Protein 5UFV (pdb70)

B-factor: mean 36.74, std 9.6, range [16.56, 96.95]

Sequence (1362 aa):
GAVTSYNIAGKDYPGYSGFAPTGQDVIQWQWPDYNPVLSASDPKLRCNGGTGAALYAEAAPGDTITATWAQWTHSQGPILVWMYKCPGDFSSCDGSGAGWFKIDEAGFHGDGTTVFLDTETPSGWDIAKLVGGNKSWSSKIPDGLAPGNYLVRHELIALHQANNPQFYPECAQIKVTGSGTAEPAASYKAAIPGYCQQSDPNISFNINDHSLPQEYKIPGPPVFKGTGAVTSYNIAGKDYPGYSGFAPTGQDVIQWQWPDYNPVLSASDPKLRCNGGTGAALYAEAAPGDTITATWAQWTHSQGPILVWMYKCPGDFSSCDGSGAGWFKIDEAGFHGDGTTVFLDTETPSGWDIAKLVGGNKSWSSKIPDGLAPGNYLVRHELIALHQANNPQFYPECAQIKVTGSGTAEPAASYKAAIPGYCQQSDPNISFNINDHSLPQEYKIPGPPVFKGTGAVTSYNIAGKDYPGYSGFAPTGQDVIQWQWPDYNPVLSASDPKLRCNGGTGAALYAEAAPGDTITATWAQWTHSQGPILVWMYKCPGDFSSCDGSGAGWFKIDEAGFHGDGTTVFLDTETPSGWDIAKLVGGNKSWSSKIPDGLAPGNYLVRHELIALHQANNPQFYPECAQIKVTGSGTAEPAASYKAAIPGYCQQSDPNISFNINDHSLPQEYKIPGPPVFKGTGAVTSYNIAGKDYPGYSGFAPTGQDVIQWQWPDYNPVLSASDPKLRCNGGTGAALYAEAAPGDTITATWAQWTHSQGPILVWMYKCPGDFSSCDGSGAGWFKIDEAGFHGDGTTVFLDTETPSGWDIAKLVGGNKSWSSKIPDGLAPGNYLVRHELIALHQANNPQFYPECAQIKVTGSGTAEPAASYKAAIPGYCQQSDPNISFNINDHSLPQEYKIPGPPVFKGTGAVTSYNIAGKDYPGYSGFAPTGQDVIQWQWPDYNPVLSASDPKLRCNGGTGAALYAEAAPGDTITATWAQWTHSQGPILVWMYKCPGDFSSCDGSGAGWFKIDEAGFHGDGTTVFLDTETPSGWDIAKLVGGNKSWSSKIPDGLAPGNYLVRHELIALHQANNPQFYPECAQIKVTGSGTAEPAASYKAAIPGYCQQSDPNISFNINDHSLPQEYKIPGPPVFKGTGAVTSYNIAGKDYPGYSGFAPTGQDVIQWQWPDYNPVLSASDPKLRCNGGTGAALYAEAAPGDTITATWAQWTHSQGPILVWMYKCPGDFSSCDGSGAGWFKIDEAGFHGDGTTVFLDTETPSGWDIAKLVGGNKSWSSKIPDGLAPGNYLVRHELIALHQANNPQFYPECAQIKVTGSGTAEPAASYKAAIPGYCQQSDPNISFNINDHSLPQEYKIPGPPVFKGT

Structure (mmCIF, N/CA/C/O backbone):
data_5UFV
#
_entry.id   5UFV
#
_cell.length_a   70.937
_cell.length_b   134.302
_cell.length_c   79.402
_cell.angle_alpha   90.000
_cell.angle_beta   92.920
_cell.angle_gamma   90.000
#
_symmetry.space_group_name_H-M   'P 1 21 1'
#
loop_
_entity.id
_entity.type
_entity.pdbx_description
1 polymer 'Glycoside hydrolase family 61 protein'
2 non-polymer 'COPPER (II) ION'
3 water water
#
loop_
_atom_site.group_PDB
_atom_site.id
_atom_site.type_symbol
_atom_site.label_atom_id
_atom_site.label_alt_id
_atom_site.label_comp_id
_atom_site.label_asym_id
_atom_site.label_entity_id
_atom_site.label_seq_id
_atom_site.pdbx_PDB_ins_code
_atom_site.Cartn_x
_atom_site.Cartn_y
_atom_site.Cartn_z
_atom_site.occupancy
_atom_site.B_iso_or_equiv
_atom_site.auth_seq_id
_atom_site.auth_comp_id
_atom_site.auth_asym_id
_atom_site.auth_atom_id
_atom_site.pdbx_PDB_model_num
ATOM 12 N N . GLY A 1 2 ? 40.364 48.467 24.887 1.00 27.23 2 GLY A N 1
ATOM 13 C CA . GLY A 1 2 ? 40.745 48.741 26.251 1.00 25.89 2 GLY A CA 1
ATOM 14 C C . GLY A 1 2 ? 40.006 49.972 26.708 1.00 25.76 2 GLY A C 1
ATOM 15 O O . GLY A 1 2 ? 39.271 50.607 25.927 1.00 25.63 2 GLY A O 1
ATOM 16 N N . ALA A 1 3 ? 40.168 50.308 27.981 1.00 24.99 3 ALA A N 1
ATOM 17 C CA . ALA A 1 3 ? 39.531 51.511 28.541 1.00 24.45 3 ALA A CA 1
ATOM 18 C C . ALA A 1 3 ? 40.318 51.973 29.747 1.00 22.81 3 ALA A C 1
ATOM 19 O O . ALA A 1 3 ? 41.096 51.225 30.320 1.00 22.39 3 ALA A O 1
ATOM 21 N N . VAL A 1 4 ? 40.101 53.206 30.153 1.00 23.09 4 VAL A N 1
ATOM 22 C CA . VAL A 1 4 ? 40.667 53.663 31.408 1.00 23.19 4 VAL A CA 1
ATOM 23 C C . VAL A 1 4 ? 39.924 52.946 32.500 1.00 22.13 4 VAL A C 1
ATOM 24 O O . VAL A 1 4 ? 38.739 53.146 32.659 1.00 21.62 4 VAL A O 1
ATOM 28 N N . THR A 1 5 ? 40.636 52.151 33.274 1.00 21.95 5 THR A N 1
ATOM 29 C CA . THR A 1 5 ? 40.022 51.410 34.344 1.00 23.73 5 THR A CA 1
ATOM 30 C C . THR A 1 5 ? 40.129 51.975 35.783 1.00 23.92 5 THR A C 1
ATOM 31 O O . THR A 1 5 ? 39.390 51.528 36.671 1.00 25.84 5 THR A O 1
ATOM 35 N N . SER A 1 6 ? 41.015 52.939 36.012 1.00 23.03 6 SER A N 1
ATOM 36 C CA . SER A 1 6 ? 41.224 53.507 37.340 1.00 23.10 6 SER A CA 1
ATOM 37 C C . SER A 1 6 ? 42.065 54.783 37.226 1.00 24.12 6 SER A C 1
ATOM 38 O O . SER A 1 6 ? 42.658 55.044 36.187 1.00 24.52 6 SER A O 1
ATOM 41 N N . TYR A 1 7 ? 42.129 55.577 38.290 1.00 24.74 7 TYR A N 1
ATOM 42 C CA . TYR A 1 7 ? 42.848 56.850 38.240 1.00 24.92 7 TYR A CA 1
ATOM 43 C C . TYR A 1 7 ? 43.692 57.079 39.503 1.00 27.01 7 TYR A C 1
ATOM 44 O O . TYR A 1 7 ? 43.393 56.558 40.585 1.00 27.62 7 TYR A O 1
ATOM 53 N N . ASN A 1 8 ? 44.741 57.886 39.347 1.00 28.33 8 ASN A N 1
ATOM 54 C CA . ASN A 1 8 ? 45.421 58.508 40.476 1.00 30.99 8 ASN A CA 1
ATOM 55 C C . ASN A 1 8 ? 45.406 60.024 40.309 1.00 30.31 8 ASN A C 1
ATOM 56 O O . ASN A 1 8 ? 45.985 60.564 39.383 1.00 30.05 8 ASN A O 1
ATOM 61 N N . ILE A 1 9 ? 44.734 60.701 41.218 1.00 31.27 9 ILE A N 1
ATOM 62 C CA . ILE A 1 9 ? 44.549 62.134 41.121 1.00 32.63 9 ILE A CA 1
ATOM 63 C C . ILE A 1 9 ? 44.982 62.810 42.404 1.00 34.35 9 ILE A C 1
ATOM 64 O O . ILE A 1 9 ? 44.406 62.596 43.476 1.00 32.40 9 ILE A O 1
ATOM 69 N N . ALA A 1 10 ? 46.002 63.652 42.255 1.00 37.38 10 ALA A N 1
ATOM 70 C CA . ALA A 1 10 ? 46.612 64.399 43.354 1.00 38.40 10 ALA A CA 1
ATOM 71 C C . ALA A 1 10 ? 47.099 63.422 44.379 1.00 39.45 10 ALA A C 1
ATOM 72 O O . ALA A 1 10 ? 46.867 63.614 45.563 1.00 40.62 10 ALA A O 1
ATOM 74 N N . GLY A 1 11 ? 47.732 62.344 43.907 1.00 39.54 11 GLY A N 1
ATOM 75 C CA . GLY A 1 11 ? 48.229 61.287 44.790 1.00 40.20 11 GLY A CA 1
ATOM 76 C C . GLY A 1 11 ? 47.224 60.294 45.398 1.00 40.92 11 GLY A C 1
ATOM 77 O O . GLY A 1 11 ? 47.635 59.446 46.169 1.00 41.02 11 GLY A O 1
ATOM 78 N N . LYS A 1 12 ? 45.929 60.368 45.079 1.00 40.87 12 LYS A N 1
ATOM 79 C CA . LYS A 1 12 ? 44.947 59.415 45.627 1.00 41.43 12 LYS A CA 1
ATOM 80 C C . LYS A 1 12 ? 44.391 58.504 44.548 1.00 38.69 12 LYS A C 1
ATOM 81 O O . LYS A 1 12 ? 44.305 58.868 43.371 1.00 33.63 12 LYS A O 1
ATOM 87 N N . ASP A 1 13 ? 43.981 57.319 44.986 1.00 38.59 13 ASP A N 1
ATOM 88 C CA . ASP A 1 13 ? 43.555 56.261 44.095 1.00 36.49 13 ASP A CA 1
ATOM 89 C C . ASP A 1 13 ? 42.050 56.282 43.964 1.00 34.89 13 ASP A C 1
ATOM 90 O O . ASP A 1 13 ? 41.337 56.382 44.967 1.00 33.75 13 ASP A O 1
ATOM 95 N N . TYR A 1 14 ? 41.571 56.218 42.719 1.00 31.24 14 TYR A N 1
ATOM 96 C CA . TYR A 1 14 ? 40.150 56.222 42.468 1.00 30.01 14 TYR A CA 1
ATOM 97 C C . TYR A 1 14 ? 39.827 55.090 41.508 1.00 28.96 14 TYR A C 1
ATOM 98 O O . TYR A 1 14 ? 40.248 55.125 40.365 1.00 28.43 14 TYR A O 1
ATOM 107 N N . PRO A 1 15 ? 39.061 54.091 41.969 1.00 28.70 15 PRO A N 1
ATOM 108 C CA . PRO A 1 15 ? 38.662 53.033 41.056 1.00 28.85 15 PRO A CA 1
ATOM 109 C C . PRO A 1 15 ? 37.718 53.518 39.966 1.00 28.07 15 PRO A C 1
ATOM 110 O O . PRO A 1 15 ? 36.930 54.438 40.149 1.00 28.82 15 PRO A O 1
ATOM 114 N N . GLY A 1 16 ? 37.815 52.906 38.812 1.00 26.94 16 GLY A N 1
ATOM 115 C CA . GLY A 1 16 ? 36.883 53.234 37.779 1.00 27.07 16 GLY A CA 1
ATOM 116 C C . GLY A 1 16 ? 35.598 52.420 37.894 1.00 26.58 16 GLY A C 1
ATOM 117 O O . GLY A 1 16 ? 35.453 51.518 38.740 1.00 23.25 16 GLY A O 1
ATOM 118 N N . TYR A 1 17 ? 34.673 52.767 37.001 1.00 26.27 17 TYR A N 1
ATOM 119 C CA . TYR A 1 17 ? 33.477 51.991 36.775 1.00 26.17 17 TYR A CA 1
ATOM 120 C C . TYR A 1 17 ? 33.907 50.677 36.186 1.00 25.97 17 TYR A C 1
ATOM 121 O O . TYR A 1 17 ? 34.893 50.594 35.447 1.00 24.58 17 TYR A O 1
ATOM 130 N N . SER A 1 18 ? 33.179 49.635 36.533 1.00 27.02 18 SER A N 1
ATOM 131 C CA . SER A 1 18 ? 33.469 48.325 36.025 1.00 27.82 18 SER A CA 1
ATOM 132 C C . SER A 1 18 ? 32.524 47.985 34.870 1.00 27.21 18 SER A C 1
ATOM 133 O O . SER A 1 18 ? 31.493 47.330 35.064 1.00 27.74 18 SER A O 1
ATOM 136 N N . GLY A 1 19 ? 32.909 48.421 33.671 1.00 26.05 19 GLY A N 1
ATOM 137 C CA . GLY A 1 19 ? 32.122 48.281 32.443 1.00 26.37 19 GLY A CA 1
ATOM 138 C C . GLY A 1 19 ? 31.531 46.898 32.197 1.00 28.04 19 GLY A C 1
ATOM 139 O O . GLY A 1 19 ? 30.354 46.775 31.880 1.00 29.44 19 GLY A O 1
ATOM 140 N N . PHE A 1 20 ? 32.325 45.848 32.392 1.00 28.33 20 PHE A N 1
ATOM 141 C CA . PHE A 1 20 ? 31.869 44.489 32.072 1.00 27.85 20 PHE A CA 1
ATOM 142 C C . PHE A 1 20 ? 31.009 43.844 33.152 1.00 27.48 20 PHE A C 1
ATOM 143 O O . PHE A 1 20 ? 30.412 42.813 32.916 1.00 27.17 20 PHE A O 1
ATOM 151 N N . ALA A 1 21 ? 30.989 44.431 34.341 1.00 28.79 21 ALA A N 1
ATOM 152 C CA . ALA A 1 21 ? 30.230 43.900 35.469 1.00 28.42 21 ALA A CA 1
ATOM 153 C C . ALA A 1 21 ? 30.120 44.983 36.527 1.00 28.05 21 ALA A C 1
ATOM 154 O O . ALA A 1 21 ? 30.866 44.986 37.507 1.00 28.01 21 ALA A O 1
ATOM 156 N N . PRO A 1 22 ? 29.210 45.933 36.320 1.00 27.89 22 PRO A N 1
ATOM 157 C CA . PRO A 1 22 ? 29.108 47.018 37.285 1.00 27.39 22 PRO A CA 1
ATOM 158 C C . PRO A 1 22 ? 28.788 46.506 38.656 1.00 28.33 22 PRO A C 1
ATOM 159 O O . PRO A 1 22 ? 28.002 45.613 38.798 1.00 28.19 22 PRO A O 1
ATOM 163 N N . THR A 1 23 ? 29.457 47.084 39.641 1.00 31.81 23 THR A N 1
ATOM 164 C CA . THR A 1 23 ? 29.410 46.671 41.030 1.00 34.39 23 THR A CA 1
ATOM 165 C C . THR A 1 23 ? 28.321 47.395 41.788 1.00 36.90 23 THR A C 1
ATOM 166 O O . THR A 1 23 ? 27.999 47.014 42.907 1.00 39.75 23 THR A O 1
ATOM 170 N N . GLY A 1 24 ? 27.813 48.489 41.232 1.00 37.22 24 GLY A N 1
ATOM 171 C CA . GLY A 1 24 ? 26.884 49.352 41.976 1.00 39.59 24 GLY A CA 1
ATOM 172 C C . GLY A 1 24 ? 27.548 50.262 43.001 1.00 39.14 24 GLY A C 1
ATOM 173 O O . GLY A 1 24 ? 26.879 50.942 43.743 1.00 38.75 24 GLY A O 1
ATOM 174 N N . GLN A 1 25 ? 28.871 50.292 43.028 1.00 40.93 25 GLN A N 1
ATOM 175 C CA . GLN A 1 25 ? 29.597 51.122 43.978 1.00 42.60 25 GLN A CA 1
ATOM 176 C C . GLN A 1 25 ? 29.816 52.522 43.382 1.00 39.07 25 GLN A C 1
ATOM 177 O O . GLN A 1 25 ? 30.044 52.671 42.180 1.00 36.38 25 GLN A O 1
ATOM 183 N N . ASP A 1 26 ? 29.751 53.542 44.240 1.00 37.14 26 ASP A N 1
ATOM 184 C CA . ASP A 1 26 ? 30.025 54.931 43.855 1.00 34.31 26 ASP A CA 1
ATOM 185 C C . ASP A 1 26 ? 31.441 55.118 43.286 1.00 31.11 26 ASP A C 1
ATOM 186 O O . ASP A 1 26 ? 32.412 54.685 43.901 1.00 32.12 26 ASP A O 1
ATOM 191 N N . VAL A 1 27 ? 31.551 55.760 42.123 1.00 27.28 27 VAL A N 1
ATOM 192 C CA . VAL A 1 27 ? 32.859 56.083 41.529 1.00 26.50 27 VAL A CA 1
ATOM 193 C C . VAL A 1 27 ? 32.919 57.501 40.941 1.00 25.77 27 VAL A C 1
ATOM 194 O O . VAL A 1 27 ? 31.936 58.218 40.939 1.00 26.27 27 VAL A O 1
ATOM 198 N N . ILE A 1 28 ? 34.092 57.934 40.486 1.00 25.91 28 ILE A N 1
ATOM 199 C CA . ILE A 1 28 ? 34.234 59.269 39.860 1.00 24.77 28 ILE A CA 1
ATOM 200 C C . ILE A 1 28 ? 34.012 59.222 38.332 1.00 23.97 28 ILE A C 1
ATOM 201 O O . ILE A 1 28 ? 33.769 60.246 37.690 1.00 22.54 28 ILE A O 1
ATOM 206 N N . GLN A 1 29 ? 34.067 58.009 37.782 1.00 24.16 29 GLN A N 1
ATOM 207 C CA . GLN A 1 29 ? 34.031 57.766 36.345 1.00 24.94 29 GLN A CA 1
ATOM 208 C C . GLN A 1 29 ? 32.605 57.536 35.809 1.00 25.35 29 GLN A C 1
ATOM 209 O O . GLN A 1 29 ? 31.808 56.811 36.421 1.00 25.72 29 GLN A O 1
ATOM 215 N N . TRP A 1 30 ? 32.318 58.133 34.654 1.00 24.65 30 TRP A N 1
ATOM 216 C CA . TRP A 1 30 ? 31.067 57.930 33.937 1.00 24.41 30 TRP A CA 1
ATOM 217 C C . TRP A 1 30 ? 31.067 56.537 33.341 1.00 24.62 30 TRP A C 1
ATOM 218 O O . TRP A 1 30 ? 32.109 55.976 33.080 1.00 24.57 30 TRP A O 1
ATOM 229 N N . GLN A 1 31 ? 29.888 55.977 33.137 1.00 25.71 31 GLN A N 1
ATOM 230 C CA . GLN A 1 31 ? 29.768 54.572 32.780 1.00 25.37 31 GLN A CA 1
ATOM 231 C C . GLN A 1 31 ? 30.336 54.371 31.395 1.00 25.93 31 GLN A C 1
ATOM 232 O O . GLN A 1 31 ? 30.355 55.269 30.577 1.00 28.79 31 GLN A O 1
ATOM 238 N N . TRP A 1 32 ? 30.804 53.172 31.140 1.00 25.20 32 TRP A N 1
ATOM 239 C CA . TRP A 1 32 ? 31.233 52.770 29.814 1.00 23.88 32 TRP A CA 1
ATOM 240 C C . TRP A 1 32 ? 30.823 51.305 29.705 1.00 23.84 32 TRP A C 1
ATOM 241 O O . TRP A 1 32 ? 30.715 50.637 30.741 1.00 23.40 32 TRP A O 1
ATOM 252 N N . PRO A 1 33 ? 30.505 50.837 28.486 1.00 24.31 33 PRO A N 1
ATOM 253 C CA . PRO A 1 33 ? 29.834 49.537 28.342 1.00 25.73 33 PRO A CA 1
ATOM 254 C C . PRO A 1 33 ? 30.791 48.340 28.243 1.00 26.09 33 PRO A C 1
ATOM 255 O O . PRO A 1 33 ? 30.455 47.236 28.679 1.00 27.61 33 PRO A O 1
ATOM 259 N N . ASP A 1 34 ? 31.963 48.559 27.661 1.00 25.54 34 ASP A N 1
ATOM 260 C CA . ASP A 1 34 ? 32.886 47.470 27.349 1.00 25.57 34 ASP A CA 1
ATOM 261 C C . ASP A 1 34 ? 34.064 48.097 26.618 1.00 24.38 34 ASP A C 1
ATOM 262 O O . ASP A 1 34 ? 34.221 49.315 26.628 1.00 23.49 34 ASP A O 1
ATOM 267 N N . TYR A 1 35 ? 34.890 47.279 25.988 1.00 24.96 35 TYR A N 1
ATOM 268 C CA . TYR A 1 35 ? 36.105 47.757 25.343 1.00 25.89 35 TYR A CA 1
ATOM 269 C C . TYR A 1 35 ? 35.994 48.015 23.839 1.00 26.23 35 TYR A C 1
ATOM 270 O O . TYR A 1 35 ? 37.006 48.254 23.186 1.00 28.03 35 TYR A O 1
ATOM 279 N N . ASN A 1 36 ? 34.800 47.974 23.283 1.00 27.66 36 ASN A N 1
ATOM 280 C CA . ASN A 1 36 ? 34.632 48.177 21.836 1.00 29.59 36 ASN A CA 1
ATOM 281 C C . ASN A 1 36 ? 34.804 49.621 21.456 1.00 28.69 36 ASN A C 1
ATOM 282 O O . ASN A 1 36 ? 34.414 50.505 22.186 1.00 28.17 36 ASN A O 1
ATOM 287 N N . PRO A 1 37 ? 35.371 49.853 20.284 1.00 29.98 37 PRO A N 1
ATOM 288 C CA . PRO A 1 37 ? 35.581 51.211 19.823 1.00 29.90 37 PRO A CA 1
ATOM 289 C C . PRO A 1 37 ? 34.286 51.913 19.417 1.00 29.83 37 PRO A C 1
ATOM 290 O O . PRO A 1 37 ? 33.304 51.263 19.081 1.00 28.56 37 PRO A O 1
ATOM 294 N N . VAL A 1 38 ? 34.309 53.239 19.470 1.00 30.10 38 VAL A N 1
ATOM 295 C CA . VAL A 1 38 ? 33.343 54.067 18.767 1.00 31.13 38 VAL A CA 1
ATOM 296 C C . VAL A 1 38 ? 33.965 54.211 17.386 1.00 31.66 38 VAL A C 1
ATOM 297 O O . VAL A 1 38 ? 35.175 54.467 17.280 1.00 30.25 38 VAL A O 1
ATOM 301 N N . LEU A 1 39 ? 33.160 53.994 16.340 1.00 32.81 39 LEU A N 1
ATOM 302 C CA . LEU A 1 39 ? 33.664 53.908 14.955 1.00 33.26 39 LEU A CA 1
ATOM 303 C C . LEU A 1 39 ? 33.388 55.133 14.107 1.00 33.97 39 LEU A C 1
ATOM 304 O O . LEU A 1 39 ? 33.943 55.263 13.024 1.00 36.38 39 LEU A O 1
ATOM 309 N N . SER A 1 40 ? 32.568 56.048 14.601 1.00 34.70 40 SER A N 1
ATOM 310 C CA . SER A 1 40 ? 32.240 57.254 13.853 1.00 35.00 40 SER A CA 1
ATOM 311 C C . SER A 1 40 ? 32.432 58.546 14.669 1.00 34.23 40 SER A C 1
ATOM 312 O O . SER A 1 40 ? 31.893 58.694 15.758 1.00 34.91 40 SER A O 1
ATOM 315 N N . ALA A 1 41 ? 33.179 59.482 14.098 1.00 32.53 41 ALA A N 1
ATOM 316 C CA . ALA A 1 41 ? 33.402 60.807 14.662 1.00 31.89 41 ALA A CA 1
ATOM 317 C C . ALA A 1 41 ? 32.144 61.616 15.001 1.00 32.75 41 ALA A C 1
ATOM 318 O O . ALA A 1 41 ? 32.197 62.541 15.806 1.00 34.56 41 ALA A O 1
ATOM 320 N N . SER A 1 42 ? 31.019 61.334 14.381 1.00 32.64 42 SER A N 1
ATOM 321 C CA . SER A 1 42 ? 29.826 62.080 14.728 1.00 34.05 42 SER A CA 1
ATOM 322 C C . SER A 1 42 ? 28.898 61.321 15.713 1.00 34.41 42 SER A C 1
ATOM 323 O O . SER A 1 42 ? 27.788 61.774 15.988 1.00 35.23 42 SER A O 1
ATOM 326 N N . ASP A 1 43 ? 29.349 60.179 16.232 1.00 34.15 43 ASP A N 1
ATOM 327 C CA . ASP A 1 43 ? 28.559 59.368 17.152 1.00 35.84 43 ASP A CA 1
ATOM 328 C C . ASP A 1 43 ? 28.568 60.025 18.544 1.00 36.29 43 ASP A C 1
ATOM 329 O O . ASP A 1 43 ? 29.626 60.408 19.039 1.00 35.89 43 ASP A O 1
ATOM 334 N N . PRO A 1 44 ? 27.392 60.187 19.175 1.00 37.14 44 PRO A N 1
ATOM 335 C CA . PRO A 1 44 ? 27.349 60.783 20.528 1.00 37.27 44 PRO A CA 1
ATOM 336 C C . PRO A 1 44 ? 28.123 59.994 21.596 1.00 36.45 44 PRO A C 1
ATOM 337 O O . PRO A 1 44 ? 28.563 60.567 22.606 1.00 35.03 44 PRO A O 1
ATOM 341 N N . LYS A 1 45 ? 28.266 58.691 21.359 1.00 35.57 45 LYS A N 1
ATOM 342 C CA . LYS A 1 45 ? 29.058 57.832 22.203 1.00 35.13 45 LYS A CA 1
ATOM 343 C C . LYS A 1 45 ? 30.491 58.305 22.244 1.00 32.34 45 LYS A C 1
ATOM 344 O O . LYS A 1 45 ? 31.191 58.020 23.209 1.00 31.72 45 LYS A O 1
ATOM 350 N N . LEU A 1 46 ? 30.936 59.040 21.229 1.00 29.92 46 LEU A N 1
ATOM 351 C CA . LEU A 1 46 ? 32.282 59.631 21.266 1.00 29.44 46 LEU A CA 1
ATOM 352 C C . LEU A 1 46 ? 32.595 60.472 22.520 1.00 27.87 46 LEU A C 1
ATOM 353 O O . LEU A 1 46 ? 33.718 60.475 22.977 1.00 26.67 46 LEU A O 1
ATOM 358 N N . ARG A 1 47 ? 31.604 61.140 23.094 1.00 27.32 47 ARG A N 1
ATOM 359 C CA . ARG A 1 47 ? 31.844 62.018 24.216 1.00 27.25 47 ARG A CA 1
ATOM 360 C C . ARG A 1 47 ? 32.365 61.293 25.447 1.00 27.30 47 ARG A C 1
ATOM 361 O O . ARG A 1 47 ? 33.474 61.546 25.907 1.00 25.73 47 ARG A O 1
ATOM 369 N N . CYS A 1 48 ? 31.555 60.412 25.998 1.00 29.26 48 CYS A N 1
ATOM 370 C CA . CYS A 1 48 ? 31.909 59.709 27.221 1.00 30.14 48 CYS A CA 1
ATOM 371 C C . CYS A 1 48 ? 31.496 58.255 27.118 1.00 29.35 48 CYS A C 1
ATOM 372 O O . CYS A 1 48 ? 31.144 57.628 28.120 1.00 29.91 48 CYS A O 1
ATOM 375 N N . ASN A 1 49 ? 31.556 57.712 25.901 1.00 27.63 49 ASN A N 1
ATOM 376 C CA . ASN A 1 49 ? 31.232 56.313 25.655 1.00 26.27 49 ASN A CA 1
ATOM 377 C C . ASN A 1 49 ? 29.852 55.986 26.194 1.00 26.30 49 ASN A C 1
ATOM 378 O O . ASN A 1 49 ? 29.638 54.898 26.726 1.00 26.88 49 ASN A O 1
ATOM 383 N N . GLY A 1 50 ? 28.925 56.938 26.068 1.00 25.96 50 GLY A N 1
ATOM 384 C CA . GLY A 1 50 ? 27.519 56.727 26.446 1.00 25.45 50 GLY A CA 1
ATOM 385 C C . GLY A 1 50 ? 27.198 56.847 27.930 1.00 24.95 50 GLY A C 1
ATOM 386 O O . GLY A 1 50 ? 26.053 56.729 28.305 1.00 25.86 50 GLY A O 1
ATOM 387 N N . GLY A 1 51 ? 28.188 57.079 28.785 1.00 24.68 51 GLY A N 1
ATOM 388 C CA . GLY A 1 51 ? 27.933 57.350 30.214 1.00 25.33 51 GLY A CA 1
ATOM 389 C C . GLY A 1 51 ? 27.059 58.588 30.399 1.00 26.69 51 GLY A C 1
ATOM 390 O O . GLY A 1 51 ? 26.889 59.409 29.485 1.00 27.74 51 GLY A O 1
ATOM 391 N N . THR A 1 52 ? 26.481 58.705 31.579 1.00 27.10 52 THR A N 1
ATOM 392 C CA . THR A 1 52 ? 25.571 59.806 31.890 1.00 27.94 52 THR A CA 1
ATOM 393 C C . THR A 1 52 ? 25.980 60.564 33.111 1.00 28.00 52 THR A C 1
ATOM 394 O O . THR A 1 52 ? 25.512 61.681 33.306 1.00 30.04 52 THR A O 1
ATOM 398 N N . GLY A 1 53 ? 26.833 59.966 33.948 1.00 27.11 53 GLY A N 1
ATOM 399 C CA . GLY A 1 53 ? 27.252 60.616 35.169 1.00 26.42 53 GLY A CA 1
ATOM 400 C C . GLY A 1 53 ? 27.882 59.698 36.169 1.00 25.42 53 GLY A C 1
ATOM 401 O O . GLY A 1 53 ? 28.128 58.535 35.900 1.00 24.41 53 GLY A O 1
ATOM 402 N N . ALA A 1 54 ? 28.123 60.254 37.343 1.00 25.96 54 ALA A N 1
ATOM 403 C CA . ALA A 1 54 ? 28.795 59.556 38.415 1.00 27.05 54 ALA A CA 1
ATOM 404 C C . ALA A 1 54 ? 28.537 60.242 39.757 1.00 27.79 54 ALA A C 1
ATOM 405 O O . ALA A 1 54 ? 28.280 61.432 39.789 1.00 30.29 54 ALA A O 1
ATOM 407 N N . ALA A 1 55 ? 28.661 59.495 40.855 1.00 28.41 55 ALA A N 1
ATOM 408 C CA . ALA A 1 55 ? 28.265 59.973 42.191 1.00 28.61 55 ALA A CA 1
ATOM 409 C C . ALA A 1 55 ? 29.357 60.778 42.889 1.00 28.65 55 ALA A C 1
ATOM 410 O O . ALA A 1 55 ? 29.061 61.685 43.699 1.00 29.83 55 ALA A O 1
ATOM 412 N N . LEU A 1 56 ? 30.605 60.433 42.596 1.00 27.18 56 LEU A N 1
ATOM 413 C CA . LEU A 1 56 ? 31.743 61.038 43.271 1.00 28.19 56 LEU A CA 1
ATOM 414 C C . LEU A 1 56 ? 32.594 61.915 42.358 1.00 27.67 56 LEU A C 1
ATOM 415 O O . LEU A 1 56 ? 32.462 61.867 41.148 1.00 26.98 56 LEU A O 1
ATOM 420 N N . TYR A 1 57 ? 33.492 62.668 42.985 1.00 28.92 57 TYR A N 1
ATOM 421 C CA . TYR A 1 57 ? 34.486 63.512 42.324 1.00 29.74 57 TYR A CA 1
ATOM 422 C C . TYR A 1 57 ? 35.833 63.353 43.048 1.00 30.68 57 TYR A C 1
ATOM 423 O O . TYR A 1 57 ? 35.875 63.001 44.221 1.00 29.84 57 TYR A O 1
ATOM 432 N N . ALA A 1 58 ? 36.927 63.585 42.332 1.00 30.71 58 ALA A N 1
ATOM 433 C CA . ALA A 1 58 ? 38.233 63.689 42.955 1.00 32.09 58 ALA A CA 1
ATOM 434 C C . ALA A 1 58 ? 38.560 65.177 43.166 1.00 33.83 58 ALA A C 1
ATOM 435 O O . ALA A 1 58 ? 38.250 66.004 42.313 1.00 35.11 58 ALA A O 1
ATOM 437 N N . GLU A 1 59 ? 39.172 65.514 44.296 1.00 36.45 59 GLU A N 1
ATOM 438 C CA . GLU A 1 59 ? 39.684 66.872 44.524 1.00 39.56 59 GLU A CA 1
ATOM 439 C C . GLU A 1 59 ? 41.036 67.028 43.892 1.00 38.17 59 GLU A C 1
ATOM 440 O O . GLU A 1 59 ? 41.836 66.090 43.860 1.00 39.29 59 GLU A O 1
ATOM 446 N N . ALA A 1 60 ? 41.284 68.215 43.366 1.00 37.58 60 ALA A N 1
ATOM 447 C CA . ALA A 1 60 ? 42.578 68.539 42.789 1.00 37.50 60 ALA A CA 1
ATOM 448 C C . ALA A 1 60 ? 42.721 70.031 42.622 1.00 38.83 60 ALA A C 1
ATOM 449 O O . ALA A 1 60 ? 41.759 70.745 42.366 1.00 38.58 60 ALA A O 1
ATOM 451 N N . ALA A 1 61 ? 43.942 70.494 42.779 1.00 39.72 61 ALA A N 1
ATOM 452 C CA . ALA A 1 61 ? 44.263 71.873 42.535 1.00 41.44 61 ALA A CA 1
ATOM 453 C C . ALA A 1 61 ? 45.003 71.957 41.205 1.00 40.99 61 ALA A C 1
ATOM 454 O O . ALA A 1 61 ? 45.537 70.961 40.703 1.00 38.80 61 ALA A O 1
ATOM 456 N N . PRO A 1 62 ? 45.046 73.158 40.634 1.00 42.95 62 PRO A N 1
ATOM 457 C CA . PRO A 1 62 ? 45.843 73.378 39.446 1.00 42.61 62 PRO A CA 1
ATOM 458 C C . PRO A 1 62 ? 47.264 72.930 39.695 1.00 42.86 62 PRO A C 1
ATOM 459 O O . PRO A 1 62 ? 47.743 73.083 40.810 1.00 43.01 62 PRO A O 1
ATOM 463 N N . GLY A 1 63 ? 47.914 72.368 38.672 1.00 41.99 63 GLY A N 1
ATOM 464 C CA . GLY A 1 63 ? 49.274 71.846 38.780 1.00 41.35 63 GLY A CA 1
ATOM 465 C C . GLY A 1 63 ? 49.355 70.419 39.307 1.00 41.65 63 GLY A C 1
ATOM 466 O O . GLY A 1 63 ? 50.399 69.769 39.193 1.00 43.39 63 GLY A O 1
ATOM 467 N N . ASP A 1 64 ? 48.270 69.914 39.889 1.00 41.18 64 ASP A N 1
ATOM 468 C CA . ASP A 1 64 ? 48.240 68.527 40.329 1.00 40.90 64 ASP A CA 1
ATOM 469 C C . ASP A 1 64 ? 48.195 67.576 39.139 1.00 38.66 64 ASP A C 1
ATOM 470 O O . ASP A 1 64 ? 47.751 67.929 38.042 1.00 35.40 64 ASP A O 1
ATOM 475 N N . THR A 1 65 ? 48.670 66.362 39.377 1.00 38.91 65 THR A N 1
ATOM 476 C CA . THR A 1 65 ? 48.774 65.345 38.344 1.00 37.85 65 THR A CA 1
ATOM 477 C C . THR A 1 65 ? 47.487 64.471 38.270 1.00 36.86 65 THR A C 1
ATOM 478 O O . THR A 1 65 ? 46.957 64.012 39.304 1.00 35.02 65 THR A O 1
ATOM 482 N N . ILE A 1 66 ? 46.993 64.285 37.039 1.00 36.15 66 ILE A N 1
ATOM 483 C CA . ILE A 1 66 ? 45.960 63.297 36.708 1.00 35.56 66 ILE A CA 1
ATOM 484 C C . ILE A 1 66 ? 46.583 62.124 35.964 1.00 35.04 66 ILE A C 1
ATOM 485 O O . ILE A 1 66 ? 47.076 62.283 34.855 1.00 35.18 66 ILE A O 1
ATOM 490 N N . THR A 1 67 ? 46.553 60.954 36.581 1.00 34.88 67 THR A N 1
ATOM 491 C CA . THR A 1 67 ? 47.061 59.750 35.980 1.00 34.16 67 THR A CA 1
ATOM 492 C C . THR A 1 67 ? 45.908 58.785 35.747 1.00 34.37 67 THR A C 1
ATOM 493 O O . THR A 1 67 ? 45.191 58.460 36.685 1.00 38.05 67 THR A O 1
ATOM 497 N N . ALA A 1 68 ? 45.744 58.322 34.506 1.00 32.27 68 ALA A N 1
ATOM 498 C CA . ALA A 1 68 ? 44.768 57.306 34.153 1.00 28.68 68 ALA A CA 1
ATOM 499 C C . ALA A 1 68 ? 45.470 55.992 33.821 1.00 27.67 68 ALA A C 1
ATOM 500 O O . ALA A 1 68 ? 46.538 55.988 33.198 1.00 27.55 68 ALA A O 1
ATOM 502 N N . THR A 1 69 ? 44.868 54.883 34.227 1.00 26.25 69 THR A N 1
ATOM 503 C CA . THR A 1 69 ? 45.421 53.562 33.968 1.00 26.68 69 THR A CA 1
ATOM 504 C C . THR A 1 69 ? 44.512 52.723 33.076 1.00 25.42 69 THR A C 1
ATOM 505 O O . THR A 1 69 ? 43.310 52.700 33.245 1.00 25.15 69 THR A O 1
ATOM 509 N N . TRP A 1 70 ? 45.114 52.033 32.122 1.00 25.23 70 TRP A N 1
ATOM 510 C CA . TRP A 1 70 ? 44.404 51.167 31.216 1.00 24.12 70 TRP A CA 1
ATOM 511 C C . TRP A 1 70 ? 44.802 49.790 31.638 1.00 25.69 70 TRP A C 1
ATOM 512 O O . TRP A 1 70 ? 45.972 49.401 31.455 1.00 25.75 70 TRP A O 1
ATOM 523 N N . ALA A 1 71 ? 43.857 49.053 32.212 1.00 24.71 71 ALA A N 1
ATOM 524 C CA . ALA A 1 71 ? 44.128 47.695 32.578 1.00 25.19 71 ALA A CA 1
ATOM 525 C C . ALA A 1 71 ? 44.583 46.861 31.390 1.00 25.98 71 ALA A C 1
ATOM 526 O O . ALA A 1 71 ? 45.375 45.945 31.566 1.00 25.25 71 ALA A O 1
ATOM 528 N N . GLN A 1 72 ? 44.070 47.178 30.202 1.00 28.56 72 GLN A N 1
ATOM 529 C CA . GLN A 1 72 ? 44.388 46.468 28.945 1.00 32.13 72 GLN A CA 1
ATOM 530 C C . GLN A 1 72 ? 44.430 47.498 27.831 1.00 31.37 72 GLN A C 1
ATOM 531 O O . GLN A 1 72 ? 43.659 48.449 27.843 1.00 29.18 72 GLN A O 1
ATOM 537 N N . TRP A 1 73 ? 45.329 47.305 26.871 1.00 31.08 73 TRP A N 1
ATOM 538 C CA . TRP A 1 73 ? 45.381 48.135 25.689 1.00 29.91 73 TRP A CA 1
ATOM 539 C C . TRP A 1 73 ? 46.220 47.470 24.617 1.00 30.34 73 TRP A C 1
ATOM 540 O O . TRP A 1 73 ? 47.357 47.107 24.857 1.00 31.22 73 TRP A O 1
ATOM 551 N N . THR A 1 74 ? 45.691 47.376 23.414 1.00 30.75 74 THR A N 1
ATOM 552 C CA . THR A 1 74 ? 46.309 46.534 22.423 1.00 32.84 74 THR A CA 1
ATOM 553 C C . THR A 1 74 ? 46.955 47.246 21.230 1.00 32.77 74 THR A C 1
ATOM 554 O O . THR A 1 74 ? 47.730 46.619 20.536 1.00 33.88 74 THR A O 1
ATOM 558 N N . HIS A 1 75 ? 46.691 48.528 20.995 1.00 31.44 75 HIS A N 1
ATOM 559 C CA . HIS A 1 75 ? 47.124 49.156 19.717 1.00 30.74 75 HIS A CA 1
ATOM 560 C C . HIS A 1 75 ? 48.314 50.105 19.848 1.00 29.79 75 HIS A C 1
ATOM 561 O O . HIS A 1 75 ? 48.377 50.916 20.754 1.00 29.97 75 HIS A O 1
ATOM 568 N N . SER A 1 76 ? 49.222 50.021 18.894 1.00 30.67 76 SER A N 1
ATOM 569 C CA . SER A 1 76 ? 50.469 50.763 18.933 1.00 31.89 76 SER A CA 1
ATOM 570 C C . SER A 1 76 ? 50.536 51.957 18.005 1.00 30.87 76 SER A C 1
ATOM 571 O O . SER A 1 76 ? 51.532 52.634 17.986 1.00 30.19 76 SER A O 1
ATOM 574 N N . GLN A 1 77 ? 49.476 52.228 17.257 1.00 32.15 77 GLN A N 1
ATOM 575 C CA . GLN A 1 77 ? 49.404 53.425 16.431 1.00 32.67 77 GLN A CA 1
ATOM 576 C C . GLN A 1 77 ? 48.195 54.299 16.735 1.00 30.39 77 GLN A C 1
ATOM 577 O O . GLN A 1 77 ? 47.066 53.856 16.678 1.00 31.92 77 GLN A O 1
ATOM 583 N N . GLY A 1 78 ? 48.462 55.549 17.047 1.00 28.48 78 GLY A N 1
ATOM 584 C CA . GLY A 1 78 ? 47.473 56.589 17.062 1.00 27.82 78 GLY A CA 1
ATOM 585 C C . GLY A 1 78 ? 47.721 57.533 18.231 1.00 28.68 78 GLY A C 1
ATOM 586 O O . GLY A 1 78 ? 48.528 57.250 19.125 1.00 27.39 78 GLY A O 1
ATOM 587 N N . PRO A 1 79 ? 47.025 58.675 18.239 1.00 28.85 79 PRO A N 1
ATOM 588 C CA . PRO A 1 79 ? 47.217 59.655 19.291 1.00 29.16 79 PRO A CA 1
ATOM 589 C C . PRO A 1 79 ? 46.506 59.399 20.638 1.00 28.95 79 PRO A C 1
ATOM 590 O O . PRO A 1 79 ? 45.579 58.593 20.747 1.00 27.42 79 PRO A O 1
ATOM 594 N N . ILE A 1 80 ? 46.991 60.109 21.642 1.00 28.46 80 ILE A N 1
ATOM 595 C CA . ILE A 1 80 ? 46.402 60.164 22.953 1.00 29.40 80 ILE A CA 1
ATOM 596 C C . ILE A 1 80 ? 45.905 61.588 23.100 1.00 29.38 80 ILE A C 1
ATOM 597 O O . ILE A 1 80 ? 46.651 62.516 22.817 1.00 29.82 80 ILE A O 1
ATOM 602 N N . LEU A 1 81 ? 44.665 61.756 23.546 1.00 27.90 81 LEU A N 1
ATOM 603 C CA . LEU A 1 81 ? 44.157 63.064 23.890 1.00 27.41 81 LEU A CA 1
ATOM 604 C C . LEU A 1 81 ? 43.535 63.076 25.284 1.00 26.80 81 LEU A C 1
ATOM 605 O O . LEU A 1 81 ? 42.821 62.142 25.656 1.00 25.19 81 LEU A O 1
ATOM 610 N N . VAL A 1 82 ? 43.800 64.142 26.041 1.00 25.46 82 VAL A N 1
ATOM 611 C CA . VAL A 1 82 ? 43.185 64.325 27.321 1.00 25.25 82 VAL A CA 1
ATOM 612 C C . VAL A 1 82 ? 42.567 65.687 27.356 1.00 26.25 82 VAL A C 1
ATOM 613 O O . VAL A 1 82 ? 43.241 66.669 27.100 1.00 29.03 82 VAL A O 1
ATOM 617 N N . TRP A 1 83 ? 41.285 65.747 27.688 1.00 26.96 83 TRP A N 1
ATOM 618 C CA . TRP A 1 83 ? 40.526 66.966 27.638 1.00 27.13 83 TRP A CA 1
ATOM 619 C C . TRP A 1 83 ? 39.860 67.223 28.951 1.00 26.98 83 TRP A C 1
ATOM 620 O O . TRP A 1 83 ? 39.684 66.337 29.754 1.00 26.85 83 TRP A O 1
ATOM 631 N N . MET A 1 84 ? 39.398 68.448 29.110 1.00 27.90 84 MET A N 1
ATOM 632 C CA . MET A 1 84 ? 38.638 68.856 30.259 1.00 28.36 84 MET A CA 1
ATOM 633 C C . MET A 1 84 ? 37.478 69.716 29.810 1.00 28.24 84 MET A C 1
ATOM 634 O O . MET A 1 84 ? 37.430 70.184 28.684 1.00 27.92 84 MET A O 1
ATOM 639 N N . TYR A 1 85 ? 36.546 69.931 30.722 1.00 28.94 85 TYR A N 1
ATOM 640 C CA . TYR A 1 85 ? 35.302 70.590 30.399 1.00 30.08 85 TYR A CA 1
ATOM 641 C C . TYR A 1 85 ? 34.769 71.168 31.683 1.00 32.15 85 TYR A C 1
ATOM 642 O O . TYR A 1 85 ? 34.592 70.448 32.665 1.00 30.52 85 TYR A O 1
ATOM 651 N N . LYS A 1 86 ? 34.512 72.467 31.652 1.00 35.86 86 LYS A N 1
ATOM 652 C CA . LYS A 1 86 ? 34.008 73.183 32.801 1.00 40.74 86 LYS A CA 1
ATOM 653 C C . LYS A 1 86 ? 32.496 73.034 32.928 1.00 40.35 86 LYS A C 1
ATOM 654 O O . LYS A 1 86 ? 31.752 73.629 32.158 1.00 44.34 86 LYS A O 1
ATOM 660 N N . CYS A 1 87 ? 32.048 72.269 33.914 1.00 39.38 87 CYS A N 1
ATOM 661 C CA . CYS A 1 87 ? 30.628 72.149 34.180 1.00 41.38 87 CYS A CA 1
ATOM 662 C C . CYS A 1 87 ? 30.051 73.509 34.627 1.00 40.74 87 CYS A C 1
ATOM 663 O O . CYS A 1 87 ? 30.596 74.150 35.512 1.00 40.27 87 CYS A O 1
ATOM 666 N N . PRO A 1 88 ? 28.935 73.938 34.017 1.00 40.01 88 PRO A N 1
ATOM 667 C CA . PRO A 1 88 ? 28.293 75.196 34.413 1.00 40.12 88 PRO A CA 1
ATOM 668 C C . PRO A 1 88 ? 27.934 75.235 35.882 1.00 39.88 88 PRO A C 1
ATOM 669 O O . PRO A 1 88 ? 28.067 76.285 36.510 1.00 40.35 88 PRO A O 1
ATOM 673 N N . GLY A 1 89 ? 27.455 74.113 36.428 1.00 39.63 89 GLY A N 1
ATOM 674 C CA . GLY A 1 89 ? 27.168 74.033 37.861 1.00 39.05 89 GLY A CA 1
ATOM 675 C C . GLY A 1 89 ? 27.441 72.685 38.471 1.00 38.50 89 GLY A C 1
ATOM 676 O O . GLY A 1 89 ? 28.588 72.225 38.550 1.00 38.18 89 GLY A O 1
ATOM 677 N N . ASP A 1 90 ? 26.363 72.062 38.916 1.00 39.06 90 ASP A N 1
ATOM 678 C CA . ASP A 1 90 ? 26.385 70.742 39.528 1.00 38.99 90 ASP A CA 1
ATOM 679 C C . ASP A 1 90 ? 26.881 69.710 38.514 1.00 38.12 90 ASP A C 1
ATOM 680 O O . ASP A 1 90 ? 26.497 69.778 37.337 1.00 41.99 90 ASP A O 1
ATOM 685 N N . PHE A 1 91 ? 27.700 68.749 38.934 1.00 34.54 91 PHE A N 1
ATOM 686 C CA . PHE A 1 91 ? 28.022 67.613 38.053 1.00 33.60 91 PHE A CA 1
ATOM 687 C C . PHE A 1 91 ? 26.779 66.914 37.503 1.00 33.99 91 PHE A C 1
ATOM 688 O O . PHE A 1 91 ? 26.782 66.436 36.389 1.00 34.45 91 PHE A O 1
ATOM 696 N N . SER A 1 92 ? 25.728 66.821 38.300 1.00 35.11 92 SER A N 1
ATOM 697 C CA . SER A 1 92 ? 24.551 66.074 37.888 1.00 35.32 92 SER A CA 1
ATOM 698 C C . SER A 1 92 ? 23.844 66.673 36.686 1.00 35.52 92 SER A C 1
ATOM 699 O O . SER A 1 92 ? 23.150 65.950 35.971 1.00 35.22 92 SER A O 1
ATOM 702 N N . SER A 1 93 ? 23.997 67.975 36.450 1.00 35.66 93 SER A N 1
ATOM 703 C CA . SER A 1 93 ? 23.284 68.597 35.316 1.00 35.85 93 SER A CA 1
ATOM 704 C C . SER A 1 93 ? 24.233 68.858 34.150 1.00 35.81 93 SER A C 1
ATOM 705 O O . SER A 1 93 ? 23.867 69.470 33.162 1.00 36.43 93 SER A O 1
ATOM 708 N N . CYS A 1 94 ? 25.446 68.340 34.269 1.00 37.08 94 CYS A N 1
ATOM 709 C CA . CYS A 1 94 ? 26.482 68.462 33.257 1.00 38.19 94 CYS A CA 1
ATOM 710 C C . CYS A 1 94 ? 26.348 67.247 32.326 1.00 36.73 94 CYS A C 1
ATOM 711 O O . CYS A 1 94 ? 26.488 66.110 32.783 1.00 33.07 94 CYS A O 1
ATOM 714 N N . ASP A 1 95 ? 26.042 67.491 31.051 1.00 35.96 95 ASP A N 1
ATOM 715 C CA . ASP A 1 95 ? 26.066 66.449 30.005 1.00 35.54 95 ASP A CA 1
ATOM 716 C C . ASP A 1 95 ? 27.292 66.546 29.048 1.00 33.56 95 ASP A C 1
ATOM 717 O O . ASP A 1 95 ? 27.488 65.685 28.188 1.00 32.53 95 ASP A O 1
ATOM 722 N N . GLY A 1 96 ? 28.092 67.597 29.186 1.00 31.53 96 GLY A N 1
ATOM 723 C CA . GLY A 1 96 ? 29.303 67.763 28.397 1.00 30.76 96 GLY A CA 1
ATOM 724 C C . GLY A 1 96 ? 29.025 68.346 27.040 1.00 30.80 96 GLY A C 1
ATOM 725 O O . GLY A 1 96 ? 29.828 68.190 26.098 1.00 30.12 96 GLY A O 1
ATOM 726 N N . SER A 1 97 ? 27.893 69.030 26.918 1.00 31.20 97 SER A N 1
ATOM 727 C CA . SER A 1 97 ? 27.445 69.486 25.592 1.00 32.58 97 SER A CA 1
ATOM 728 C C . SER A 1 97 ? 27.952 70.875 25.305 1.00 32.61 97 SER A C 1
ATOM 729 O O . SER A 1 97 ? 28.349 71.604 26.218 1.00 31.12 97 SER A O 1
ATOM 732 N N . GLY A 1 98 ? 27.923 71.229 24.030 1.00 33.14 98 GLY A N 1
ATOM 733 C CA . GLY A 1 98 ? 28.437 72.520 23.585 1.00 35.18 98 GLY A CA 1
ATOM 734 C C . GLY A 1 98 ? 29.952 72.521 23.435 1.00 36.11 98 GLY A C 1
ATOM 735 O O . GLY A 1 98 ? 30.607 71.482 23.537 1.00 36.56 98 GLY A O 1
ATOM 736 N N . ALA A 1 99 ? 30.514 73.700 23.201 1.00 36.93 99 ALA A N 1
ATOM 737 C CA . ALA A 1 99 ? 31.928 73.841 22.916 1.00 35.13 99 ALA A CA 1
ATOM 738 C C . ALA A 1 99 ? 32.608 74.249 24.186 1.00 35.75 99 ALA A C 1
ATOM 739 O O . ALA A 1 99 ? 33.056 75.375 24.338 1.00 38.07 99 ALA A O 1
ATOM 741 N N . GLY A 1 100 ? 32.650 73.316 25.122 1.00 35.13 100 GLY A N 1
ATOM 742 C CA . GLY A 1 100 ? 33.341 73.512 26.374 1.00 33.76 100 GLY A CA 1
ATOM 743 C C . GLY A 1 100 ? 34.599 72.689 26.480 1.00 32.71 100 GLY A C 1
ATOM 744 O O . GLY A 1 100 ? 35.408 72.914 27.386 1.00 35.20 100 GLY A O 1
ATOM 745 N N . TRP A 1 101 ? 34.799 71.727 25.592 1.00 31.82 101 TRP A N 1
ATOM 746 C CA . TRP A 1 101 ? 35.970 70.839 25.732 1.00 31.32 101 TRP A CA 1
ATOM 747 C C . TRP A 1 101 ? 37.281 71.461 25.260 1.00 32.87 101 TRP A C 1
ATOM 748 O O . TRP A 1 101 ? 37.400 71.931 24.118 1.00 33.96 101 TRP A O 1
ATOM 759 N N . PHE A 1 102 ? 38.279 71.431 26.125 1.00 32.31 102 PHE A N 1
ATOM 760 C CA . PHE A 1 102 ? 39.592 71.880 25.742 1.00 32.71 102 PHE A CA 1
ATOM 761 C C . PHE A 1 102 ? 40.635 70.819 26.104 1.00 31.78 102 PHE A C 1
ATOM 762 O O . PHE A 1 102 ? 40.511 70.137 27.109 1.00 30.39 102 PHE A O 1
ATOM 770 N N . LYS A 1 103 ? 41.663 70.699 25.266 1.00 33.07 103 LYS A N 1
ATOM 771 C CA . LYS A 1 103 ? 42.779 69.782 25.501 1.00 32.49 103 LYS A CA 1
ATOM 772 C C . LYS A 1 103 ? 43.727 70.312 26.550 1.00 32.86 103 LYS A C 1
ATOM 773 O O . LYS A 1 103 ? 44.120 71.479 26.514 1.00 34.29 103 LYS A O 1
ATOM 779 N N . ILE A 1 104 ? 44.129 69.424 27.455 1.00 31.67 104 ILE A N 1
ATOM 780 C CA . ILE A 1 104 ? 45.210 69.703 28.373 1.00 31.57 104 ILE A CA 1
ATOM 781 C C . ILE A 1 104 ? 46.470 68.884 28.082 1.00 31.24 104 ILE A C 1
ATOM 782 O O . ILE A 1 104 ? 47.537 69.249 28.524 1.00 30.61 104 ILE A O 1
ATOM 787 N N . ASP A 1 105 ? 46.341 67.773 27.367 1.00 31.28 105 ASP A N 1
ATOM 788 C CA . ASP A 1 105 ? 47.490 66.934 27.027 1.00 32.01 105 ASP A CA 1
ATOM 789 C C . ASP A 1 105 ? 47.282 66.257 25.663 1.00 31.86 105 ASP A C 1
ATOM 790 O O . ASP A 1 105 ? 46.158 66.120 25.191 1.00 31.13 105 ASP A O 1
ATOM 795 N N . GLU A 1 106 ? 48.363 65.848 25.021 1.00 32.50 106 GLU A N 1
ATOM 796 C CA . GLU A 1 106 ? 48.264 65.113 23.755 1.00 33.39 106 GLU A CA 1
ATOM 797 C C . GLU A 1 106 ? 49.605 64.472 23.414 1.00 32.37 106 GLU A C 1
ATOM 798 O O . GLU A 1 106 ? 50.644 64.966 23.804 1.00 29.86 106 GLU A O 1
ATOM 804 N N . ALA A 1 107 ? 49.572 63.365 22.689 1.00 32.31 107 ALA A N 1
ATOM 805 C CA . ALA A 1 107 ? 50.797 62.752 22.206 1.00 33.62 107 ALA A CA 1
ATOM 806 C C . ALA A 1 107 ? 50.472 62.068 20.907 1.00 34.23 107 ALA A C 1
ATOM 807 O O . ALA A 1 107 ? 49.382 61.508 20.759 1.00 37.99 107 ALA A O 1
ATOM 809 N N . GLY A 1 108 ? 51.401 62.144 19.961 1.00 33.26 108 GLY A N 1
ATOM 810 C CA . GLY A 1 108 ? 51.219 61.589 18.650 1.00 31.64 108 GLY A CA 1
ATOM 811 C C . GLY A 1 108 ? 52.447 60.855 18.183 1.00 30.92 108 GLY A C 1
ATOM 812 O O . GLY A 1 108 ? 52.985 60.029 18.890 1.00 31.31 108 GLY A O 1
ATOM 813 N N . PHE A 1 109 ? 52.872 61.169 16.970 1.00 30.67 109 PHE A N 1
ATOM 814 C CA . PHE A 1 109 ? 53.823 60.373 16.264 1.00 30.85 109 PHE A CA 1
ATOM 815 C C . PHE A 1 109 ? 55.172 61.059 16.275 1.00 32.46 109 PHE A C 1
ATOM 816 O O . PHE A 1 109 ? 55.262 62.217 15.953 1.00 30.46 109 PHE A O 1
ATOM 824 N N . HIS A 1 110 ? 56.218 60.320 16.619 1.00 35.76 110 HIS A N 1
ATOM 825 C CA . HIS A 1 110 ? 57.558 60.880 16.719 1.00 39.98 110 HIS A CA 1
ATOM 826 C C . HIS A 1 110 ? 58.578 60.071 15.914 1.00 38.20 110 HIS A C 1
ATOM 827 O O . HIS A 1 110 ? 59.770 60.237 16.083 1.00 40.94 110 HIS A O 1
ATOM 834 N N . GLY A 1 111 ? 58.119 59.213 15.022 1.00 36.35 111 GLY A N 1
ATOM 835 C CA . GLY A 1 111 ? 59.023 58.370 14.244 1.00 36.71 111 GLY A CA 1
ATOM 836 C C . GLY A 1 111 ? 59.747 59.138 13.171 1.00 36.79 111 GLY A C 1
ATOM 837 O O . GLY A 1 111 ? 59.295 60.194 12.748 1.00 38.05 111 GLY A O 1
ATOM 838 N N . ASP A 1 112 ? 60.862 58.606 12.706 1.00 38.16 112 ASP A N 1
ATOM 839 C CA . ASP A 1 112 ? 61.725 59.369 11.784 1.00 39.78 112 ASP A CA 1
ATOM 840 C C . ASP A 1 112 ? 61.217 59.382 10.340 1.00 38.79 112 ASP A C 1
ATOM 841 O O . ASP A 1 112 ? 61.631 60.219 9.538 1.00 38.77 112 ASP A O 1
ATOM 846 N N . GLY A 1 113 ? 60.317 58.462 10.011 1.00 38.50 113 GLY A N 1
ATOM 847 C CA . GLY A 1 113 ? 59.634 58.481 8.707 1.00 38.92 113 GLY A CA 1
ATOM 848 C C . GLY A 1 113 ? 60.398 57.845 7.559 1.00 39.94 113 GLY A C 1
ATOM 849 O O . GLY A 1 113 ? 60.059 58.062 6.404 1.00 39.75 113 GLY A O 1
ATOM 850 N N . THR A 1 114 ? 61.431 57.064 7.877 1.00 41.35 114 THR A N 1
ATOM 851 C CA . THR A 1 114 ? 62.229 56.375 6.862 1.00 42.83 114 THR A CA 1
ATOM 852 C C . THR A 1 114 ? 62.711 55.000 7.327 1.00 44.51 114 THR A C 1
ATOM 853 O O . THR A 1 114 ? 63.013 54.157 6.491 1.00 46.50 114 THR A O 1
ATOM 857 N N . THR A 1 115 ? 62.849 54.800 8.641 1.00 45.09 115 THR A N 1
ATOM 858 C CA . THR A 1 115 ? 62.951 53.456 9.261 1.00 45.67 115 THR A CA 1
ATOM 859 C C . THR A 1 115 ? 61.715 53.104 10.132 1.00 42.83 115 THR A C 1
ATOM 860 O O . THR A 1 115 ? 61.363 51.945 10.286 1.00 43.87 115 THR A O 1
ATOM 864 N N . VAL A 1 116 ? 61.087 54.117 10.714 1.00 41.03 116 VAL A N 1
ATOM 865 C CA . VAL A 1 116 ? 59.867 53.976 11.491 1.00 38.54 116 VAL A CA 1
ATOM 866 C C . VAL A 1 116 ? 58.779 54.819 10.808 1.00 38.10 116 VAL A C 1
ATOM 867 O O . VAL A 1 116 ? 58.821 56.055 10.838 1.00 38.05 116 VAL A O 1
ATOM 871 N N . PHE A 1 117 ? 57.813 54.152 10.192 1.00 37.31 117 PHE A N 1
ATOM 872 C CA . PHE A 1 117 ? 56.703 54.837 9.561 1.00 39.09 117 PHE A CA 1
ATOM 873 C C . PHE A 1 117 ? 55.485 54.906 10.478 1.00 38.45 117 PHE A C 1
ATOM 874 O O . PHE A 1 117 ? 55.462 54.309 11.565 1.00 37.84 117 PHE A O 1
ATOM 882 N N . LEU A 1 118 ? 54.468 55.625 10.006 1.00 39.32 118 LEU A N 1
ATOM 883 C CA . LEU A 1 118 ? 53.191 55.768 10.707 1.00 39.84 118 LEU A CA 1
ATOM 884 C C . LEU A 1 118 ? 52.567 54.423 10.998 1.00 40.23 118 LEU A C 1
ATOM 885 O O . LEU A 1 118 ? 51.934 54.269 12.043 1.00 42.46 118 LEU A O 1
ATOM 890 N N . ASP A 1 119 ? 52.739 53.464 10.085 1.00 40.88 119 ASP A N 1
ATOM 891 C CA . ASP A 1 119 ? 52.168 52.126 10.257 1.00 40.89 119 ASP A CA 1
ATOM 892 C C . ASP A 1 119 ? 53.122 51.102 10.884 1.00 41.68 119 ASP A C 1
ATOM 893 O O . ASP A 1 119 ? 52.745 49.955 11.048 1.00 41.29 119 ASP A O 1
ATOM 898 N N . THR A 1 120 ? 54.335 51.507 11.258 1.00 41.51 120 THR A N 1
ATOM 899 C CA . THR A 1 120 ? 55.275 50.563 11.842 1.00 41.74 120 THR A CA 1
ATOM 900 C C . THR A 1 120 ? 54.804 50.100 13.220 1.00 41.43 120 THR A C 1
ATOM 901 O O . THR A 1 120 ? 54.435 50.914 14.061 1.00 39.39 120 THR A O 1
ATOM 905 N N . GLU A 1 121 ? 54.871 48.788 13.433 1.00 43.42 121 GLU A N 1
ATOM 906 C CA . GLU A 1 121 ? 54.379 48.130 14.638 1.00 45.98 121 GLU A CA 1
ATOM 907 C C . GLU A 1 121 ? 55.431 48.043 15.762 1.00 43.28 121 GLU A C 1
ATOM 908 O O . GLU A 1 121 ? 55.152 48.436 16.882 1.00 39.48 121 GLU A O 1
ATOM 914 N N . THR A 1 122 ? 56.619 47.517 15.472 1.00 44.98 122 THR A N 1
ATOM 915 C CA . THR A 1 122 ? 57.767 47.646 16.390 1.00 46.09 122 THR A CA 1
ATOM 916 C C . THR A 1 122 ? 59.010 48.066 15.619 1.00 44.85 122 THR A C 1
ATOM 917 O O . THR A 1 122 ? 59.274 47.528 14.545 1.00 43.90 122 THR A O 1
ATOM 921 N N . PRO A 1 123 ? 59.761 49.040 16.138 1.00 44.50 123 PRO A N 1
ATOM 922 C CA . PRO A 1 123 ? 59.376 49.851 17.300 1.00 42.28 123 PRO A CA 1
ATOM 923 C C . PRO A 1 123 ? 58.461 51.045 16.910 1.00 39.98 123 PRO A C 1
ATOM 924 O O . PRO A 1 123 ? 58.906 51.990 16.243 1.00 39.89 123 PRO A O 1
ATOM 928 N N . SER A 1 124 ? 57.205 51.008 17.337 1.00 36.09 124 SER A N 1
ATOM 929 C CA . SER A 1 124 ? 56.247 52.067 16.998 1.00 34.41 124 SER A CA 1
ATOM 930 C C . SER A 1 124 ? 56.761 53.492 17.273 1.00 32.58 124 SER A C 1
ATOM 931 O O . SER A 1 124 ? 57.343 53.771 18.307 1.00 33.04 124 SER A O 1
ATOM 934 N N . GLY A 1 125 ? 56.502 54.405 16.363 1.00 31.35 125 GLY A N 1
ATOM 935 C CA . GLY A 1 125 ? 56.835 55.806 16.607 1.00 32.57 125 GLY A CA 1
ATOM 936 C C . GLY A 1 125 ? 55.769 56.614 17.332 1.00 31.79 125 GLY A C 1
ATOM 937 O O . GLY A 1 125 ? 55.846 57.848 17.364 1.00 31.06 125 GLY A O 1
ATOM 938 N N . TRP A 1 126 ? 54.779 55.930 17.909 1.00 31.31 126 TRP A N 1
ATOM 939 C CA . TRP A 1 126 ? 53.701 56.589 18.648 1.00 31.06 126 TRP A CA 1
ATOM 940 C C . TRP A 1 126 ? 53.830 56.391 20.161 1.00 32.83 126 TRP A C 1
ATOM 941 O O . TRP A 1 126 ? 54.112 55.290 20.647 1.00 31.97 126 TRP A O 1
ATOM 952 N N . ASP A 1 127 ? 53.577 57.459 20.903 1.00 34.86 127 ASP A N 1
ATOM 953 C CA . ASP A 1 127 ? 53.580 57.401 22.361 1.00 36.38 127 ASP A CA 1
ATOM 954 C C . ASP A 1 127 ? 52.541 56.424 22.917 1.00 34.23 127 ASP A C 1
ATOM 955 O O . ASP A 1 127 ? 52.732 55.851 23.984 1.00 37.53 127 ASP A O 1
ATOM 960 N N . ILE A 1 128 ? 51.453 56.227 22.195 1.00 30.68 128 ILE A N 1
ATOM 961 C CA . ILE A 1 128 ? 50.460 55.265 22.609 1.00 29.84 128 ILE A CA 1
ATOM 962 C C . ILE A 1 128 ? 51.040 53.856 22.816 1.00 29.77 128 ILE A C 1
ATOM 963 O O . ILE A 1 128 ? 50.506 53.081 23.578 1.00 30.35 128 ILE A O 1
ATOM 968 N N . ALA A 1 129 ? 52.115 53.514 22.126 1.00 30.28 129 ALA A N 1
ATOM 969 C CA . ALA A 1 129 ? 52.677 52.175 22.232 1.00 31.29 129 ALA A CA 1
ATOM 970 C C . ALA A 1 129 ? 53.048 51.838 23.657 1.00 32.30 129 ALA A C 1
ATOM 971 O O . ALA A 1 129 ? 53.167 50.665 24.016 1.00 30.26 129 ALA A O 1
ATOM 973 N N . LYS A 1 130 ? 53.272 52.880 24.445 1.00 33.04 130 LYS A N 1
ATOM 974 C CA . LYS A 1 130 ? 53.719 52.705 25.794 1.00 36.17 130 LYS A CA 1
ATOM 975 C C . LYS A 1 130 ? 52.577 52.293 26.694 1.00 33.21 130 LYS A C 1
ATOM 976 O O . LYS A 1 130 ? 52.828 51.740 27.770 1.00 30.56 130 LYS A O 1
ATOM 982 N N . LEU A 1 131 ? 51.342 52.538 26.242 1.00 30.39 131 LEU A N 1
ATOM 983 C CA . LEU A 1 131 ? 50.135 52.060 26.949 1.00 29.70 131 LEU A CA 1
ATOM 984 C C . LEU A 1 131 ? 49.797 50.590 26.704 1.00 28.77 131 LEU A C 1
ATOM 985 O O . LEU A 1 131 ? 48.889 50.063 27.316 1.00 28.62 131 LEU A O 1
ATOM 990 N N . VAL A 1 132 ? 50.542 49.923 25.840 1.00 29.73 132 VAL A N 1
ATOM 991 C CA . VAL A 1 132 ? 50.199 48.575 25.450 1.00 30.94 132 VAL A CA 1
ATOM 992 C C . VAL A 1 132 ? 50.689 47.579 26.493 1.00 31.89 132 VAL A C 1
ATOM 993 O O . VAL A 1 132 ? 51.798 47.717 26.992 1.00 30.75 132 VAL A O 1
ATOM 997 N N . GLY A 1 133 ? 49.858 46.587 26.815 1.00 31.21 133 GLY A N 1
ATOM 998 C CA . GLY A 1 133 ? 50.341 45.393 27.505 1.00 33.32 133 GLY A CA 1
ATOM 999 C C . GLY A 1 133 ? 50.015 45.234 28.982 1.00 33.12 133 GLY A C 1
ATOM 1000 O O . GLY A 1 133 ? 50.511 44.314 29.630 1.00 33.55 133 GLY A O 1
ATOM 1001 N N . GLY A 1 134 ? 49.208 46.134 29.526 1.00 32.73 134 GLY A N 1
ATOM 1002 C CA . GLY A 1 134 ? 48.600 45.894 30.816 1.00 32.37 134 GLY A CA 1
ATOM 1003 C C . GLY A 1 134 ? 49.053 46.838 31.893 1.00 33.10 134 GLY A C 1
ATOM 1004 O O . GLY A 1 134 ? 50.256 47.008 32.137 1.00 31.85 134 GLY A O 1
ATOM 1005 N N . ASN A 1 135 ? 48.061 47.443 32.538 1.00 34.02 135 ASN A N 1
ATOM 1006 C CA . ASN A 1 135 ? 48.263 48.325 33.688 1.00 35.29 135 ASN A CA 1
ATOM 1007 C C . ASN A 1 135 ? 49.293 49.401 33.416 1.00 34.01 135 ASN A C 1
ATOM 1008 O O . ASN A 1 135 ? 50.146 49.667 34.249 1.00 35.54 135 ASN A O 1
ATOM 1013 N N . LYS A 1 136 ? 49.191 50.001 32.235 1.00 30.89 136 LYS A N 1
ATOM 1014 C CA . LYS A 1 136 ? 49.991 51.145 31.876 1.00 30.42 136 LYS A CA 1
ATOM 1015 C C . LYS A 1 136 ? 49.221 52.413 32.121 1.00 28.69 136 LYS A C 1
ATOM 1016 O O . LYS A 1 136 ? 47.995 52.441 32.070 1.00 27.99 136 LYS A O 1
ATOM 1022 N N . SER A 1 137 ? 49.956 53.478 32.362 1.00 28.81 137 SER A N 1
ATOM 1023 C CA . SER A 1 137 ? 49.367 54.704 32.835 1.00 29.92 137 SER A CA 1
ATOM 1024 C C . SER A 1 137 ? 49.830 55.890 32.031 1.00 29.08 137 SER A C 1
ATOM 1025 O O . SER A 1 137 ? 50.895 55.855 31.424 1.00 27.30 137 SER A O 1
ATOM 1028 N N . TRP A 1 138 ? 49.016 56.947 32.040 1.00 29.15 138 TRP A N 1
ATOM 1029 C CA . TRP A 1 138 ? 49.376 58.226 31.408 1.00 28.82 138 TRP A CA 1
ATOM 1030 C C . TRP A 1 138 ? 49.098 59.349 32.365 1.00 28.98 138 TRP A C 1
ATOM 1031 O O . TRP A 1 138 ? 48.021 59.420 32.928 1.00 28.22 138 TRP A O 1
ATOM 1042 N N . SER A 1 139 ? 50.074 60.224 32.543 1.00 30.44 139 SER A N 1
ATOM 1043 C CA . SER A 1 139 ? 49.972 61.335 33.488 1.00 31.75 139 SER A CA 1
ATOM 1044 C C . SER A 1 139 ? 49.923 62.718 32.796 1.00 33.28 139 SER A C 1
ATOM 1045 O O . SER A 1 139 ? 50.707 63.007 31.878 1.00 35.23 139 SER A O 1
ATOM 1048 N N . SER A 1 140 ? 49.017 63.566 33.266 1.00 33.16 140 SER A N 1
ATOM 1049 C CA . SER A 1 140 ? 48.839 64.909 32.747 1.00 34.07 140 SER A CA 1
ATOM 1050 C C . SER A 1 140 ? 48.726 65.886 33.926 1.00 37.69 140 SER A C 1
ATOM 1051 O O . SER A 1 140 ? 48.076 65.583 34.918 1.00 38.38 140 SER A O 1
ATOM 1054 N N . LYS A 1 141 ? 49.358 67.051 33.817 1.00 42.24 141 LYS A N 1
ATOM 1055 C CA . LYS A 1 141 ? 49.172 68.119 34.787 1.00 43.97 141 LYS A CA 1
ATOM 1056 C C . LYS A 1 141 ? 47.914 68.890 34.476 1.00 40.19 141 LYS A C 1
ATOM 1057 O O . LYS A 1 141 ? 47.699 69.251 33.346 1.00 39.52 141 LYS A O 1
ATOM 1063 N N . ILE A 1 142 ? 47.095 69.141 35.491 1.00 38.29 142 ILE A N 1
ATOM 1064 C CA . ILE A 1 142 ? 46.019 70.120 35.396 1.00 37.51 142 ILE A CA 1
ATOM 1065 C C . ILE A 1 142 ? 46.624 71.507 35.196 1.00 38.23 142 ILE A C 1
ATOM 1066 O O . ILE A 1 142 ? 47.363 71.974 36.042 1.00 37.11 142 ILE A O 1
ATOM 1071 N N . PRO A 1 143 ? 46.297 72.174 34.084 1.00 39.76 143 PRO A N 1
ATOM 1072 C CA . PRO A 1 143 ? 46.953 73.436 33.720 1.00 41.95 143 PRO A CA 1
ATOM 1073 C C . PRO A 1 143 ? 46.979 74.451 34.849 1.00 45.34 143 PRO A C 1
ATOM 1074 O O . PRO A 1 143 ? 45.983 74.573 35.568 1.00 43.26 143 PRO A O 1
ATOM 1078 N N . ASP A 1 144 ? 48.098 75.176 34.975 1.00 49.18 144 ASP A N 1
ATOM 1079 C CA . ASP A 1 144 ? 48.251 76.232 35.993 1.00 54.06 144 ASP A CA 1
ATOM 1080 C C . ASP A 1 144 ? 47.258 77.392 35.830 1.00 51.59 144 ASP A C 1
ATOM 1081 O O . ASP A 1 144 ? 47.011 77.873 34.714 1.00 51.10 144 ASP A O 1
ATOM 1086 N N . GLY A 1 145 ? 46.723 77.840 36.963 1.00 50.38 145 GLY A N 1
ATOM 1087 C CA . GLY A 1 145 ? 45.794 78.950 37.013 1.00 50.60 145 GLY A CA 1
ATOM 1088 C C . GLY A 1 145 ? 44.341 78.623 36.709 1.00 49.95 145 GLY A C 1
ATOM 1089 O O . GLY A 1 145 ? 43.491 79.510 36.784 1.00 51.05 145 GLY A O 1
ATOM 1090 N N . LEU A 1 146 ? 44.030 77.370 36.376 1.00 46.74 146 LEU A N 1
ATOM 1091 C CA . LEU A 1 146 ? 42.674 77.013 35.944 1.00 45.10 146 LEU A CA 1
ATOM 1092 C C . LEU A 1 146 ? 41.628 77.441 36.960 1.00 45.20 146 LEU A C 1
ATOM 1093 O O . LEU A 1 146 ? 41.751 77.139 38.134 1.00 46.63 146 LEU A O 1
ATOM 1098 N N . ALA A 1 147 ? 40.597 78.149 36.519 1.00 45.23 147 ALA A N 1
ATOM 1099 C CA . ALA A 1 147 ? 39.564 78.601 37.456 1.00 45.50 147 ALA A CA 1
ATOM 1100 C C . ALA A 1 147 ? 38.968 77.402 38.156 1.00 43.64 147 ALA A C 1
ATOM 1101 O O . ALA A 1 147 ? 38.806 76.351 37.531 1.00 42.00 147 ALA A O 1
ATOM 1103 N N . PRO A 1 148 ? 38.626 77.557 39.441 1.00 43.50 148 PRO A N 1
ATOM 1104 C CA . PRO A 1 148 ? 38.057 76.470 40.217 1.00 42.97 148 PRO A CA 1
ATOM 1105 C C . PRO A 1 148 ? 36.684 76.067 39.726 1.00 42.63 148 PRO A C 1
ATOM 1106 O O . PRO A 1 148 ? 35.981 76.893 39.164 1.00 43.64 148 PRO A O 1
ATOM 1110 N N . GLY A 1 149 ? 36.307 74.810 39.956 1.00 41.57 149 GLY A N 1
ATOM 1111 C CA . GLY A 1 149 ? 34.910 74.392 39.846 1.00 40.95 149 GLY A CA 1
ATOM 1112 C C . GLY A 1 149 ? 34.798 72.916 39.546 1.00 39.70 149 GLY A C 1
ATOM 1113 O O . GLY A 1 149 ? 35.770 72.179 39.665 1.00 39.06 149 GLY A O 1
ATOM 1114 N N . ASN A 1 150 ? 33.613 72.485 39.136 1.00 37.89 150 ASN A N 1
ATOM 1115 C CA . ASN A 1 150 ? 33.407 71.102 38.757 1.00 36.39 150 ASN A CA 1
ATOM 1116 C C . ASN A 1 150 ? 33.785 70.892 37.323 1.00 35.64 150 ASN A C 1
ATOM 1117 O O . ASN A 1 150 ? 33.254 71.585 36.449 1.00 36.56 150 ASN A O 1
ATOM 1122 N N . TYR A 1 151 ? 34.687 69.938 37.072 1.00 33.90 151 TYR A N 1
ATOM 1123 C CA . TYR A 1 151 ? 35.125 69.645 35.713 1.00 33.68 151 TYR A CA 1
ATOM 1124 C C . TYR A 1 151 ? 35.024 68.169 35.394 1.00 32.29 151 TYR A C 1
ATOM 1125 O O . TYR A 1 151 ? 35.224 67.324 36.256 1.00 32.81 151 TYR A O 1
ATOM 1134 N N . LEU A 1 152 ? 34.779 67.868 34.127 1.00 31.77 152 LEU A N 1
ATOM 1135 C CA . LEU A 1 152 ? 34.972 66.517 33.614 1.00 30.31 152 LEU A CA 1
ATOM 1136 C C . LEU A 1 152 ? 36.347 66.471 33.001 1.00 30.32 152 LEU A C 1
ATOM 1137 O O . LEU A 1 152 ? 36.847 67.473 32.504 1.00 29.41 152 LEU A O 1
ATOM 1142 N N . VAL A 1 153 ? 36.966 65.306 33.054 1.00 29.82 153 VAL A N 1
ATOM 1143 C CA . VAL A 1 153 ? 38.215 65.093 32.355 1.00 29.49 153 VAL A CA 1
ATOM 1144 C C . VAL A 1 153 ? 37.981 63.910 31.455 1.00 27.94 153 VAL A C 1
ATOM 1145 O O . VAL A 1 153 ? 37.351 62.975 31.887 1.00 29.39 153 VAL A O 1
ATOM 1149 N N . ARG A 1 154 ? 38.470 63.946 30.215 1.00 27.15 154 ARG A N 1
ATOM 1150 C CA . ARG A 1 154 ? 38.155 62.903 29.217 1.00 25.40 154 ARG A CA 1
ATOM 1151 C C . ARG A 1 154 ? 39.431 62.368 28.585 1.00 25.23 154 ARG A C 1
ATOM 1152 O O . ARG A 1 154 ? 40.230 63.147 28.031 1.00 24.74 154 ARG A O 1
ATOM 1160 N N . HIS A 1 155 ? 39.629 61.052 28.661 1.00 23.97 155 HIS A N 1
ATOM 1161 C CA . HIS A 1 155 ? 40.786 60.425 28.035 1.00 23.64 155 HIS A CA 1
ATOM 1162 C C . HIS A 1 155 ? 40.320 59.757 26.800 1.00 23.27 155 HIS A C 1
ATOM 1163 O O . HIS A 1 155 ? 39.285 59.123 26.819 1.00 23.11 155 HIS A O 1
ATOM 1170 N N . GLU A 1 156 ? 41.090 59.895 25.729 1.00 23.67 156 GLU A N 1
ATOM 1171 C CA . GLU A 1 156 ? 40.695 59.39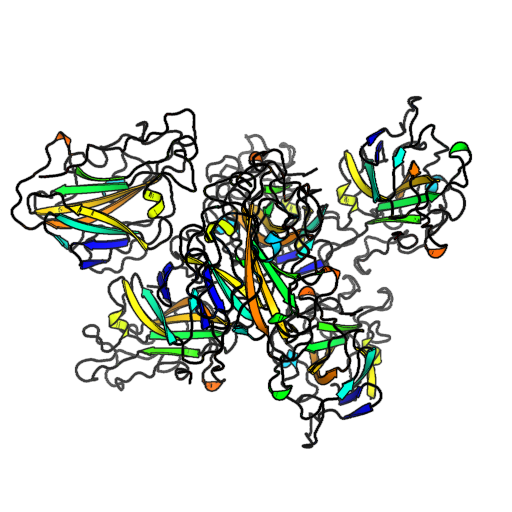5 24.448 1.00 25.66 156 GLU A CA 1
ATOM 1172 C C . GLU A 1 156 ? 41.929 58.900 23.764 1.00 26.27 156 GLU A C 1
ATOM 1173 O O . GLU A 1 156 ? 42.930 59.630 23.661 1.00 26.01 156 GLU A O 1
ATOM 1179 N N . LEU A 1 157 ? 41.848 57.642 23.320 1.00 25.85 157 LEU A N 1
ATOM 1180 C CA . LEU A 1 157 ? 42.842 57.015 22.484 1.00 26.18 157 LEU A CA 1
ATOM 1181 C C . LEU A 1 157 ? 42.169 56.753 21.179 1.00 27.86 157 LEU A C 1
ATOM 1182 O O . LEU A 1 157 ? 41.045 56.254 21.165 1.00 27.95 157 LEU A O 1
ATOM 1187 N N . ILE A 1 158 ? 42.854 57.090 20.086 1.00 29.30 158 ILE A N 1
ATOM 1188 C CA . ILE A 1 158 ? 42.348 56.861 18.742 1.00 28.13 158 ILE A CA 1
ATOM 1189 C C . ILE A 1 158 ? 43.304 55.897 18.057 1.00 29.55 158 ILE A C 1
ATOM 1190 O O . ILE A 1 158 ? 44.422 56.278 17.704 1.00 29.39 158 ILE A O 1
ATOM 1195 N N . ALA A 1 159 ? 42.879 54.648 17.899 1.00 28.37 159 ALA A N 1
ATOM 1196 C CA . ALA A 1 159 ? 43.705 53.668 17.230 1.00 30.18 159 ALA A CA 1
ATOM 1197 C C . ALA A 1 159 ? 43.557 53.837 15.713 1.00 32.43 159 ALA A C 1
ATOM 1198 O O . ALA A 1 159 ? 42.457 54.048 15.190 1.00 33.09 159 ALA A O 1
ATOM 1200 N N . LEU A 1 160 ? 44.684 53.749 15.018 1.00 31.97 160 LEU A N 1
ATOM 1201 C CA . LEU A 1 160 ? 44.736 53.977 13.580 1.00 32.44 160 LEU A CA 1
ATOM 1202 C C . LEU A 1 160 ? 45.389 52.814 12.803 1.00 33.07 160 LEU A C 1
ATOM 1203 O O . LEU A 1 160 ? 45.822 53.020 11.684 1.00 31.73 160 LEU A O 1
ATOM 1208 N N . HIS A 1 161 ? 45.469 51.616 13.402 1.00 34.07 161 HIS A N 1
ATOM 1209 C CA . HIS A 1 161 ? 46.075 50.461 12.724 1.00 34.49 161 HIS A CA 1
ATOM 1210 C C . HIS A 1 161 ? 45.369 50.153 11.414 1.00 37.77 161 HIS A C 1
ATOM 1211 O O . HIS A 1 161 ? 46.052 49.803 10.443 1.00 37.94 161 HIS A O 1
ATOM 1218 N N . GLN A 1 162 ? 44.031 50.290 11.375 1.00 39.33 162 GLN A N 1
ATOM 1219 C CA . GLN A 1 162 ? 43.234 49.967 10.156 1.00 44.91 162 GLN A CA 1
ATOM 1220 C C . GLN A 1 162 ? 43.106 51.144 9.204 1.00 41.63 162 GLN A C 1
ATOM 1221 O O . GLN A 1 162 ? 42.369 52.086 9.486 1.00 41.63 162 GLN A O 1
ATOM 1227 N N . ALA A 1 163 ? 43.763 51.071 8.056 1.00 43.12 163 ALA A N 1
ATOM 1228 C CA . ALA A 1 163 ? 43.612 52.103 7.012 1.00 42.72 163 ALA A CA 1
ATOM 1229 C C . ALA A 1 163 ? 42.142 52.553 6.855 1.00 42.23 163 ALA A C 1
ATOM 1230 O O . ALA A 1 163 ? 41.236 51.724 6.706 1.00 40.42 163 ALA A O 1
ATOM 1232 N N . ASN A 1 164 ? 41.921 53.867 6.936 1.00 42.66 164 ASN A N 1
ATOM 1233 C CA . ASN A 1 164 ? 40.578 54.482 6.756 1.00 45.35 164 ASN A CA 1
ATOM 1234 C C . ASN A 1 164 ? 39.529 54.143 7.837 1.00 42.69 164 ASN A C 1
ATOM 1235 O O . ASN A 1 164 ? 38.382 54.575 7.731 1.00 40.93 164 ASN A O 1
ATOM 1240 N N . ASN A 1 165 ? 39.918 53.409 8.881 1.00 40.93 165 ASN A N 1
ATOM 1241 C CA . ASN A 1 165 ? 38.946 52.925 9.863 1.00 39.67 165 ASN A CA 1
ATOM 1242 C C . ASN A 1 165 ? 39.356 53.280 11.279 1.00 35.84 165 ASN A C 1
ATOM 1243 O O . ASN A 1 165 ? 39.723 52.421 12.065 1.00 36.08 165 ASN A O 1
ATOM 1248 N N . PRO A 1 166 ? 39.270 54.568 11.613 1.00 34.20 166 PRO A N 1
ATOM 1249 C CA . PRO A 1 166 ? 39.597 55.034 12.957 1.00 34.12 166 PRO A CA 1
ATOM 1250 C C . PRO A 1 166 ? 38.704 54.402 14.035 1.00 33.10 166 PRO A C 1
ATOM 1251 O O . PRO A 1 166 ? 37.570 54.049 13.764 1.00 35.67 166 PRO A O 1
ATOM 1255 N N . GLN A 1 167 ? 39.256 54.277 15.234 1.00 32.67 167 GLN A N 1
ATOM 1256 C CA . GLN A 1 167 ? 38.629 53.609 16.344 1.00 31.29 167 GLN A CA 1
ATOM 1257 C C . GLN A 1 167 ? 38.910 54.462 17.554 1.00 30.02 167 GLN A C 1
ATOM 1258 O O . GLN A 1 167 ? 40.041 54.533 17.976 1.00 30.69 167 GLN A O 1
ATOM 1264 N N . PHE A 1 168 ? 37.872 55.079 18.108 1.00 29.73 168 PHE A N 1
ATOM 1265 C CA . PHE A 1 168 ? 37.962 55.939 19.266 1.00 28.38 168 PHE A CA 1
ATOM 1266 C C . PHE A 1 168 ? 37.584 55.190 20.539 1.00 27.56 168 PHE A C 1
ATOM 1267 O O . PHE A 1 168 ? 36.634 54.433 20.546 1.00 29.53 168 PHE A O 1
ATOM 1275 N N . TYR A 1 169 ? 38.334 55.415 21.613 1.00 26.37 169 TYR A N 1
ATOM 1276 C CA . TYR A 1 169 ? 38.100 54.762 22.896 1.00 25.80 169 TYR A CA 1
ATOM 1277 C C . TYR A 1 169 ? 38.169 55.839 23.967 1.00 25.75 169 TYR A C 1
ATOM 1278 O O . TYR A 1 169 ? 39.272 56.205 24.364 1.00 24.51 169 TYR A O 1
ATOM 1287 N N . PRO A 1 170 ? 37.001 56.368 24.411 1.00 26.14 170 PRO A N 1
ATOM 1288 C CA . PRO A 1 170 ? 36.963 57.465 25.374 1.00 25.60 170 PRO A CA 1
ATOM 1289 C C . PRO A 1 170 ? 36.284 57.120 26.687 1.00 26.14 170 PRO A C 1
ATOM 1290 O O . PRO A 1 170 ? 35.418 56.253 26.721 1.00 26.36 170 PRO A O 1
ATOM 1294 N N . GLU A 1 171 ? 36.661 57.823 27.757 1.00 26.58 171 GLU A N 1
ATOM 1295 C CA . GLU A 1 171 ? 35.988 57.725 29.054 1.00 25.61 171 GLU A CA 1
ATOM 1296 C C . GLU A 1 171 ? 36.087 59.078 29.754 1.00 26.82 171 GLU A C 1
ATOM 1297 O O . GLU A 1 171 ? 37.050 59.808 29.509 1.00 27.87 171 GLU A O 1
ATOM 1303 N N . CYS A 1 172 ? 35.089 59.387 30.600 1.00 27.62 172 CYS A N 1
ATOM 1304 C CA . CYS A 1 172 ? 35.019 60.621 31.422 1.00 28.90 172 CYS A CA 1
ATOM 1305 C C . CYS A 1 172 ? 34.967 60.313 32.922 1.00 26.18 172 CYS A C 1
ATOM 1306 O O . CYS A 1 172 ? 34.398 59.281 33.342 1.00 23.12 172 CYS A O 1
ATOM 1309 N N . ALA A 1 173 ? 35.558 61.238 33.691 1.00 24.04 173 ALA A N 1
ATOM 1310 C CA . ALA A 1 173 ? 35.636 61.184 35.162 1.00 25.19 173 ALA A CA 1
ATOM 1311 C C . ALA A 1 173 ? 35.405 62.569 35.726 1.00 25.61 173 ALA A C 1
ATOM 1312 O O . ALA A 1 173 ? 35.522 63.551 35.000 1.00 27.61 173 ALA A O 1
ATOM 1314 N N . GLN A 1 174 ? 35.095 62.648 37.008 1.00 26.32 174 GLN A N 1
ATOM 1315 C CA . GLN A 1 174 ? 34.673 63.909 37.629 1.00 28.61 174 GLN A CA 1
ATOM 1316 C C . GLN A 1 174 ? 35.744 64.501 38.574 1.00 30.54 174 GLN A C 1
ATOM 1317 O O . GLN A 1 174 ? 36.193 63.847 39.522 1.00 31.63 174 GLN A O 1
ATOM 1323 N N . ILE A 1 175 ? 36.150 65.736 38.294 1.00 32.45 175 ILE A N 1
ATOM 1324 C CA . ILE A 1 175 ? 37.198 66.418 39.063 1.00 34.20 175 ILE A CA 1
ATOM 1325 C C . ILE A 1 175 ? 36.654 67.733 39.620 1.00 35.04 175 ILE A C 1
ATOM 1326 O O . ILE A 1 175 ? 36.152 68.581 38.858 1.00 32.28 175 ILE A O 1
ATOM 1331 N N . LYS A 1 176 ? 36.744 67.885 40.943 1.00 35.33 176 LYS A N 1
ATOM 1332 C CA . LYS A 1 176 ? 36.455 69.150 41.582 1.00 36.94 176 LYS A CA 1
ATOM 1333 C C . LYS A 1 176 ? 37.783 69.881 41.769 1.00 38.38 176 LYS A C 1
ATOM 1334 O O . LYS A 1 176 ? 38.589 69.505 42.640 1.00 39.96 176 LYS A O 1
ATOM 1340 N N . VAL A 1 177 ? 38.005 70.898 40.933 1.00 38.64 177 VAL A N 1
ATOM 1341 C CA . VAL A 1 177 ? 39.225 71.722 40.939 1.00 39.70 177 VAL A CA 1
ATOM 1342 C C . VAL A 1 177 ? 39.149 72.827 41.976 1.00 42.16 177 VAL A C 1
ATOM 1343 O O . VAL A 1 177 ? 38.261 73.685 41.910 1.00 43.76 177 VAL A O 1
ATOM 1347 N N . THR A 1 178 ? 40.085 72.811 42.921 1.00 44.01 178 THR A N 1
ATOM 1348 C CA . THR A 1 178 ? 40.107 73.762 44.025 1.00 46.96 178 THR A CA 1
ATOM 1349 C C . THR A 1 178 ? 40.964 74.990 43.712 1.00 48.85 178 THR A C 1
ATOM 1350 O O . THR A 1 178 ? 41.411 75.176 42.584 1.00 47.86 178 THR A O 1
ATOM 1354 N N . GLY A 1 179 ? 41.195 75.827 44.720 1.00 52.50 179 GLY A N 1
ATOM 1355 C CA . GLY A 1 179 ? 42.055 76.995 44.573 1.00 55.14 179 GLY A CA 1
ATOM 1356 C C . GLY A 1 179 ? 41.313 78.238 44.124 1.00 57.58 179 GLY A C 1
ATOM 1357 O O . GLY A 1 179 ? 40.085 78.337 44.232 1.00 58.64 179 GLY A O 1
ATOM 1358 N N . SER A 1 180 ? 42.072 79.193 43.612 1.00 60.51 180 SER A N 1
ATOM 1359 C CA . SER A 1 180 ? 41.528 80.498 43.239 1.00 62.08 180 SER A CA 1
ATOM 1360 C C . SER A 1 180 ? 42.192 80.994 41.967 1.00 61.20 180 SER A C 1
ATOM 1361 O O . SER A 1 180 ? 42.535 82.167 41.828 1.00 64.63 180 SER A O 1
ATOM 1364 N N . GLY A 1 181 ? 42.382 80.076 41.036 1.00 59.95 181 GLY A N 1
ATOM 1365 C CA . GLY A 1 181 ? 42.796 80.441 39.702 1.00 60.72 181 GLY A CA 1
ATOM 1366 C C . GLY A 1 181 ? 41.695 81.235 39.022 1.00 61.17 181 GLY A C 1
ATOM 1367 O O . GLY A 1 181 ? 40.565 81.335 39.527 1.00 58.01 181 GLY A O 1
ATOM 1368 N N . THR A 1 182 ? 42.050 81.819 37.885 1.00 62.34 182 THR A N 1
ATOM 1369 C CA . THR A 1 182 ? 41.117 82.577 37.062 1.00 67.13 182 THR A CA 1
ATOM 1370 C C . THR A 1 182 ? 41.221 82.242 35.578 1.00 65.99 182 THR A C 1
ATOM 1371 O O . THR A 1 182 ? 40.376 82.660 34.796 1.00 68.56 182 THR A O 1
ATOM 1375 N N . ALA A 1 183 ? 42.257 81.512 35.181 1.00 63.44 183 ALA A N 1
ATOM 1376 C CA . ALA A 1 183 ? 42.454 81.196 33.788 1.00 63.33 183 ALA A CA 1
ATOM 1377 C C . ALA A 1 183 ? 41.292 80.328 33.277 1.00 63.23 183 ALA A C 1
ATOM 1378 O O . ALA A 1 183 ? 40.870 79.354 33.923 1.00 59.11 183 ALA A O 1
ATOM 1380 N N . GLU A 1 184 ? 40.754 80.760 32.139 1.00 64.84 184 GLU A N 1
ATOM 1381 C CA . GLU A 1 184 ? 39.773 80.026 31.382 1.00 63.70 184 GLU A CA 1
ATOM 1382 C C . GLU A 1 184 ? 40.214 80.051 29.924 1.00 58.23 184 GLU A C 1
ATOM 1383 O O . GLU A 1 184 ? 40.658 81.073 29.416 1.00 56.84 184 GLU A O 1
ATOM 1389 N N . PRO A 1 185 ? 40.157 78.896 29.258 1.00 53.81 185 PRO A N 1
ATOM 1390 C CA . PRO A 1 185 ? 40.577 78.913 27.868 1.00 52.56 185 PRO A CA 1
ATOM 1391 C C . PRO A 1 185 ? 39.634 79.719 26.987 1.00 50.49 185 PRO A C 1
ATOM 1392 O O . PRO A 1 185 ? 38.425 79.664 27.157 1.00 49.68 185 PRO A O 1
ATOM 1396 N N . ALA A 1 186 ? 40.210 80.456 26.054 1.00 51.72 186 ALA A N 1
ATOM 1397 C CA . ALA A 1 186 ? 39.452 81.197 25.060 1.00 52.94 186 ALA A CA 1
ATOM 1398 C C . ALA A 1 186 ? 38.686 80.249 24.160 1.00 53.30 186 ALA A C 1
ATOM 1399 O O . ALA A 1 186 ? 38.969 79.053 24.121 1.00 54.71 186 ALA A O 1
ATOM 1401 N N . ALA A 1 187 ? 37.721 80.796 23.426 1.00 55.86 187 ALA A N 1
ATOM 1402 C CA . ALA A 1 187 ? 36.858 80.006 22.544 1.00 55.34 187 ALA A CA 1
ATOM 1403 C C . ALA A 1 187 ? 37.655 79.224 21.487 1.00 54.64 187 ALA A C 1
ATOM 1404 O O . ALA A 1 187 ? 37.218 78.159 21.053 1.00 56.86 187 ALA A O 1
ATOM 1406 N N . SER A 1 188 ? 38.824 79.730 21.098 1.00 53.57 188 SER A N 1
ATOM 1407 C CA . SER A 1 188 ? 39.677 79.055 20.099 1.00 52.37 188 SER A CA 1
ATOM 1408 C C . SER A 1 188 ? 40.366 77.789 20.624 1.00 48.99 188 SER A C 1
ATOM 1409 O O . SER A 1 188 ? 40.974 77.037 19.850 1.00 46.41 188 SER A O 1
ATOM 1412 N N . TYR A 1 189 ? 40.311 77.588 21.939 1.00 47.55 189 TYR A N 1
ATOM 1413 C CA . TYR A 1 189 ? 40.883 76.395 22.586 1.00 46.33 189 TYR A CA 1
ATOM 1414 C C . TYR A 1 189 ? 39.807 75.333 22.823 1.00 44.83 189 TYR A C 1
ATOM 1415 O O . TYR A 1 189 ? 40.111 74.183 23.150 1.00 45.20 189 TYR A O 1
ATOM 1424 N N . LYS A 1 190 ? 38.552 75.719 22.654 1.00 45.22 190 LYS A N 1
ATOM 1425 C CA . LYS A 1 190 ? 37.427 74.854 22.987 1.00 43.84 190 LYS A CA 1
ATOM 1426 C C . LYS A 1 190 ? 36.781 74.256 21.743 1.00 42.39 190 LYS A C 1
ATOM 1427 O O . LYS A 1 190 ? 36.803 74.879 20.674 1.00 44.62 190 LYS A O 1
ATOM 1433 N N . ALA A 1 191 ? 36.216 73.051 21.916 1.00 39.85 191 ALA A N 1
ATOM 1434 C CA . ALA A 1 191 ? 35.450 72.321 20.890 1.00 36.37 191 ALA A CA 1
ATOM 1435 C C . ALA A 1 191 ? 34.283 71.553 21.500 1.00 34.24 191 ALA A C 1
ATOM 1436 O O . ALA A 1 191 ? 34.236 71.295 22.703 1.00 32.64 191 ALA A O 1
ATOM 1438 N N . ALA A 1 192 ? 33.339 71.198 20.647 1.00 32.94 192 ALA A N 1
ATOM 1439 C CA . ALA A 1 192 ? 32.310 70.248 20.984 1.00 32.64 192 ALA A CA 1
ATOM 1440 C C . ALA A 1 192 ? 32.814 68.839 20.725 1.00 30.77 192 ALA A C 1
ATOM 1441 O O . ALA A 1 192 ? 33.713 68.629 19.903 1.00 29.33 192 ALA A O 1
ATOM 1443 N N . ILE A 1 193 ? 32.244 67.880 21.441 1.00 30.78 193 ILE A N 1
ATOM 1444 C CA . ILE A 1 193 ? 32.523 66.465 21.187 1.00 32.04 193 ILE A CA 1
ATOM 1445 C C . ILE A 1 193 ? 31.207 65.689 21.276 1.00 33.16 193 ILE A C 1
ATOM 1446 O O . ILE A 1 193 ? 30.539 65.735 22.313 1.00 33.70 193 ILE A O 1
ATOM 1451 N N . PRO A 1 194 ? 30.788 65.005 20.213 1.00 33.22 194 PRO A N 1
ATOM 1452 C CA . PRO A 1 194 ? 31.414 65.020 18.881 1.00 33.83 194 PRO A CA 1
ATOM 1453 C C . PRO A 1 194 ? 31.399 66.399 18.246 1.00 34.10 194 PRO A C 1
ATOM 1454 O O . PRO A 1 194 ? 30.603 67.243 18.655 1.00 33.84 194 PRO A O 1
ATOM 1458 N N . GLY A 1 195 ? 32.278 66.619 17.266 1.00 34.11 195 GLY A N 1
ATOM 1459 C CA . GLY A 1 195 ? 32.372 67.920 16.610 1.00 35.70 195 GLY A CA 1
ATOM 1460 C C . GLY A 1 195 ? 33.779 68.403 16.300 1.00 36.78 195 GLY A C 1
ATOM 1461 O O . GLY A 1 195 ? 34.002 69.069 15.287 1.00 38.28 195 GLY A O 1
ATOM 1462 N N . TYR A 1 196 ? 34.734 68.087 17.164 1.00 35.29 196 TYR A N 1
ATOM 1463 C CA . TYR A 1 196 ? 36.093 68.598 16.989 1.00 35.46 196 TYR A CA 1
ATOM 1464 C C . TYR A 1 196 ? 36.828 68.075 15.745 1.00 35.36 196 TYR A C 1
ATOM 1465 O O . TYR A 1 196 ? 37.871 68.622 15.347 1.00 33.93 196 TYR A O 1
ATOM 1474 N N . CYS A 1 197 ? 36.318 66.992 15.171 1.00 35.11 197 CYS A N 1
ATOM 1475 C CA . CYS A 1 197 ? 36.883 66.447 13.951 1.00 37.75 197 CYS A CA 1
ATOM 1476 C C . CYS A 1 197 ? 35.752 65.921 13.113 1.00 38.28 197 CYS A C 1
ATOM 1477 O O . CYS A 1 197 ? 34.702 65.641 13.663 1.00 38.59 197 CYS A O 1
ATOM 1480 N N . GLN A 1 198 ? 35.963 65.818 11.798 1.00 39.91 198 GLN A N 1
ATOM 1481 C CA . GLN A 1 198 ? 35.029 65.147 10.881 1.00 42.72 198 GLN A CA 1
ATOM 1482 C C . GLN A 1 198 ? 35.590 63.804 10.470 1.00 39.59 198 GLN A C 1
ATOM 1483 O O . GLN A 1 198 ? 36.792 63.628 10.407 1.00 38.03 198 GLN A O 1
ATOM 1489 N N . GLN A 1 199 ? 34.700 62.878 10.146 1.00 38.83 199 GLN A N 1
ATOM 1490 C CA . GLN A 1 199 ? 35.096 61.536 9.767 1.00 38.57 199 GLN A CA 1
ATOM 1491 C C . GLN A 1 199 ? 36.128 61.529 8.638 1.00 38.82 199 GLN A C 1
ATOM 1492 O O . GLN A 1 199 ? 37.039 60.708 8.650 1.00 38.43 199 GLN A O 1
ATOM 1498 N N . SER A 1 200 ? 35.975 62.435 7.676 1.00 39.24 200 SER A N 1
ATOM 1499 C CA . SER A 1 200 ? 36.788 62.439 6.470 1.00 40.04 200 SER A CA 1
ATOM 1500 C C . SER A 1 200 ? 38.050 63.326 6.564 1.00 40.84 200 SER A C 1
ATOM 1501 O O . SER A 1 200 ? 38.776 63.458 5.586 1.00 40.40 200 SER A O 1
ATOM 1504 N N . ASP A 1 201 ? 38.334 63.908 7.728 1.00 39.42 201 ASP A N 1
ATOM 1505 C CA . ASP A 1 201 ? 39.564 64.674 7.881 1.00 39.75 201 ASP A CA 1
ATOM 1506 C C . ASP A 1 201 ? 40.786 63.768 7.666 1.00 41.16 201 ASP A C 1
ATOM 1507 O O . ASP A 1 201 ? 40.746 62.577 7.988 1.00 40.91 201 ASP A O 1
ATOM 1512 N N . PRO A 1 202 ? 41.885 64.333 7.134 1.00 42.38 202 PRO A N 1
ATOM 1513 C CA . PRO A 1 202 ? 43.060 63.538 6.708 1.00 42.49 202 PRO A CA 1
ATOM 1514 C C . PRO A 1 202 ? 43.956 63.046 7.856 1.00 41.23 202 PRO A C 1
ATOM 1515 O O . PRO A 1 202 ? 44.910 62.297 7.623 1.00 42.04 202 PRO A O 1
ATOM 1519 N N . ASN A 1 203 ? 43.676 63.518 9.064 1.00 37.61 203 ASN A N 1
ATOM 1520 C CA . ASN A 1 203 ? 44.223 62.924 10.250 1.00 35.75 203 ASN A CA 1
ATOM 1521 C C . ASN A 1 203 ? 43.194 62.024 10.977 1.00 34.68 203 ASN A C 1
ATOM 1522 O O . ASN A 1 203 ? 43.437 61.608 12.100 1.00 33.44 203 ASN A O 1
ATOM 1527 N N . ILE A 1 204 ? 42.075 61.698 10.328 1.00 35.09 204 ILE A N 1
ATOM 1528 C CA . ILE A 1 204 ? 41.076 60.806 10.918 1.00 36.12 204 ILE A CA 1
ATOM 1529 C C . ILE A 1 204 ? 40.896 59.530 10.108 1.00 37.86 204 ILE A C 1
ATOM 1530 O O . ILE A 1 204 ? 41.144 58.438 10.626 1.00 40.65 204 ILE A O 1
ATOM 1535 N N . SER A 1 205 ? 40.457 59.668 8.857 1.00 40.30 205 SER A N 1
ATOM 1536 C CA . SER A 1 205 ? 40.336 58.559 7.911 1.00 41.20 205 SER A CA 1
ATOM 1537 C C . SER A 1 205 ? 41.345 58.828 6.816 1.00 43.98 205 SER A C 1
ATOM 1538 O O . SER A 1 205 ? 41.245 59.834 6.110 1.00 42.27 205 SER A O 1
ATOM 1541 N N . PHE A 1 206 ? 42.322 57.927 6.692 1.00 46.17 206 PHE A N 1
ATOM 1542 C CA . PHE A 1 206 ? 43.400 58.060 5.704 1.00 47.16 206 PHE A CA 1
ATOM 1543 C C . PHE A 1 206 ? 44.159 56.735 5.608 1.00 45.77 206 PHE A C 1
ATOM 1544 O O . PHE A 1 206 ? 43.975 55.848 6.447 1.00 44.15 206 PHE A O 1
ATOM 1552 N N . ASN A 1 207 ? 45.001 56.610 4.588 1.00 45.98 207 ASN A N 1
ATOM 1553 C CA . ASN A 1 207 ? 45.699 55.359 4.353 1.00 46.79 207 ASN A CA 1
ATOM 1554 C C . ASN A 1 207 ? 47.040 55.331 5.059 1.00 45.22 207 ASN A C 1
ATOM 1555 O O . ASN A 1 207 ? 48.079 55.703 4.504 1.00 48.68 207 ASN A O 1
ATOM 1560 N N . ILE A 1 208 ? 47.007 54.844 6.285 1.00 41.68 208 ILE A N 1
ATOM 1561 C CA . ILE A 1 208 ? 48.177 54.835 7.138 1.00 40.90 208 ILE A CA 1
ATOM 1562 C C . ILE A 1 208 ? 49.308 53.977 6.554 1.00 40.51 208 ILE A C 1
ATOM 1563 O O . ILE A 1 208 ? 50.473 54.221 6.812 1.00 41.09 208 ILE A O 1
ATOM 1568 N N . ASN A 1 209 ? 48.953 52.994 5.741 1.00 41.05 209 ASN A N 1
ATOM 1569 C CA . ASN A 1 209 ? 49.931 52.108 5.147 1.00 42.15 209 ASN A CA 1
ATOM 1570 C C . ASN A 1 209 ? 50.527 52.695 3.877 1.00 43.41 209 ASN A C 1
ATOM 1571 O O . ASN A 1 209 ? 51.316 52.040 3.232 1.00 43.87 209 ASN A O 1
ATOM 1576 N N . ASP A 1 210 ? 50.177 53.923 3.524 1.00 44.93 210 ASP A N 1
ATOM 1577 C CA . ASP A 1 210 ? 50.733 54.538 2.329 1.00 49.72 210 ASP A CA 1
ATOM 1578 C C . ASP A 1 210 ? 51.971 55.363 2.660 1.00 53.67 210 ASP A C 1
ATOM 1579 O O . ASP A 1 210 ? 51.867 56.496 3.151 1.00 54.83 210 ASP A O 1
ATOM 1584 N N . HIS A 1 211 ? 53.129 54.800 2.325 1.00 56.63 211 HIS A N 1
ATOM 1585 C CA . HIS A 1 211 ? 54.418 55.373 2.696 1.00 59.27 211 HIS A CA 1
ATOM 1586 C C . HIS A 1 211 ? 54.810 56.581 1.849 1.00 59.78 211 HIS A C 1
ATOM 1587 O O . HIS A 1 211 ? 55.812 57.221 2.145 1.00 57.81 211 HIS A O 1
ATOM 1594 N N . SER A 1 212 ? 54.025 56.901 0.818 1.00 62.07 212 SER A N 1
ATOM 1595 C CA . SER A 1 212 ? 54.308 58.065 -0.043 1.00 63.24 212 SER A CA 1
ATOM 1596 C C . SER A 1 212 ? 53.805 59.371 0.541 1.00 63.02 212 SER A C 1
ATOM 1597 O O . SER A 1 212 ? 54.248 60.448 0.155 1.00 63.09 212 SER A O 1
ATOM 1600 N N . LEU A 1 213 ? 52.889 59.262 1.488 1.00 64.57 213 LEU A N 1
ATOM 1601 C CA . LEU A 1 213 ? 52.414 60.416 2.230 1.00 65.61 213 LEU A CA 1
ATOM 1602 C C . LEU A 1 213 ? 53.518 60.995 3.118 1.00 63.03 213 LEU A C 1
ATOM 1603 O O . LEU A 1 213 ? 54.526 60.326 3.387 1.00 57.90 213 LEU A O 1
ATOM 1608 N N . PRO A 1 214 ? 53.326 62.247 3.576 1.00 62.28 214 PRO A N 1
ATOM 1609 C CA . PRO A 1 214 ? 54.217 62.762 4.602 1.00 59.53 214 PRO A CA 1
ATOM 1610 C C . PRO A 1 214 ? 54.043 61.945 5.865 1.00 54.69 214 PRO A C 1
ATOM 1611 O O . PRO A 1 214 ? 52.912 61.651 6.267 1.00 50.45 214 PRO A O 1
ATOM 1615 N N . GLN A 1 215 ? 55.167 61.581 6.470 1.00 51.56 215 GLN A N 1
ATOM 1616 C CA . GLN A 1 215 ? 55.176 60.820 7.702 1.00 48.97 215 GLN A CA 1
ATOM 1617 C C . GLN A 1 215 ? 55.154 61.762 8.882 1.00 48.40 215 GLN A C 1
ATOM 1618 O O . GLN A 1 215 ? 56.043 61.755 9.707 1.00 51.72 215 GLN A O 1
ATOM 1624 N N . GLU A 1 216 ? 54.134 62.604 8.929 1.00 50.04 216 GLU A N 1
ATOM 1625 C CA . GLU A 1 216 ? 53.907 63.515 10.051 1.00 51.27 216 GLU A CA 1
ATOM 1626 C C . GLU A 1 216 ? 52.462 63.285 10.353 1.00 45.45 216 GLU A C 1
ATOM 1627 O O . GLU A 1 216 ? 51.721 62.940 9.454 1.00 43.89 216 GLU A O 1
ATOM 1633 N N . TYR A 1 217 ? 52.066 63.448 11.608 1.00 41.72 217 TYR A N 1
ATOM 1634 C CA . TYR A 1 217 ? 50.665 63.344 11.994 1.00 37.20 217 TYR A CA 1
ATOM 1635 C C . TYR A 1 217 ? 50.289 64.606 12.732 1.00 37.04 217 TYR A C 1
ATOM 1636 O O . TYR A 1 217 ? 50.887 64.938 13.748 1.00 36.36 217 TYR A O 1
ATOM 1645 N N . LYS A 1 218 ? 49.315 65.329 12.206 1.00 39.22 218 LYS A N 1
ATOM 1646 C CA . LYS A 1 218 ? 48.735 66.460 12.920 1.00 41.74 218 LYS A CA 1
ATOM 1647 C C . LYS A 1 218 ? 47.677 65.906 13.922 1.00 41.22 218 LYS A C 1
ATOM 1648 O O . LYS A 1 218 ? 46.688 65.265 13.534 1.00 42.33 218 LYS A O 1
ATOM 1654 N N . ILE A 1 219 ? 47.880 66.152 15.206 1.00 37.87 219 ILE A N 1
ATOM 1655 C CA . ILE A 1 219 ? 46.920 65.706 16.206 1.00 35.61 219 ILE A CA 1
ATOM 1656 C C . ILE A 1 219 ? 45.595 66.496 16.067 1.00 35.13 219 ILE A C 1
ATOM 1657 O O . ILE A 1 219 ? 45.584 67.722 15.973 1.00 35.31 219 ILE A O 1
ATOM 1662 N N . PRO A 1 220 ? 44.465 65.786 16.028 1.00 34.25 220 PRO A N 1
ATOM 1663 C CA . PRO A 1 220 ? 43.187 66.491 15.864 1.00 33.73 220 PRO A CA 1
ATOM 1664 C C . PRO A 1 220 ? 42.775 67.303 17.074 1.00 33.00 220 PRO A C 1
ATOM 1665 O O . PRO A 1 220 ? 43.328 67.136 18.156 1.00 31.40 220 PRO A O 1
ATOM 1669 N N . GLY A 1 221 ? 41.808 68.186 16.863 1.00 32.93 221 GLY A N 1
ATOM 1670 C CA . GLY A 1 221 ? 41.334 69.096 17.889 1.00 33.93 221 GLY A CA 1
ATOM 1671 C C . GLY A 1 221 ? 42.174 70.371 17.939 1.00 36.03 221 GLY A C 1
ATOM 1672 O O . GLY A 1 221 ? 43.165 70.483 17.220 1.00 34.95 221 GLY A O 1
ATOM 1673 N N . PRO A 1 222 ? 41.793 71.323 18.812 1.00 36.75 222 PRO A N 1
ATOM 1674 C CA . PRO A 1 222 ? 42.464 72.602 18.962 1.00 38.07 222 PRO A CA 1
ATOM 1675 C C . PRO A 1 222 ? 43.809 72.463 19.650 1.00 39.38 222 PRO A C 1
ATOM 1676 O O . PRO A 1 222 ? 44.064 71.430 20.250 1.00 38.62 222 PRO A O 1
ATOM 1680 N N . PRO A 1 223 ? 44.661 73.512 19.583 1.00 41.49 223 PRO A N 1
ATOM 1681 C CA . PRO A 1 223 ? 45.921 73.513 20.327 1.00 41.00 223 PRO A CA 1
ATOM 1682 C C . PRO A 1 223 ? 45.676 73.252 21.789 1.00 39.86 223 PRO A C 1
ATOM 1683 O O . PRO A 1 223 ? 44.608 73.553 22.286 1.00 39.95 223 PRO A O 1
ATOM 1687 N N . VAL A 1 224 ? 46.673 72.722 22.478 1.00 39.75 224 VAL A N 1
ATOM 1688 C CA . VAL A 1 224 ? 46.557 72.445 23.904 1.00 38.72 224 VAL A CA 1
ATOM 1689 C C . VAL A 1 224 ? 46.499 73.724 24.729 1.00 39.25 224 VAL A C 1
ATOM 1690 O O . VAL A 1 224 ? 47.284 74.635 24.501 1.00 39.84 224 VAL A O 1
ATOM 1694 N N . PHE A 1 225 ? 45.618 73.752 25.726 1.00 39.06 225 PHE A N 1
ATOM 1695 C CA . PHE A 1 225 ? 45.594 74.838 26.699 1.00 40.96 225 PHE A CA 1
ATOM 1696 C C . PHE A 1 225 ? 46.612 74.659 27.821 1.00 44.65 225 PHE A C 1
ATOM 1697 O O . PHE A 1 225 ? 46.570 73.668 28.543 1.00 46.33 225 PHE A O 1
ATOM 1705 N N . LYS A 1 226 ? 47.494 75.645 27.986 1.00 51.28 226 LYS A N 1
ATOM 1706 C CA . LYS A 1 226 ? 48.634 75.578 28.925 1.00 56.73 226 LYS A CA 1
ATOM 1707 C C . LYS A 1 226 ? 48.422 76.325 30.245 1.00 57.38 226 LYS A C 1
ATOM 1708 O O . LYS A 1 226 ? 49.106 76.047 31.228 1.00 55.02 226 LYS A O 1
ATOM 1714 N N . GLY A 1 227 ? 47.521 77.302 30.248 1.00 61.52 227 GLY A N 1
ATOM 1715 C CA . GLY A 1 227 ? 47.265 78.118 31.428 1.00 63.79 227 GLY A CA 1
ATOM 1716 C C . GLY A 1 227 ? 48.261 79.246 31.514 1.00 68.92 227 GLY A C 1
ATOM 1717 O O . GLY A 1 227 ? 48.437 80.010 30.556 1.00 69.08 227 GLY A O 1
ATOM 1718 N N . THR A 1 228 ? 48.941 79.322 32.655 1.00 75.02 228 THR A N 1
ATOM 1719 C CA . THR A 1 228 ? 49.796 80.465 32.990 1.00 78.26 228 THR A CA 1
ATOM 1720 C C . THR A 1 228 ? 51.186 80.027 33.489 1.00 78.95 228 THR A C 1
ATOM 1721 O O . THR A 1 228 ? 51.967 79.405 32.757 1.00 73.94 228 THR A O 1
ATOM 1736 N N . GLY B 1 2 ? 83.338 46.389 24.779 1.00 31.69 2 GLY B N 1
ATOM 1737 C CA . GLY B 1 2 ? 83.021 46.056 26.156 1.00 29.80 2 GLY B CA 1
ATOM 1738 C C . GLY B 1 2 ? 83.746 44.796 26.606 1.00 28.78 2 GLY B C 1
ATOM 1739 O O . GLY B 1 2 ? 84.532 44.240 25.864 1.00 28.58 2 GLY B O 1
ATOM 1740 N N . ALA B 1 3 ? 83.459 44.323 27.812 1.00 27.99 3 ALA B N 1
ATOM 1741 C CA . ALA B 1 3 ? 84.143 43.158 28.343 1.00 27.80 3 ALA B CA 1
ATOM 1742 C C . ALA B 1 3 ? 83.404 42.614 29.563 1.00 27.56 3 ALA B C 1
ATOM 1743 O O . ALA B 1 3 ? 82.661 43.350 30.229 1.00 25.61 3 ALA B O 1
ATOM 1745 N N . VAL B 1 4 ? 83.604 41.318 29.839 1.00 27.90 4 VAL B N 1
ATOM 1746 C CA . VAL B 1 4 ? 83.052 40.718 31.046 1.00 26.87 4 VAL B CA 1
ATOM 1747 C C . VAL B 1 4 ? 83.809 41.347 32.201 1.00 25.85 4 VAL B C 1
ATOM 1748 O O . VAL B 1 4 ? 85.026 41.282 32.260 1.00 24.91 4 VAL B O 1
ATOM 1752 N N . THR B 1 5 ? 83.073 41.997 33.089 1.00 26.17 5 THR B N 1
ATOM 1753 C CA . THR B 1 5 ? 83.698 42.769 34.149 1.00 26.25 5 THR B CA 1
ATOM 1754 C C . THR B 1 5 ? 83.450 42.181 35.503 1.00 25.32 5 THR B C 1
ATOM 1755 O O . THR B 1 5 ? 84.103 42.570 36.460 1.00 25.74 5 THR B O 1
ATOM 1759 N N . SER B 1 6 ? 82.532 41.231 35.590 1.00 25.07 6 SER B N 1
ATOM 1760 C CA . SER B 1 6 ? 82.301 40.555 36.863 1.00 26.17 6 SER B CA 1
ATOM 1761 C C . SER B 1 6 ? 81.488 39.304 36.649 1.00 24.98 6 SER B C 1
ATOM 1762 O O . SER B 1 6 ? 80.930 39.116 35.600 1.00 23.39 6 SER B O 1
ATOM 1765 N N . TYR B 1 7 ? 81.398 38.476 37.675 1.00 25.89 7 TYR B N 1
ATOM 1766 C CA . TYR B 1 7 ? 80.711 37.209 37.576 1.00 27.13 7 TYR B CA 1
ATOM 1767 C C . TYR B 1 7 ? 79.922 36.964 38.825 1.00 28.74 7 TYR B C 1
ATOM 1768 O O . TYR B 1 7 ? 80.251 37.465 39.887 1.00 29.59 7 TYR B O 1
ATOM 1777 N N . ASN B 1 8 ? 78.884 36.156 38.686 1.00 30.67 8 ASN B N 1
ATOM 1778 C CA . ASN B 1 8 ? 78.234 35.521 39.807 1.00 31.76 8 ASN B CA 1
ATOM 1779 C C . ASN B 1 8 ? 78.192 34.031 39.479 1.00 30.94 8 ASN B C 1
ATOM 1780 O O . ASN B 1 8 ? 77.603 33.645 38.490 1.00 29.45 8 ASN B O 1
ATOM 1785 N N . ILE B 1 9 ? 78.824 33.210 40.307 1.00 30.93 9 ILE B N 1
ATOM 1786 C CA . ILE B 1 9 ? 78.972 31.783 40.038 1.00 31.45 9 ILE B CA 1
ATOM 1787 C C . ILE B 1 9 ? 78.536 30.989 41.271 1.00 33.50 9 ILE B C 1
ATOM 1788 O O . ILE B 1 9 ? 79.063 31.214 42.362 1.00 35.09 9 ILE B O 1
ATOM 1793 N N . ALA B 1 10 ? 77.594 30.061 41.086 1.00 34.02 10 ALA B N 1
ATOM 1794 C CA . ALA B 1 10 ? 76.988 29.279 42.193 1.00 36.74 10 ALA B CA 1
ATOM 1795 C C . ALA B 1 10 ? 76.497 30.170 43.329 1.00 38.57 10 ALA B C 1
ATOM 1796 O O . ALA B 1 10 ? 76.650 29.807 44.493 1.00 41.37 10 ALA B O 1
ATOM 1798 N N . GLY B 1 11 ? 75.955 31.346 42.990 1.00 38.94 11 GLY B N 1
ATOM 1799 C CA . GLY B 1 11 ? 75.420 32.290 43.975 1.00 40.41 11 GLY B CA 1
ATOM 1800 C C . GLY B 1 11 ? 76.385 33.305 44.588 1.00 42.09 11 GLY B C 1
ATOM 1801 O O . GLY B 1 11 ? 75.932 34.190 45.312 1.00 41.34 11 GLY B O 1
ATOM 1802 N N . LYS B 1 12 ? 77.694 33.196 44.310 1.00 43.04 12 LYS B N 1
ATOM 1803 C CA . LYS B 1 12 ? 78.693 34.147 44.842 1.00 43.81 12 LYS B CA 1
ATOM 1804 C C . LYS B 1 12 ? 79.198 35.129 43.826 1.00 39.22 12 LYS B C 1
ATOM 1805 O O . LYS B 1 12 ? 79.467 34.768 42.700 1.00 37.86 12 LYS B O 1
ATOM 1811 N N . ASP B 1 13 ? 79.344 36.376 44.248 1.00 38.07 13 ASP B N 1
ATOM 1812 C CA . ASP B 1 13 ? 79.860 37.432 43.386 1.00 37.21 13 ASP B CA 1
ATOM 1813 C C . ASP B 1 13 ? 81.351 37.346 43.341 1.00 34.36 13 ASP B C 1
ATOM 1814 O O . ASP B 1 13 ? 81.987 37.065 44.333 1.00 34.14 13 ASP B O 1
ATOM 1819 N N . TYR B 1 14 ? 81.900 37.588 42.173 1.00 31.36 14 TYR B N 1
ATOM 1820 C CA . TYR B 1 14 ? 83.332 37.615 41.999 1.00 30.87 14 TYR B CA 1
ATOM 1821 C C . TYR B 1 14 ? 83.631 38.804 41.109 1.00 28.57 14 TYR B C 1
ATOM 1822 O O . TYR B 1 14 ? 83.141 38.853 40.005 1.00 25.76 14 TYR B O 1
ATOM 1831 N N . PRO B 1 15 ? 84.456 39.750 41.586 1.00 28.28 15 PRO B N 1
ATOM 1832 C CA . PRO B 1 15 ? 84.878 40.826 40.712 1.00 27.11 15 PRO B CA 1
ATOM 1833 C C . PRO B 1 15 ? 85.830 40.343 39.604 1.00 27.20 15 PRO B C 1
ATOM 1834 O O . PRO B 1 15 ? 86.579 39.366 39.784 1.00 26.52 15 PRO B O 1
ATOM 1838 N N . GLY B 1 16 ? 85.779 41.007 38.456 1.00 26.26 16 GLY B N 1
ATOM 1839 C CA . GLY B 1 16 ? 86.697 40.706 37.380 1.00 25.93 16 GLY B CA 1
ATOM 1840 C C . GLY B 1 16 ? 87.965 41.503 37.558 1.00 25.55 16 GLY B C 1
ATOM 1841 O O . GLY B 1 16 ? 88.066 42.336 38.447 1.00 25.73 16 GLY B O 1
ATOM 1842 N N . TYR B 1 17 ? 88.938 41.202 36.715 1.00 24.57 17 TYR B N 1
ATOM 1843 C CA . TYR B 1 17 ? 90.119 42.012 36.543 1.00 24.39 17 TYR B CA 1
ATOM 1844 C C . TYR B 1 17 ? 89.685 43.356 36.048 1.00 24.77 17 TYR B C 1
ATOM 1845 O O . TYR B 1 17 ? 88.771 43.457 35.234 1.00 24.34 17 TYR B O 1
ATOM 1854 N N . SER B 1 18 ? 90.356 44.393 36.516 1.00 26.81 18 SER B N 1
ATOM 1855 C CA . SER B 1 18 ? 90.100 45.736 36.038 1.00 28.35 18 SER B CA 1
ATOM 1856 C C . SER B 1 18 ? 91.105 46.143 34.939 1.00 27.08 18 SER B C 1
ATOM 1857 O O . SER B 1 18 ? 92.104 46.778 35.204 1.00 27.05 18 SER B O 1
ATOM 1860 N N . GLY B 1 19 ? 90.779 45.807 33.699 1.00 25.94 19 GLY B N 1
ATOM 1861 C CA . GLY B 1 19 ? 91.638 46.032 32.542 1.00 25.22 19 GLY B CA 1
ATOM 1862 C C . GLY B 1 19 ? 92.112 47.449 32.319 1.00 24.96 19 GLY B C 1
ATOM 1863 O O . GLY B 1 19 ? 93.221 47.669 31.864 1.00 23.40 19 GLY B O 1
ATOM 1864 N N . PHE B 1 20 ? 91.281 48.424 32.657 1.00 25.67 20 PHE B N 1
ATOM 1865 C CA . PHE B 1 20 ? 91.671 49.829 32.451 1.00 25.73 20 PHE B CA 1
ATOM 1866 C C . PHE B 1 20 ? 92.535 50.403 33.563 1.00 26.17 20 PHE B C 1
ATOM 1867 O O . PHE B 1 20 ? 93.228 51.385 33.341 1.00 28.90 20 PHE B O 1
ATOM 1875 N N . ALA B 1 21 ? 92.468 49.801 34.746 1.00 24.92 21 ALA B N 1
ATOM 1876 C CA . ALA B 1 21 ? 93.221 50.241 35.903 1.00 24.61 21 ALA B CA 1
ATOM 1877 C C . ALA B 1 21 ? 93.351 49.054 36.864 1.00 24.99 21 ALA B C 1
ATOM 1878 O O . ALA B 1 21 ? 92.585 48.941 37.834 1.00 23.98 21 ALA B O 1
ATOM 1880 N N . PRO B 1 22 ? 94.298 48.148 36.571 1.00 25.41 22 PRO B N 1
ATOM 1881 C CA . PRO B 1 22 ? 94.435 46.958 37.389 1.00 27.41 22 PRO B CA 1
ATOM 1882 C C . PRO B 1 22 ? 94.720 47.328 38.831 1.00 30.22 22 PRO B C 1
ATOM 1883 O O . PRO B 1 22 ? 95.520 48.219 39.086 1.00 31.27 22 PRO B O 1
ATOM 1887 N N . THR B 1 23 ? 94.034 46.657 39.745 1.00 31.97 23 THR B N 1
ATOM 1888 C CA . THR B 1 23 ? 94.082 46.997 41.145 1.00 35.25 23 THR B CA 1
ATOM 1889 C C . THR B 1 23 ? 95.147 46.221 41.894 1.00 37.79 23 THR B C 1
ATOM 1890 O O . THR B 1 23 ? 95.419 46.534 43.051 1.00 41.05 23 THR B O 1
ATOM 1894 N N . GLY B 1 24 ? 95.720 45.184 41.284 1.00 39.57 24 GLY B N 1
ATOM 1895 C CA . GLY B 1 24 ? 96.632 44.290 42.020 1.00 42.97 24 GLY B CA 1
ATOM 1896 C C . GLY B 1 24 ? 95.928 43.280 42.942 1.00 44.52 24 GLY B C 1
ATOM 1897 O O . GLY B 1 24 ? 96.560 42.394 43.485 1.00 45.70 24 GLY B O 1
ATOM 1898 N N . GLN B 1 25 ? 94.613 43.399 43.112 1.00 46.36 25 GLN B N 1
ATOM 1899 C CA . GLN B 1 25 ? 93.856 42.510 43.988 1.00 44.42 25 GLN B CA 1
ATOM 1900 C C . GLN B 1 25 ? 93.693 41.194 43.239 1.00 40.37 25 GLN B C 1
ATOM 1901 O O . GLN B 1 25 ? 93.543 41.178 42.028 1.00 36.97 25 GLN B O 1
ATOM 1907 N N . ASP B 1 26 ? 93.753 40.090 43.969 1.00 39.39 26 ASP B N 1
ATOM 1908 C CA . ASP B 1 26 ? 93.583 38.763 43.387 1.00 38.34 26 ASP B CA 1
ATOM 1909 C C . ASP B 1 26 ? 92.135 38.534 42.911 1.00 34.87 26 ASP B C 1
ATOM 1910 O O . ASP B 1 26 ? 91.204 38.952 43.551 1.00 32.40 26 ASP B O 1
ATOM 1915 N N . VAL B 1 27 ? 91.987 37.880 41.762 1.00 33.53 27 VAL B N 1
ATOM 1916 C CA . VAL B 1 27 ? 90.685 37.652 41.121 1.00 31.45 27 VAL B CA 1
ATOM 1917 C C . VAL B 1 27 ? 90.670 36.286 40.426 1.00 30.22 27 VAL B C 1
ATOM 1918 O O . VAL B 1 27 ? 91.696 35.610 40.342 1.00 33.26 27 VAL B O 1
ATOM 1922 N N . ILE B 1 28 ? 89.504 35.859 39.971 1.00 28.40 28 ILE B N 1
ATOM 1923 C CA . ILE B 1 28 ? 89.393 34.611 39.232 1.00 27.73 28 ILE B CA 1
ATOM 1924 C C . ILE B 1 28 ? 89.592 34.784 37.714 1.00 27.46 28 ILE B C 1
ATOM 1925 O O . ILE B 1 28 ? 89.663 33.765 36.987 1.00 26.64 28 ILE B O 1
ATOM 1930 N N . GLN B 1 29 ? 89.646 36.041 37.240 1.00 25.58 29 GLN B N 1
ATOM 1931 C CA . GLN B 1 29 ? 89.577 36.342 35.796 1.00 25.60 29 GLN B CA 1
ATOM 1932 C C . GLN B 1 29 ? 90.960 36.616 35.254 1.00 25.91 29 GLN B C 1
ATOM 1933 O O . GLN B 1 29 ? 91.752 37.313 35.889 1.00 25.71 29 GLN B O 1
ATOM 1939 N N . TRP B 1 30 ? 91.229 36.070 34.075 1.00 25.94 30 TRP B N 1
ATOM 1940 C CA . TRP B 1 30 ? 92.510 36.275 33.410 1.00 26.90 30 TRP B CA 1
ATOM 1941 C C . TRP B 1 30 ? 92.510 37.725 32.924 1.00 26.66 30 TRP B C 1
ATOM 1942 O O . TRP B 1 30 ? 91.457 38.320 32.750 1.00 23.74 30 TRP B O 1
ATOM 1953 N N . GLN B 1 31 ? 93.709 38.257 32.694 1.00 28.87 31 GLN B N 1
ATOM 1954 C CA . GLN B 1 31 ? 93.910 39.662 32.329 1.00 28.91 31 GLN B CA 1
ATOM 1955 C C . GLN B 1 31 ? 93.334 39.966 30.942 1.00 28.66 31 GLN B C 1
ATOM 1956 O O . GLN B 1 31 ? 93.358 39.130 30.048 1.00 28.12 31 GLN B O 1
ATOM 1962 N N . TRP B 1 32 ? 92.777 41.163 30.803 1.00 28.43 32 TRP B N 1
ATOM 1963 C CA . TRP B 1 32 ? 92.346 41.721 29.521 1.00 26.24 32 TRP B CA 1
ATOM 1964 C C . TRP B 1 32 ? 92.747 43.172 29.496 1.00 26.44 32 TRP B C 1
ATOM 1965 O O . TRP B 1 32 ? 92.820 43.809 30.550 1.00 26.81 32 TRP B O 1
ATOM 1976 N N . PRO B 1 33 ? 93.059 43.697 28.308 1.00 28.28 33 PRO B N 1
ATOM 1977 C CA . PRO B 1 33 ? 93.735 45.006 28.268 1.00 29.37 33 PRO B CA 1
ATOM 1978 C C . PRO B 1 33 ? 92.796 46.222 28.239 1.00 28.85 33 PRO B C 1
ATOM 1979 O O . PRO B 1 33 ? 93.164 47.288 28.757 1.00 30.65 33 PRO B O 1
ATOM 1983 N N . ASP B 1 34 ? 91.613 46.067 27.640 1.00 27.90 34 ASP B N 1
ATOM 1984 C CA . ASP B 1 34 ? 90.701 47.204 27.346 1.00 27.37 34 ASP B CA 1
ATOM 1985 C C . ASP B 1 34 ? 89.488 46.673 26.577 1.00 24.49 34 ASP B C 1
ATOM 1986 O O . ASP B 1 34 ? 89.340 45.482 26.467 1.00 24.57 34 ASP B O 1
ATOM 1991 N N . TYR B 1 35 ? 88.674 47.540 25.996 1.00 23.78 35 TYR B N 1
ATOM 1992 C CA . TYR B 1 35 ? 87.472 47.117 25.296 1.00 24.19 35 TYR B CA 1
ATOM 1993 C C . TYR B 1 35 ? 87.665 46.903 23.802 1.00 26.05 35 TYR B C 1
ATOM 1994 O O . TYR B 1 35 ? 86.701 46.659 23.084 1.00 26.87 35 TYR B O 1
ATOM 2003 N N . ASN B 1 36 ? 88.898 46.943 23.321 1.00 26.50 36 ASN B N 1
ATOM 2004 C CA . ASN B 1 36 ? 89.104 46.778 21.895 1.00 27.26 36 ASN B CA 1
ATOM 2005 C C . ASN B 1 36 ? 88.882 45.349 21.466 1.00 25.38 36 ASN B C 1
ATOM 2006 O O . ASN B 1 36 ? 89.159 44.445 22.207 1.00 25.61 36 ASN B O 1
ATOM 2011 N N . PRO B 1 37 ? 88.393 45.161 20.248 1.00 24.61 37 PRO B N 1
ATOM 2012 C CA . PRO B 1 37 ? 88.165 43.827 19.728 1.00 24.28 37 PRO B CA 1
ATOM 2013 C C . PRO B 1 37 ? 89.417 43.169 19.202 1.00 24.63 37 PRO B C 1
ATOM 2014 O O . PRO B 1 37 ? 90.329 43.834 18.764 1.00 25.15 37 PRO B O 1
ATOM 2018 N N . VAL B 1 38 ? 89.417 41.857 19.172 1.00 25.31 38 VAL B N 1
ATOM 2019 C CA . VAL B 1 38 ? 90.369 41.116 18.378 1.00 25.60 38 VAL B CA 1
ATOM 2020 C C . VAL B 1 38 ? 89.776 41.036 16.962 1.00 27.33 38 VAL B C 1
ATOM 2021 O O . VAL B 1 38 ? 88.602 40.701 16.805 1.00 26.60 38 VAL B O 1
ATOM 2025 N N . LEU B 1 39 ? 90.565 41.362 15.939 1.00 27.75 39 LEU B N 1
ATOM 2026 C CA . LEU B 1 39 ? 90.047 41.485 14.574 1.00 28.52 39 LEU B CA 1
ATOM 2027 C C . LEU B 1 39 ? 90.306 40.284 13.664 1.00 29.03 39 LEU B C 1
ATOM 2028 O O . LEU B 1 39 ? 89.751 40.224 12.586 1.00 29.88 39 LEU B O 1
ATOM 2033 N N . SER B 1 40 ? 91.112 39.320 14.097 1.00 30.46 40 SER B N 1
ATOM 2034 C CA . SER B 1 40 ? 91.456 38.149 13.269 1.00 31.70 40 SER B CA 1
ATOM 2035 C C . SER B 1 40 ? 91.167 36.830 13.994 1.00 31.16 40 SER B C 1
ATOM 2036 O O . SER B 1 40 ? 91.528 36.675 15.145 1.00 32.15 40 SER B O 1
ATOM 2039 N N . ALA B 1 41 ? 90.539 35.879 13.313 1.00 31.18 41 ALA B N 1
ATOM 2040 C CA . ALA B 1 41 ? 90.204 34.576 13.911 1.00 31.73 41 ALA B CA 1
ATOM 2041 C C . ALA B 1 41 ? 91.408 33.717 14.229 1.00 33.83 41 ALA B C 1
ATOM 2042 O O . ALA B 1 41 ? 91.278 32.719 14.944 1.00 34.25 41 ALA B O 1
ATOM 2044 N N . SER B 1 42 ? 92.565 34.061 13.672 1.00 34.30 42 SER B N 1
ATOM 2045 C CA . SER B 1 42 ? 93.774 33.321 13.963 1.00 35.89 42 SER B CA 1
ATOM 2046 C C . SER B 1 42 ? 94.724 34.043 14.954 1.00 33.43 42 SER B C 1
ATOM 2047 O O . SER B 1 42 ? 95.810 33.564 15.197 1.00 32.10 42 SER B O 1
ATOM 2050 N N . ASP B 1 43 ? 94.308 35.171 15.530 1.00 32.67 43 ASP B N 1
ATOM 2051 C CA . ASP B 1 43 ? 95.117 35.894 16.530 1.00 33.83 43 ASP B CA 1
ATOM 2052 C C . ASP B 1 43 ? 95.187 35.144 17.867 1.00 31.59 43 ASP B C 1
ATOM 2053 O O . ASP B 1 43 ? 94.174 34.750 18.373 1.00 30.63 43 ASP B O 1
ATOM 2058 N N . PRO B 1 44 ? 96.387 34.968 18.439 1.00 32.77 44 PRO B N 1
ATOM 2059 C CA . PRO B 1 44 ? 96.531 34.343 19.761 1.00 34.01 44 PRO B CA 1
ATOM 2060 C C . PRO B 1 44 ? 95.668 34.986 20.841 1.00 33.05 44 PRO B C 1
ATOM 2061 O O . PRO B 1 44 ? 95.168 34.294 21.721 1.00 31.64 44 PRO B O 1
ATOM 2065 N N . LYS B 1 45 ? 95.504 36.301 20.755 1.00 34.05 45 LYS B N 1
ATOM 2066 C CA . LYS B 1 45 ? 94.663 37.055 21.692 1.00 33.59 45 LYS B CA 1
ATOM 2067 C C . LYS B 1 45 ? 93.220 36.641 21.701 1.00 31.49 45 LYS B C 1
ATOM 2068 O O . LYS B 1 45 ? 92.511 36.897 22.655 1.00 32.17 45 LYS B O 1
ATOM 2074 N N . LEU B 1 46 ? 92.778 35.962 20.661 1.00 30.65 46 LEU B N 1
ATOM 2075 C CA . LEU B 1 46 ? 91.417 35.455 20.625 1.00 28.94 46 LEU B CA 1
ATOM 2076 C C . LEU B 1 46 ? 91.080 34.572 21.809 1.00 28.15 46 LEU B C 1
ATOM 2077 O O . LEU B 1 46 ? 89.950 34.524 22.227 1.00 26.73 46 LEU B O 1
ATOM 2082 N N . ARG B 1 47 ? 92.058 33.809 22.288 1.00 29.10 47 ARG B N 1
ATOM 2083 C CA . ARG B 1 47 ? 91.840 32.858 23.337 1.00 29.19 47 ARG B CA 1
ATOM 2084 C C . ARG B 1 47 ? 91.317 33.541 24.610 1.00 30.57 47 ARG B C 1
ATOM 2085 O O . ARG B 1 47 ? 90.166 33.320 25.021 1.00 30.28 47 ARG B O 1
ATOM 2093 N N . CYS B 1 48 ? 92.167 34.366 25.218 1.00 31.16 48 CYS B N 1
ATOM 2094 C CA . CYS B 1 48 ? 91.918 34.927 26.529 1.00 31.71 48 CYS B CA 1
ATOM 2095 C C . CYS B 1 48 ? 92.254 36.404 26.565 1.00 29.73 48 CYS B C 1
ATOM 2096 O O . CYS B 1 48 ? 92.532 36.972 27.619 1.00 28.02 48 CYS B O 1
ATOM 2099 N N . ASN B 1 49 ? 92.175 37.034 25.396 1.00 27.70 49 ASN B N 1
ATOM 2100 C CA . ASN B 1 49 ? 92.417 38.471 25.257 1.00 26.46 49 ASN B CA 1
ATOM 2101 C C . ASN B 1 49 ? 93.828 38.875 25.731 1.00 27.00 49 ASN B C 1
ATOM 2102 O O . ASN B 1 49 ? 94.031 39.959 26.242 1.00 26.37 49 ASN B O 1
ATOM 2107 N N . GLY B 1 50 ? 94.801 37.981 25.532 1.00 28.57 50 GLY B N 1
ATOM 2108 C CA . GLY B 1 50 ? 96.212 38.227 25.892 1.00 27.57 50 GLY B CA 1
ATOM 2109 C C . GLY B 1 50 ? 96.510 37.861 27.321 1.00 27.00 50 GLY B C 1
ATOM 2110 O O . GLY B 1 50 ? 97.639 37.899 27.710 1.00 26.81 50 GLY B O 1
ATOM 2111 N N . GLY B 1 51 ? 95.482 3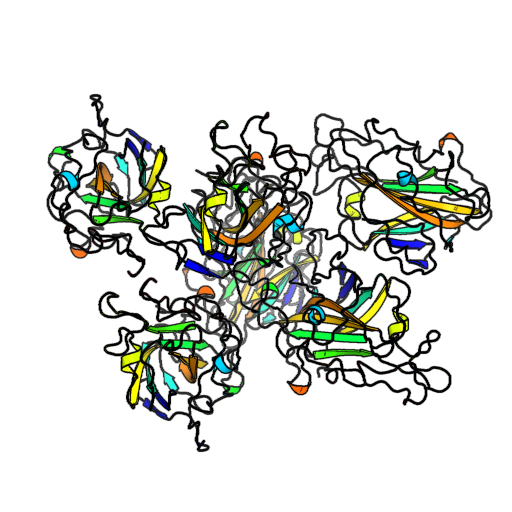7.522 28.104 1.00 27.50 51 GLY B N 1
ATOM 2112 C CA . GLY B 1 51 ? 95.636 37.111 29.496 1.00 27.14 51 GLY B CA 1
ATOM 2113 C C . GLY B 1 51 ? 96.479 35.864 29.689 1.00 27.42 51 GLY B C 1
ATOM 2114 O O . GLY B 1 51 ? 96.566 35.031 28.783 1.00 25.31 51 GLY B O 1
ATOM 2115 N N . THR B 1 52 ? 97.109 35.764 30.870 1.00 27.54 52 THR B N 1
ATOM 2116 C CA . THR B 1 52 ? 98.016 34.658 31.186 1.00 28.16 52 THR B CA 1
ATOM 2117 C C . THR B 1 52 ? 97.604 33.791 32.361 1.00 28.14 52 THR B C 1
ATOM 2118 O O . THR B 1 52 ? 98.026 32.638 32.462 1.00 26.57 52 THR B O 1
ATOM 2122 N N . GLY B 1 53 ? 96.829 34.347 33.288 1.00 27.85 53 GLY B N 1
ATOM 2123 C CA . GLY B 1 53 ? 96.489 33.599 34.475 1.00 27.46 53 GLY B CA 1
ATOM 2124 C C . GLY B 1 53 ? 95.781 34.398 35.514 1.00 27.44 53 GLY B C 1
ATOM 2125 O O . GLY B 1 53 ? 95.533 35.597 35.332 1.00 29.54 53 GLY B O 1
ATOM 2126 N N . ALA B 1 54 ? 95.466 33.737 36.618 1.00 26.83 54 ALA B N 1
ATOM 2127 C CA . ALA B 1 54 ? 94.794 34.386 37.728 1.00 26.73 54 ALA B CA 1
ATOM 2128 C C . ALA B 1 54 ? 95.022 33.645 39.019 1.00 27.32 54 ALA B C 1
ATOM 2129 O O . ALA B 1 54 ? 95.291 32.451 39.021 1.00 27.14 54 ALA B O 1
ATOM 2131 N N . ALA B 1 55 ? 94.881 34.360 40.128 1.00 28.58 55 ALA B N 1
ATOM 2132 C CA . ALA B 1 55 ? 95.294 33.820 41.439 1.00 30.04 55 ALA B CA 1
ATOM 2133 C C . ALA B 1 55 ? 94.238 32.924 42.044 1.00 30.77 55 ALA B C 1
ATOM 2134 O O . ALA B 1 55 ? 94.571 32.003 42.782 1.00 31.71 55 ALA B O 1
ATOM 2136 N N . LEU B 1 56 ? 92.975 33.203 41.730 1.00 30.46 56 LEU B N 1
ATOM 2137 C CA . LEU B 1 56 ? 91.870 32.550 42.403 1.00 31.96 56 LEU B CA 1
ATOM 2138 C C . LEU B 1 56 ? 91.005 31.783 41.446 1.00 31.83 56 LEU B C 1
ATOM 2139 O O . LEU B 1 56 ? 91.152 31.888 40.225 1.00 30.67 56 LEU B O 1
ATOM 2144 N N . TYR B 1 57 ? 90.081 31.026 42.026 1.00 33.51 57 TYR B N 1
ATOM 2145 C CA . TYR B 1 57 ? 89.104 30.240 41.267 1.00 35.28 57 TYR B CA 1
ATOM 2146 C C . TYR B 1 57 ? 87.790 30.345 41.989 1.00 34.99 57 TYR B C 1
ATOM 2147 O O . TYR B 1 57 ? 87.757 30.688 43.160 1.00 33.43 57 TYR B O 1
ATOM 2156 N N . ALA B 1 58 ? 86.709 30.057 41.282 1.00 35.82 58 ALA B N 1
ATOM 2157 C CA . ALA B 1 58 ? 85.396 29.970 41.895 1.00 36.82 58 ALA B CA 1
ATOM 2158 C C . ALA B 1 58 ? 84.977 28.519 41.887 1.00 38.02 58 ALA B C 1
ATOM 2159 O O . ALA B 1 58 ? 85.074 27.849 40.871 1.00 37.90 58 ALA B O 1
ATOM 2161 N N . GLU B 1 59 ? 84.492 28.027 43.012 1.00 42.70 59 GLU B N 1
ATOM 2162 C CA . GLU B 1 59 ? 83.994 26.653 43.055 1.00 47.39 59 GLU B CA 1
ATOM 2163 C C . GLU B 1 59 ? 82.563 26.576 42.541 1.00 44.43 59 GLU B C 1
ATOM 2164 O O . GLU B 1 59 ? 81.766 27.468 42.771 1.00 42.54 59 GLU B O 1
ATOM 2170 N N . ALA B 1 60 ? 82.267 25.506 41.817 1.00 42.82 60 ALA B N 1
ATOM 2171 C CA . ALA B 1 60 ? 80.921 25.251 41.331 1.00 42.26 60 ALA B CA 1
ATOM 2172 C C . ALA B 1 60 ? 80.723 23.746 41.161 1.00 42.46 60 ALA B C 1
ATOM 2173 O O . ALA B 1 60 ? 81.670 23.012 40.884 1.00 42.53 60 ALA B O 1
ATOM 2175 N N . ALA B 1 61 ? 79.495 23.288 41.334 1.00 41.75 61 ALA B N 1
ATOM 2176 C CA . ALA B 1 61 ? 79.159 21.916 41.009 1.00 43.01 61 ALA B CA 1
ATOM 2177 C C . ALA B 1 61 ? 78.450 21.853 39.631 1.00 42.60 61 ALA B C 1
ATOM 2178 O O . ALA B 1 61 ? 77.877 22.838 39.182 1.00 39.48 61 ALA B O 1
ATOM 2180 N N . PRO B 1 62 ? 78.486 20.685 38.953 1.00 44.67 62 PRO B N 1
ATOM 2181 C CA . PRO B 1 62 ? 77.743 20.605 37.699 1.00 43.89 62 PRO B CA 1
ATOM 2182 C C . PRO B 1 62 ? 76.271 20.893 37.931 1.00 44.03 62 PRO B C 1
ATOM 2183 O O . PRO B 1 62 ? 75.708 20.468 38.944 1.00 44.25 62 PRO B O 1
ATOM 2187 N N . GLY B 1 63 ? 75.665 21.636 37.007 1.00 43.47 63 GLY B N 1
ATOM 2188 C CA . GLY B 1 63 ? 74.288 22.090 37.172 1.00 43.54 63 GLY B CA 1
ATOM 2189 C C . GLY B 1 63 ? 74.181 23.462 37.803 1.00 43.44 63 GLY B C 1
ATOM 2190 O O . GLY B 1 63 ? 73.114 24.033 37.814 1.00 43.66 63 GLY B O 1
ATOM 2191 N N . ASP B 1 64 ? 75.280 24.007 38.327 1.00 44.26 64 ASP B N 1
ATOM 2192 C CA . ASP B 1 64 ? 75.277 25.394 38.798 1.00 43.05 64 ASP B CA 1
ATOM 2193 C C . ASP B 1 64 ? 75.371 26.365 37.659 1.00 40.30 64 ASP B C 1
ATOM 2194 O O . ASP B 1 64 ? 75.917 26.078 36.603 1.00 39.56 64 ASP B O 1
ATOM 2199 N N . THR B 1 65 ? 74.892 27.559 37.954 1.00 40.27 65 THR B N 1
ATOM 2200 C CA . THR B 1 65 ? 74.834 28.660 37.026 1.00 37.29 65 THR B CA 1
ATOM 2201 C C . THR B 1 65 ? 76.073 29.562 37.057 1.00 35.35 65 THR B C 1
ATOM 2202 O O . THR B 1 65 ? 76.471 30.037 38.109 1.00 35.04 65 THR B O 1
ATOM 2206 N N . ILE B 1 66 ? 76.658 29.796 35.887 1.00 34.49 66 ILE B N 1
ATOM 2207 C CA . ILE B 1 66 ? 77.733 30.767 35.683 1.00 32.60 66 ILE B CA 1
ATOM 2208 C C . ILE B 1 66 ? 77.103 31.989 35.043 1.00 32.85 66 ILE B C 1
ATOM 2209 O O . ILE B 1 66 ? 76.528 31.896 33.957 1.00 36.05 66 ILE B O 1
ATOM 2214 N N . THR B 1 67 ? 77.227 33.135 35.690 1.00 31.86 67 THR B N 1
ATOM 2215 C CA . THR B 1 67 ? 76.676 34.376 35.166 1.00 30.21 67 THR B CA 1
ATOM 2216 C C . THR B 1 67 ? 77.779 35.401 34.912 1.00 28.70 67 THR B C 1
ATOM 2217 O O . THR B 1 67 ? 78.548 35.730 35.797 1.00 28.90 67 THR B O 1
ATOM 2221 N N . ALA B 1 68 ? 77.843 35.911 33.690 1.00 28.02 68 ALA B N 1
ATOM 2222 C CA . ALA B 1 68 ? 78.819 36.933 33.334 1.00 26.81 68 ALA B CA 1
ATOM 2223 C C . ALA B 1 68 ? 78.111 38.247 33.208 1.00 25.97 68 ALA B C 1
ATOM 2224 O O . ALA B 1 68 ? 77.037 38.293 32.651 1.00 25.96 68 ALA B O 1
ATOM 2226 N N . THR B 1 69 ? 78.720 39.317 33.708 1.00 25.72 69 THR B N 1
ATOM 2227 C CA . THR B 1 69 ? 78.150 40.654 33.566 1.00 25.61 69 THR B CA 1
ATOM 2228 C C . THR B 1 69 ? 79.080 41.526 32.703 1.00 24.79 69 THR B C 1
ATOM 2229 O O . THR B 1 69 ? 80.307 41.465 32.826 1.00 22.78 69 THR B O 1
ATOM 2233 N N . TRP B 1 70 ? 78.464 42.300 31.806 1.00 24.39 70 TRP B N 1
ATOM 2234 C CA . TRP B 1 70 ? 79.149 43.280 30.971 1.00 23.68 70 TRP B CA 1
ATOM 2235 C C . TRP B 1 70 ? 78.740 44.664 31.458 1.00 24.32 70 TRP B C 1
ATOM 2236 O O . TRP B 1 70 ? 77.584 45.086 31.300 1.00 23.55 70 TRP B O 1
ATOM 2247 N N . ALA B 1 71 ? 79.688 45.377 32.039 1.00 25.19 71 ALA B N 1
ATOM 2248 C CA . ALA B 1 71 ? 79.390 46.692 32.609 1.00 27.42 71 ALA B CA 1
ATOM 2249 C C . ALA B 1 71 ? 78.928 47.617 31.515 1.00 28.17 71 ALA B C 1
ATOM 2250 O O . ALA B 1 71 ? 78.060 48.455 31.731 1.00 28.64 71 ALA B O 1
ATOM 2252 N N . GLN B 1 72 ? 79.522 47.449 30.344 1.00 29.92 72 GLN B N 1
ATOM 2253 C CA . GLN B 1 72 ? 79.118 48.153 29.146 1.00 32.73 72 GLN B CA 1
ATOM 2254 C C . GLN B 1 72 ? 79.184 47.144 28.003 1.00 31.28 72 GLN B C 1
ATOM 2255 O O . GLN B 1 72 ? 80.062 46.271 27.987 1.00 28.99 72 GLN B O 1
ATOM 2261 N N . TRP B 1 73 ? 78.247 47.255 27.065 1.00 29.79 73 TRP B N 1
ATOM 2262 C CA . TRP B 1 73 ? 78.314 46.546 25.775 1.00 28.48 73 TRP B CA 1
ATOM 2263 C C . TRP B 1 73 ? 77.489 47.341 24.759 1.00 29.40 73 TRP B C 1
ATOM 2264 O O . TRP B 1 73 ? 76.420 47.856 25.106 1.00 32.42 73 TRP B O 1
ATOM 2275 N N . THR B 1 74 ? 77.978 47.465 23.523 1.00 29.60 74 THR B N 1
ATOM 2276 C CA . THR B 1 74 ? 77.395 48.423 22.543 1.00 30.91 74 THR B CA 1
ATOM 2277 C C . THR B 1 74 ? 76.769 47.864 21.227 1.00 31.04 74 THR B C 1
ATOM 2278 O O . THR B 1 74 ? 76.145 48.611 20.489 1.00 32.97 74 THR B O 1
ATOM 2282 N N . HIS B 1 75 ? 76.972 46.585 20.911 1.00 30.59 75 HIS B N 1
ATOM 2283 C CA . HIS B 1 75 ? 76.624 46.028 19.599 1.00 29.28 75 HIS B CA 1
ATOM 2284 C C . HIS B 1 75 ? 75.452 45.055 19.681 1.00 29.10 75 HIS B C 1
ATOM 2285 O O . HIS B 1 75 ? 75.460 44.124 20.510 1.00 27.67 75 HIS B O 1
ATOM 2292 N N . SER B 1 76 ? 74.470 45.254 18.802 1.00 30.22 76 SER B N 1
ATOM 2293 C CA . SER B 1 76 ? 73.225 44.477 18.792 1.00 30.05 76 SER B CA 1
ATOM 2294 C C . SER B 1 76 ? 73.194 43.345 17.797 1.00 30.07 76 SER B C 1
ATOM 2295 O O . SER B 1 76 ? 72.191 42.619 17.730 1.00 30.56 76 SER B O 1
ATOM 2298 N N . GLN B 1 77 ? 74.253 43.187 17.012 1.00 30.14 77 GLN B N 1
ATOM 2299 C CA . GLN B 1 77 ? 74.350 42.033 16.116 1.00 32.36 77 GLN B CA 1
ATOM 2300 C C . GLN B 1 77 ? 75.583 41.160 16.377 1.00 29.74 77 GLN B C 1
ATOM 2301 O O . GLN B 1 77 ? 76.709 41.634 16.392 1.00 29.00 77 GLN B O 1
ATOM 2307 N N . GLY B 1 78 ? 75.337 39.870 16.525 1.00 27.91 78 GLY B N 1
ATOM 2308 C CA . GLY B 1 78 ? 76.365 38.877 16.528 1.00 26.29 78 GLY B CA 1
ATOM 2309 C C . GLY B 1 78 ? 76.063 37.808 17.570 1.00 26.32 78 GLY B C 1
ATOM 2310 O O . GLY B 1 78 ? 75.192 37.979 18.447 1.00 24.88 78 GLY B O 1
ATOM 2311 N N . PRO B 1 79 ? 76.786 36.692 17.491 1.00 26.52 79 PRO B N 1
ATOM 2312 C CA . PRO B 1 79 ? 76.540 35.595 18.418 1.00 28.17 79 PRO B CA 1
ATOM 2313 C C . PRO B 1 79 ? 77.175 35.776 19.788 1.00 28.56 79 PRO B C 1
ATOM 2314 O O . PRO B 1 79 ? 78.076 36.601 19.974 1.00 30.20 79 PRO B O 1
ATOM 2318 N N . ILE B 1 80 ? 76.660 35.009 20.739 1.00 29.41 80 ILE B N 1
ATOM 2319 C CA . ILE B 1 80 ? 77.214 34.869 22.074 1.00 28.50 80 ILE B CA 1
ATOM 2320 C C . ILE B 1 80 ? 77.707 33.444 22.128 1.00 26.94 80 ILE B C 1
ATOM 2321 O O . ILE B 1 80 ? 76.999 32.548 21.731 1.00 25.80 80 ILE B O 1
ATOM 2326 N N . LEU B 1 81 ? 78.912 33.227 22.619 1.00 27.83 81 LEU B N 1
ATOM 2327 C CA . LEU B 1 81 ? 79.372 31.866 22.890 1.00 28.05 81 LEU B CA 1
ATOM 2328 C C . LEU B 1 81 ? 79.982 31.747 24.268 1.00 26.99 81 LEU B C 1
ATOM 2329 O O . LEU B 1 81 ? 80.674 32.646 24.718 1.00 27.57 81 LEU B O 1
ATOM 2334 N N . VAL B 1 82 ? 79.755 30.623 24.932 1.00 26.17 82 VAL B N 1
ATOM 2335 C CA . VAL B 1 82 ? 80.411 30.355 26.200 1.00 25.97 82 VAL B CA 1
ATOM 2336 C C . VAL B 1 82 ? 81.100 28.986 26.129 1.00 26.97 82 VAL B C 1
ATOM 2337 O O . VAL B 1 82 ? 80.477 27.980 25.742 1.00 28.01 82 VAL B O 1
ATOM 2341 N N . TRP B 1 83 ? 82.380 28.937 26.494 1.00 26.16 83 TRP B N 1
ATOM 2342 C CA . TRP B 1 83 ? 83.162 27.715 26.381 1.00 26.43 83 TRP B CA 1
ATOM 2343 C C . TRP B 1 83 ? 83.786 27.356 27.705 1.00 27.88 83 TRP B C 1
ATOM 2344 O O . TRP B 1 83 ? 83.893 28.199 28.615 1.00 27.15 83 TRP B O 1
ATOM 2355 N N . MET B 1 84 ? 84.250 26.108 27.783 1.00 28.65 84 MET B N 1
ATOM 2356 C CA . MET B 1 84 ? 85.006 25.620 28.915 1.00 29.20 84 MET B CA 1
ATOM 2357 C C . MET B 1 84 ? 86.149 24.793 28.404 1.00 28.48 84 MET B C 1
ATOM 2358 O O . MET B 1 84 ? 86.126 24.349 27.287 1.00 28.07 84 MET B O 1
ATOM 2363 N N . TYR B 1 85 ? 87.153 24.605 29.242 1.00 29.20 85 TYR B N 1
ATOM 2364 C CA . TYR B 1 85 ? 88.351 23.870 28.895 1.00 30.01 85 TYR B CA 1
ATOM 2365 C C . TYR B 1 85 ? 88.830 23.201 30.185 1.00 32.14 85 TYR B C 1
ATOM 2366 O O . TYR B 1 85 ? 88.890 23.839 31.240 1.00 31.69 85 TYR B O 1
ATOM 2375 N N . LYS B 1 86 ? 89.167 21.922 30.107 1.00 34.45 86 LYS B N 1
ATOM 2376 C CA . LYS B 1 86 ? 89.640 21.190 31.265 1.00 36.77 86 LYS B CA 1
ATOM 2377 C C . LYS B 1 86 ? 91.141 21.345 31.380 1.00 37.17 86 LYS B C 1
ATOM 2378 O O . LYS B 1 86 ? 91.886 20.978 30.458 1.00 35.53 86 LYS B O 1
ATOM 2384 N N . CYS B 1 87 ? 91.589 21.891 32.510 1.00 38.18 87 CYS B N 1
ATOM 2385 C CA . CYS B 1 87 ? 93.022 22.008 32.760 1.00 39.64 87 CYS B CA 1
ATOM 2386 C C . CYS B 1 87 ? 93.604 20.618 33.099 1.00 41.25 87 CYS B C 1
ATOM 2387 O O . CYS B 1 87 ? 93.024 19.897 33.913 1.00 40.17 87 CYS B O 1
ATOM 2390 N N . PRO B 1 88 ? 94.721 20.235 32.430 1.00 42.13 88 PRO B N 1
ATOM 2391 C CA . PRO B 1 88 ? 95.477 19.015 32.725 1.00 44.65 88 PRO B CA 1
ATOM 2392 C C . PRO B 1 88 ? 95.716 18.845 34.209 1.00 45.51 88 PRO B C 1
ATOM 2393 O O . PRO B 1 88 ? 95.528 17.747 34.734 1.00 48.89 88 PRO B O 1
ATOM 2397 N N . GLY B 1 89 ? 96.118 19.930 34.866 1.00 44.44 89 GLY B N 1
ATOM 2398 C CA . GLY B 1 89 ? 96.278 19.952 36.315 1.00 46.55 89 GLY B CA 1
ATOM 2399 C C . GLY B 1 89 ? 96.093 21.328 36.941 1.00 46.10 89 GLY B C 1
ATOM 2400 O O . GLY B 1 89 ? 94.995 21.871 36.968 1.00 47.33 89 GLY B O 1
ATOM 2401 N N . ASP B 1 90 ? 97.179 21.876 37.471 1.00 46.42 90 ASP B N 1
ATOM 2402 C CA . ASP B 1 90 ? 97.188 23.173 38.135 1.00 45.16 90 ASP B CA 1
ATOM 2403 C C . ASP B 1 90 ? 96.596 24.247 37.205 1.00 41.93 90 ASP B C 1
ATOM 2404 O O . ASP B 1 90 ? 96.791 24.160 36.003 1.00 42.32 90 ASP B O 1
ATOM 2409 N N . PHE B 1 91 ? 95.879 25.240 37.737 1.00 38.94 91 PHE B N 1
ATOM 2410 C CA . PHE B 1 91 ? 95.505 26.421 36.926 1.00 36.47 91 PHE B CA 1
ATOM 2411 C C . PHE B 1 91 ? 96.729 27.138 36.369 1.00 36.44 91 PHE B C 1
ATOM 2412 O O . PHE B 1 91 ? 96.732 27.571 35.234 1.00 36.96 91 PHE B O 1
ATOM 2420 N N . SER B 1 92 ? 97.764 27.262 37.184 1.00 36.54 92 SER B N 1
ATOM 2421 C CA . SER B 1 92 ? 98.947 28.018 36.818 1.00 36.68 92 SER B CA 1
ATOM 2422 C C . SER B 1 92 ? 99.634 27.492 35.571 1.00 36.99 92 SER B C 1
ATOM 2423 O O . SER B 1 92 ? 100.218 28.261 34.850 1.00 35.09 92 SER B O 1
ATOM 2426 N N . SER B 1 93 ? 99.631 26.183 35.348 1.00 40.07 93 SER B N 1
ATOM 2427 C CA . SER B 1 93 ? 100.282 25.626 34.156 1.00 41.57 93 SER B CA 1
ATOM 2428 C C . SER B 1 93 ? 99.306 25.419 32.987 1.00 38.42 93 SER B C 1
ATOM 2429 O O . SER B 1 93 ? 99.690 24.950 31.949 1.00 38.44 93 SER B O 1
ATOM 2432 N N . CYS B 1 94 ? 98.058 25.815 33.157 1.00 38.97 94 CYS B N 1
ATOM 2433 C CA . CYS B 1 94 ? 97.049 25.816 32.080 1.00 41.09 94 CYS B CA 1
ATOM 2434 C C . CYS B 1 94 ? 97.239 27.070 31.233 1.00 39.90 94 CYS B C 1
ATOM 2435 O O . CYS B 1 94 ? 97.069 28.171 31.736 1.00 40.45 94 CYS B O 1
ATOM 2438 N N . ASP B 1 95 ? 97.596 26.909 29.961 1.00 40.02 95 ASP B N 1
ATOM 2439 C CA . ASP B 1 95 ? 97.607 28.018 28.990 1.00 37.70 95 ASP B CA 1
ATOM 2440 C C . ASP B 1 95 ? 96.425 27.950 28.006 1.00 36.60 95 ASP B C 1
ATOM 2441 O O . ASP B 1 95 ? 96.273 28.819 27.139 1.00 36.44 95 ASP B O 1
ATOM 2446 N N . GLY B 1 96 ? 95.597 26.918 28.136 1.00 34.90 96 GLY B N 1
ATOM 2447 C CA . GLY B 1 96 ? 94.465 26.721 27.246 1.00 34.66 96 GLY B CA 1
ATOM 2448 C C . GLY B 1 96 ? 94.812 26.348 25.821 1.00 35.89 96 GLY B C 1
ATOM 2449 O O . GLY B 1 96 ? 94.058 26.661 24.876 1.00 33.85 96 GLY B O 1
ATOM 2450 N N . SER B 1 97 ? 95.952 25.685 25.655 1.00 37.57 97 SER B N 1
ATOM 2451 C CA . SER B 1 97 ? 96.412 25.318 24.320 1.00 38.77 97 SER B CA 1
ATOM 2452 C C . SER B 1 97 ? 95.779 23.989 23.917 1.00 39.55 97 SER B C 1
ATOM 2453 O O . SER B 1 97 ? 95.217 23.272 24.762 1.00 38.63 97 SER B O 1
ATOM 2456 N N . GLY B 1 98 ? 95.861 23.692 22.620 1.00 37.85 98 GLY B N 1
ATOM 2457 C CA . GLY B 1 98 ? 95.358 22.451 22.069 1.00 38.44 98 GLY B CA 1
ATOM 2458 C C . GLY B 1 98 ? 93.853 22.417 21.916 1.00 37.83 98 GLY B C 1
ATOM 2459 O O . GLY B 1 98 ? 93.162 23.401 22.189 1.00 37.33 98 GLY B O 1
ATOM 2460 N N . ALA B 1 99 ? 93.343 21.277 21.465 1.00 37.91 99 ALA B N 1
ATOM 2461 C CA . ALA B 1 99 ? 91.910 21.144 21.205 1.00 37.83 99 ALA B CA 1
ATOM 2462 C C . ALA B 1 99 ? 91.195 20.675 22.471 1.00 36.27 99 ALA B C 1
ATOM 2463 O O . ALA B 1 99 ? 90.781 19.536 22.573 1.00 38.89 99 ALA B O 1
ATOM 2465 N N . GLY B 1 100 ? 91.058 21.564 23.435 1.00 34.19 100 GLY B N 1
ATOM 2466 C CA . GLY B 1 100 ? 90.376 21.229 24.675 1.00 33.81 100 GLY B CA 1
ATOM 2467 C C . GLY B 1 100 ? 89.081 21.990 24.902 1.00 33.54 100 GLY B C 1
ATOM 2468 O O . GLY B 1 100 ? 88.326 21.634 25.812 1.00 33.84 100 GLY B O 1
ATOM 2469 N N . TRP B 1 101 ? 88.815 23.023 24.093 1.00 32.20 101 TRP B N 1
ATOM 2470 C CA . TRP B 1 101 ? 87.667 23.915 24.323 1.00 32.17 101 TRP B CA 1
ATOM 2471 C C . TRP B 1 101 ? 86.375 23.366 23.724 1.00 32.06 101 TRP B C 1
ATOM 2472 O O . TRP B 1 101 ? 86.318 23.058 22.533 1.00 34.36 101 TRP B O 1
ATOM 2483 N N . PHE B 1 102 ? 85.335 23.315 24.540 1.00 29.80 102 PHE B N 1
ATOM 2484 C CA . PHE B 1 102 ? 84.032 22.916 24.089 1.00 30.00 102 PHE B CA 1
ATOM 2485 C C . PHE B 1 102 ? 83.000 23.959 24.514 1.00 30.08 102 PHE B C 1
ATOM 2486 O O . PHE B 1 102 ? 83.152 24.629 25.535 1.00 30.47 102 PHE B O 1
ATOM 2494 N N . LYS B 1 103 ? 81.948 24.087 23.731 1.00 29.85 103 LYS B N 1
ATOM 2495 C CA . LYS B 1 103 ? 80.907 25.065 23.998 1.00 30.03 103 LYS B CA 1
ATOM 2496 C C . LYS B 1 103 ? 79.898 24.555 25.001 1.00 30.86 103 LYS B C 1
ATOM 2497 O O . LYS B 1 103 ? 79.499 23.415 24.918 1.00 32.53 103 LYS B O 1
ATOM 2503 N N . ILE B 1 104 ? 79.478 25.390 25.949 1.00 31.49 104 ILE B N 1
ATOM 2504 C CA . ILE B 1 104 ? 78.372 25.024 26.848 1.00 31.60 104 ILE B CA 1
ATOM 2505 C C . ILE B 1 104 ? 77.097 25.829 26.643 1.00 31.12 104 ILE B C 1
ATOM 2506 O O . ILE B 1 104 ? 76.057 25.461 27.147 1.00 32.26 104 ILE B O 1
ATOM 2511 N N . ASP B 1 105 ? 77.175 26.931 25.913 1.00 31.89 105 ASP B N 1
ATOM 2512 C CA . ASP B 1 105 ? 76.030 27.817 25.715 1.00 32.24 105 ASP B CA 1
ATOM 2513 C C . ASP B 1 105 ? 76.326 28.687 24.489 1.00 31.17 105 ASP B C 1
ATOM 2514 O O . ASP B 1 105 ? 77.476 28.909 24.127 1.00 28.53 105 ASP B O 1
ATOM 2519 N N . GLU B 1 106 ? 75.264 29.123 23.828 1.00 32.58 106 GLU B N 1
ATOM 2520 C CA . GLU B 1 106 ? 75.358 29.942 22.633 1.00 32.60 106 GLU B CA 1
ATOM 2521 C C . GLU B 1 106 ? 74.000 30.597 22.356 1.00 31.08 106 GLU B C 1
ATOM 2522 O O . GLU B 1 106 ? 72.964 30.134 22.809 1.00 32.46 106 GLU B O 1
ATOM 2528 N N . ALA B 1 107 ? 74.019 31.673 21.601 1.00 29.29 107 ALA B N 1
ATOM 2529 C CA . ALA B 1 107 ? 72.816 32.368 21.248 1.00 30.18 107 ALA B CA 1
ATOM 2530 C C . ALA B 1 107 ? 73.089 33.160 19.981 1.00 30.43 107 ALA B C 1
ATOM 2531 O O . ALA B 1 107 ? 74.056 33.899 19.916 1.00 32.95 107 ALA B O 1
ATOM 2533 N N . GLY B 1 108 ? 72.246 32.974 18.971 1.00 29.73 108 GLY B N 1
ATOM 2534 C CA . GLY B 1 108 ? 72.435 33.558 17.676 1.00 29.80 108 GLY B CA 1
ATOM 2535 C C . GLY B 1 108 ? 71.248 34.412 17.316 1.00 31.46 108 GLY B C 1
ATOM 2536 O O . GLY B 1 108 ? 70.725 35.130 18.164 1.00 33.09 108 GLY B O 1
ATOM 2537 N N . PHE B 1 109 ? 70.823 34.292 16.059 1.00 32.77 109 PHE B N 1
ATOM 2538 C CA . PHE B 1 109 ? 69.783 35.106 15.451 1.00 33.08 109 PHE B CA 1
ATOM 2539 C C . PHE B 1 109 ? 68.440 34.381 15.419 1.00 33.61 109 PHE B C 1
ATOM 2540 O O . PHE B 1 109 ? 68.357 33.252 14.973 1.00 32.15 109 PHE B O 1
ATOM 2548 N N . HIS B 1 110 ? 67.397 35.067 15.880 1.00 35.21 110 HIS B N 1
ATOM 2549 C CA . HIS B 1 110 ? 66.055 34.518 15.991 1.00 37.01 110 HIS B CA 1
ATOM 2550 C C . HIS B 1 110 ? 65.043 35.413 15.231 1.00 35.82 110 HIS B C 1
ATOM 2551 O O . HIS B 1 110 ? 63.839 35.327 15.437 1.00 35.11 110 HIS B O 1
ATOM 2558 N N . GLY B 1 111 ? 65.534 36.257 14.327 1.00 34.12 111 GLY B N 1
ATOM 2559 C CA . GLY B 1 111 ? 64.675 37.168 13.602 1.00 34.68 111 GLY B CA 1
ATOM 2560 C C . GLY B 1 111 ? 63.915 36.446 12.514 1.00 35.81 111 GLY B C 1
ATOM 2561 O O . GLY B 1 111 ? 64.265 35.349 12.140 1.00 35.46 111 GLY B O 1
ATOM 2562 N N . ASP B 1 112 ? 62.874 37.075 11.997 1.00 38.57 112 ASP B N 1
ATOM 2563 C CA . ASP B 1 112 ? 61.984 36.419 11.028 1.00 40.35 112 ASP B CA 1
ATOM 2564 C C . ASP B 1 112 ? 62.509 36.452 9.575 1.00 39.09 112 ASP B C 1
ATOM 2565 O O . ASP B 1 112 ? 61.968 35.798 8.700 1.00 41.24 112 ASP B O 1
ATOM 2570 N N . GLY B 1 113 ? 63.548 37.233 9.320 1.00 38.51 113 GLY B N 1
ATOM 2571 C CA . GLY B 1 113 ? 64.177 37.271 8.015 1.00 38.59 113 GLY B CA 1
ATOM 2572 C C . GLY B 1 113 ? 63.445 38.024 6.927 1.00 39.93 113 GLY B C 1
ATOM 2573 O O . GLY B 1 113 ? 63.866 37.972 5.780 1.00 42.07 113 GLY B O 1
ATOM 2574 N N . THR B 1 114 ? 62.356 38.711 7.264 1.00 41.32 114 THR B N 1
ATOM 2575 C CA . THR B 1 114 ? 61.560 39.436 6.271 1.00 43.36 114 THR B CA 1
ATOM 2576 C C . THR B 1 114 ? 61.118 40.823 6.716 1.00 45.56 114 THR B C 1
ATOM 2577 O O . THR B 1 114 ? 60.827 41.657 5.871 1.00 46.66 114 THR B O 1
ATOM 2581 N N . THR B 1 115 ? 60.987 41.043 8.024 1.00 47.06 115 THR B N 1
ATOM 2582 C CA . THR B 1 115 ? 60.909 42.400 8.606 1.00 47.74 115 THR B CA 1
ATOM 2583 C C . THR B 1 115 ? 62.137 42.688 9.509 1.00 43.72 115 THR B C 1
ATOM 2584 O O . THR B 1 115 ? 62.661 43.815 9.515 1.00 43.99 115 THR B O 1
ATOM 2588 N N . VAL B 1 116 ? 62.599 41.671 10.244 1.00 39.35 116 VAL B N 1
ATOM 2589 C CA . VAL B 1 116 ? 63.827 41.753 11.037 1.00 37.28 116 VAL B CA 1
ATOM 2590 C C . VAL B 1 116 ? 64.912 40.939 10.336 1.00 35.94 116 VAL B C 1
ATOM 2591 O O . VAL B 1 116 ? 64.824 39.722 10.271 1.00 35.56 116 VAL B O 1
ATOM 2595 N N . PHE B 1 117 ? 65.940 41.606 9.825 1.00 35.74 117 PHE B N 1
ATOM 2596 C CA . PHE B 1 117 ? 67.022 40.931 9.083 1.00 34.55 117 PHE B CA 1
ATOM 2597 C C . PHE B 1 117 ? 68.265 40.735 9.949 1.00 32.86 117 PHE B C 1
ATOM 2598 O O . PHE B 1 117 ? 68.316 41.189 11.086 1.00 31.82 117 PHE B O 1
ATOM 2606 N N . LEU B 1 118 ? 69.254 40.040 9.407 1.00 32.92 118 LEU B N 1
ATOM 2607 C CA . LEU B 1 118 ? 70.524 39.844 10.075 1.00 33.83 118 LEU B CA 1
ATOM 2608 C C . LEU B 1 118 ? 71.141 41.186 10.480 1.00 34.58 118 LEU B C 1
ATOM 2609 O O . LEU B 1 118 ? 71.717 41.288 11.585 1.00 34.09 118 LEU B O 1
ATOM 2614 N N . ASP B 1 119 ? 70.984 42.207 9.632 1.00 34.22 119 ASP B N 1
ATOM 2615 C CA . ASP B 1 119 ? 71.534 43.531 9.931 1.00 37.07 119 ASP B CA 1
ATOM 2616 C C . ASP B 1 119 ? 70.569 44.567 10.555 1.00 38.75 119 ASP B C 1
ATOM 2617 O O . ASP B 1 119 ? 70.930 45.730 10.711 1.00 40.03 119 ASP B O 1
ATOM 2622 N N . THR B 1 120 ? 69.363 44.165 10.918 1.00 38.34 120 THR B N 1
ATOM 2623 C CA . THR B 1 120 ? 68.442 45.090 11.537 1.00 38.74 120 THR B CA 1
ATOM 2624 C C . THR B 1 120 ? 68.984 45.527 12.895 1.00 39.66 120 THR B C 1
ATOM 2625 O O . THR B 1 120 ? 69.449 44.709 13.685 1.00 38.13 120 THR B O 1
ATOM 2629 N N . GLU B 1 121 ? 68.932 46.825 13.150 1.00 43.06 121 GLU B N 1
ATOM 2630 C CA . GLU B 1 121 ? 69.429 47.405 14.393 1.00 45.77 121 GLU B CA 1
ATOM 2631 C C . GLU B 1 121 ? 68.328 47.398 15.477 1.00 46.87 121 GLU B C 1
ATOM 2632 O O . GLU B 1 121 ? 68.518 46.859 16.561 1.00 42.47 121 GLU B O 1
ATOM 2638 N N . THR B 1 122 ? 67.175 47.996 15.189 1.00 50.19 122 THR B N 1
ATOM 2639 C CA . THR B 1 122 ? 66.044 47.899 16.117 1.00 52.44 122 THR B CA 1
ATOM 2640 C C . THR B 1 122 ? 64.768 47.529 15.345 1.00 50.02 122 THR B C 1
ATOM 2641 O O . THR B 1 122 ? 64.441 48.156 14.327 1.00 46.86 122 THR B O 1
ATOM 2645 N N . PRO B 1 123 ? 64.065 46.494 15.801 1.00 46.66 123 PRO B N 1
ATOM 2646 C CA . PRO B 1 123 ? 64.491 45.644 16.922 1.00 44.95 123 PRO B CA 1
ATOM 2647 C C . PRO B 1 123 ? 65.434 44.491 16.457 1.00 43.25 123 PRO B C 1
ATOM 2648 O O . PRO B 1 123 ? 65.047 43.677 15.596 1.00 45.14 123 PRO B O 1
ATOM 2652 N N . SER B 1 124 ? 66.656 44.431 16.996 1.00 37.65 124 SER B N 1
ATOM 2653 C CA . SER B 1 124 ? 67.591 43.409 16.596 1.00 34.78 124 SER B CA 1
ATOM 2654 C C . SER B 1 124 ? 67.025 42.022 16.858 1.00 35.20 124 SER B C 1
ATOM 2655 O O . SER B 1 124 ? 66.416 41.781 17.880 1.00 34.57 124 SER B O 1
ATOM 2658 N N . GLY B 1 125 ? 67.237 41.112 15.915 1.00 34.04 125 GLY B N 1
ATOM 2659 C CA . GLY B 1 125 ? 66.851 39.731 16.086 1.00 33.41 125 GLY B CA 1
ATOM 2660 C C . GLY B 1 125 ? 67.884 38.873 16.788 1.00 33.14 125 GLY B C 1
ATOM 2661 O O . GLY B 1 125 ? 67.731 37.655 16.849 1.00 32.54 125 GLY B O 1
ATOM 2662 N N . TRP B 1 126 ? 68.937 39.496 17.312 1.00 32.26 126 TRP B N 1
ATOM 2663 C CA . TRP B 1 126 ? 69.993 38.778 18.000 1.00 31.39 126 TRP B CA 1
ATOM 2664 C C . TRP B 1 126 ? 69.842 38.866 19.523 1.00 32.59 126 TRP B C 1
ATOM 2665 O O . TRP B 1 126 ? 69.450 39.901 20.064 1.00 33.49 126 TRP B O 1
ATOM 2676 N N . ASP B 1 127 ? 70.201 37.790 20.216 1.00 33.62 127 ASP B N 1
ATOM 2677 C CA . ASP B 1 127 ? 70.117 37.750 21.678 1.00 34.73 127 ASP B CA 1
ATOM 2678 C C . ASP B 1 127 ? 71.131 38.663 22.321 1.00 33.61 127 ASP B C 1
ATOM 2679 O O . ASP B 1 127 ? 70.943 39.142 23.434 1.00 33.43 127 ASP B O 1
ATOM 2684 N N . ILE B 1 128 ? 72.206 38.911 21.599 1.00 31.96 128 ILE B N 1
ATOM 2685 C CA . ILE B 1 128 ? 73.250 39.781 22.077 1.00 31.31 128 ILE B CA 1
ATOM 2686 C C . ILE B 1 128 ? 72.735 41.180 22.320 1.00 32.26 128 ILE B C 1
ATOM 2687 O O . ILE B 1 128 ? 73.352 41.921 23.086 1.00 32.93 128 ILE B O 1
ATOM 2692 N N . ALA B 1 129 ? 71.622 41.547 21.682 1.00 32.26 129 ALA B N 1
ATOM 2693 C CA . ALA B 1 129 ? 71.003 42.851 21.957 1.00 33.11 129 ALA B CA 1
ATOM 2694 C C . ALA B 1 129 ? 70.594 43.008 23.428 1.00 32.91 129 ALA B C 1
ATOM 2695 O O . ALA B 1 129 ? 70.522 44.122 23.914 1.00 31.65 129 ALA B O 1
ATOM 2697 N N . LYS B 1 130 ? 70.328 41.896 24.120 1.00 34.59 130 LYS B N 1
ATOM 2698 C CA . LYS B 1 130 ? 69.931 41.923 25.545 1.00 35.90 130 LYS B CA 1
ATOM 2699 C C . LYS B 1 130 ? 71.079 42.310 26.468 1.00 32.94 130 LYS B C 1
ATOM 2700 O O . LYS B 1 130 ? 70.855 42.659 27.623 1.00 32.39 130 LYS B O 1
ATOM 2706 N N . LEU B 1 131 ? 72.301 42.222 25.951 1.00 29.52 131 LEU B N 1
ATOM 2707 C CA . LEU B 1 131 ? 73.498 42.664 26.665 1.00 28.60 131 LEU B CA 1
ATOM 2708 C C . LEU B 1 131 ? 73.839 44.138 26.509 1.00 27.10 131 LEU B C 1
ATOM 2709 O O . LEU B 1 131 ? 74.731 44.631 27.194 1.00 25.03 131 LEU B O 1
ATOM 2714 N N . VAL B 1 132 ? 73.127 44.823 25.623 1.00 26.96 132 VAL B N 1
ATOM 2715 C CA . VAL B 1 132 ? 73.391 46.210 25.334 1.00 28.61 132 VAL B CA 1
ATOM 2716 C C . VAL B 1 132 ? 72.802 47.110 26.400 1.00 31.14 132 VAL B C 1
ATOM 2717 O O . VAL B 1 132 ? 71.633 46.962 26.774 1.00 31.40 132 VAL B O 1
ATOM 2721 N N . GLY B 1 133 ? 73.598 48.072 26.850 1.00 33.16 133 GLY B N 1
ATOM 2722 C CA . GLY B 1 133 ? 73.062 49.215 27.596 1.00 35.70 133 GLY B CA 1
ATOM 2723 C C . GLY B 1 133 ? 73.504 49.354 29.048 1.00 35.58 133 GLY B C 1
ATOM 2724 O O . GLY B 1 133 ? 72.997 50.210 29.747 1.00 38.54 133 GLY B O 1
ATOM 2725 N N . GLY B 1 134 ? 74.416 48.513 29.519 1.00 33.28 134 GLY B N 1
ATOM 2726 C CA . GLY B 1 134 ? 74.971 48.689 30.864 1.00 33.82 134 GLY B CA 1
ATOM 2727 C C . GLY B 1 134 ? 74.579 47.675 31.937 1.00 32.06 134 GLY B C 1
ATOM 2728 O O . GLY B 1 134 ? 73.407 47.539 32.245 1.00 32.10 134 GLY B O 1
ATOM 2729 N N . ASN B 1 135 ? 75.575 46.995 32.508 1.00 29.69 135 ASN B N 1
ATOM 2730 C CA . ASN B 1 135 ? 75.378 46.035 33.592 1.00 30.96 135 ASN B CA 1
ATOM 2731 C C . ASN B 1 135 ? 74.406 44.928 33.259 1.00 31.04 135 ASN B C 1
ATOM 2732 O O . ASN B 1 135 ? 73.579 44.566 34.086 1.00 32.01 135 ASN B O 1
ATOM 2737 N N . LYS B 1 136 ? 74.534 44.397 32.047 1.00 30.11 136 LYS B N 1
ATOM 2738 C CA . LYS B 1 136 ? 73.714 43.300 31.578 1.00 29.65 136 LYS B CA 1
ATOM 2739 C C . LYS B 1 136 ? 74.496 42.001 31.675 1.00 28.49 136 LYS B C 1
ATOM 2740 O O . LYS B 1 136 ? 75.718 41.987 31.549 1.00 27.03 136 LYS B O 1
ATOM 2746 N N . SER B 1 137 ? 73.750 40.910 31.853 1.00 30.14 137 SER B N 1
ATOM 2747 C CA . SER B 1 137 ? 74.278 39.589 32.215 1.00 30.64 137 SER B CA 1
ATOM 2748 C C . SER B 1 137 ? 73.804 38.477 31.295 1.00 30.32 137 SER B C 1
ATOM 2749 O O . SER B 1 137 ? 72.782 38.614 30.626 1.00 29.81 137 SER B O 1
ATOM 2752 N N . TRP B 1 138 ? 74.556 37.379 31.273 1.00 29.82 138 TRP B N 1
ATOM 2753 C CA . TRP B 1 138 ? 74.136 36.152 30.620 1.00 30.32 138 TRP B CA 1
ATOM 2754 C C . TRP B 1 138 ? 74.475 34.949 31.483 1.00 31.06 138 TRP B C 1
ATOM 2755 O O . TRP B 1 138 ? 75.615 34.807 31.920 1.00 31.12 138 TRP B O 1
ATOM 2766 N N . SER B 1 139 ? 73.487 34.087 31.704 1.00 32.10 139 SER B N 1
ATOM 2767 C CA . SER B 1 139 ? 73.598 32.925 32.588 1.00 33.95 139 SER B CA 1
ATOM 2768 C C . SER B 1 139 ? 73.732 31.639 31.795 1.00 35.11 139 SER B C 1
ATOM 2769 O O . SER B 1 139 ? 73.035 31.456 30.811 1.00 37.09 139 SER B O 1
ATOM 2772 N N . SER B 1 140 ? 74.611 30.746 32.225 1.00 35.33 140 SER B N 1
ATOM 2773 C CA . SER B 1 140 ? 74.767 29.451 31.578 1.00 36.50 140 SER B CA 1
ATOM 2774 C C . SER B 1 140 ? 74.889 28.388 32.642 1.00 38.65 140 SER B C 1
ATOM 2775 O O . SER B 1 140 ? 75.452 28.625 33.685 1.00 40.69 140 SER B O 1
ATOM 2778 N N . LYS B 1 141 ? 74.345 27.217 32.382 1.00 42.92 141 LYS B N 1
ATOM 2779 C CA . LYS B 1 141 ? 74.487 26.100 33.286 1.00 45.21 141 LYS B CA 1
ATOM 2780 C C . LYS B 1 141 ? 75.770 25.383 32.967 1.00 42.04 141 LYS B C 1
ATOM 2781 O O . LYS B 1 141 ? 76.128 25.201 31.817 1.00 39.23 141 LYS B O 1
ATOM 2787 N N . ILE B 1 142 ? 76.474 24.995 34.015 1.00 42.32 142 ILE B N 1
ATOM 2788 C CA . ILE B 1 142 ? 77.539 24.033 33.877 1.00 43.79 142 ILE B CA 1
ATOM 2789 C C . ILE B 1 142 ? 76.897 22.643 33.587 1.00 44.68 142 ILE B C 1
ATOM 2790 O O . ILE B 1 142 ? 75.991 22.188 34.315 1.00 42.46 142 ILE B O 1
ATOM 2795 N N . PRO B 1 143 ? 77.342 21.986 32.505 1.00 44.06 143 PRO B N 1
ATOM 2796 C CA . PRO B 1 143 ? 76.730 20.739 32.095 1.00 45.69 143 PRO B CA 1
ATOM 2797 C C . PRO B 1 143 ? 76.622 19.730 33.226 1.00 48.40 143 PRO B C 1
ATOM 2798 O O . PRO B 1 143 ? 77.567 19.559 33.997 1.00 48.70 143 PRO B O 1
ATOM 2802 N N . ASP B 1 144 ? 75.477 19.071 33.322 1.00 51.04 144 ASP B N 1
ATOM 2803 C CA . ASP B 1 144 ? 75.316 17.973 34.263 1.00 56.30 144 ASP B CA 1
ATOM 2804 C C . ASP B 1 144 ? 76.339 16.860 34.016 1.00 54.61 144 ASP B C 1
ATOM 2805 O O . ASP B 1 144 ? 76.709 16.575 32.871 1.00 51.90 144 ASP B O 1
ATOM 2810 N N . GLY B 1 145 ? 76.803 16.263 35.115 1.00 53.32 145 GLY B N 1
ATOM 2811 C CA . GLY B 1 145 ? 77.701 15.116 35.072 1.00 52.67 145 GLY B CA 1
ATOM 2812 C C . GLY B 1 145 ? 79.136 15.423 34.689 1.00 50.08 145 GLY B C 1
ATOM 2813 O O . GLY B 1 145 ? 79.949 14.513 34.523 1.00 48.83 145 GLY B O 1
ATOM 2814 N N . LEU B 1 146 ? 79.465 16.700 34.570 1.00 48.18 146 LEU B N 1
ATOM 2815 C CA . LEU B 1 146 ? 80.810 17.091 34.181 1.00 48.12 146 LEU B CA 1
ATOM 2816 C C . LEU B 1 146 ? 81.858 16.640 35.219 1.00 48.54 146 LEU B C 1
ATOM 2817 O O . LEU B 1 146 ? 81.643 16.704 36.445 1.00 48.77 146 LEU B O 1
ATOM 2822 N N . ALA B 1 147 ? 82.991 16.169 34.713 1.00 48.63 147 ALA B N 1
ATOM 2823 C CA . ALA B 1 147 ? 84.031 15.635 35.573 1.00 50.96 147 ALA B CA 1
ATOM 2824 C C . ALA B 1 147 ? 84.625 16.754 36.448 1.00 50.46 147 ALA B C 1
ATOM 2825 O O . ALA B 1 147 ? 84.777 17.887 35.986 1.00 49.62 147 ALA B O 1
ATOM 2827 N N . PRO B 1 148 ? 84.943 16.445 37.715 1.00 50.72 148 PRO B N 1
ATOM 2828 C CA . PRO B 1 148 ? 85.579 17.457 38.563 1.00 49.31 148 PRO B CA 1
ATOM 2829 C C . PRO B 1 148 ? 86.981 17.751 38.092 1.00 46.63 148 PRO B C 1
ATOM 2830 O O . PRO B 1 148 ? 87.601 16.906 37.437 1.00 46.83 148 PRO B O 1
ATOM 2834 N N . GLY B 1 149 ? 87.457 18.947 38.430 1.00 42.91 149 GLY B N 1
ATOM 2835 C CA . GLY B 1 149 ? 88.760 19.412 38.002 1.00 40.39 149 GLY B CA 1
ATOM 2836 C C . GLY B 1 149 ? 88.813 20.920 37.936 1.00 38.05 149 GLY B C 1
ATOM 2837 O O . GLY B 1 149 ? 87.892 21.611 38.394 1.00 37.34 149 GLY B O 1
ATOM 2838 N N . ASN B 1 150 ? 89.913 21.424 37.382 1.00 35.26 150 ASN B N 1
ATOM 2839 C CA . ASN B 1 150 ? 90.110 22.838 37.196 1.00 32.81 150 ASN B CA 1
ATOM 2840 C C . ASN B 1 150 ? 89.780 23.169 35.727 1.00 32.61 150 ASN B C 1
ATOM 2841 O O . ASN B 1 150 ? 90.332 22.552 34.799 1.00 32.43 150 ASN B O 1
ATOM 2846 N N . TYR B 1 151 ? 88.859 24.114 35.526 1.00 31.14 151 TYR B N 1
ATOM 2847 C CA . TYR B 1 151 ? 88.368 24.454 34.205 1.00 29.97 151 TYR B CA 1
ATOM 2848 C C . TYR B 1 151 ? 88.536 25.927 33.953 1.00 28.71 151 TYR B C 1
ATOM 2849 O O . TYR B 1 151 ? 88.479 26.732 34.868 1.00 29.45 151 TYR B O 1
ATOM 2858 N N . LEU B 1 152 ? 88.741 26.290 32.706 1.00 28.06 152 LEU B N 1
ATOM 2859 C CA . LEU B 1 152 ? 88.654 27.678 32.325 1.00 27.47 152 LEU B CA 1
ATOM 2860 C C . LEU B 1 152 ? 87.319 27.843 31.681 1.00 27.14 152 LEU B C 1
ATOM 2861 O O . LEU B 1 152 ? 86.846 26.933 30.995 1.00 27.44 152 LEU B O 1
ATOM 2866 N N . VAL B 1 153 ? 86.716 29.003 31.901 1.00 26.83 153 VAL B N 1
ATOM 2867 C CA . VAL B 1 153 ? 85.490 29.339 31.237 1.00 27.12 153 VAL B CA 1
ATOM 2868 C C . VAL B 1 153 ? 85.764 30.565 30.395 1.00 27.20 153 VAL B C 1
ATOM 2869 O O . VAL B 1 153 ? 86.406 31.499 30.861 1.00 27.60 153 VAL B O 1
ATOM 2873 N N . ARG B 1 154 ? 85.274 30.559 29.153 1.00 26.74 154 ARG B N 1
ATOM 2874 C CA . ARG B 1 154 ? 85.560 31.637 28.235 1.00 26.17 154 ARG B CA 1
ATOM 2875 C C . ARG B 1 154 ? 84.273 32.173 27.679 1.00 25.13 154 ARG B C 1
ATOM 2876 O O . ARG B 1 154 ? 83.514 31.453 27.056 1.00 24.86 154 ARG B O 1
ATOM 2884 N N . HIS B 1 155 ? 84.030 33.450 27.902 1.00 25.22 155 HIS B N 1
ATOM 2885 C CA . HIS B 1 155 ? 82.887 34.099 27.304 1.00 25.49 155 HIS B CA 1
ATOM 2886 C C . HIS B 1 155 ? 83.403 34.896 26.117 1.00 26.43 155 HIS B C 1
ATOM 2887 O O . HIS B 1 155 ? 84.482 35.500 26.206 1.00 26.21 155 HIS B O 1
ATOM 2894 N N . GLU B 1 156 ? 82.622 34.895 25.032 1.00 26.96 156 GLU B N 1
ATOM 2895 C CA . GLU B 1 156 ? 83.003 35.463 23.741 1.00 28.85 156 GLU B CA 1
ATOM 2896 C C . GLU B 1 156 ? 81.773 36.073 23.064 1.00 29.64 156 GLU B C 1
ATOM 2897 O O . GLU B 1 156 ? 80.787 35.378 22.774 1.00 28.78 156 GLU B O 1
ATOM 2903 N N . LEU B 1 157 ? 81.839 37.377 22.816 1.00 28.41 157 LEU B N 1
ATOM 2904 C CA . LEU B 1 157 ? 80.898 38.043 21.936 1.00 27.57 157 LEU B CA 1
ATOM 2905 C C . LEU B 1 157 ? 81.581 38.329 20.606 1.00 26.98 157 LEU B C 1
ATOM 2906 O O . LEU B 1 157 ? 82.716 38.724 20.581 1.00 28.94 157 LEU B O 1
ATOM 2911 N N . ILE B 1 158 ? 80.891 38.117 19.501 1.00 27.12 158 ILE B N 1
ATOM 2912 C CA . ILE B 1 158 ? 81.428 38.388 18.176 1.00 27.16 158 ILE B CA 1
ATOM 2913 C C . ILE B 1 158 ? 80.485 39.402 17.567 1.00 28.66 158 ILE B C 1
ATOM 2914 O O . ILE B 1 158 ? 79.330 39.084 17.266 1.00 29.57 158 ILE B O 1
ATOM 2919 N N . ALA B 1 159 ? 80.947 40.626 17.399 1.00 29.29 159 ALA B N 1
ATOM 2920 C CA . ALA B 1 159 ? 80.082 41.653 16.856 1.00 31.01 159 ALA B CA 1
ATOM 2921 C C . ALA B 1 159 ? 80.236 41.662 15.335 1.00 32.40 159 ALA B C 1
ATOM 2922 O O . ALA B 1 159 ? 81.358 41.666 14.827 1.00 34.43 159 ALA B O 1
ATOM 2924 N N . LEU B 1 160 ? 79.105 41.661 14.626 1.00 32.76 160 LEU B N 1
ATOM 2925 C CA . LEU B 1 160 ? 79.069 41.474 13.191 1.00 32.96 160 LEU B CA 1
ATOM 2926 C C . LEU B 1 160 ? 78.445 42.675 12.440 1.00 36.01 160 LEU B C 1
ATOM 2927 O O . LEU B 1 160 ? 78.135 42.570 11.249 1.00 36.44 160 LEU B O 1
ATOM 2932 N N . HIS B 1 161 ? 78.274 43.814 13.106 1.00 36.84 161 HIS B N 1
ATOM 2933 C CA . HIS B 1 161 ? 77.717 44.992 12.444 1.00 39.02 161 HIS B CA 1
ATOM 2934 C C . HIS B 1 161 ? 78.450 45.357 11.151 1.00 38.83 161 HIS B C 1
ATOM 2935 O O . HIS B 1 161 ? 77.802 45.685 10.194 1.00 39.38 161 HIS B O 1
ATOM 2942 N N . GLN B 1 162 ? 79.780 45.316 11.109 1.00 41.79 162 GLN B N 1
ATOM 2943 C CA . GLN B 1 162 ? 80.521 45.681 9.870 1.00 46.24 162 GLN B CA 1
ATOM 2944 C C . GLN B 1 162 ? 80.633 44.498 8.936 1.00 40.52 162 GLN B C 1
ATOM 2945 O O . GLN B 1 162 ? 81.260 43.512 9.281 1.00 40.87 162 GLN B O 1
ATOM 2951 N N . ALA B 1 163 ? 80.054 44.608 7.752 1.00 36.85 163 ALA B N 1
ATOM 2952 C CA . ALA B 1 163 ? 80.259 43.622 6.704 1.00 36.27 163 ALA B CA 1
ATOM 2953 C C . ALA B 1 163 ? 81.745 43.227 6.568 1.00 35.87 163 ALA B C 1
ATOM 2954 O O . ALA B 1 163 ? 82.629 44.085 6.508 1.00 34.12 163 ALA B O 1
ATOM 2956 N N . ASN B 1 164 ? 81.992 41.915 6.584 1.00 36.00 164 ASN B N 1
ATOM 2957 C CA . ASN B 1 164 ? 83.328 41.324 6.408 1.00 37.77 164 ASN B CA 1
ATOM 2958 C C . ASN B 1 164 ? 84.377 41.760 7.431 1.00 37.43 164 ASN B C 1
ATOM 2959 O O . ASN B 1 164 ? 85.570 41.594 7.184 1.00 38.05 164 ASN B O 1
ATOM 2964 N N . ASN B 1 165 ? 83.946 42.298 8.578 1.00 35.40 165 ASN B N 1
ATOM 2965 C CA . ASN B 1 165 ? 84.881 42.739 9.617 1.00 34.95 165 ASN B CA 1
ATOM 2966 C C . ASN B 1 165 ? 84.421 42.261 10.975 1.00 33.18 165 ASN B C 1
ATOM 2967 O O . ASN B 1 165 ? 84.065 43.066 11.830 1.00 31.78 165 ASN B O 1
ATOM 2972 N N . PRO B 1 166 ? 84.443 40.940 11.183 1.00 32.02 166 PRO B N 1
ATOM 2973 C CA . PRO B 1 166 ? 84.023 40.429 12.478 1.00 31.38 166 PRO B CA 1
ATOM 2974 C C . PRO B 1 166 ? 84.906 40.985 13.580 1.00 31.11 166 PRO B C 1
ATOM 2975 O O . PRO B 1 166 ? 86.071 41.295 13.349 1.00 30.85 166 PRO B O 1
ATOM 2979 N N . GLN B 1 167 ? 84.332 41.100 14.769 1.00 31.32 167 GLN B N 1
ATOM 2980 C CA . GLN B 1 167 ? 85.027 41.620 15.942 1.00 30.29 167 GLN B CA 1
ATOM 2981 C C . GLN B 1 167 ? 84.788 40.732 17.139 1.00 28.33 167 GLN B C 1
ATOM 2982 O O . GLN B 1 167 ? 83.654 40.540 17.561 1.00 29.55 167 GLN B O 1
ATOM 2988 N N . PHE B 1 168 ? 85.869 40.223 17.695 1.00 27.46 168 PHE B N 1
ATOM 2989 C CA . PHE B 1 168 ? 85.816 39.238 18.739 1.00 26.23 168 PHE B CA 1
ATOM 2990 C C . PHE B 1 168 ? 86.200 39.875 20.047 1.00 25.58 168 PHE B C 1
ATOM 2991 O O . PHE B 1 168 ? 87.206 40.564 20.129 1.00 27.57 168 PHE B O 1
ATOM 2999 N N . TYR B 1 169 ? 85.433 39.580 21.084 1.00 24.32 169 TYR B N 1
ATOM 3000 C CA . TYR B 1 169 ? 85.622 40.157 22.400 1.00 22.31 169 TYR B CA 1
ATOM 3001 C C . TYR B 1 169 ? 85.545 39.029 23.436 1.00 22.22 169 TYR B C 1
ATOM 3002 O O . TYR B 1 169 ? 84.452 38.663 23.860 1.00 21.32 169 TYR B O 1
ATOM 3011 N N . PRO B 1 170 ? 86.697 38.460 23.825 1.00 21.98 170 PRO B N 1
ATOM 3012 C CA . PRO B 1 170 ? 86.713 37.303 24.730 1.00 23.31 170 PRO B CA 1
ATOM 3013 C C . PRO B 1 170 ? 87.344 37.563 26.115 1.00 24.27 170 PRO B C 1
ATOM 3014 O O . PRO B 1 170 ? 88.233 38.363 26.216 1.00 24.93 170 PRO B O 1
ATOM 3018 N N . GLU B 1 171 ? 86.915 36.838 27.143 1.00 25.74 171 GLU B N 1
ATOM 3019 C CA . GLU B 1 171 ? 87.573 36.831 28.457 1.00 26.07 171 GLU B CA 1
ATOM 3020 C C . GLU B 1 171 ? 87.459 35.452 29.126 1.00 27.20 171 GLU B C 1
ATOM 3021 O O . GLU B 1 171 ? 86.464 34.739 28.912 1.00 28.60 171 GLU B O 1
ATOM 3027 N N . CYS B 1 172 ? 88.472 35.089 29.931 1.00 27.56 172 CYS B N 1
ATOM 3028 C CA . CYS B 1 172 ? 88.593 33.777 30.578 1.00 29.22 172 CYS B CA 1
ATOM 3029 C C . CYS B 1 172 ? 88.594 33.908 32.092 1.00 29.16 172 CYS B C 1
ATOM 3030 O O . CYS B 1 172 ? 89.157 34.851 32.653 1.00 28.87 172 CYS B O 1
ATOM 3033 N N . ALA B 1 173 ? 87.971 32.944 32.753 1.00 28.40 173 ALA B N 1
ATOM 3034 C CA . ALA B 1 173 ? 87.923 32.918 34.195 1.00 28.87 173 ALA B CA 1
ATOM 3035 C C . ALA B 1 173 ? 88.180 31.491 34.666 1.00 30.09 173 ALA B C 1
ATOM 3036 O O . ALA B 1 173 ? 88.148 30.548 33.856 1.00 31.30 173 ALA B O 1
ATOM 3038 N N . GLN B 1 174 ? 88.456 31.333 35.960 1.00 30.37 174 GLN B N 1
ATOM 3039 C CA . GLN B 1 174 ? 88.889 30.039 36.516 1.00 30.58 174 GLN B CA 1
ATOM 3040 C C . GLN B 1 174 ? 87.789 29.462 37.408 1.00 31.34 174 GLN B C 1
ATOM 3041 O O . GLN B 1 174 ? 87.321 30.132 38.320 1.00 32.03 174 GLN B O 1
ATOM 3047 N N . ILE B 1 175 ? 87.367 28.240 37.101 1.00 31.77 175 ILE B N 1
ATOM 3048 C CA . ILE B 1 175 ? 86.320 27.562 37.817 1.00 34.85 175 ILE B CA 1
ATOM 3049 C C . ILE B 1 175 ? 86.805 26.188 38.261 1.00 37.00 175 ILE B C 1
ATOM 3050 O O . ILE B 1 175 ? 87.303 25.411 37.461 1.00 36.72 175 ILE B O 1
ATOM 3055 N N . LYS B 1 176 ? 86.631 25.897 39.538 1.00 39.26 176 LYS B N 1
ATOM 3056 C CA . LYS B 1 176 ? 86.923 24.610 40.079 1.00 43.05 176 LYS B CA 1
ATOM 3057 C C . LYS B 1 176 ? 85.598 23.858 40.199 1.00 42.71 176 LYS B C 1
ATOM 3058 O O . LYS B 1 176 ? 84.735 24.208 41.015 1.00 40.85 176 LYS B O 1
ATOM 3064 N N . VAL B 1 177 ? 85.445 22.842 39.347 1.00 42.82 177 VAL B N 1
ATOM 3065 C CA . VAL B 1 177 ? 84.248 22.021 39.295 1.00 43.37 177 VAL B CA 1
ATOM 3066 C C . VAL B 1 177 ? 84.396 20.908 40.312 1.00 43.49 177 VAL B C 1
ATOM 3067 O O . VAL B 1 177 ? 85.404 20.214 40.304 1.00 42.84 177 VAL B O 1
ATOM 3071 N N . THR B 1 178 ? 83.396 20.775 41.190 1.00 45.64 178 THR B N 1
ATOM 3072 C CA . THR B 1 178 ? 83.374 19.768 42.279 1.00 49.65 178 THR B CA 1
ATOM 3073 C C . THR B 1 178 ? 82.496 18.550 41.925 1.00 50.85 178 THR B C 1
ATOM 3074 O O . THR B 1 178 ? 82.185 18.311 40.756 1.00 50.90 178 THR B O 1
ATOM 3078 N N . GLY B 1 179 ? 82.128 17.754 42.923 1.00 53.05 179 GLY B N 1
ATOM 3079 C CA . GLY B 1 179 ? 81.263 16.602 42.691 1.00 53.62 179 GLY B CA 1
ATOM 3080 C C . GLY B 1 179 ? 82.042 15.449 42.106 1.00 54.02 179 GLY B C 1
ATOM 3081 O O . GLY B 1 179 ? 83.269 15.485 42.047 1.00 51.71 179 GLY B O 1
ATOM 3082 N N . SER B 1 180 ? 81.325 14.416 41.679 1.00 57.15 180 SER B N 1
ATOM 3083 C CA . SER B 1 180 ? 81.963 13.189 41.180 1.00 60.12 180 SER B CA 1
ATOM 3084 C C . SER B 1 180 ? 81.308 12.643 39.900 1.00 59.78 180 SER B C 1
ATOM 3085 O O . SER B 1 180 ? 81.215 11.437 39.713 1.00 63.40 180 SER B O 1
ATOM 3088 N N . GLY B 1 181 ? 80.878 13.535 39.011 1.00 56.98 181 GLY B N 1
ATOM 3089 C CA . GLY B 1 181 ? 80.537 13.148 37.652 1.00 56.66 181 GLY B CA 1
ATOM 3090 C C . GLY B 1 181 ? 81.737 12.585 36.896 1.00 57.66 181 GLY B C 1
ATOM 3091 O O . GLY B 1 181 ? 82.875 12.640 37.369 1.00 55.25 181 GLY B O 1
ATOM 3092 N N . THR B 1 182 ? 81.476 12.013 35.726 1.00 61.12 182 THR B N 1
ATOM 3093 C CA . THR B 1 182 ? 82.545 11.540 34.840 1.00 64.40 182 THR B CA 1
ATOM 3094 C C . THR B 1 182 ? 82.366 11.981 33.381 1.00 63.89 182 THR B C 1
ATOM 3095 O O . THR B 1 182 ? 83.169 11.605 32.528 1.00 69.67 182 THR B O 1
ATOM 3099 N N . ALA B 1 183 ? 81.341 12.777 33.084 1.00 60.97 183 ALA B N 1
ATOM 3100 C CA . ALA B 1 183 ? 81.133 13.243 31.713 1.00 58.91 183 ALA B CA 1
ATOM 3101 C C . ALA B 1 183 ? 82.337 14.058 31.252 1.00 57.29 183 ALA B C 1
ATOM 3102 O O . ALA B 1 183 ? 82.774 15.000 31.927 1.00 53.87 183 ALA B O 1
ATOM 3104 N N . GLU B 1 184 ? 82.881 13.644 30.116 1.00 58.39 184 GLU B N 1
ATOM 3105 C CA . GLU B 1 184 ? 83.858 14.421 29.384 1.00 58.88 184 GLU B CA 1
ATOM 3106 C C . GLU B 1 184 ? 83.457 14.471 27.924 1.00 54.89 184 GLU B C 1
ATOM 3107 O O . GLU B 1 184 ? 83.027 13.474 27.352 1.00 53.80 184 GLU B O 1
ATOM 3113 N N . PRO B 1 185 ? 83.590 15.641 27.311 1.00 51.16 185 PRO B N 1
ATOM 3114 C CA . PRO B 1 185 ? 83.197 15.751 25.919 1.00 48.87 185 PRO B CA 1
ATOM 3115 C C . PRO B 1 185 ? 84.120 14.976 25.002 1.00 47.62 185 PRO B C 1
ATOM 3116 O O . PRO B 1 185 ? 85.321 14.989 25.203 1.00 47.71 185 PRO B O 1
ATOM 3120 N N . ALA B 1 186 ? 83.540 14.310 24.011 1.00 47.29 186 ALA B N 1
ATOM 3121 C CA . ALA B 1 186 ? 84.293 13.628 22.969 1.00 47.10 186 ALA B CA 1
ATOM 3122 C C . ALA B 1 186 ? 85.022 14.620 22.060 1.00 46.66 186 ALA B C 1
ATOM 3123 O O . ALA B 1 186 ? 84.644 15.795 21.946 1.00 44.54 186 ALA B O 1
ATOM 3125 N N . ALA B 1 187 ? 86.035 14.120 21.363 1.00 47.54 187 ALA B N 1
ATOM 3126 C CA . ALA B 1 187 ? 86.885 14.958 20.510 1.00 47.94 187 ALA B CA 1
ATOM 3127 C C . ALA B 1 187 ? 86.131 15.875 19.533 1.00 46.04 187 ALA B C 1
ATOM 3128 O O . ALA B 1 187 ? 86.631 16.942 19.202 1.00 45.93 187 ALA B O 1
ATOM 3130 N N . SER B 1 188 ? 84.947 15.453 19.093 1.00 44.95 188 SER B N 1
ATOM 3131 C CA . SER B 1 188 ? 84.145 16.189 18.104 1.00 44.62 188 SER B CA 1
ATOM 3132 C C . SER B 1 188 ? 83.414 17.405 18.666 1.00 43.04 188 SER B C 1
ATOM 3133 O O . SER B 1 188 ? 82.874 18.215 17.898 1.00 39.54 188 SER B O 1
ATOM 3136 N N . TYR B 1 189 ? 83.359 17.514 19.995 1.00 43.34 189 TYR B N 1
ATOM 3137 C CA . TYR B 1 189 ? 82.760 18.686 20.637 1.00 41.90 189 TYR B CA 1
ATOM 3138 C C . TYR B 1 189 ? 83.817 19.741 20.959 1.00 39.08 189 TYR B C 1
ATOM 3139 O O . TYR B 1 189 ? 83.492 20.816 21.446 1.00 37.66 189 TYR B O 1
ATOM 3148 N N . LYS B 1 190 ? 85.074 19.436 20.657 1.00 38.92 190 LYS B N 1
ATOM 3149 C CA . LYS B 1 190 ? 86.195 20.230 21.124 1.00 39.26 190 LYS B CA 1
ATOM 3150 C C . LYS B 1 190 ? 86.936 20.907 19.981 1.00 38.79 190 LYS B C 1
ATOM 3151 O O . LYS B 1 190 ? 87.024 20.362 18.892 1.00 39.38 190 LYS B O 1
ATOM 3157 N N . ALA B 1 191 ? 87.478 22.095 20.241 1.00 37.57 191 ALA B N 1
ATOM 3158 C CA . ALA B 1 191 ? 88.323 22.794 19.268 1.00 35.29 191 ALA B CA 1
ATOM 3159 C C . ALA B 1 191 ? 89.457 23.539 19.949 1.00 34.31 191 ALA B C 1
ATOM 3160 O O . ALA B 1 191 ? 89.459 23.718 21.178 1.00 32.49 191 ALA B O 1
ATOM 3162 N N . ALA B 1 192 ? 90.417 23.962 19.133 1.00 33.24 192 ALA B N 1
ATOM 3163 C CA . ALA B 1 192 ? 91.460 24.879 19.574 1.00 34.13 192 ALA B CA 1
ATOM 3164 C C . ALA B 1 192 ? 90.963 26.316 19.411 1.00 32.44 192 ALA B C 1
ATOM 3165 O O . ALA B 1 192 ? 90.053 26.570 18.615 1.00 32.04 192 ALA B O 1
ATOM 3167 N N . ILE B 1 193 ? 91.558 27.251 20.157 1.00 30.67 193 ILE B N 1
ATOM 3168 C CA . ILE B 1 193 ? 91.188 28.661 20.067 1.00 29.97 193 ILE B CA 1
ATOM 3169 C C . ILE B 1 193 ? 92.436 29.481 20.227 1.00 30.44 193 ILE B C 1
ATOM 3170 O O . ILE B 1 193 ? 93.027 29.410 21.292 1.00 34.54 193 ILE B O 1
ATOM 3175 N N . PRO B 1 194 ? 92.875 30.243 19.223 1.00 30.40 194 PRO B N 1
ATOM 3176 C CA . PRO B 1 194 ? 92.286 30.280 17.887 1.00 32.65 194 PRO B CA 1
ATOM 3177 C C . PRO B 1 194 ? 92.322 28.916 17.201 1.00 34.59 194 PRO B C 1
ATOM 3178 O O . PRO B 1 194 ? 93.172 28.074 17.567 1.00 35.90 194 PRO B O 1
ATOM 3182 N N . GLY B 1 195 ? 91.420 28.721 16.226 1.00 33.68 195 GLY B N 1
ATOM 3183 C CA . GLY B 1 195 ? 91.388 27.516 15.397 1.00 34.33 195 GLY B CA 1
ATOM 3184 C C . GLY B 1 195 ? 90.020 26.868 15.187 1.00 34.31 195 GLY B C 1
ATOM 3185 O O . GLY B 1 195 ? 89.886 25.971 14.363 1.00 35.31 195 GLY B O 1
ATOM 3186 N N . TYR B 1 196 ? 89.007 27.287 15.931 1.00 32.49 196 TYR B N 1
ATOM 3187 C CA . TYR B 1 196 ? 87.669 26.736 15.770 1.00 34.11 196 TYR B CA 1
ATOM 3188 C C . TYR B 1 196 ? 86.924 27.335 14.553 1.00 35.83 196 TYR B C 1
ATOM 3189 O O . TYR B 1 196 ? 85.899 26.795 14.109 1.00 33.08 196 TYR B O 1
ATOM 3198 N N . CYS B 1 197 ? 87.445 28.444 14.031 1.00 35.45 197 CYS B N 1
ATOM 3199 C CA . CYS B 1 197 ? 86.896 29.064 12.860 1.00 36.35 197 CYS B CA 1
ATOM 3200 C C . CYS B 1 197 ? 88.032 29.704 12.064 1.00 39.09 197 CYS B C 1
ATOM 3201 O O . CYS B 1 197 ? 89.120 29.946 12.609 1.00 36.35 197 CYS B O 1
ATOM 3204 N N . GLN B 1 198 ? 87.765 29.971 10.781 1.00 40.65 198 GLN B N 1
ATOM 3205 C CA . GLN B 1 198 ? 88.705 30.678 9.910 1.00 43.72 198 GLN B CA 1
ATOM 3206 C C . GLN B 1 198 ? 88.108 32.033 9.541 1.00 43.30 198 GLN B C 1
ATOM 3207 O O . GLN B 1 198 ? 86.887 32.227 9.582 1.00 41.45 198 GLN B O 1
ATOM 3213 N N . GLN B 1 199 ? 88.969 32.975 9.186 1.00 43.64 199 GLN B N 1
ATOM 3214 C CA . GLN B 1 199 ? 88.510 34.297 8.789 1.00 43.35 199 GLN B CA 1
ATOM 3215 C C . GLN B 1 199 ? 87.572 34.211 7.621 1.00 44.30 199 GLN B C 1
ATOM 3216 O O . GLN B 1 199 ? 86.557 34.916 7.599 1.00 48.84 199 GLN B O 1
ATOM 3222 N N . SER B 1 200 ? 87.912 33.362 6.651 1.00 42.78 200 SER B N 1
ATOM 3223 C CA . SER B 1 200 ? 87.156 33.280 5.400 1.00 43.25 200 SER B CA 1
ATOM 3224 C C . SER B 1 200 ? 85.783 32.550 5.514 1.00 41.78 200 SER B C 1
ATOM 3225 O O . SER B 1 200 ? 84.996 32.581 4.581 1.00 41.26 200 SER B O 1
ATOM 3228 N N . ASP B 1 201 ? 85.493 31.912 6.646 1.00 41.59 201 ASP B N 1
ATOM 3229 C CA . ASP B 1 201 ? 84.215 31.204 6.827 1.00 42.28 201 ASP B CA 1
ATOM 3230 C C . ASP B 1 201 ? 83.002 32.129 6.610 1.00 42.79 201 ASP B C 1
ATOM 3231 O O . ASP B 1 201 ? 83.010 33.303 6.997 1.00 43.42 201 ASP B O 1
ATOM 3236 N N . PRO B 1 202 ? 81.933 31.592 6.022 1.00 44.48 202 PRO B N 1
ATOM 3237 C CA . PRO B 1 202 ? 80.749 32.405 5.716 1.00 43.72 202 PRO 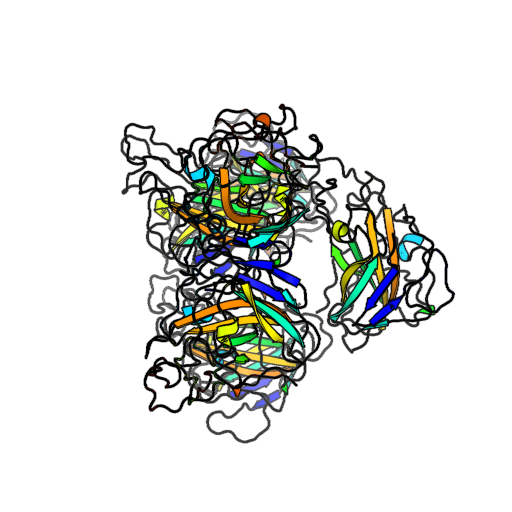B CA 1
ATOM 3238 C C . PRO B 1 202 ? 79.896 32.819 6.937 1.00 39.47 202 PRO B C 1
ATOM 3239 O O . PRO B 1 202 ? 78.923 33.562 6.777 1.00 36.47 202 PRO B O 1
ATOM 3243 N N . ASN B 1 203 ? 80.243 32.343 8.134 1.00 37.36 203 ASN B N 1
ATOM 3244 C CA . ASN B 1 203 ? 79.614 32.845 9.372 1.00 33.09 203 ASN B CA 1
ATOM 3245 C C . ASN B 1 203 ? 80.584 33.731 10.178 1.00 31.57 203 ASN B C 1
ATOM 3246 O O . ASN B 1 203 ? 80.308 34.109 11.317 1.00 28.11 203 ASN B O 1
ATOM 3251 N N . ILE B 1 204 ? 81.720 34.054 9.558 1.00 31.53 204 ILE B N 1
ATOM 3252 C CA . ILE B 1 204 ? 82.728 34.942 10.141 1.00 31.86 204 ILE B CA 1
ATOM 3253 C C . ILE B 1 204 ? 82.866 36.218 9.313 1.00 33.13 204 ILE B C 1
ATOM 3254 O O . ILE B 1 204 ? 82.571 37.324 9.819 1.00 32.96 204 ILE B O 1
ATOM 3259 N N . SER B 1 205 ? 83.272 36.062 8.049 1.00 33.62 205 SER B N 1
ATOM 3260 C CA . SER B 1 205 ? 83.423 37.178 7.131 1.00 34.72 205 SER B CA 1
ATOM 3261 C C . SER B 1 205 ? 82.400 37.031 6.031 1.00 35.05 205 SER B C 1
ATOM 3262 O O . SER B 1 205 ? 82.529 36.191 5.137 1.00 35.48 205 SER B O 1
ATOM 3265 N N . PHE B 1 206 ? 81.384 37.875 6.086 1.00 35.63 206 PHE B N 1
ATOM 3266 C CA . PHE B 1 206 ? 80.325 37.823 5.111 1.00 35.61 206 PHE B CA 1
ATOM 3267 C C . PHE B 1 206 ? 79.638 39.150 5.134 1.00 37.09 206 PHE B C 1
ATOM 3268 O O . PHE B 1 206 ? 79.835 39.923 6.068 1.00 37.96 206 PHE B O 1
ATOM 3276 N N . ASN B 1 207 ? 78.844 39.397 4.095 1.00 39.33 207 ASN B N 1
ATOM 3277 C CA . ASN B 1 207 ? 78.103 40.646 3.943 1.00 39.59 207 ASN B CA 1
ATOM 3278 C C . ASN B 1 207 ? 76.765 40.585 4.669 1.00 38.91 207 ASN B C 1
ATOM 3279 O O . ASN B 1 207 ? 75.742 40.218 4.095 1.00 39.24 207 ASN B O 1
ATOM 3284 N N . ILE B 1 208 ? 76.783 40.989 5.928 1.00 37.48 208 ILE B N 1
ATOM 3285 C CA . ILE B 1 208 ? 75.580 41.022 6.735 1.00 37.14 208 ILE B CA 1
ATOM 3286 C C . ILE B 1 208 ? 74.474 41.928 6.154 1.00 37.28 208 ILE B C 1
ATOM 3287 O O . ILE B 1 208 ? 73.313 41.774 6.503 1.00 37.98 208 ILE B O 1
ATOM 3292 N N . ASN B 1 209 ? 74.831 42.869 5.292 1.00 37.48 209 ASN B N 1
ATOM 3293 C CA . ASN B 1 209 ? 73.841 43.736 4.663 1.00 39.47 209 ASN B CA 1
ATOM 3294 C C . ASN B 1 209 ? 73.193 43.191 3.389 1.00 42.26 209 ASN B C 1
ATOM 3295 O O . ASN B 1 209 ? 72.321 43.836 2.841 1.00 42.96 209 ASN B O 1
ATOM 3300 N N . ASP B 1 210 ? 73.609 42.027 2.910 1.00 45.02 210 ASP B N 1
ATOM 3301 C CA . ASP B 1 210 ? 73.029 41.452 1.694 1.00 50.01 210 ASP B CA 1
ATOM 3302 C C . ASP B 1 210 ? 71.748 40.664 2.010 1.00 52.15 210 ASP B C 1
ATOM 3303 O O . ASP B 1 210 ? 71.816 39.488 2.410 1.00 52.20 210 ASP B O 1
ATOM 3308 N N . HIS B 1 211 ? 70.597 41.311 1.804 1.00 50.94 211 HIS B N 1
ATOM 3309 C CA . HIS B 1 211 ? 69.289 40.724 2.108 1.00 50.54 211 HIS B CA 1
ATOM 3310 C C . HIS B 1 211 ? 68.911 39.561 1.180 1.00 51.01 211 HIS B C 1
ATOM 3311 O O . HIS B 1 211 ? 68.039 38.756 1.528 1.00 48.15 211 HIS B O 1
ATOM 3318 N N . SER B 1 212 ? 69.590 39.462 0.029 1.00 52.14 212 SER B N 1
ATOM 3319 C CA . SER B 1 212 ? 69.473 38.306 -0.879 1.00 54.39 212 SER B CA 1
ATOM 3320 C C . SER B 1 212 ? 69.920 36.992 -0.265 1.00 53.38 212 SER B C 1
ATOM 3321 O O . SER B 1 212 ? 69.496 35.930 -0.694 1.00 56.51 212 SER B O 1
ATOM 3324 N N . LEU B 1 213 ? 70.805 37.052 0.711 1.00 51.90 213 LEU B N 1
ATOM 3325 C CA . LEU B 1 213 ? 71.268 35.841 1.349 1.00 52.65 213 LEU B CA 1
ATOM 3326 C C . LEU B 1 213 ? 70.205 35.310 2.292 1.00 52.11 213 LEU B C 1
ATOM 3327 O O . LEU B 1 213 ? 69.368 36.082 2.788 1.00 52.67 213 LEU B O 1
ATOM 3332 N N . PRO B 1 214 ? 70.227 33.990 2.537 1.00 49.81 214 PRO B N 1
ATOM 3333 C CA . PRO B 1 214 ? 69.269 33.443 3.477 1.00 48.41 214 PRO B CA 1
ATOM 3334 C C . PRO B 1 214 ? 69.501 34.037 4.859 1.00 44.79 214 PRO B C 1
ATOM 3335 O O . PRO B 1 214 ? 70.640 34.130 5.328 1.00 42.77 214 PRO B O 1
ATOM 3339 N N . GLN B 1 215 ? 68.413 34.443 5.499 1.00 42.95 215 GLN B N 1
ATOM 3340 C CA . GLN B 1 215 ? 68.485 35.175 6.738 1.00 41.20 215 GLN B CA 1
ATOM 3341 C C . GLN B 1 215 ? 68.595 34.240 7.954 1.00 41.55 215 GLN B C 1
ATOM 3342 O O . GLN B 1 215 ? 67.826 34.307 8.897 1.00 41.19 215 GLN B O 1
ATOM 3348 N N . GLU B 1 216 ? 69.603 33.386 7.928 1.00 43.86 216 GLU B N 1
ATOM 3349 C CA . GLU B 1 216 ? 69.817 32.403 8.976 1.00 46.55 216 GLU B CA 1
ATOM 3350 C C . GLU B 1 216 ? 71.309 32.433 9.308 1.00 42.31 216 GLU B C 1
ATOM 3351 O O . GLU B 1 216 ? 72.146 32.624 8.419 1.00 40.33 216 GLU B O 1
ATOM 3357 N N . TYR B 1 217 ? 71.641 32.249 10.583 1.00 36.53 217 TYR B N 1
ATOM 3358 C CA . TYR B 1 217 ? 73.010 32.287 11.001 1.00 32.84 217 TYR B CA 1
ATOM 3359 C C . TYR B 1 217 ? 73.401 30.999 11.664 1.00 34.37 217 TYR B C 1
ATOM 3360 O O . TYR B 1 217 ? 72.819 30.606 12.662 1.00 33.63 217 TYR B O 1
ATOM 3369 N N . LYS B 1 218 ? 74.414 30.358 11.092 1.00 36.18 218 LYS B N 1
ATOM 3370 C CA . LYS B 1 218 ? 75.012 29.185 11.666 1.00 37.49 218 LYS B CA 1
ATOM 3371 C C . LYS B 1 218 ? 76.079 29.657 12.644 1.00 36.58 218 LYS B C 1
ATOM 3372 O O . LYS B 1 218 ? 77.072 30.282 12.233 1.00 35.79 218 LYS B O 1
ATOM 3378 N N . ILE B 1 219 ? 75.877 29.362 13.928 1.00 35.21 219 ILE B N 1
ATOM 3379 C CA . ILE B 1 219 ? 76.837 29.762 14.975 1.00 33.57 219 ILE B CA 1
ATOM 3380 C C . ILE B 1 219 ? 78.117 28.944 14.874 1.00 31.75 219 ILE B C 1
ATOM 3381 O O . ILE B 1 219 ? 78.070 27.704 14.760 1.00 32.53 219 ILE B O 1
ATOM 3386 N N . PRO B 1 220 ? 79.264 29.632 14.897 1.00 29.89 220 PRO B N 1
ATOM 3387 C CA . PRO B 1 220 ? 80.518 28.948 14.622 1.00 31.15 220 PRO B CA 1
ATOM 3388 C C . PRO B 1 220 ? 80.927 28.050 15.748 1.00 31.71 220 PRO B C 1
ATOM 3389 O O . PRO B 1 220 ? 80.344 28.113 16.843 1.00 32.70 220 PRO B O 1
ATOM 3393 N N . GLY B 1 221 ? 81.922 27.223 15.464 1.00 31.26 221 GLY B N 1
ATOM 3394 C CA . GLY B 1 221 ? 82.365 26.217 16.391 1.00 32.09 221 GLY B CA 1
ATOM 3395 C C . GLY B 1 221 ? 81.504 24.983 16.389 1.00 32.90 221 GLY B C 1
ATOM 3396 O O . GLY B 1 221 ? 80.517 24.918 15.718 1.00 32.29 221 GLY B O 1
ATOM 3397 N N . PRO B 1 222 ? 81.881 23.992 17.180 1.00 37.66 222 PRO B N 1
ATOM 3398 C CA . PRO B 1 222 ? 81.171 22.716 17.241 1.00 39.03 222 PRO B CA 1
ATOM 3399 C C . PRO B 1 222 ? 79.891 22.758 18.076 1.00 37.26 222 PRO B C 1
ATOM 3400 O O . PRO B 1 222 ? 79.575 23.771 18.679 1.00 37.76 222 PRO B O 1
ATOM 3404 N N . PRO B 1 223 ? 79.144 21.652 18.102 1.00 37.73 223 PRO B N 1
ATOM 3405 C CA . PRO B 1 223 ? 77.900 21.706 18.856 1.00 37.60 223 PRO B CA 1
ATOM 3406 C C . PRO B 1 223 ? 78.125 21.738 20.367 1.00 36.42 223 PRO B C 1
ATOM 3407 O O . PRO B 1 223 ? 79.151 21.303 20.875 1.00 36.80 223 PRO B O 1
ATOM 3411 N N . VAL B 1 224 ? 77.113 22.239 21.045 1.00 35.79 224 VAL B N 1
ATOM 3412 C CA . VAL B 1 224 ? 77.101 22.489 22.451 1.00 35.44 224 VAL B CA 1
ATOM 3413 C C . VAL B 1 224 ? 77.073 21.170 23.198 1.00 39.70 224 VAL B C 1
ATOM 3414 O O . VAL B 1 224 ? 76.292 20.271 22.859 1.00 42.36 224 VAL B O 1
ATOM 3418 N N . PHE B 1 225 ? 77.925 21.060 24.221 1.00 42.59 225 PHE B N 1
ATOM 3419 C CA . PHE B 1 225 ? 77.998 19.866 25.062 1.00 43.43 225 PHE B CA 1
ATOM 3420 C C . PHE B 1 225 ? 76.990 20.040 26.159 1.00 46.15 225 PHE B C 1
ATOM 3421 O O . PHE B 1 225 ? 77.009 21.070 26.821 1.00 45.55 225 PHE B O 1
ATOM 3429 N N . LYS B 1 226 ? 76.113 19.044 26.326 1.00 53.55 226 LYS B N 1
ATOM 3430 C CA . LYS B 1 226 ? 75.020 19.071 27.311 1.00 57.23 226 LYS B CA 1
ATOM 3431 C C . LYS B 1 226 ? 75.247 18.135 28.498 1.00 58.64 226 LYS B C 1
ATOM 3432 O O . LYS B 1 226 ? 74.530 18.224 29.498 1.00 60.01 226 LYS B O 1
ATOM 3438 N N . GLY B 1 227 ? 76.219 17.233 28.387 1.00 59.29 227 GLY B N 1
ATOM 3439 C CA . GLY B 1 227 ? 76.562 16.321 29.483 1.00 63.07 227 GLY B CA 1
ATOM 3440 C C . GLY B 1 227 ? 75.690 15.075 29.618 1.00 64.73 227 GLY B C 1
ATOM 3441 O O . GLY B 1 227 ? 75.890 14.082 28.904 1.00 61.62 227 GLY B O 1
ATOM 3442 N N . THR B 1 228 ? 74.754 15.131 30.567 1.00 66.81 228 THR B N 1
ATOM 3443 C CA . THR B 1 228 ? 73.846 14.017 30.884 1.00 68.86 228 THR B CA 1
ATOM 3444 C C . THR B 1 228 ? 72.420 14.531 31.101 1.00 66.58 228 THR B C 1
ATOM 3445 O O . THR B 1 228 ? 72.028 15.548 30.524 1.00 61.15 228 THR B O 1
ATOM 3460 N N . GLY C 1 2 ? 48.513 -12.623 37.830 1.00 32.80 2 GLY C N 1
ATOM 3461 C CA . GLY C 1 2 ? 49.852 -13.100 38.022 1.00 31.20 2 GLY C CA 1
ATOM 3462 C C . GLY C 1 2 ? 50.725 -11.922 38.345 1.00 30.74 2 GLY C C 1
ATOM 3463 O O . GLY C 1 2 ? 50.258 -10.775 38.335 1.00 32.74 2 GLY C O 1
ATOM 3464 N N . ALA C 1 3 ? 51.987 -12.210 38.648 1.00 29.10 3 ALA C N 1
ATOM 3465 C CA . ALA C 1 3 ? 53.008 -11.195 38.953 1.00 26.31 3 ALA C CA 1
ATOM 3466 C C . ALA C 1 3 ? 54.398 -11.784 38.761 1.00 25.86 3 ALA C C 1
ATOM 3467 O O . ALA C 1 3 ? 54.572 -13.020 38.835 1.00 27.09 3 ALA C O 1
ATOM 3469 N N . VAL C 1 4 ? 55.397 -10.923 38.570 1.00 23.77 4 VAL C N 1
ATOM 3470 C CA . VAL C 1 4 ? 56.781 -11.396 38.563 1.00 22.93 4 VAL C CA 1
ATOM 3471 C C . VAL C 1 4 ? 57.096 -11.790 39.999 1.00 23.09 4 VAL C C 1
ATOM 3472 O O . VAL C 1 4 ? 56.882 -10.993 40.890 1.00 24.50 4 VAL C O 1
ATOM 3476 N N . THR C 1 5 ? 57.565 -13.013 40.211 1.00 22.62 5 THR C N 1
ATOM 3477 C CA . THR C 1 5 ? 57.756 -13.562 41.545 1.00 24.00 5 THR C CA 1
ATOM 3478 C C . THR C 1 5 ? 59.218 -13.808 41.898 1.00 25.50 5 THR C C 1
ATOM 3479 O O . THR C 1 5 ? 59.580 -13.826 43.077 1.00 24.35 5 THR C O 1
ATOM 3483 N N . SER C 1 6 ? 60.063 -14.006 40.885 1.00 26.59 6 SER C N 1
ATOM 3484 C CA . SER C 1 6 ? 61.507 -14.093 41.118 1.00 25.68 6 SER C CA 1
ATOM 3485 C C . SER C 1 6 ? 62.278 -13.603 39.921 1.00 25.41 6 SER C C 1
ATOM 3486 O O . SER C 1 6 ? 61.690 -13.415 38.855 1.00 26.16 6 SER C O 1
ATOM 3489 N N . TYR C 1 7 ? 63.582 -13.390 40.097 1.00 25.03 7 TYR C N 1
ATOM 3490 C CA . TYR C 1 7 ? 64.446 -12.914 39.009 1.00 25.44 7 TYR C CA 1
ATOM 3491 C C . TYR C 1 7 ? 65.700 -13.768 38.911 1.00 28.07 7 TYR C C 1
ATOM 3492 O O . TYR C 1 7 ? 66.139 -14.395 39.889 1.00 31.14 7 TYR C O 1
ATOM 3501 N N . ASN C 1 8 ? 66.270 -13.792 37.714 1.00 28.56 8 ASN C N 1
ATOM 3502 C CA . ASN C 1 8 ? 67.641 -14.177 37.532 1.00 29.94 8 ASN C CA 1
ATOM 3503 C C . ASN C 1 8 ? 68.343 -13.066 36.754 1.00 29.52 8 ASN C C 1
ATOM 3504 O O . ASN C 1 8 ? 68.024 -12.816 35.613 1.00 29.07 8 ASN C O 1
ATOM 3509 N N . ILE C 1 9 ? 69.299 -12.398 37.374 1.00 31.26 9 ILE C N 1
ATOM 3510 C CA . ILE C 1 9 ? 69.955 -11.257 36.750 1.00 32.21 9 ILE C CA 1
ATOM 3511 C C . ILE C 1 9 ? 71.455 -11.443 36.722 1.00 34.19 9 ILE C C 1
ATOM 3512 O O . ILE C 1 9 ? 72.080 -11.632 37.774 1.00 36.76 9 ILE C O 1
ATOM 3517 N N . ALA C 1 10 ? 72.018 -11.392 35.512 1.00 35.03 10 ALA C N 1
ATOM 3518 C CA . ALA C 1 10 ? 73.427 -11.680 35.264 1.00 37.08 10 ALA C CA 1
ATOM 3519 C C . ALA C 1 10 ? 73.824 -13.000 35.891 1.00 39.03 10 ALA C C 1
ATOM 3520 O O . ALA C 1 10 ? 74.871 -13.075 36.566 1.00 39.10 10 ALA C O 1
ATOM 3522 N N . GLY C 1 11 ? 72.977 -14.020 35.700 1.00 38.88 11 GLY C N 1
ATOM 3523 C CA . GLY C 1 11 ? 73.248 -15.384 36.183 1.00 40.56 11 GLY C CA 1
ATOM 3524 C C . GLY C 1 11 ? 73.009 -15.695 37.663 1.00 42.38 11 GLY C C 1
ATOM 3525 O O . GLY C 1 11 ? 73.348 -16.786 38.114 1.00 41.35 11 GLY C O 1
ATOM 3526 N N . LYS C 1 12 ? 72.441 -14.758 38.429 1.00 44.50 12 LYS C N 1
ATOM 3527 C CA . LYS C 1 12 ? 72.147 -14.996 39.865 1.00 45.06 12 LYS C CA 1
ATOM 3528 C C . LYS C 1 12 ? 70.659 -14.962 40.140 1.00 40.74 12 LYS C C 1
ATOM 3529 O O . LYS C 1 12 ? 69.952 -14.125 39.598 1.00 41.37 12 LYS C O 1
ATOM 3535 N N . ASP C 1 13 ? 70.193 -15.886 40.969 1.00 39.04 13 ASP C N 1
ATOM 3536 C CA . ASP C 1 13 ? 68.799 -15.933 41.387 1.00 38.32 13 ASP C CA 1
ATOM 3537 C C . ASP C 1 13 ? 68.519 -14.872 42.424 1.00 35.19 13 ASP C C 1
ATOM 3538 O O . ASP C 1 13 ? 69.316 -14.660 43.316 1.00 32.91 13 ASP C O 1
ATOM 3543 N N . TYR C 1 14 ? 67.377 -14.212 42.292 1.00 32.97 14 TYR C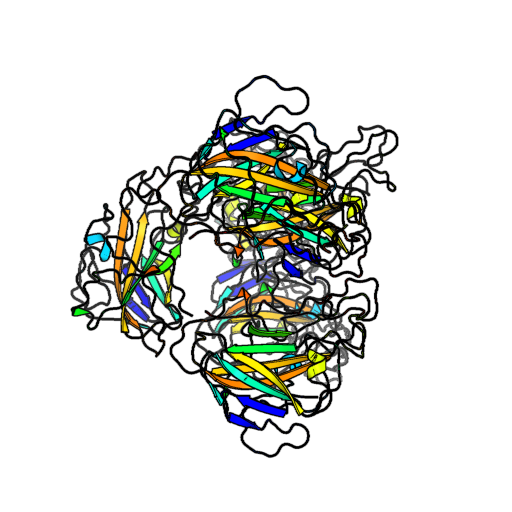 N 1
ATOM 3544 C CA . TYR C 1 14 ? 66.880 -13.325 43.331 1.00 33.10 14 TYR C CA 1
ATOM 3545 C C . TYR C 1 14 ? 65.408 -13.605 43.595 1.00 31.72 14 TYR C C 1
ATOM 3546 O O . TYR C 1 14 ? 64.595 -13.510 42.702 1.00 28.74 14 TYR C O 1
ATOM 3555 N N . PRO C 1 15 ? 65.070 -13.941 44.837 1.00 32.17 15 PRO C N 1
ATOM 3556 C CA . PRO C 1 15 ? 63.665 -14.075 45.134 1.00 31.89 15 PRO C CA 1
ATOM 3557 C C . PRO C 1 15 ? 62.950 -12.733 45.091 1.00 30.47 15 PRO C C 1
ATOM 3558 O O . PRO C 1 15 ? 63.559 -11.688 45.277 1.00 30.60 15 PRO C O 1
ATOM 3562 N N . GLY C 1 16 ? 61.665 -12.779 44.792 1.00 29.69 16 GLY C N 1
ATOM 3563 C CA . GLY C 1 16 ? 60.855 -11.581 44.740 1.00 29.29 16 GLY C CA 1
ATOM 3564 C C . GLY C 1 16 ? 60.202 -11.351 46.070 1.00 28.41 16 GLY C C 1
ATOM 3565 O O . GLY C 1 16 ? 60.290 -12.184 46.975 1.00 28.76 16 GLY C O 1
ATOM 3566 N N . TYR C 1 17 ? 59.563 -10.196 46.187 1.00 28.02 17 TYR C N 1
ATOM 3567 C CA . TYR C 1 17 ? 58.659 -9.911 47.293 1.00 28.14 17 TYR C CA 1
ATOM 3568 C C . TYR C 1 17 ? 57.517 -10.922 47.291 1.00 28.93 17 TYR C C 1
ATOM 3569 O O . TYR C 1 17 ? 57.075 -11.377 46.219 1.00 30.36 17 TYR C O 1
ATOM 3578 N N . SER C 1 18 ? 57.040 -11.295 48.466 1.00 29.27 18 SER C N 1
ATOM 3579 C CA . SER C 1 18 ? 55.926 -12.228 48.526 1.00 30.07 18 SER C CA 1
ATOM 3580 C C . SER C 1 18 ? 54.648 -11.465 48.864 1.00 29.10 18 SER C C 1
ATOM 3581 O O . SER C 1 18 ? 54.271 -11.351 50.015 1.00 31.31 18 SER C O 1
ATOM 3584 N N . GLY C 1 19 ? 53.980 -10.975 47.836 1.00 28.69 19 GLY C N 1
ATOM 3585 C CA . GLY C 1 19 ? 52.839 -10.083 47.984 1.00 29.47 19 GLY C CA 1
ATOM 3586 C C . GLY C 1 19 ? 51.733 -10.575 48.891 1.00 30.42 19 GLY C C 1
ATOM 3587 O O . GLY C 1 19 ? 51.275 -9.838 49.760 1.00 31.86 19 GLY C O 1
ATOM 3588 N N . PHE C 1 20 ? 51.326 -11.828 48.726 1.00 30.76 20 PHE C N 1
ATOM 3589 C CA . PHE C 1 20 ? 50.198 -12.359 49.508 1.00 30.86 20 PHE C CA 1
ATOM 3590 C C . PHE C 1 20 ? 50.530 -12.586 50.994 1.00 31.79 20 PHE C C 1
ATOM 3591 O O . PHE C 1 20 ? 49.658 -12.490 51.863 1.00 31.78 20 PHE C O 1
ATOM 3599 N N . ALA C 1 21 ? 51.789 -12.893 51.270 1.00 31.48 21 ALA C N 1
ATOM 3600 C CA . ALA C 1 21 ? 52.242 -13.176 52.631 1.00 31.71 21 ALA C CA 1
ATOM 3601 C C . ALA C 1 21 ? 53.690 -12.680 52.767 1.00 31.64 21 ALA C C 1
ATOM 3602 O O . ALA C 1 21 ? 54.629 -13.435 52.524 1.00 33.25 21 ALA C O 1
ATOM 3604 N N . PRO C 1 22 ? 53.873 -11.397 53.088 1.00 29.87 22 PRO C N 1
ATOM 3605 C CA . PRO C 1 22 ? 55.251 -10.888 53.156 1.00 29.74 22 PRO C CA 1
ATOM 3606 C C . PRO C 1 22 ? 56.072 -11.611 54.229 1.00 30.35 22 PRO C C 1
ATOM 3607 O O . PRO C 1 22 ? 55.531 -11.952 55.273 1.00 30.26 22 PRO C O 1
ATOM 3611 N N . THR C 1 23 ? 57.368 -11.804 53.969 1.00 31.55 23 THR C N 1
ATOM 3612 C CA . THR C 1 23 ? 58.269 -12.549 54.866 1.00 33.32 23 THR C CA 1
ATOM 3613 C C . THR C 1 23 ? 59.178 -11.717 55.798 1.00 34.54 23 THR C C 1
ATOM 3614 O O . THR C 1 23 ? 59.702 -12.249 56.776 1.00 34.46 23 THR C O 1
ATOM 3618 N N . GLY C 1 24 ? 59.368 -10.428 55.498 1.00 36.25 24 GLY C N 1
ATOM 3619 C CA . GLY C 1 24 ? 60.347 -9.586 56.202 1.00 35.71 24 GLY C CA 1
ATOM 3620 C C . GLY C 1 24 ? 61.741 -9.669 55.595 1.00 37.75 24 GLY C C 1
ATOM 3621 O O . GLY C 1 24 ? 62.658 -8.984 56.022 1.00 41.20 24 GLY C O 1
ATOM 3622 N N . GLN C 1 25 ? 61.907 -10.497 54.581 1.00 38.51 25 GLN C N 1
ATOM 3623 C CA . GLN C 1 25 ? 63.215 -10.791 54.030 1.00 40.94 25 GLN C CA 1
ATOM 3624 C C . GLN C 1 25 ? 63.687 -9.698 53.048 1.00 38.48 25 GLN C C 1
ATOM 3625 O O . GLN C 1 25 ? 62.892 -9.105 52.316 1.00 37.13 25 GLN C O 1
ATOM 3631 N N . ASP C 1 26 ? 64.984 -9.431 53.025 1.00 35.49 26 ASP C N 1
ATOM 3632 C CA . ASP C 1 26 ? 65.518 -8.446 52.099 1.00 34.45 26 ASP C CA 1
ATOM 3633 C C . ASP C 1 26 ? 65.417 -8.972 50.669 1.00 32.84 26 ASP C C 1
ATOM 3634 O O . ASP C 1 26 ? 65.850 -10.062 50.387 1.00 33.98 26 ASP C O 1
ATOM 3639 N N . VAL C 1 27 ? 64.824 -8.197 49.770 1.00 30.71 27 VAL C N 1
ATOM 3640 C CA . VAL C 1 27 ? 64.710 -8.580 48.355 1.00 28.16 27 VAL C CA 1
ATOM 3641 C C . VAL C 1 27 ? 65.002 -7.360 47.488 1.00 27.54 27 VAL C C 1
ATOM 3642 O O . VAL C 1 27 ? 65.077 -6.243 48.005 1.00 28.05 27 VAL C O 1
ATOM 3646 N N . ILE C 1 28 ? 65.177 -7.585 46.186 1.00 26.45 28 ILE C N 1
ATOM 3647 C CA . ILE C 1 28 ? 65.433 -6.499 45.213 1.00 26.11 28 ILE C CA 1
ATOM 3648 C C . ILE C 1 28 ? 64.157 -5.899 44.615 1.00 25.12 28 ILE C C 1
ATOM 3649 O O . ILE C 1 28 ? 64.195 -4.862 43.949 1.00 25.36 28 ILE C O 1
ATOM 3654 N N . GLN C 1 29 ? 63.032 -6.534 44.881 1.00 24.48 29 GLN C N 1
ATOM 3655 C CA . GLN C 1 29 ? 61.789 -6.177 44.239 1.00 24.62 29 GLN C CA 1
ATOM 3656 C C . GLN C 1 29 ? 60.914 -5.312 45.097 1.00 24.26 29 GLN C C 1
ATOM 3657 O O . GLN C 1 29 ? 60.698 -5.620 46.250 1.00 25.65 29 GLN C O 1
ATOM 3663 N N . TRP C 1 30 ? 60.338 -4.277 44.518 1.00 24.45 30 TRP C N 1
ATOM 3664 C CA . TRP C 1 30 ? 59.392 -3.449 45.249 1.00 25.96 30 TRP C CA 1
ATOM 3665 C C . TRP C 1 30 ? 58.104 -4.206 45.514 1.00 25.72 30 TRP C C 1
ATOM 3666 O O . TRP C 1 30 ? 57.759 -5.146 44.801 1.00 26.16 30 TRP C O 1
ATOM 3677 N N . GLN C 1 31 ? 57.365 -3.737 46.506 1.00 26.38 31 GLN C N 1
ATOM 3678 C CA . GLN C 1 31 ? 56.216 -4.470 47.042 1.00 25.66 31 GLN C CA 1
ATOM 3679 C C . GLN C 1 31 ? 55.107 -4.428 46.040 1.00 26.52 31 GLN C C 1
ATOM 3680 O O . GLN C 1 31 ? 54.893 -3.421 45.366 1.00 29.52 31 GLN C O 1
ATOM 3686 N N . TRP C 1 32 ? 54.417 -5.543 45.921 1.00 26.21 32 TRP C N 1
ATOM 3687 C CA . TRP C 1 32 ? 53.190 -5.609 45.161 1.00 25.43 32 TRP C CA 1
ATOM 3688 C C . TRP C 1 32 ? 52.227 -6.309 46.101 1.00 25.90 32 TRP C C 1
ATOM 3689 O O . TRP C 1 32 ? 52.665 -7.075 46.940 1.00 25.66 32 TRP C O 1
ATOM 3700 N N . PRO C 1 33 ? 50.926 -6.022 45.992 1.00 26.81 33 PRO C N 1
ATOM 3701 C CA . PRO C 1 33 ? 49.975 -6.505 47.006 1.00 27.56 33 PRO C CA 1
ATOM 3702 C C . PRO C 1 33 ? 49.222 -7.792 46.643 1.00 27.30 33 PRO C C 1
ATOM 3703 O O . PRO C 1 33 ? 48.721 -8.482 47.529 1.00 26.81 33 PRO C O 1
ATOM 3707 N N . ASP C 1 34 ? 49.093 -8.079 45.350 1.00 27.67 34 ASP C N 1
ATOM 3708 C CA . ASP C 1 34 ? 48.338 -9.232 44.891 1.00 27.34 34 ASP C CA 1
ATOM 3709 C C . ASP C 1 34 ? 48.440 -9.363 43.373 1.00 25.53 34 ASP C C 1
ATOM 3710 O O . ASP C 1 34 ? 49.205 -8.644 42.739 1.00 26.41 34 ASP C O 1
ATOM 3715 N N . TYR C 1 35 ? 47.687 -10.289 42.802 1.00 24.21 35 TYR C N 1
ATOM 3716 C CA . TYR C 1 35 ? 47.732 -10.578 41.388 1.00 24.16 35 TYR C CA 1
ATOM 3717 C C . TYR C 1 35 ? 46.716 -9.779 40.597 1.00 24.63 35 TYR C C 1
ATOM 3718 O O . TYR C 1 35 ? 46.541 -10.044 39.398 1.00 23.20 35 TYR C O 1
ATOM 3727 N N . ASN C 1 36 ? 46.042 -8.832 41.251 1.00 23.52 36 ASN C N 1
ATOM 3728 C CA . ASN C 1 36 ? 44.950 -8.107 40.620 1.00 25.07 36 ASN C CA 1
ATOM 3729 C C . ASN C 1 36 ? 45.462 -7.066 39.600 1.00 25.27 36 ASN C C 1
ATOM 3730 O O . ASN C 1 36 ? 46.496 -6.441 39.816 1.00 26.51 36 ASN C O 1
ATOM 3735 N N . PRO C 1 37 ? 44.733 -6.863 38.498 1.00 25.63 37 PRO C N 1
ATOM 3736 C CA . PRO C 1 37 ? 45.137 -5.856 37.505 1.00 25.80 37 PRO C CA 1
ATOM 3737 C C . PRO C 1 37 ? 44.911 -4.406 37.927 1.00 26.54 37 PRO C C 1
ATOM 3738 O O . PRO C 1 37 ? 44.000 -4.109 38.706 1.00 28.93 37 PRO C O 1
ATOM 3742 N N . VAL C 1 38 ? 45.738 -3.515 37.383 1.00 27.28 38 VAL C N 1
ATOM 3743 C CA . VAL C 1 38 ? 45.466 -2.086 37.389 1.00 28.46 38 VAL C CA 1
ATOM 3744 C C . VAL C 1 38 ? 44.611 -1.791 36.187 1.00 28.85 38 VAL C C 1
ATOM 3745 O O . VAL C 1 38 ? 44.994 -2.156 35.078 1.00 28.64 38 VAL C O 1
ATOM 3749 N N . LEU C 1 39 ? 43.459 -1.155 36.389 1.00 29.67 39 LEU C N 1
ATOM 3750 C CA . LEU C 1 39 ? 42.467 -0.996 35.289 1.00 31.91 39 LEU C CA 1
ATOM 3751 C C . LEU C 1 39 ? 42.554 0.316 34.548 1.00 33.35 39 LEU C C 1
ATOM 3752 O O . LEU C 1 39 ? 42.021 0.416 33.440 1.00 33.21 39 LEU C O 1
ATOM 3757 N N . SER C 1 40 ? 43.238 1.297 35.140 1.00 34.08 40 SER C N 1
ATOM 3758 C CA . SER C 1 40 ? 43.325 2.637 34.566 1.00 35.02 40 SER C CA 1
ATOM 3759 C C . SER C 1 40 ? 44.750 3.080 34.272 1.00 33.73 40 SER C C 1
ATOM 3760 O O . SER C 1 40 ? 45.622 3.005 35.115 1.00 34.29 40 SER C O 1
ATOM 3763 N N . ALA C 1 41 ? 44.954 3.601 33.076 1.00 33.83 41 ALA C N 1
ATOM 3764 C CA . ALA C 1 41 ? 46.245 4.121 32.641 1.00 33.81 41 ALA C CA 1
ATOM 3765 C C . ALA C 1 41 ? 46.722 5.357 33.424 1.00 35.31 41 ALA C C 1
ATOM 3766 O O . ALA C 1 41 ? 47.923 5.639 33.467 1.00 35.35 41 ALA C O 1
ATOM 3768 N N . SER C 1 42 ? 45.807 6.077 34.067 1.00 36.68 42 SER C N 1
ATOM 3769 C CA . SER C 1 42 ? 46.187 7.237 34.895 1.00 38.79 42 SER C CA 1
ATOM 3770 C C . SER C 1 42 ? 46.442 6.926 36.381 1.00 39.26 42 SER C C 1
ATOM 3771 O O . SER C 1 42 ? 46.846 7.829 37.144 1.00 39.44 42 SER C O 1
ATOM 3774 N N . ASP C 1 43 ? 46.212 5.671 36.785 1.00 37.64 43 ASP C N 1
ATOM 3775 C CA . ASP C 1 43 ? 46.383 5.240 38.184 1.00 37.96 43 ASP C CA 1
ATOM 3776 C C . ASP C 1 43 ? 47.862 5.200 38.538 1.00 37.79 43 ASP C C 1
ATOM 3777 O O . ASP C 1 43 ? 48.630 4.554 37.841 1.00 36.30 43 ASP C O 1
ATOM 3782 N N . PRO C 1 44 ? 48.261 5.865 39.640 1.00 39.18 44 PRO C N 1
ATOM 3783 C CA . PRO C 1 44 ? 49.650 5.764 40.119 1.00 39.50 44 PRO C CA 1
ATOM 3784 C C . PRO C 1 44 ? 50.135 4.335 40.334 1.00 38.06 44 PRO C C 1
ATOM 3785 O O . PRO C 1 44 ? 51.303 4.041 40.121 1.00 37.82 44 PRO C O 1
ATOM 3789 N N . LYS C 1 45 ? 49.241 3.454 40.758 1.00 37.10 45 LYS C N 1
ATOM 3790 C CA . LYS C 1 45 ? 49.583 2.056 40.930 1.00 36.89 45 LYS C CA 1
ATOM 3791 C C . LYS C 1 45 ? 50.272 1.431 39.715 1.00 35.64 45 LYS C C 1
ATOM 3792 O O . LYS C 1 45 ? 51.025 0.458 39.850 1.00 34.32 45 LYS C O 1
ATOM 3798 N N . LEU C 1 46 ? 49.955 1.963 38.535 1.00 33.13 46 LEU C N 1
ATOM 3799 C CA . LEU C 1 46 ? 50.522 1.516 37.264 1.00 31.78 46 LEU C CA 1
ATOM 3800 C C . LEU C 1 46 ? 52.059 1.468 37.275 1.00 31.38 46 LEU C C 1
ATOM 3801 O O . LEU C 1 46 ? 52.674 0.594 36.646 1.00 29.15 46 LEU C O 1
ATOM 3806 N N . ARG C 1 47 ? 52.674 2.415 37.979 1.00 31.34 47 ARG C N 1
ATOM 3807 C CA . ARG C 1 47 ? 54.128 2.520 37.995 1.00 32.51 47 ARG C CA 1
ATOM 3808 C C . ARG C 1 47 ? 54.806 1.293 38.613 1.00 32.85 47 ARG C C 1
ATOM 3809 O O . ARG C 1 47 ? 55.526 0.591 37.913 1.00 32.94 47 ARG C O 1
ATOM 3817 N N . CYS C 1 48 ? 54.567 1.024 39.898 1.00 35.54 48 CYS C N 1
ATOM 3818 C CA . CYS C 1 48 ? 55.160 -0.156 40.574 1.00 36.99 48 CYS C CA 1
ATOM 3819 C C . CYS C 1 48 ? 54.184 -0.980 41.412 1.00 32.73 48 CYS C C 1
ATOM 3820 O O . CYS C 1 48 ? 54.558 -1.596 42.386 1.00 31.64 48 CYS C O 1
ATOM 3823 N N . ASN C 1 49 ? 52.934 -1.013 40.997 1.00 30.91 49 ASN C N 1
ATOM 3824 C CA . ASN C 1 49 ? 51.905 -1.736 41.713 1.00 30.52 49 ASN C CA 1
ATOM 3825 C C . ASN C 1 49 ? 51.806 -1.286 43.176 1.00 30.42 49 ASN C C 1
ATOM 3826 O O . ASN C 1 49 ? 51.466 -2.063 44.071 1.00 29.21 49 ASN C O 1
ATOM 3831 N N . GLY C 1 50 ? 52.097 -0.006 43.395 1.00 30.09 50 GLY C N 1
ATOM 3832 C CA . GLY C 1 50 ? 51.960 0.615 44.710 1.00 31.72 50 GLY C CA 1
ATOM 3833 C C . GLY C 1 50 ? 53.118 0.465 45.683 1.00 31.78 50 GLY C C 1
ATOM 3834 O O . GLY C 1 50 ? 53.078 1.014 46.777 1.00 30.19 50 GLY C O 1
ATOM 3835 N N . GLY C 1 51 ? 54.151 -0.272 45.282 1.00 33.28 51 GLY C N 1
ATOM 3836 C CA . GLY C 1 51 ? 55.363 -0.387 46.078 1.00 34.66 51 GLY C CA 1
ATOM 3837 C C . GLY C 1 51 ? 56.068 0.936 46.365 1.00 35.04 51 GLY C C 1
ATOM 3838 O O . GLY C 1 51 ? 56.011 1.889 45.577 1.00 33.56 51 GLY C O 1
ATOM 3839 N N . THR C 1 52 ? 56.735 0.964 47.516 1.00 35.78 52 THR C N 1
ATOM 3840 C CA . THR C 1 52 ? 57.555 2.081 47.949 1.00 35.52 52 THR C CA 1
ATOM 3841 C C . THR C 1 52 ? 59.053 1.816 47.887 1.00 33.86 52 THR C C 1
ATOM 3842 O O . THR C 1 52 ? 59.813 2.767 47.865 1.00 36.90 52 THR C O 1
ATOM 3846 N N . GLY C 1 53 ? 59.505 0.566 47.927 1.00 31.23 53 GLY C N 1
ATOM 3847 C CA . GLY C 1 53 ? 60.941 0.334 47.899 1.00 31.18 53 GLY C CA 1
ATOM 3848 C C . GLY C 1 53 ? 61.410 -1.072 48.124 1.00 30.82 53 GLY C C 1
ATOM 3849 O O . GLY C 1 53 ? 60.617 -1.980 48.315 1.00 30.24 53 GLY C O 1
ATOM 3850 N N . ALA C 1 54 ? 62.728 -1.243 48.094 1.00 32.46 54 ALA C N 1
ATOM 3851 C CA . ALA C 1 54 ? 63.350 -2.539 48.390 1.00 31.79 54 ALA C CA 1
ATOM 3852 C C . ALA C 1 54 ? 64.725 -2.400 49.027 1.00 32.14 54 ALA C C 1
ATOM 3853 O O . ALA C 1 54 ? 65.417 -1.407 48.832 1.00 34.24 54 ALA C O 1
ATOM 3855 N N . ALA C 1 55 ? 65.117 -3.415 49.787 1.00 30.29 55 ALA C N 1
ATOM 3856 C CA . ALA C 1 55 ? 66.344 -3.343 50.578 1.00 31.42 55 ALA C CA 1
ATOM 3857 C C . ALA C 1 55 ? 67.618 -3.575 49.764 1.00 30.88 55 ALA C C 1
ATOM 3858 O O . ALA C 1 55 ? 68.679 -3.077 50.122 1.00 29.86 55 ALA C O 1
ATOM 3860 N N . LEU C 1 56 ? 67.506 -4.363 48.702 1.00 31.19 56 LEU C N 1
ATOM 3861 C CA . LEU C 1 56 ? 68.668 -4.833 47.965 1.00 32.04 56 LEU C CA 1
ATOM 3862 C C . LEU C 1 56 ? 68.578 -4.475 46.489 1.00 32.10 56 LEU C C 1
ATOM 3863 O O . LEU C 1 56 ? 67.528 -4.076 45.996 1.00 30.40 56 LEU C O 1
ATOM 3868 N N . TYR C 1 57 ? 69.703 -4.650 45.802 1.00 34.39 57 TYR C N 1
ATOM 3869 C CA . TYR C 1 57 ? 69.801 -4.461 44.362 1.00 35.78 57 TYR C CA 1
ATOM 3870 C C . TYR C 1 57 ? 70.594 -5.618 43.790 1.00 36.34 57 TYR C C 1
ATOM 3871 O O . TYR C 1 57 ? 71.288 -6.293 44.511 1.00 35.10 57 TYR C O 1
ATOM 3880 N N . ALA C 1 58 ? 70.468 -5.841 42.488 1.00 38.74 58 ALA C N 1
ATOM 3881 C CA . ALA C 1 58 ? 71.227 -6.866 41.773 1.00 39.82 58 ALA C CA 1
ATOM 3882 C C . ALA C 1 58 ? 72.235 -6.145 40.898 1.00 39.59 58 ALA C C 1
ATOM 3883 O O . ALA C 1 58 ? 71.877 -5.178 40.226 1.00 40.15 58 ALA C O 1
ATOM 3885 N N . GLU C 1 59 ? 73.483 -6.589 40.917 1.00 39.51 59 GLU C N 1
ATOM 3886 C CA . GLU C 1 59 ? 74.506 -6.001 40.052 1.00 41.97 59 GLU C CA 1
ATOM 3887 C C . GLU C 1 59 ? 74.498 -6.627 38.660 1.00 37.89 59 GLU C C 1
ATOM 3888 O O . GLU C 1 59 ? 74.321 -7.816 38.516 1.00 35.37 59 GLU C O 1
ATOM 3894 N N . ALA C 1 60 ? 74.682 -5.800 37.644 1.00 38.43 60 ALA C N 1
ATOM 3895 C CA . ALA C 1 60 ? 74.765 -6.251 36.248 1.00 39.51 60 ALA C CA 1
ATOM 3896 C C . ALA C 1 60 ? 75.501 -5.231 35.378 1.00 40.47 60 ALA C C 1
ATOM 3897 O O . ALA C 1 60 ? 75.501 -4.044 35.661 1.00 42.02 60 ALA C O 1
ATOM 3899 N N . ALA C 1 61 ? 76.121 -5.698 34.310 1.00 41.10 61 ALA C N 1
ATOM 3900 C CA . ALA C 1 61 ? 76.764 -4.802 33.366 1.00 42.67 61 ALA C CA 1
ATOM 3901 C C . ALA C 1 61 ? 75.878 -4.669 32.102 1.00 42.52 61 ALA C C 1
ATOM 3902 O O . ALA C 1 61 ? 74.990 -5.495 31.859 1.00 39.17 61 ALA C O 1
ATOM 3904 N N . PRO C 1 62 ? 76.096 -3.608 31.315 1.00 42.76 62 PRO C N 1
ATOM 3905 C CA . PRO C 1 62 ? 75.401 -3.520 30.053 1.00 42.43 62 PRO C CA 1
ATOM 3906 C C . PRO C 1 62 ? 75.642 -4.776 29.240 1.00 41.99 62 PRO C C 1
ATOM 3907 O O . PRO C 1 62 ? 76.759 -5.274 29.186 1.00 42.22 62 PRO C O 1
ATOM 3911 N N . GLY C 1 63 ? 74.574 -5.307 28.666 1.00 42.08 63 GLY C N 1
ATOM 3912 C CA . GLY C 1 63 ? 74.635 -6.557 27.927 1.00 43.79 63 GLY C CA 1
ATOM 3913 C C . GLY C 1 63 ? 74.359 -7.801 28.755 1.00 43.00 63 GLY C C 1
ATOM 3914 O O . GLY C 1 63 ? 74.289 -8.887 28.205 1.00 41.65 63 GLY C O 1
ATOM 3915 N N . ASP C 1 64 ? 74.208 -7.664 30.070 1.00 42.96 64 ASP C N 1
ATOM 3916 C CA . ASP C 1 64 ? 73.836 -8.808 30.885 1.00 42.18 64 ASP C CA 1
ATOM 3917 C C . ASP C 1 64 ? 72.352 -9.048 30.739 1.00 39.14 64 ASP C C 1
ATOM 3918 O O . ASP C 1 64 ? 71.602 -8.169 30.373 1.00 38.79 64 ASP C O 1
ATOM 3923 N N . THR C 1 65 ? 71.947 -10.265 31.039 1.00 38.52 65 THR C N 1
ATOM 3924 C CA . THR C 1 65 ? 70.575 -10.700 30.888 1.00 36.88 65 THR C CA 1
ATOM 3925 C C . THR C 1 65 ? 69.756 -10.460 32.148 1.00 34.62 65 THR C C 1
ATOM 3926 O O . THR C 1 65 ? 70.192 -10.807 33.251 1.00 34.41 65 THR C O 1
ATOM 3930 N N . ILE C 1 66 ? 68.568 -9.894 31.977 1.00 31.25 66 ILE C N 1
ATOM 3931 C CA . ILE C 1 66 ? 67.573 -9.844 33.050 1.00 30.70 66 ILE C CA 1
ATOM 3932 C C . ILE C 1 66 ? 66.442 -10.812 32.773 1.00 29.86 66 ILE C C 1
ATOM 3933 O O . ILE C 1 66 ? 65.731 -10.668 31.774 1.00 29.82 66 ILE C O 1
ATOM 3938 N N . THR C 1 67 ? 66.229 -11.766 33.658 1.00 29.03 67 THR C N 1
ATOM 3939 C CA . THR C 1 67 ? 65.151 -12.726 33.448 1.00 29.17 67 THR C CA 1
ATOM 3940 C C . THR C 1 67 ? 64.120 -12.586 34.538 1.00 27.25 67 THR C C 1
ATOM 3941 O O . THR C 1 67 ? 64.455 -12.562 35.683 1.00 31.48 67 THR C O 1
ATOM 3945 N N . ALA C 1 68 ? 62.869 -12.447 34.183 1.00 25.62 68 ALA C N 1
ATOM 3946 C CA . ALA C 1 68 ? 61.808 -12.364 35.156 1.00 25.28 68 ALA C CA 1
ATOM 3947 C C . ALA C 1 68 ? 61.002 -13.635 35.047 1.00 25.89 68 ALA C C 1
ATOM 3948 O O . ALA C 1 68 ? 60.742 -14.093 33.935 1.00 27.16 68 ALA C O 1
ATOM 3950 N N . THR C 1 69 ? 60.595 -14.189 36.186 1.00 25.48 69 THR C N 1
ATOM 3951 C CA . THR C 1 69 ? 59.727 -15.349 36.209 1.00 25.77 69 THR C CA 1
ATOM 3952 C C . THR C 1 69 ? 58.395 -15.024 36.872 1.00 25.13 69 THR C C 1
ATOM 3953 O O . THR C 1 69 ? 58.343 -14.318 37.880 1.00 23.84 69 THR C O 1
ATOM 3957 N N . TRP C 1 70 ? 57.330 -15.573 36.284 1.00 24.68 70 TRP C N 1
ATOM 3958 C CA . TRP C 1 70 ? 55.968 -15.445 36.761 1.00 23.71 70 TRP C CA 1
ATOM 3959 C C . TRP C 1 70 ? 55.535 -16.817 37.185 1.00 24.25 70 TRP C C 1
ATOM 3960 O O . TRP C 1 70 ? 55.394 -17.700 36.341 1.00 24.84 70 TRP C O 1
ATOM 3971 N N . ALA C 1 71 ? 55.291 -16.994 38.471 1.00 24.51 71 ALA C N 1
ATOM 3972 C CA . ALA C 1 71 ? 54.833 -18.272 38.996 1.00 25.51 71 ALA C CA 1
ATOM 3973 C C . ALA C 1 71 ? 53.528 -18.658 38.349 1.00 26.32 71 ALA C C 1
ATOM 3974 O O . ALA C 1 71 ? 53.273 -19.818 37.975 1.00 26.51 71 ALA C O 1
ATOM 3976 N N . GLN C 1 72 ? 52.695 -17.652 38.216 1.00 27.22 72 GLN C N 1
ATOM 3977 C CA . GLN C 1 72 ? 51.427 -17.826 37.604 1.00 28.22 72 GLN C CA 1
ATOM 3978 C C . GLN C 1 72 ? 51.231 -16.681 36.634 1.00 27.39 72 GLN C C 1
ATOM 3979 O O . GLN C 1 72 ? 51.606 -15.530 36.930 1.00 24.46 72 GLN C O 1
ATOM 3985 N N . TRP C 1 73 ? 50.680 -17.035 35.464 1.00 27.33 73 TRP C N 1
ATOM 3986 C CA . TRP C 1 73 ? 50.164 -16.094 34.492 1.00 26.41 73 TRP C CA 1
ATOM 3987 C C . TRP C 1 73 ? 49.066 -16.774 33.681 1.00 27.78 73 TRP C C 1
ATOM 3988 O O . TRP C 1 73 ? 49.242 -17.889 33.201 1.00 28.38 73 TRP C O 1
ATOM 3999 N N . THR C 1 74 ? 47.941 -16.089 33.507 1.00 28.99 74 THR C N 1
ATOM 4000 C CA . THR C 1 74 ? 46.756 -16.712 32.934 1.00 30.49 74 THR C CA 1
ATOM 4001 C C . THR C 1 74 ? 46.278 -16.211 31.548 1.00 31.91 74 THR C C 1
ATOM 4002 O O . THR C 1 74 ? 45.396 -16.819 30.969 1.00 33.18 74 THR C O 1
ATOM 4006 N N . HIS C 1 75 ? 46.853 -15.139 31.010 1.00 31.71 75 HIS C N 1
ATOM 4007 C CA . HIS C 1 75 ? 46.262 -14.465 29.840 1.00 32.22 75 HIS C CA 1
ATOM 4008 C C . HIS C 1 75 ? 47.151 -14.563 28.597 1.00 31.24 75 HIS C C 1
ATOM 4009 O O . HIS C 1 75 ? 48.330 -14.197 28.627 1.00 29.82 75 HIS C O 1
ATOM 4016 N N . SER C 1 76 ? 46.556 -15.042 27.510 1.00 30.86 76 SER C N 1
ATOM 4017 C CA . SER C 1 76 ? 47.259 -15.295 26.266 1.00 32.02 76 SER C CA 1
ATOM 4018 C C . SER C 1 76 ? 47.266 -14.120 25.257 1.00 31.30 76 SER C C 1
ATOM 4019 O O . SER C 1 76 ? 47.909 -14.232 24.198 1.00 30.29 76 SER C O 1
ATOM 4022 N N . GLN C 1 77 ? 46.553 -13.029 25.566 1.00 29.38 77 GLN C N 1
ATOM 4023 C CA . GLN C 1 77 ? 46.505 -11.877 24.692 1.00 29.84 77 GLN C CA 1
ATOM 4024 C C . GLN C 1 77 ? 46.974 -10.630 25.336 1.00 29.07 77 GLN C C 1
ATOM 4025 O O . GLN C 1 77 ? 46.527 -10.289 26.401 1.00 29.42 77 GLN C O 1
ATOM 4031 N N . GLY C 1 78 ? 47.895 -9.943 24.670 1.00 29.91 78 GLY C N 1
ATOM 4032 C CA . GLY C 1 78 ? 48.426 -8.688 25.169 1.00 29.17 78 GLY C CA 1
ATOM 4033 C C . GLY C 1 78 ? 49.922 -8.620 24.987 1.00 28.35 78 GLY C C 1
ATOM 4034 O O . GLY C 1 78 ? 50.565 -9.624 24.724 1.00 27.92 78 GLY C O 1
ATOM 4035 N N . PRO C 1 79 ? 50.479 -7.415 25.077 1.00 28.17 79 PRO C N 1
ATOM 4036 C CA . PRO C 1 79 ? 51.914 -7.226 24.941 1.00 28.24 79 PRO C CA 1
ATOM 4037 C C . PRO C 1 79 ? 52.681 -7.411 26.252 1.00 28.65 79 PRO C C 1
ATOM 4038 O O . PRO C 1 79 ? 52.103 -7.366 27.345 1.00 26.99 79 PRO C O 1
ATOM 4042 N N . ILE C 1 80 ? 53.985 -7.632 26.079 1.00 28.97 80 ILE C N 1
ATOM 4043 C CA . ILE C 1 80 ? 54.972 -7.642 27.115 1.00 28.81 80 ILE C CA 1
ATOM 4044 C C . ILE C 1 80 ? 55.829 -6.377 26.981 1.00 30.10 80 ILE C C 1
ATOM 4045 O O . ILE C 1 80 ? 56.339 -6.109 25.903 1.00 31.28 80 ILE C O 1
ATOM 4050 N N . LEU C 1 81 ? 56.018 -5.626 28.067 1.00 30.55 81 LEU C N 1
ATOM 4051 C CA . LEU C 1 81 ? 56.921 -4.487 28.055 1.00 30.40 81 LEU C CA 1
ATOM 4052 C C . LEU C 1 81 ? 57.875 -4.547 29.230 1.00 29.97 81 LEU C C 1
ATOM 4053 O O . LEU C 1 81 ? 57.466 -4.866 30.327 1.00 26.90 81 LEU C O 1
ATOM 4058 N N . VAL C 1 82 ? 59.142 -4.217 28.969 1.00 30.59 82 VAL C N 1
ATOM 4059 C CA . VAL C 1 82 ? 60.173 -4.077 29.986 1.00 31.76 82 VAL C CA 1
ATOM 4060 C C . VAL C 1 82 ? 60.801 -2.685 29.916 1.00 33.30 82 VAL C C 1
ATOM 4061 O O . VAL C 1 82 ? 61.257 -2.247 28.856 1.00 38.66 82 VAL C O 1
ATOM 4065 N N . TRP C 1 83 ? 60.860 -2.009 31.055 1.00 33.45 83 TRP C N 1
ATOM 4066 C CA . TRP C 1 83 ? 61.383 -0.656 31.130 1.00 32.97 83 TRP C CA 1
ATOM 4067 C C . TRP C 1 83 ? 62.461 -0.539 32.167 1.00 32.92 83 TRP C C 1
ATOM 4068 O O . TRP C 1 83 ? 62.536 -1.349 33.086 1.00 32.51 83 TRP C O 1
ATOM 4079 N N . MET C 1 84 ? 63.251 0.527 32.051 1.00 33.53 84 MET C N 1
ATOM 4080 C CA . MET C 1 84 ? 64.224 0.881 33.066 1.00 32.16 84 MET C CA 1
ATOM 4081 C C . MET C 1 84 ? 64.116 2.350 33.370 1.00 30.66 84 MET C C 1
ATOM 4082 O O . MET C 1 84 ? 63.505 3.094 32.609 1.00 31.32 84 MET C O 1
ATOM 4087 N N . TYR C 1 85 ? 64.697 2.764 34.493 1.00 29.86 85 TYR C N 1
ATOM 4088 C CA . TYR C 1 85 ? 64.604 4.156 34.961 1.00 30.05 85 TYR C CA 1
ATOM 4089 C C . TYR C 1 85 ? 65.823 4.452 35.772 1.00 31.30 85 TYR C C 1
ATOM 4090 O O . TYR C 1 85 ? 66.161 3.703 36.696 1.00 32.09 85 TYR C O 1
ATOM 4099 N N . LYS C 1 86 ? 66.494 5.537 35.428 1.00 33.05 86 LYS C N 1
ATOM 4100 C CA . LYS C 1 86 ? 67.711 5.907 36.102 1.00 34.27 86 LYS C CA 1
ATOM 4101 C C . LYS C 1 86 ? 67.375 6.762 37.315 1.00 36.25 86 LYS C C 1
ATOM 4102 O O . LYS C 1 86 ? 66.831 7.863 37.182 1.00 34.16 86 LYS C O 1
ATOM 4108 N N . CYS C 1 87 ? 67.699 6.245 38.495 1.00 37.57 87 CYS C N 1
ATOM 4109 C CA . CYS C 1 87 ? 67.417 6.956 39.723 1.00 40.64 87 CYS C CA 1
ATOM 4110 C C . CYS C 1 87 ? 68.355 8.131 39.832 1.00 42.31 87 CYS C C 1
ATOM 4111 O O . CYS C 1 87 ? 69.541 7.994 39.535 1.00 43.68 87 CYS C O 1
ATOM 4114 N N . PRO C 1 88 ? 67.832 9.301 40.242 1.00 44.07 88 PRO C N 1
ATOM 4115 C CA . PRO C 1 88 ? 68.707 10.471 40.452 1.00 43.95 88 PRO C CA 1
ATOM 4116 C C . PRO C 1 88 ? 69.834 10.155 41.439 1.00 45.36 88 PRO C C 1
ATOM 4117 O O . PRO C 1 88 ? 70.982 10.490 41.166 1.00 47.47 88 PRO C O 1
ATOM 4121 N N . GLY C 1 89 ? 69.505 9.512 42.570 1.00 44.62 89 GLY C N 1
ATOM 4122 C CA . GLY C 1 89 ? 70.489 9.204 43.617 1.00 42.70 89 GLY C CA 1
ATOM 4123 C C . GLY C 1 89 ? 70.256 7.862 44.277 1.00 41.00 89 GLY C C 1
ATOM 4124 O O . GLY C 1 89 ? 70.282 6.827 43.608 1.00 38.38 89 GLY C O 1
ATOM 4125 N N . ASP C 1 90 ? 70.037 7.869 45.592 1.00 41.71 90 ASP C N 1
ATOM 4126 C CA . ASP C 1 90 ? 69.817 6.615 46.349 1.00 41.38 90 ASP C CA 1
ATOM 4127 C C . ASP C 1 90 ? 68.529 5.966 45.897 1.00 37.98 90 ASP C C 1
ATOM 4128 O O . ASP C 1 90 ? 67.595 6.652 45.509 1.00 38.12 90 ASP C O 1
ATOM 4133 N N . PHE C 1 91 ? 68.502 4.641 45.946 1.00 35.01 91 PHE C N 1
ATOM 4134 C CA . PHE C 1 91 ? 67.307 3.891 45.674 1.00 33.02 91 PHE C CA 1
ATOM 4135 C C . PHE C 1 91 ? 66.204 4.304 46.620 1.00 32.55 91 PHE C C 1
ATOM 4136 O O . PHE C 1 91 ? 65.053 4.407 46.214 1.00 33.33 91 PHE C O 1
ATOM 4144 N N . SER C 1 92 ? 66.558 4.512 47.882 1.00 32.32 92 SER C N 1
ATOM 4145 C CA . SER C 1 92 ? 65.590 4.847 48.917 1.00 34.16 92 SER C CA 1
ATOM 4146 C C . SER C 1 92 ? 64.927 6.217 48.753 1.00 34.06 92 SER C C 1
ATOM 4147 O O . SER C 1 92 ? 63.948 6.492 49.411 1.00 35.16 92 SER C O 1
ATOM 4150 N N . SER C 1 93 ? 65.479 7.069 47.907 1.00 34.25 93 SER C N 1
ATOM 4151 C CA . SER C 1 93 ? 64.883 8.346 47.569 1.00 35.48 93 SER C CA 1
ATOM 4152 C C . SER C 1 93 ? 64.145 8.328 46.235 1.00 34.46 93 SER C C 1
ATOM 4153 O O . SER C 1 93 ? 63.395 9.246 45.952 1.00 31.93 93 SER C O 1
ATOM 4156 N N . CYS C 1 94 ? 64.402 7.310 45.418 1.00 35.71 94 CYS C N 1
ATOM 4157 C CA . CYS C 1 94 ? 63.846 7.165 44.059 1.00 39.85 94 CYS C CA 1
ATOM 4158 C C . CYS C 1 94 ? 62.380 6.730 44.159 1.00 39.42 94 CYS C C 1
ATOM 4159 O O . CYS C 1 94 ? 62.070 5.732 44.806 1.00 39.40 94 CYS C O 1
ATOM 4162 N N . ASP C 1 95 ? 61.482 7.499 43.557 1.00 38.81 95 ASP C N 1
ATOM 4163 C CA . ASP C 1 95 ? 60.064 7.140 43.486 1.00 38.65 95 ASP C CA 1
ATOM 4164 C C . ASP C 1 95 ? 59.575 6.830 42.033 1.00 36.16 95 ASP C C 1
ATOM 4165 O O . ASP C 1 95 ? 58.401 6.531 41.832 1.00 34.36 95 ASP C O 1
ATOM 4170 N N . GLY C 1 96 ? 60.465 6.940 41.039 1.00 33.58 96 GLY C N 1
ATOM 4171 C CA . GLY C 1 96 ? 60.132 6.689 39.628 1.00 31.47 96 GLY C CA 1
ATOM 4172 C C . GLY C 1 96 ? 59.339 7.782 38.931 1.00 30.65 96 GLY C C 1
ATOM 4173 O O . GLY C 1 96 ? 58.642 7.535 37.948 1.00 27.74 96 GLY C O 1
ATOM 4174 N N . SER C 1 97 ? 59.420 9.002 39.443 1.00 32.78 97 SER C N 1
ATOM 4175 C CA . SER C 1 97 ? 58.576 10.097 38.938 1.00 33.88 97 SER C CA 1
ATOM 4176 C C . SER C 1 97 ? 59.262 10.750 37.768 1.00 36.40 97 SER C C 1
ATOM 4177 O O . SER C 1 97 ? 60.481 10.603 37.594 1.00 35.53 97 SER C O 1
ATOM 4180 N N . GLY C 1 98 ? 58.473 11.496 36.990 1.00 39.70 98 GLY C N 1
ATOM 4181 C CA . GLY C 1 98 ? 58.969 12.279 35.852 1.00 40.03 98 GLY C CA 1
ATOM 4182 C C . GLY C 1 98 ? 59.163 11.418 34.620 1.00 40.48 98 GLY C C 1
ATOM 4183 O O . GLY C 1 98 ? 58.970 10.184 34.653 1.00 39.32 98 GLY C O 1
ATOM 4184 N N . ALA C 1 99 ? 59.572 12.063 33.531 1.00 40.36 99 ALA C N 1
ATOM 4185 C CA . ALA C 1 99 ? 59.723 11.368 32.256 1.00 39.75 99 ALA C CA 1
ATOM 4186 C C . ALA C 1 99 ? 61.094 10.680 32.167 1.00 38.05 99 ALA C C 1
ATOM 4187 O O . ALA C 1 99 ? 61.968 11.093 31.395 1.00 40.71 99 ALA C O 1
ATOM 4189 N N . GLY C 1 100 ? 61.264 9.635 32.969 1.00 35.20 100 GLY C N 1
ATOM 4190 C CA . GLY C 1 100 ? 62.522 8.919 33.063 1.00 35.11 100 GLY C CA 1
ATOM 4191 C C . GLY C 1 100 ? 62.491 7.465 32.631 1.00 35.55 100 GLY C C 1
ATOM 4192 O O . GLY C 1 100 ? 63.551 6.841 32.514 1.00 38.31 100 GLY C O 1
ATOM 4193 N N . TRP C 1 101 ? 61.298 6.924 32.381 1.00 33.93 101 TRP C N 1
ATOM 4194 C CA . TRP C 1 101 ? 61.147 5.526 32.027 1.00 32.40 101 TRP C CA 1
ATOM 4195 C C . TRP C 1 101 ? 61.421 5.352 30.555 1.00 33.05 101 TRP C C 1
ATOM 4196 O O . TRP C 1 101 ? 60.887 6.089 29.747 1.00 34.58 101 TRP C O 1
ATOM 4207 N N . PHE C 1 102 ? 62.261 4.382 30.215 1.00 32.33 102 PHE C N 1
ATOM 4208 C CA . PHE C 1 102 ? 62.530 4.049 28.832 1.00 31.88 102 PHE C CA 1
ATOM 4209 C C . PHE C 1 102 ? 62.429 2.537 28.648 1.00 33.44 102 PHE C C 1
ATOM 4210 O O . PHE C 1 102 ? 62.710 1.769 29.581 1.00 34.96 102 PHE C O 1
ATOM 4218 N N . LYS C 1 103 ? 62.017 2.110 27.450 1.00 34.73 103 LYS C N 1
ATOM 4219 C CA . LYS C 1 103 ? 61.805 0.693 27.160 1.00 33.80 103 LYS C CA 1
ATOM 4220 C C . LYS C 1 103 ? 63.088 0.050 26.709 1.00 35.22 103 LYS C C 1
ATOM 4221 O O . LYS C 1 103 ? 63.845 0.654 25.940 1.00 36.99 103 LYS C O 1
ATOM 4227 N N . ILE C 1 104 ? 63.344 -1.166 27.197 1.00 34.76 104 ILE C N 1
ATOM 4228 C CA . ILE C 1 104 ? 64.492 -1.946 26.727 1.00 35.04 104 ILE C CA 1
ATOM 4229 C C . ILE C 1 104 ? 64.076 -3.170 25.939 1.00 34.23 104 ILE C C 1
ATOM 4230 O O . ILE C 1 104 ? 64.886 -3.752 25.213 1.00 35.47 104 ILE C O 1
ATOM 4235 N N . ASP C 1 105 ? 62.827 -3.578 26.093 1.00 33.99 105 ASP C N 1
ATOM 4236 C CA . ASP C 1 105 ? 62.348 -4.806 25.456 1.00 34.06 105 ASP C CA 1
ATOM 4237 C C . ASP C 1 105 ? 60.845 -4.746 25.366 1.00 33.28 105 ASP C C 1
ATOM 4238 O O . ASP C 1 105 ? 60.200 -4.067 26.173 1.00 31.69 105 ASP C O 1
ATOM 4243 N N . GLU C 1 106 ? 60.307 -5.445 24.369 1.00 33.79 106 GLU C N 1
ATOM 4244 C CA . GLU C 1 106 ? 58.871 -5.541 24.156 1.00 34.62 106 GLU C CA 1
ATOM 4245 C C . GLU C 1 106 ? 58.551 -6.730 23.254 1.00 35.13 106 GLU C C 1
ATOM 4246 O O . GLU C 1 106 ? 59.398 -7.187 22.497 1.00 35.95 106 GLU C O 1
ATOM 4252 N N . ALA C 1 107 ? 57.322 -7.222 23.325 1.00 35.08 107 ALA C N 1
ATOM 4253 C CA . ALA C 1 107 ? 56.890 -8.281 22.419 1.00 34.75 107 ALA C CA 1
ATOM 4254 C C . ALA C 1 107 ? 55.397 -8.209 22.304 1.00 34.78 107 ALA C C 1
ATOM 4255 O O . ALA C 1 107 ? 54.706 -8.043 23.316 1.00 34.99 107 ALA C O 1
ATOM 4257 N N . GLY C 1 108 ? 54.903 -8.336 21.076 1.00 35.94 108 GLY C N 1
ATOM 4258 C CA . GLY C 1 108 ? 53.480 -8.150 20.780 1.00 35.93 108 GLY C CA 1
ATOM 4259 C C . GLY C 1 108 ? 52.872 -9.323 20.033 1.00 36.65 108 GLY C C 1
ATOM 4260 O O . GLY C 1 108 ? 53.028 -10.506 20.429 1.00 36.85 108 GLY C O 1
ATOM 4261 N N . PHE C 1 109 ? 52.187 -8.983 18.944 1.00 37.37 109 PHE C N 1
ATOM 4262 C CA . PHE C 1 109 ? 51.408 -9.935 18.153 1.00 37.85 109 PHE C CA 1
ATOM 4263 C C . PHE C 1 109 ? 52.137 -10.284 16.857 1.00 39.96 109 PHE C C 1
ATOM 4264 O O . PHE C 1 109 ? 52.714 -9.416 16.208 1.00 38.54 109 PHE C O 1
ATOM 4272 N N . HIS C 1 110 ? 52.102 -11.556 16.486 1.00 44.87 110 HIS C N 1
ATOM 4273 C CA . HIS C 1 110 ? 52.748 -12.017 15.266 1.00 50.59 110 HIS C CA 1
ATOM 4274 C C . HIS C 1 110 ? 51.947 -13.069 14.488 1.00 53.57 110 HIS C C 1
ATOM 4275 O O . HIS C 1 110 ? 52.512 -13.769 13.659 1.00 58.34 110 HIS C O 1
ATOM 4282 N N . GLY C 1 111 ? 50.643 -13.182 14.726 1.00 55.57 111 GLY C N 1
ATOM 4283 C CA . GLY C 1 111 ? 49.809 -14.168 14.017 1.00 57.64 111 GLY C CA 1
ATOM 4284 C C . GLY C 1 111 ? 49.492 -13.719 12.599 1.00 61.05 111 GLY C C 1
ATOM 4285 O O . GLY C 1 111 ? 49.595 -12.527 12.284 1.00 58.29 111 GLY C O 1
ATOM 4286 N N . ASP C 1 112 ? 49.104 -14.661 11.739 1.00 64.96 112 ASP C N 1
ATOM 4287 C CA . ASP C 1 112 ? 48.921 -14.343 10.299 1.00 69.73 112 ASP C CA 1
ATOM 4288 C C . ASP C 1 112 ? 47.770 -13.365 10.027 1.00 69.28 112 ASP C C 1
ATOM 4289 O O . ASP C 1 112 ? 47.900 -12.456 9.205 1.00 66.83 112 ASP C O 1
ATOM 4294 N N . GLY C 1 113 ? 46.663 -13.548 10.745 1.00 67.64 113 GLY C N 1
ATOM 4295 C CA . GLY C 1 113 ? 45.498 -12.678 10.625 1.00 64.51 113 GLY C CA 1
ATOM 4296 C C . GLY C 1 113 ? 44.407 -13.285 9.776 1.00 64.58 113 GLY C C 1
ATOM 4297 O O . GLY C 1 113 ? 43.416 -12.622 9.491 1.00 63.15 1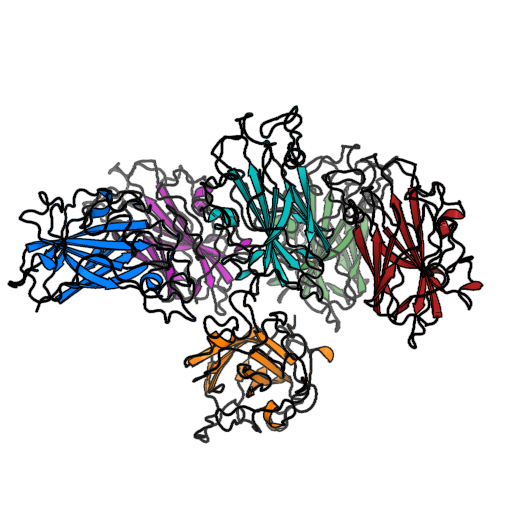13 GLY C O 1
ATOM 4298 N N . THR C 1 114 ? 44.599 -14.542 9.363 1.00 67.72 114 THR C N 1
ATOM 4299 C CA . THR C 1 114 ? 43.622 -15.285 8.535 1.00 68.12 114 THR C CA 1
ATOM 4300 C C . THR C 1 114 ? 43.055 -16.505 9.269 1.00 62.87 114 THR C C 1
ATOM 4301 O O . THR C 1 114 ? 41.859 -16.762 9.199 1.00 59.49 114 THR C O 1
ATOM 4305 N N . THR C 1 115 ? 43.937 -17.260 9.926 1.00 59.50 115 THR C N 1
ATOM 4306 C CA . THR C 1 115 ? 43.558 -18.310 10.880 1.00 57.99 115 THR C CA 1
ATOM 4307 C C . THR C 1 115 ? 43.701 -17.847 12.344 1.00 53.79 115 THR C C 1
ATOM 4308 O O . THR C 1 115 ? 42.917 -18.255 13.207 1.00 47.81 115 THR C O 1
ATOM 4312 N N . VAL C 1 116 ? 44.721 -17.023 12.613 1.00 51.64 116 VAL C N 1
ATOM 4313 C CA . VAL C 1 116 ? 45.089 -16.599 13.974 1.00 45.98 116 VAL C CA 1
ATOM 4314 C C . VAL C 1 116 ? 44.844 -15.106 14.114 1.00 42.26 116 VAL C C 1
ATOM 4315 O O . VAL C 1 116 ? 45.487 -14.302 13.462 1.00 42.61 116 VAL C O 1
ATOM 4319 N N . PHE C 1 117 ? 43.910 -14.748 14.983 1.00 40.72 117 PHE C N 1
ATOM 4320 C CA . PHE C 1 117 ? 43.496 -13.360 15.172 1.00 38.91 117 PHE C CA 1
ATOM 4321 C C . PHE C 1 117 ? 43.992 -12.810 16.496 1.00 35.14 117 PHE C C 1
ATOM 4322 O O . PHE C 1 117 ? 44.473 -13.549 17.359 1.00 32.19 117 PHE C O 1
ATOM 4330 N N . LEU C 1 118 ? 43.823 -11.502 16.648 1.00 35.11 118 LEU C N 1
ATOM 4331 C CA . LEU C 1 118 ? 44.162 -10.800 17.862 1.00 35.57 118 LEU C CA 1
ATOM 4332 C C . LEU C 1 118 ? 43.495 -11.475 19.034 1.00 36.46 118 LEU C C 1
ATOM 4333 O O . LEU C 1 118 ? 44.105 -11.611 20.099 1.00 36.84 118 LEU C O 1
ATOM 4338 N N . ASP C 1 119 ? 42.260 -11.928 18.859 1.00 37.97 119 ASP C N 1
ATOM 4339 C CA . ASP C 1 119 ? 41.579 -12.575 19.979 1.00 40.38 119 ASP C CA 1
ATOM 4340 C C . ASP C 1 119 ? 41.703 -14.092 20.019 1.00 39.61 119 ASP C C 1
ATOM 4341 O O . ASP C 1 119 ? 41.086 -14.695 20.852 1.00 41.58 119 ASP C O 1
ATOM 4346 N N . THR C 1 120 ? 42.496 -14.718 19.150 1.00 41.59 120 THR C N 1
ATOM 4347 C CA . THR C 1 120 ? 42.611 -16.191 19.157 1.00 40.70 120 THR C CA 1
ATOM 4348 C C . THR C 1 120 ? 43.245 -16.670 20.459 1.00 41.88 120 THR C C 1
ATOM 4349 O O . THR C 1 120 ? 44.294 -16.154 20.885 1.00 37.60 120 THR C O 1
ATOM 4353 N N . GLU C 1 121 ? 42.603 -17.665 21.067 1.00 44.98 121 GLU C N 1
ATOM 4354 C CA . GLU C 1 121 ? 43.044 -18.199 22.356 1.00 50.57 121 GLU C CA 1
ATOM 4355 C C . GLU C 1 121 ? 44.161 -19.244 22.189 1.00 49.57 121 GLU C C 1
ATOM 4356 O O . GLU C 1 121 ? 45.209 -19.116 22.791 1.00 51.21 121 GLU C O 1
ATOM 4362 N N . THR C 1 122 ? 43.948 -20.258 21.362 1.00 52.08 122 THR C N 1
ATOM 4363 C CA . THR C 1 122 ? 44.976 -21.262 21.095 1.00 53.99 122 THR C CA 1
ATOM 4364 C C . THR C 1 122 ? 44.924 -21.646 19.630 1.00 53.61 122 THR C C 1
ATOM 4365 O O . THR C 1 122 ? 43.839 -21.904 19.124 1.00 53.33 122 THR C O 1
ATOM 4369 N N . PRO C 1 123 ? 46.063 -21.679 18.941 1.00 53.12 123 PRO C N 1
ATOM 4370 C CA . PRO C 1 123 ? 47.349 -21.176 19.444 1.00 50.87 123 PRO C CA 1
ATOM 4371 C C . PRO C 1 123 ? 47.415 -19.651 19.313 1.00 47.12 123 PRO C C 1
ATOM 4372 O O . PRO C 1 123 ? 47.234 -19.133 18.216 1.00 46.14 123 PRO C O 1
ATOM 4376 N N . SER C 1 124 ? 47.675 -18.941 20.408 1.00 44.88 124 SER C N 1
ATOM 4377 C CA . SER C 1 124 ? 47.738 -17.469 20.374 1.00 41.78 124 SER C CA 1
ATOM 4378 C C . SER C 1 124 ? 48.878 -16.999 19.484 1.00 38.59 124 SER C C 1
ATOM 4379 O O . SER C 1 124 ? 49.906 -17.642 19.404 1.00 38.98 124 SER C O 1
ATOM 4382 N N . GLY C 1 125 ? 48.680 -15.884 18.803 1.00 36.42 125 GLY C N 1
ATOM 4383 C CA . GLY C 1 125 ? 49.741 -15.282 17.998 1.00 35.06 125 GLY C CA 1
ATOM 4384 C C . GLY C 1 125 ? 50.546 -14.276 18.788 1.00 34.93 125 GLY C C 1
ATOM 4385 O O . GLY C 1 125 ? 51.413 -13.610 18.231 1.00 36.91 125 GLY C O 1
ATOM 4386 N N . TRP C 1 126 ? 50.281 -14.166 20.088 1.00 32.70 126 TRP C N 1
ATOM 4387 C CA . TRP C 1 126 ? 51.053 -13.288 20.931 1.00 33.71 126 TRP C CA 1
ATOM 4388 C C . TRP C 1 126 ? 52.168 -14.010 21.685 1.00 33.19 126 TRP C C 1
ATOM 4389 O O . TRP C 1 126 ? 51.975 -15.112 22.141 1.00 33.31 126 TRP C O 1
ATOM 4400 N N . ASP C 1 127 ? 53.295 -13.335 21.883 1.00 34.71 127 ASP C N 1
ATOM 4401 C CA . ASP C 1 127 ? 54.409 -13.886 22.659 1.00 36.26 127 ASP C CA 1
ATOM 4402 C C . ASP C 1 127 ? 54.080 -14.094 24.108 1.00 34.64 127 ASP C C 1
ATOM 4403 O O . ASP C 1 127 ? 54.692 -14.936 24.753 1.00 36.65 127 ASP C O 1
ATOM 4408 N N . ILE C 1 128 ? 53.102 -13.360 24.624 1.00 33.13 128 ILE C N 1
ATOM 4409 C CA . ILE C 1 128 ? 52.696 -13.526 26.003 1.00 31.96 128 ILE C CA 1
ATOM 4410 C C . ILE C 1 128 ? 52.134 -14.927 26.280 1.00 32.95 128 ILE C C 1
ATOM 4411 O O . ILE C 1 128 ? 52.088 -15.366 27.423 1.00 31.95 128 ILE C O 1
ATOM 4416 N N . ALA C 1 129 ? 51.713 -15.640 25.243 1.00 34.72 129 ALA C N 1
ATOM 4417 C CA . ALA C 1 129 ? 51.306 -17.047 25.418 1.00 36.59 129 ALA C CA 1
ATOM 4418 C C . ALA C 1 129 ? 52.411 -17.939 25.981 1.00 36.53 129 ALA C C 1
ATOM 4419 O O . ALA C 1 129 ? 52.120 -18.954 26.589 1.00 36.18 129 ALA C O 1
ATOM 4421 N N . LYS C 1 130 ? 53.666 -17.556 25.799 1.00 38.88 130 LYS C N 1
ATOM 4422 C CA . LYS C 1 130 ? 54.775 -18.336 26.337 1.00 42.62 130 LYS C CA 1
ATOM 4423 C C . LYS C 1 130 ? 54.939 -18.173 27.863 1.00 40.95 130 LYS C C 1
ATOM 4424 O O . LYS C 1 130 ? 55.695 -18.940 28.487 1.00 40.60 130 LYS C O 1
ATOM 4430 N N . LEU C 1 131 ? 54.234 -17.195 28.454 1.00 36.05 131 LEU C N 1
ATOM 4431 C CA . LEU C 1 131 ? 54.245 -16.989 29.900 1.00 34.22 131 LEU C CA 1
ATOM 4432 C C . LEU C 1 131 ? 53.131 -17.699 30.646 1.00 31.95 131 LEU C C 1
ATOM 4433 O O . LEU C 1 131 ? 53.176 -17.805 31.857 1.00 30.84 131 LEU C O 1
ATOM 4438 N N . VAL C 1 132 ? 52.169 -18.237 29.924 1.00 31.74 132 VAL C N 1
ATOM 4439 C CA . VAL C 1 132 ? 51.001 -18.869 30.530 1.00 31.27 132 VAL C CA 1
ATOM 4440 C C . VAL C 1 132 ? 51.360 -20.240 31.041 1.00 31.35 132 VAL C C 1
ATOM 4441 O O . VAL C 1 132 ? 52.125 -20.957 30.423 1.00 31.09 132 VAL C O 1
ATOM 4445 N N . GLY C 1 133 ? 50.803 -20.609 32.183 1.00 31.60 133 GLY C N 1
ATOM 4446 C CA . GLY C 1 133 ? 50.766 -22.008 32.537 1.00 32.70 133 GLY C CA 1
ATOM 4447 C C . GLY C 1 133 ? 51.591 -22.436 33.718 1.00 32.97 133 GLY C C 1
ATOM 4448 O O . GLY C 1 133 ? 51.358 -23.513 34.223 1.00 35.16 133 GLY C O 1
ATOM 4449 N N . GLY C 1 134 ? 52.555 -21.629 34.153 1.00 32.51 134 GLY C N 1
ATOM 4450 C CA . GLY C 1 134 ? 53.300 -21.942 35.370 1.00 34.03 134 GLY C CA 1
ATOM 4451 C C . GLY C 1 134 ? 54.812 -21.809 35.273 1.00 33.57 134 GLY C C 1
ATOM 4452 O O . GLY C 1 134 ? 55.455 -22.513 34.492 1.00 32.04 134 GLY C O 1
ATOM 4453 N N . ASN C 1 135 ? 55.360 -20.887 36.071 1.00 32.71 135 ASN C N 1
ATOM 4454 C CA . ASN C 1 135 ? 56.800 -20.731 36.258 1.00 34.69 135 ASN C CA 1
ATOM 4455 C C . ASN C 1 135 ? 57.558 -20.436 34.964 1.00 34.08 135 ASN C C 1
ATOM 4456 O O . ASN C 1 135 ? 58.651 -20.924 34.747 1.00 32.20 135 ASN C O 1
ATOM 4461 N N . LYS C 1 136 ? 56.946 -19.616 34.123 1.00 34.47 136 LYS C N 1
ATOM 4462 C CA . LYS C 1 136 ? 57.520 -19.248 32.849 1.00 35.15 136 LYS C CA 1
ATOM 4463 C C . LYS C 1 136 ? 58.316 -17.956 32.972 1.00 34.22 136 LYS C C 1
ATOM 4464 O O . LYS C 1 136 ? 58.011 -17.085 33.806 1.00 33.01 136 LYS C O 1
ATOM 4470 N N . SER C 1 137 ? 59.316 -17.822 32.110 1.00 33.80 137 SER C N 1
ATOM 4471 C CA . SER C 1 137 ? 60.265 -16.720 32.164 1.00 32.44 137 SER C CA 1
ATOM 4472 C C . SER C 1 137 ? 60.354 -15.911 30.886 1.00 31.19 137 SER C C 1
ATOM 4473 O O . SER C 1 137 ? 59.990 -16.372 29.832 1.00 29.87 137 SER C O 1
ATOM 4476 N N . TRP C 1 138 ? 60.837 -14.683 31.019 1.00 31.34 138 TRP C N 1
ATOM 4477 C CA . TRP C 1 138 ? 61.168 -13.819 29.905 1.00 30.81 138 TRP C CA 1
ATOM 4478 C C . TRP C 1 138 ? 62.498 -13.155 30.192 1.00 30.58 138 TRP C C 1
ATOM 4479 O O . TRP C 1 138 ? 62.701 -12.636 31.282 1.00 30.35 138 TRP C O 1
ATOM 4490 N N . SER C 1 139 ? 63.356 -13.120 29.186 1.00 30.37 139 SER C N 1
ATOM 4491 C CA . SER C 1 139 ? 64.693 -12.586 29.281 1.00 32.05 139 SER C CA 1
ATOM 4492 C C . SER C 1 139 ? 64.866 -11.359 28.422 1.00 31.94 139 SER C C 1
ATOM 4493 O O . SER C 1 139 ? 64.416 -11.336 27.314 1.00 33.35 139 SER C O 1
ATOM 4496 N N . SER C 1 140 ? 65.543 -10.348 28.944 1.00 33.51 140 SER C N 1
ATOM 4497 C CA . SER C 1 140 ? 65.856 -9.121 28.202 1.00 34.66 140 SER C CA 1
ATOM 4498 C C . SER C 1 140 ? 67.316 -8.758 28.420 1.00 36.80 140 SER C C 1
ATOM 4499 O O . SER C 1 140 ? 67.884 -9.085 29.461 1.00 37.81 140 SER C O 1
ATOM 4502 N N . LYS C 1 141 ? 67.932 -8.093 27.449 1.00 40.62 141 LYS C N 1
ATOM 4503 C CA . LYS C 1 141 ? 69.304 -7.619 27.629 1.00 42.22 141 LYS C CA 1
ATOM 4504 C C . LYS C 1 141 ? 69.290 -6.195 28.137 1.00 40.05 141 LYS C C 1
ATOM 4505 O O . LYS C 1 141 ? 68.494 -5.382 27.690 1.00 40.04 141 LYS C O 1
ATOM 4511 N N . ILE C 1 142 ? 70.146 -5.893 29.097 1.00 38.53 142 ILE C N 1
ATOM 4512 C CA . ILE C 1 142 ? 70.422 -4.500 29.414 1.00 38.43 142 ILE C CA 1
ATOM 4513 C C . ILE C 1 142 ? 71.180 -3.867 28.244 1.00 38.39 142 ILE C C 1
ATOM 4514 O O . ILE C 1 142 ? 72.216 -4.363 27.838 1.00 38.70 142 ILE C O 1
ATOM 4519 N N . PRO C 1 143 ? 70.672 -2.759 27.705 1.00 38.28 143 PRO C N 1
ATOM 4520 C CA . PRO C 1 143 ? 71.241 -2.184 26.484 1.00 40.11 143 PRO C CA 1
ATOM 4521 C C . PRO C 1 143 ? 72.739 -1.996 26.549 1.00 40.55 143 PRO C C 1
ATOM 4522 O O . PRO C 1 143 ? 73.233 -1.621 27.600 1.00 40.21 143 PRO C O 1
ATOM 4526 N N . ASP C 1 144 ? 73.448 -2.225 25.441 1.00 43.29 144 ASP C N 1
ATOM 4527 C CA . ASP C 1 144 ? 74.925 -2.031 25.404 1.00 45.43 144 ASP C CA 1
ATOM 4528 C C . ASP C 1 144 ? 75.320 -0.583 25.664 1.00 44.56 144 ASP C C 1
ATOM 4529 O O . ASP C 1 144 ? 74.666 0.340 25.189 1.00 45.29 144 ASP C O 1
ATOM 4534 N N . GLY C 1 145 ? 76.389 -0.396 26.427 1.00 44.92 145 GLY C N 1
ATOM 4535 C CA . GLY C 1 145 ? 76.931 0.932 26.700 1.00 45.61 145 GLY C CA 1
ATOM 4536 C C . GLY C 1 145 ? 76.177 1.738 27.748 1.00 45.88 145 GLY C C 1
ATOM 4537 O O . GLY C 1 145 ? 76.584 2.866 28.064 1.00 45.42 145 GLY C O 1
ATOM 4538 N N . LEU C 1 146 ? 75.094 1.177 28.305 1.00 44.70 146 LEU C N 1
ATOM 4539 C CA . LEU C 1 146 ? 74.263 1.912 29.258 1.00 43.01 146 LEU C CA 1
ATOM 4540 C C . LEU C 1 146 ? 75.089 2.479 30.403 1.00 42.68 146 LEU C C 1
ATOM 4541 O O . LEU C 1 146 ? 75.973 1.804 30.957 1.00 44.72 146 LEU C O 1
ATOM 4546 N N . ALA C 1 147 ? 74.799 3.730 30.749 1.00 42.46 147 ALA C N 1
ATOM 4547 C CA . ALA C 1 147 ? 75.553 4.442 31.785 1.00 43.22 147 ALA C CA 1
ATOM 4548 C C . ALA C 1 147 ? 75.352 3.772 33.139 1.00 41.98 147 ALA C C 1
ATOM 4549 O O . ALA C 1 147 ? 74.241 3.332 33.450 1.00 40.48 147 ALA C O 1
ATOM 4551 N N . PRO C 1 148 ? 76.412 3.717 33.956 1.00 42.23 148 PRO C N 1
ATOM 4552 C CA . PRO C 1 148 ? 76.294 3.091 35.270 1.00 42.20 148 PRO C CA 1
ATOM 4553 C C . PRO C 1 148 ? 75.308 3.810 36.226 1.00 42.51 148 PRO C C 1
ATOM 4554 O O . PRO C 1 148 ? 74.787 4.881 35.910 1.00 44.63 148 PRO C O 1
ATOM 4558 N N . GLY C 1 149 ? 75.038 3.211 37.378 1.00 40.36 149 GLY C N 1
ATOM 4559 C CA . GLY C 1 149 ? 74.186 3.840 38.357 1.00 39.16 149 GLY C CA 1
ATOM 4560 C C . GLY C 1 149 ? 72.990 2.998 38.757 1.00 38.73 149 GLY C C 1
ATOM 4561 O O . GLY C 1 149 ? 72.866 1.826 38.360 1.00 37.13 149 GLY C O 1
ATOM 4562 N N . ASN C 1 150 ? 72.096 3.635 39.518 1.00 37.52 150 ASN C N 1
ATOM 4563 C CA . ASN C 1 150 ? 70.999 2.962 40.194 1.00 36.08 150 ASN C CA 1
ATOM 4564 C C . ASN C 1 150 ? 69.766 3.013 39.354 1.00 35.09 150 ASN C C 1
ATOM 4565 O O . ASN C 1 150 ? 69.224 4.088 39.164 1.00 38.05 150 ASN C O 1
ATOM 4570 N N . TYR C 1 151 ? 69.300 1.850 38.897 1.00 33.30 151 TYR C N 1
ATOM 4571 C CA . TYR C 1 151 ? 68.155 1.778 38.006 1.00 32.09 151 TYR C CA 1
ATOM 4572 C C . TYR C 1 151 ? 67.055 0.935 38.600 1.00 31.87 151 TYR C C 1
ATOM 4573 O O . TYR C 1 151 ? 67.310 -0.050 39.316 1.00 32.64 151 TYR C O 1
ATOM 4582 N N . LEU C 1 152 ? 65.831 1.331 38.282 1.00 30.48 152 LEU C N 1
ATOM 4583 C CA . LEU C 1 152 ? 64.694 0.471 38.435 1.00 30.06 152 LEU C CA 1
ATOM 4584 C C . LEU C 1 152 ? 64.478 -0.220 37.116 1.00 29.63 152 LEU C C 1
ATOM 4585 O O . LEU C 1 152 ? 64.699 0.363 36.081 1.00 30.77 152 LEU C O 1
ATOM 4590 N N . VAL C 1 153 ? 64.041 -1.466 37.169 1.00 31.24 153 VAL C N 1
ATOM 4591 C CA . VAL C 1 153 ? 63.534 -2.202 36.008 1.00 31.70 153 VAL C CA 1
ATOM 4592 C C . VAL C 1 153 ? 62.075 -2.509 36.308 1.00 31.35 153 VAL C C 1
ATOM 4593 O O . VAL C 1 153 ? 61.726 -2.823 37.441 1.00 33.24 153 VAL C O 1
ATOM 4597 N N . ARG C 1 154 ? 61.240 -2.444 35.281 1.00 30.46 154 ARG C N 1
ATOM 4598 C CA . ARG C 1 154 ? 59.803 -2.623 35.419 1.00 28.37 154 ARG C CA 1
ATOM 4599 C C . ARG C 1 154 ? 59.336 -3.586 34.368 1.00 27.66 154 ARG C C 1
ATOM 4600 O O . ARG C 1 154 ? 59.598 -3.353 33.199 1.00 27.87 154 ARG C O 1
ATOM 4608 N N . HIS C 1 155 ? 58.647 -4.649 34.781 1.00 26.13 155 HIS C N 1
ATOM 4609 C CA . HIS C 1 155 ? 58.015 -5.570 33.862 1.00 25.81 155 HIS C CA 1
ATOM 4610 C C . HIS C 1 155 ? 56.542 -5.281 33.910 1.00 27.75 155 HIS C C 1
ATOM 4611 O O . HIS C 1 155 ? 55.979 -4.998 34.980 1.00 29.25 155 HIS C O 1
ATOM 4618 N N . GLU C 1 156 ? 55.930 -5.314 32.729 1.00 29.26 156 GLU C N 1
ATOM 4619 C CA . GLU C 1 156 ? 54.549 -4.948 32.532 1.00 29.98 156 GLU C CA 1
ATOM 4620 C C . GLU C 1 156 ? 53.918 -5.913 31.536 1.00 30.22 156 GLU C C 1
ATOM 4621 O O . GLU C 1 156 ? 54.345 -5.979 30.386 1.00 30.22 156 GLU C O 1
ATOM 4627 N N . LEU C 1 157 ? 52.935 -6.691 31.984 1.00 29.12 157 LEU C N 1
ATOM 4628 C CA . LEU C 1 157 ? 52.055 -7.382 31.064 1.00 28.32 157 LEU C CA 1
ATOM 4629 C C . LEU C 1 157 ? 50.737 -6.607 30.980 1.00 28.81 157 LEU C C 1
ATOM 4630 O O . LEU C 1 157 ? 50.232 -6.104 31.985 1.00 27.91 157 LEU C O 1
ATOM 4635 N N . ILE C 1 158 ? 50.209 -6.484 29.763 1.00 29.62 158 ILE C N 1
ATOM 4636 C CA . ILE C 1 158 ? 48.925 -5.857 29.525 1.00 29.57 158 ILE C CA 1
ATOM 4637 C C . ILE C 1 158 ? 48.046 -6.905 28.935 1.00 30.07 158 ILE C C 1
ATOM 4638 O O . ILE C 1 158 ? 48.282 -7.327 27.818 1.00 34.28 158 ILE C O 1
ATOM 4643 N N . ALA C 1 159 ? 47.048 -7.364 29.683 1.00 30.35 159 ALA C N 1
ATOM 4644 C CA . ALA C 1 159 ? 46.117 -8.373 29.147 1.00 28.05 159 ALA C CA 1
ATOM 4645 C C . ALA C 1 159 ? 44.970 -7.676 28.444 1.00 27.68 159 ALA C C 1
ATOM 4646 O O . ALA C 1 159 ? 44.361 -6.752 28.991 1.00 25.61 159 ALA C O 1
ATOM 4648 N N . LEU C 1 160 ? 44.682 -8.132 27.229 1.00 29.37 160 LEU C N 1
ATOM 4649 C CA . LEU C 1 160 ? 43.636 -7.549 26.393 1.00 31.21 160 LEU C CA 1
ATOM 4650 C C . LEU C 1 160 ? 42.441 -8.456 26.032 1.00 31.65 160 LEU C C 1
ATOM 4651 O O . LEU C 1 160 ? 41.682 -8.103 25.154 1.00 32.02 160 LEU C O 1
ATOM 4656 N N . HIS C 1 161 ? 42.275 -9.600 26.689 1.00 31.42 161 HIS C N 1
ATOM 4657 C CA . HIS C 1 161 ? 41.099 -10.443 26.485 1.00 31.09 161 HIS C CA 1
ATOM 4658 C C . HIS C 1 161 ? 39.755 -9.699 26.558 1.00 33.46 161 HIS C C 1
ATOM 4659 O O . HIS C 1 161 ? 38.865 -9.976 25.784 1.00 36.46 161 HIS C O 1
ATOM 4666 N N . GLN C 1 162 ? 39.605 -8.750 27.470 1.00 33.05 162 GLN C N 1
ATOM 4667 C CA . GLN C 1 162 ? 38.315 -8.022 27.585 1.00 34.14 162 GLN C CA 1
ATOM 4668 C C . GLN C 1 162 ? 38.271 -6.771 26.731 1.00 34.10 162 GLN C C 1
ATOM 4669 O O . GLN C 1 162 ? 39.070 -5.854 26.935 1.00 34.27 162 GLN C O 1
ATOM 4675 N N . ALA C 1 163 ? 37.309 -6.711 25.817 1.00 34.49 163 ALA C N 1
ATOM 4676 C CA . ALA C 1 163 ? 37.163 -5.581 24.905 1.00 34.70 163 ALA C CA 1
ATOM 4677 C C . ALA C 1 163 ? 37.094 -4.260 25.665 1.00 35.90 163 ALA C C 1
ATOM 4678 O O . ALA C 1 163 ? 36.342 -4.153 26.651 1.00 34.89 163 ALA C O 1
ATOM 4680 N N . ASN C 1 164 ? 37.900 -3.285 25.217 1.00 33.82 164 ASN C N 1
ATOM 4681 C CA . ASN C 1 164 ? 37.858 -1.902 25.713 1.00 35.19 164 ASN C CA 1
ATOM 4682 C C . ASN C 1 164 ? 38.108 -1.705 27.176 1.00 33.95 164 ASN C C 1
ATOM 4683 O O . ASN C 1 164 ? 37.772 -0.646 27.717 1.00 33.28 164 ASN C O 1
ATOM 4688 N N . ASN C 1 165 ? 38.686 -2.729 27.800 1.00 31.48 165 ASN C N 1
ATOM 4689 C CA . ASN C 1 165 ? 38.867 -2.777 29.256 1.00 31.68 165 ASN C CA 1
ATOM 4690 C C . ASN C 1 165 ? 40.181 -3.517 29.564 1.00 31.54 165 ASN C C 1
ATOM 4691 O O . ASN C 1 165 ? 40.214 -4.697 29.936 1.00 29.65 165 ASN C O 1
ATOM 4696 N N . PRO C 1 166 ? 41.286 -2.821 29.325 1.00 32.45 166 PRO C N 1
ATOM 4697 C CA . PRO C 1 166 ? 42.612 -3.387 29.453 1.00 32.04 166 PRO C CA 1
ATOM 4698 C C . PRO C 1 166 ? 43.012 -3.563 30.909 1.00 31.23 166 PRO C C 1
ATOM 4699 O O . PRO C 1 166 ? 42.441 -2.926 31.791 1.00 32.84 166 PRO C O 1
ATOM 4703 N N . GLN C 1 167 ? 43.979 -4.439 31.141 1.00 30.59 167 GLN C N 1
ATOM 4704 C CA . GLN C 1 167 ? 44.393 -4.842 32.479 1.00 29.33 167 GLN C CA 1
ATOM 4705 C C . GLN C 1 167 ? 45.896 -4.801 32.549 1.00 28.43 167 GLN C C 1
ATOM 4706 O O . GLN C 1 167 ? 46.549 -5.559 31.867 1.00 30.74 167 GLN C O 1
ATOM 4712 N N . PHE C 1 168 ? 46.447 -3.926 33.377 1.00 29.04 168 PHE C N 1
ATOM 4713 C CA . PHE C 1 168 ? 47.896 -3.781 33.503 1.00 28.13 168 PHE C CA 1
ATOM 4714 C C . PHE C 1 168 ? 48.410 -4.540 34.718 1.00 27.70 168 PHE C C 1
ATOM 4715 O O . PHE C 1 168 ? 47.835 -4.472 35.802 1.00 27.02 168 PHE C O 1
ATOM 4723 N N . TYR C 1 169 ? 49.518 -5.250 34.539 1.00 28.49 169 TYR C N 1
ATOM 4724 C CA . TYR C 1 169 ? 50.151 -5.994 35.631 1.00 26.33 169 TYR C CA 1
ATOM 4725 C C . TYR C 1 169 ? 51.622 -5.621 35.698 1.00 25.04 169 TYR C C 1
ATOM 4726 O O . TYR C 1 169 ? 52.425 -6.223 35.000 1.00 23.97 169 TYR C O 1
ATOM 4735 N N . PRO C 1 170 ? 51.979 -4.595 36.501 1.00 25.15 170 PRO C N 1
ATOM 4736 C CA . PRO C 1 170 ? 53.378 -4.151 36.632 1.00 25.52 170 PRO C CA 1
ATOM 4737 C C . PRO C 1 170 ? 54.067 -4.634 37.929 1.00 26.11 170 PRO C C 1
ATOM 4738 O O . PRO C 1 170 ? 53.391 -4.779 38.962 1.00 25.41 170 PRO C O 1
ATOM 4742 N N . GLU C 1 171 ? 55.390 -4.856 37.861 1.00 26.96 171 GLU C N 1
ATOM 4743 C CA . GLU C 1 171 ? 56.267 -4.980 39.049 1.00 27.31 171 GLU C CA 1
ATOM 4744 C C . GLU C 1 171 ? 57.628 -4.323 38.808 1.00 28.37 171 GLU C C 1
ATOM 4745 O O . GLU C 1 171 ? 58.114 -4.349 37.672 1.00 28.00 171 GLU C O 1
ATOM 4751 N N . CYS C 1 172 ? 58.250 -3.786 39.874 1.00 29.08 172 CYS C N 1
ATOM 4752 C CA . CYS C 1 172 ? 59.556 -3.085 39.798 1.00 30.08 172 CYS C CA 1
ATOM 4753 C C . CYS C 1 172 ? 60.587 -3.744 40.654 1.00 28.20 172 CYS C C 1
ATOM 4754 O O . CYS C 1 172 ? 60.273 -4.266 41.700 1.00 27.47 172 CYS C O 1
ATOM 4757 N N . ALA C 1 173 ? 61.831 -3.674 40.205 1.00 27.99 173 ALA C N 1
ATOM 4758 C CA . ALA C 1 173 ? 62.952 -4.197 40.932 1.00 28.53 173 ALA C CA 1
ATOM 4759 C C . ALA C 1 173 ? 64.191 -3.334 40.692 1.00 29.94 173 ALA C C 1
ATOM 4760 O O . ALA C 1 173 ? 64.202 -2.512 39.785 1.00 29.20 173 ALA C O 1
ATOM 4762 N N . GLN C 1 174 ? 65.218 -3.536 41.524 1.00 30.44 174 GLN C N 1
ATOM 4763 C CA . GLN C 1 174 ? 66.360 -2.617 41.631 1.00 30.68 174 GLN C CA 1
ATOM 4764 C C . GLN C 1 174 ? 67.596 -3.277 41.084 1.00 32.05 174 GLN C C 1
ATOM 4765 O O . GLN C 1 174 ? 67.935 -4.403 41.458 1.00 31.92 174 GLN C O 1
ATOM 4771 N N . ILE C 1 175 ? 68.260 -2.566 40.189 1.00 33.10 175 ILE C N 1
ATOM 4772 C CA . ILE C 1 175 ? 69.425 -3.089 39.517 1.00 35.76 175 ILE C CA 1
ATOM 4773 C C . ILE C 1 175 ? 70.492 -2.033 39.647 1.00 38.58 175 ILE C C 1
ATOM 4774 O O . ILE C 1 175 ? 70.242 -0.842 39.397 1.00 37.36 175 ILE C O 1
ATOM 4779 N N . LYS C 1 176 ? 71.684 -2.456 40.031 1.00 40.89 176 LYS C N 1
ATOM 4780 C CA . LYS C 1 176 ? 72.820 -1.560 39.976 1.00 44.07 176 LYS C CA 1
ATOM 4781 C C . LYS C 1 176 ? 73.619 -1.864 38.711 1.00 41.43 176 LYS C C 1
ATOM 4782 O O . LYS C 1 176 ? 74.165 -2.944 38.580 1.00 39.89 176 LYS C O 1
ATOM 4788 N N . VAL C 1 177 ? 73.644 -0.917 37.778 1.00 40.43 177 VAL C N 1
ATOM 4789 C CA . VAL C 1 177 ? 74.394 -1.070 36.547 1.00 41.98 177 VAL C CA 1
ATOM 4790 C C . VAL C 1 177 ? 75.839 -0.626 36.728 1.00 43.44 177 VAL C C 1
ATOM 4791 O O . VAL C 1 177 ? 76.123 0.512 37.129 1.00 43.44 177 VAL C O 1
ATOM 4795 N N . THR C 1 178 ? 76.748 -1.543 36.413 1.00 45.98 178 THR C N 1
ATOM 4796 C CA . THR C 1 178 ? 78.192 -1.324 36.534 1.00 49.93 178 THR C CA 1
ATOM 4797 C C . THR C 1 178 ? 78.824 -0.806 35.248 1.00 48.94 178 THR C C 1
ATOM 4798 O O . THR C 1 178 ? 78.164 -0.620 34.231 1.00 47.55 178 THR C O 1
ATOM 4802 N N . GLY C 1 179 ? 80.129 -0.585 35.298 1.00 51.54 179 GLY C N 1
ATOM 4803 C CA . GLY C 1 179 ? 80.902 -0.384 34.077 1.00 53.31 179 GLY C CA 1
ATOM 4804 C C . GLY C 1 179 ? 81.102 1.074 33.762 1.00 54.02 179 GLY C C 1
ATOM 4805 O O . GLY C 1 179 ? 80.779 1.950 34.570 1.00 50.88 179 GLY C O 1
ATOM 4806 N N . SER C 1 180 ? 81.629 1.322 32.565 1.00 58.41 180 SER C N 1
ATOM 4807 C CA . SER C 1 180 ? 82.118 2.655 32.179 1.00 59.38 180 SER C CA 1
ATOM 4808 C C . SER C 1 180 ? 81.423 3.211 30.953 1.00 55.18 180 SER C C 1
ATOM 4809 O O . SER C 1 180 ? 81.951 4.097 30.289 1.00 51.31 180 SER C O 1
ATOM 4812 N N . GLY C 1 181 ? 80.230 2.693 30.683 1.00 51.79 181 GLY C N 1
ATOM 4813 C CA . GLY C 1 181 ? 79.440 3.105 29.538 1.00 51.77 181 GLY C CA 1
ATOM 4814 C C . GLY C 1 181 ? 78.976 4.536 29.668 1.00 49.66 181 GLY C C 1
ATOM 4815 O O . GLY C 1 181 ? 79.024 5.109 30.746 1.00 50.58 181 GLY C O 1
ATOM 4816 N N . THR C 1 182 ? 78.557 5.110 28.551 1.00 48.72 182 THR C N 1
ATOM 4817 C CA . THR C 1 182 ? 78.160 6.518 28.488 1.00 50.02 182 THR C CA 1
ATOM 4818 C C . THR C 1 182 ? 76.796 6.712 27.841 1.00 49.51 182 THR C C 1
ATOM 4819 O O . THR C 1 182 ? 76.307 7.839 27.802 1.00 50.27 182 THR C O 1
ATOM 4823 N N . ALA C 1 183 ? 76.182 5.626 27.355 1.00 49.08 183 ALA C N 1
ATOM 4824 C CA . ALA C 1 183 ? 74.899 5.699 26.665 1.00 47.78 183 ALA C CA 1
ATOM 4825 C C . ALA C 1 183 ? 73.742 6.013 27.620 1.00 48.31 183 ALA C C 1
ATOM 4826 O O . ALA C 1 183 ? 73.605 5.448 28.714 1.00 43.62 183 ALA C O 1
ATOM 4828 N N . GLU C 1 184 ? 72.913 6.939 27.168 1.00 51.52 184 GLU C N 1
ATOM 4829 C CA . GLU C 1 184 ? 71.814 7.449 27.947 1.00 53.79 184 GLU C CA 1
ATOM 4830 C C . GLU C 1 184 ? 70.756 7.832 26.941 1.00 49.48 184 GLU C C 1
ATOM 4831 O O . GLU C 1 184 ? 71.019 8.645 26.081 1.00 48.53 184 GLU C O 1
ATOM 4837 N N . PRO C 1 185 ? 69.560 7.232 27.028 1.00 47.07 185 PRO C N 1
ATOM 4838 C CA . PRO C 1 185 ? 68.588 7.485 25.986 1.00 45.38 185 PRO C CA 1
ATOM 4839 C C . PRO C 1 185 ? 68.179 8.944 25.952 1.00 44.76 185 PRO C C 1
ATOM 4840 O O . PRO C 1 185 ? 68.119 9.594 26.985 1.00 44.69 185 PRO C O 1
ATOM 4844 N N . ALA C 1 186 ? 67.906 9.441 24.757 1.00 45.25 186 ALA C N 1
ATOM 4845 C CA . ALA C 1 186 ? 67.386 10.788 24.573 1.00 46.00 186 ALA C CA 1
ATOM 4846 C C . ALA C 1 186 ? 65.949 10.885 25.074 1.00 43.66 186 ALA C C 1
ATOM 4847 O O . ALA C 1 186 ? 65.303 9.865 25.335 1.00 41.90 186 ALA C O 1
ATOM 4849 N N . ALA C 1 187 ? 65.465 12.124 25.169 1.00 44.01 187 ALA C N 1
ATOM 4850 C CA . ALA C 1 187 ? 64.144 12.445 25.722 1.00 43.26 187 ALA C CA 1
ATOM 4851 C C . ALA C 1 187 ? 63.022 11.760 24.992 1.00 43.53 187 ALA C C 1
ATOM 4852 O O . ALA C 1 187 ? 62.045 11.360 25.601 1.00 44.11 187 ALA C O 1
ATOM 4854 N N . SER C 1 188 ? 63.175 11.623 23.684 1.00 45.37 188 SER C N 1
ATOM 4855 C CA . SER C 1 188 ? 62.154 11.021 22.832 1.00 45.83 188 SER C CA 1
ATOM 4856 C C . SER C 1 188 ? 61.984 9.516 23.082 1.00 45.80 188 SER C C 1
ATOM 4857 O O . SER C 1 188 ? 60.995 8.938 22.631 1.00 44.23 188 SER C O 1
ATOM 4860 N N . TYR C 1 189 ? 62.939 8.878 23.769 1.00 46.51 189 TYR C N 1
ATOM 4861 C CA . TYR C 1 189 ? 62.807 7.456 24.151 1.00 46.85 189 TYR C CA 1
ATOM 4862 C C . TYR C 1 189 ? 62.175 7.252 25.543 1.00 44.78 189 TYR C C 1
ATOM 4863 O O . TYR C 1 189 ? 61.998 6.106 25.982 1.00 44.83 189 TYR C O 1
ATOM 4872 N N . LYS C 1 190 ? 61.830 8.352 26.219 1.00 42.67 190 LYS C N 1
ATOM 4873 C CA . LYS C 1 190 ? 61.424 8.318 27.618 1.00 41.67 190 LYS C CA 1
ATOM 4874 C C . LYS C 1 190 ? 60.009 8.838 27.851 1.00 40.34 190 LYS C C 1
ATOM 4875 O O . LYS C 1 190 ? 59.522 9.683 27.120 1.00 42.51 190 LYS C O 1
ATOM 4881 N N . ALA C 1 191 ? 59.394 8.381 28.931 1.00 37.63 191 ALA C N 1
ATOM 4882 C CA . ALA C 1 191 ? 58.035 8.755 29.256 1.00 36.64 191 ALA C CA 1
ATOM 4883 C C . ALA C 1 191 ? 57.766 8.672 30.777 1.00 35.24 191 ALA C C 1
ATOM 4884 O O . ALA C 1 191 ? 58.552 8.104 31.536 1.00 34.87 191 ALA C O 1
ATOM 4886 N N . ALA C 1 192 ? 56.664 9.274 31.207 1.00 33.92 192 ALA C N 1
ATOM 4887 C CA . ALA C 1 192 ? 56.183 9.135 32.577 1.00 34.62 192 ALA C CA 1
ATOM 4888 C C . ALA C 1 192 ? 55.310 7.889 32.665 1.00 31.92 192 ALA C C 1
ATOM 4889 O O . ALA C 1 192 ? 54.706 7.485 31.684 1.00 32.78 192 ALA C O 1
ATOM 4891 N N . ILE C 1 193 ? 55.260 7.280 33.836 1.00 30.44 193 ILE C N 1
ATOM 4892 C CA . ILE C 1 193 ? 54.355 6.167 34.091 1.00 30.65 193 ILE C CA 1
ATOM 4893 C C . ILE C 1 193 ? 53.703 6.398 35.450 1.00 31.30 193 ILE C C 1
ATOM 4894 O O . ILE C 1 193 ? 54.385 6.294 36.452 1.00 33.50 193 ILE C O 1
ATOM 4899 N N . PRO C 1 194 ? 52.413 6.716 35.513 1.00 33.83 194 PRO C N 1
ATOM 4900 C CA . PRO C 1 194 ? 51.520 6.843 34.346 1.00 35.93 194 PRO C CA 1
ATOM 4901 C C . PRO C 1 194 ? 51.858 8.035 33.423 1.00 38.02 194 PRO C C 1
ATOM 4902 O O . PRO C 1 194 ? 52.583 8.965 33.840 1.00 40.80 194 PRO C O 1
ATOM 4906 N N . GLY C 1 195 ? 51.373 7.975 32.176 1.00 37.88 195 GLY C N 1
ATOM 4907 C CA . GLY C 1 195 ? 51.637 9.021 31.168 1.00 38.00 195 GLY C CA 1
ATOM 4908 C C . GLY C 1 195 ? 52.126 8.533 29.815 1.00 37.28 195 GLY C C 1
ATOM 4909 O O . GLY C 1 195 ? 51.945 9.205 28.822 1.00 38.85 195 GLY C O 1
ATOM 4910 N N . TYR C 1 196 ? 52.750 7.364 29.751 1.00 37.29 196 TYR C N 1
ATOM 4911 C CA . TYR C 1 196 ? 53.161 6.824 28.454 1.00 36.13 196 TYR C CA 1
ATOM 4912 C C . TYR C 1 196 ? 51.999 6.459 27.543 1.00 36.25 196 TYR C C 1
ATOM 4913 O O . TYR C 1 196 ? 52.201 6.351 26.338 1.00 35.29 196 TYR C O 1
ATOM 4922 N N . CYS C 1 197 ? 50.810 6.238 28.112 1.00 36.50 197 CYS C N 1
ATOM 4923 C CA . CYS C 1 197 ? 49.604 5.945 27.327 1.00 38.50 197 CYS C CA 1
ATOM 4924 C C . CYS C 1 197 ? 48.337 6.510 27.991 1.00 39.94 197 CYS C C 1
ATOM 4925 O O . CYS C 1 197 ? 48.366 6.871 29.153 1.00 38.18 197 CYS C O 1
ATOM 4928 N N . GLN C 1 198 ? 47.232 6.575 27.244 1.00 42.83 198 GLN C N 1
ATOM 4929 C CA . GLN C 1 198 ? 45.932 7.053 27.762 1.00 42.88 198 GLN C CA 1
ATOM 4930 C C . GLN C 1 198 ? 44.872 5.972 27.539 1.00 40.25 198 GLN C C 1
ATOM 4931 O O . GLN C 1 198 ? 44.968 5.234 26.565 1.00 37.85 198 GLN C O 1
ATOM 4937 N N . GLN C 1 199 ? 43.860 5.905 28.411 1.00 40.33 199 GLN C N 1
ATOM 4938 C CA . GLN C 1 199 ? 42.761 4.908 28.323 1.00 40.98 199 GLN C CA 1
ATOM 4939 C C . GLN C 1 199 ? 42.198 4.715 26.918 1.00 43.21 199 GLN C C 1
ATOM 4940 O O . GLN C 1 199 ? 41.928 3.589 26.488 1.00 42.21 199 GLN C O 1
ATOM 4946 N N . SER C 1 200 ? 41.976 5.842 26.242 1.00 44.36 200 SER C N 1
ATOM 4947 C CA . SER C 1 200 ? 41.252 5.905 24.979 1.00 43.27 200 SER C CA 1
ATOM 4948 C C . SER C 1 200 ? 42.132 5.651 23.760 1.00 42.52 200 SER C C 1
ATOM 4949 O O . SER C 1 200 ? 41.631 5.648 22.634 1.00 42.18 200 SER C O 1
ATOM 4952 N N . ASP C 1 201 ? 43.439 5.478 23.959 1.00 41.32 201 ASP C N 1
ATOM 4953 C CA . ASP C 1 201 ? 44.324 5.197 22.837 1.00 41.45 201 ASP C CA 1
ATOM 4954 C C . ASP C 1 201 ? 43.816 3.897 22.223 1.00 41.29 201 ASP C C 1
ATOM 4955 O O . ASP C 1 201 ? 43.256 3.055 22.928 1.00 39.69 201 ASP C O 1
ATOM 4960 N N . PRO C 1 202 ? 43.999 3.733 20.910 1.00 40.74 202 PRO C N 1
ATOM 4961 C CA . PRO C 1 202 ? 43.409 2.579 20.225 1.00 40.02 202 PRO C CA 1
ATOM 4962 C C . PRO C 1 202 ? 44.206 1.299 20.341 1.00 36.71 202 PRO C C 1
ATOM 4963 O O . PRO C 1 202 ? 43.722 0.255 19.937 1.00 36.18 202 PRO C O 1
ATOM 4967 N N . ASN C 1 203 ? 45.415 1.377 20.874 1.00 35.52 203 ASN C N 1
ATOM 4968 C CA . ASN C 1 203 ? 46.140 0.171 21.296 1.00 34.23 203 ASN C CA 1
ATOM 4969 C C . ASN C 1 203 ? 46.010 -0.123 22.799 1.00 32.90 203 ASN C C 1
ATOM 4970 O O . ASN C 1 203 ? 46.709 -0.977 23.322 1.00 34.64 203 ASN C O 1
ATOM 4975 N N . ILE C 1 204 ? 45.095 0.574 23.468 1.00 33.34 204 ILE C N 1
ATOM 4976 C CA . ILE C 1 204 ? 44.798 0.402 24.897 1.00 33.99 204 ILE C CA 1
ATOM 4977 C C . ILE C 1 204 ? 43.320 -0.014 25.079 1.00 34.91 204 ILE C C 1
ATOM 4978 O O . ILE C 1 204 ? 43.044 -1.100 25.567 1.00 34.70 204 ILE C O 1
ATOM 4983 N N . SER C 1 205 ? 42.389 0.860 24.680 1.00 36.08 205 SER C N 1
ATOM 4984 C CA . SER C 1 205 ? 40.956 0.542 24.627 1.00 38.09 205 SER C CA 1
ATOM 4985 C C . SER C 1 205 ? 40.485 0.354 23.188 1.00 38.04 205 SER C C 1
ATOM 4986 O O . SER C 1 205 ? 40.458 1.301 22.399 1.00 39.31 205 SER C O 1
ATOM 4989 N N . PHE C 1 206 ? 40.138 -0.893 22.863 1.00 37.89 206 PHE C N 1
ATOM 4990 C CA . PHE C 1 206 ? 39.669 -1.271 21.539 1.00 37.74 206 PHE C CA 1
ATOM 4991 C C . PHE C 1 206 ? 38.979 -2.625 21.604 1.00 37.39 206 PHE C C 1
ATOM 4992 O O . PHE C 1 206 ? 39.123 -3.357 22.578 1.00 36.78 206 PHE C O 1
ATOM 5000 N N . ASN C 1 207 ? 38.209 -2.922 20.560 1.00 37.34 207 ASN C N 1
ATOM 5001 C CA . ASN C 1 207 ? 37.461 -4.154 20.474 1.00 36.05 207 ASN C CA 1
ATOM 5002 C C . ASN C 1 207 ? 38.328 -5.243 19.885 1.00 34.90 207 ASN C C 1
ATOM 5003 O O . ASN C 1 207 ? 38.400 -5.438 18.672 1.00 36.80 207 ASN C O 1
ATOM 5008 N N . ILE C 1 208 ? 38.982 -5.971 20.766 1.00 33.66 208 ILE C N 1
ATOM 5009 C CA . ILE C 1 208 ? 39.857 -7.038 20.339 1.00 33.32 208 ILE C CA 1
ATOM 5010 C C . ILE C 1 208 ? 39.145 -8.183 19.600 1.00 33.64 208 ILE C C 1
ATOM 5011 O O . ILE C 1 208 ? 39.799 -8.968 18.920 1.00 34.31 208 ILE C O 1
ATOM 5016 N N . ASN C 1 209 ? 37.824 -8.273 19.744 1.00 34.62 209 ASN C N 1
ATOM 5017 C CA . ASN C 1 209 ? 37.020 -9.321 19.107 1.00 36.34 209 ASN C CA 1
ATOM 5018 C C . ASN C 1 209 ? 36.534 -8.969 17.690 1.00 38.85 209 ASN C C 1
ATOM 5019 O O . ASN C 1 209 ? 35.802 -9.745 17.077 1.00 37.91 209 ASN C O 1
ATOM 5024 N N . ASP C 1 210 ? 36.933 -7.813 17.166 1.00 41.53 210 ASP C N 1
ATOM 5025 C CA . ASP C 1 210 ? 36.441 -7.361 15.866 1.00 45.46 210 ASP C CA 1
ATOM 5026 C C . ASP C 1 210 ? 37.428 -7.729 14.742 1.00 46.48 210 ASP C C 1
ATOM 5027 O O . ASP C 1 210 ? 38.444 -7.065 14.531 1.00 47.36 210 ASP C O 1
ATOM 5032 N N . HIS C 1 211 ? 37.100 -8.792 14.016 1.00 49.23 211 HIS C N 1
ATOM 5033 C CA . HIS C 1 211 ? 37.953 -9.320 12.959 1.00 49.57 211 HIS C CA 1
ATOM 5034 C C . HIS C 1 211 ? 38.021 -8.453 11.677 1.00 49.98 211 HIS C C 1
ATOM 5035 O O . HIS C 1 211 ? 38.878 -8.678 10.826 1.00 50.58 211 HIS C O 1
ATOM 5042 N N . SER C 1 212 ? 37.139 -7.469 11.540 1.00 49.54 212 SER C N 1
ATOM 5043 C CA . SER C 1 212 ? 37.217 -6.501 10.434 1.00 51.10 212 SER C CA 1
ATOM 5044 C C . SER C 1 212 ? 38.316 -5.425 10.550 1.00 49.25 212 SER C C 1
ATOM 5045 O O . SER C 1 212 ? 38.547 -4.684 9.605 1.00 50.84 212 SER C O 1
ATOM 5048 N N . LEU C 1 213 ? 38.956 -5.330 11.710 1.00 46.79 213 LEU C N 1
ATOM 5049 C CA . LEU C 1 213 ? 40.018 -4.372 11.958 1.00 45.02 213 LEU C CA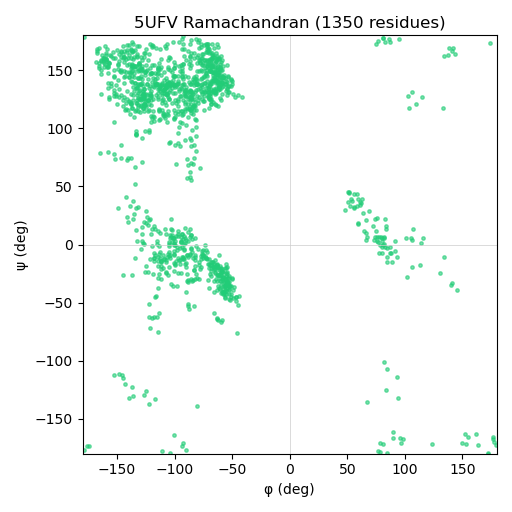 1
ATOM 5050 C C . LEU C 1 213 ? 41.374 -4.996 11.664 1.00 41.56 213 LEU C C 1
ATOM 5051 O O . LEU C 1 213 ? 41.545 -6.208 11.747 1.00 38.50 213 LEU C O 1
ATOM 5056 N N . PRO C 1 214 ? 42.366 -4.160 11.352 1.00 39.78 214 PRO C N 1
ATOM 5057 C CA . PRO C 1 214 ? 43.635 -4.744 11.011 1.00 39.14 214 PRO C CA 1
ATOM 5058 C C . PRO C 1 214 ? 44.050 -5.639 12.126 1.00 38.65 214 PRO C C 1
ATOM 5059 O O . PRO C 1 214 ? 43.940 -5.243 13.276 1.00 39.21 214 PRO C O 1
ATOM 5063 N N . GLN C 1 215 ? 44.501 -6.841 11.786 1.00 38.87 215 GLN C N 1
ATOM 5064 C CA . GLN C 1 215 ? 44.979 -7.787 12.770 1.00 38.73 215 GLN C CA 1
ATOM 5065 C C . GLN C 1 215 ? 46.466 -7.572 13.034 1.00 39.34 215 GLN C C 1
ATOM 5066 O O . GLN C 1 215 ? 47.302 -8.396 12.692 1.00 40.00 215 GLN C O 1
ATOM 5072 N N . GLU C 1 216 ? 46.774 -6.438 13.647 1.00 41.43 216 GLU C N 1
ATOM 5073 C CA . GLU C 1 216 ? 48.135 -6.047 13.987 1.00 42.09 216 GLU C CA 1
ATOM 5074 C C . GLU C 1 216 ? 48.039 -5.298 15.319 1.00 39.89 216 GLU C C 1
ATOM 5075 O O . GLU C 1 216 ? 46.978 -4.811 15.698 1.00 38.58 216 GLU C O 1
ATOM 5081 N N . TYR C 1 217 ? 49.143 -5.184 16.031 1.00 37.79 217 TYR C N 1
ATOM 5082 C CA . TYR C 1 217 ? 49.107 -4.438 17.261 1.00 36.08 217 TYR C CA 1
ATOM 5083 C C . TYR C 1 217 ? 50.337 -3.589 17.423 1.00 35.94 217 TYR C C 1
ATOM 5084 O O . TYR C 1 217 ? 51.441 -4.103 17.441 1.00 34.20 217 TYR C O 1
ATOM 5093 N N . LYS C 1 218 ? 50.100 -2.291 17.578 1.00 37.35 218 LYS C N 1
ATOM 5094 C CA . LYS C 1 218 ? 51.126 -1.298 17.797 1.00 40.71 218 LYS C CA 1
ATOM 5095 C C . LYS C 1 218 ? 51.393 -1.257 19.296 1.00 40.08 218 LYS C C 1
ATOM 5096 O O . LYS C 1 218 ? 50.539 -0.863 20.091 1.00 41.81 218 LYS C O 1
ATOM 5102 N N . ILE C 1 219 ? 52.582 -1.679 19.695 1.00 38.56 219 ILE C N 1
ATOM 5103 C CA . ILE C 1 219 ? 52.891 -1.765 21.095 1.00 36.12 219 ILE C CA 1
ATOM 5104 C C . ILE C 1 219 ? 52.994 -0.355 21.614 1.00 36.21 219 ILE C C 1
ATOM 5105 O O . ILE C 1 219 ? 53.567 0.501 20.955 1.00 37.76 219 ILE C O 1
ATOM 5110 N N . PRO C 1 220 ? 52.414 -0.089 22.792 1.00 37.02 220 PRO C N 1
ATOM 5111 C CA . PRO C 1 220 ? 52.425 1.288 23.326 1.00 36.57 220 PRO C CA 1
ATOM 5112 C C . PRO C 1 220 ? 53.773 1.746 23.877 1.00 34.10 220 PRO C C 1
ATOM 5113 O O . PRO C 1 220 ? 54.694 0.962 24.002 1.00 32.08 220 PRO C O 1
ATOM 5117 N N . GLY C 1 221 ? 53.854 3.025 24.204 1.00 34.48 221 GLY C N 1
ATOM 5118 C CA . GLY C 1 221 ? 55.064 3.629 24.732 1.00 35.51 221 GLY C CA 1
ATOM 5119 C C . GLY C 1 221 ? 56.106 3.889 23.662 1.00 36.56 221 GLY C C 1
ATOM 5120 O O . GLY C 1 221 ? 55.939 3.497 22.533 1.00 40.36 221 GLY C O 1
ATOM 5121 N N . PRO C 1 222 ? 57.212 4.533 24.022 1.00 36.92 222 PRO C N 1
ATOM 5122 C CA . PRO C 1 222 ? 58.190 4.968 23.030 1.00 38.54 222 PRO C CA 1
ATOM 5123 C C . PRO C 1 222 ? 59.001 3.840 22.395 1.00 38.58 222 PRO C C 1
ATOM 5124 O O . PRO C 1 222 ? 58.977 2.714 22.875 1.00 37.46 222 PRO C O 1
ATOM 5128 N N . PRO C 1 223 ? 59.768 4.155 21.344 1.00 40.40 223 PRO C N 1
ATOM 5129 C CA . PRO C 1 223 ? 60.628 3.122 20.760 1.00 40.24 223 PRO C CA 1
ATOM 5130 C C . PRO C 1 223 ? 61.604 2.533 21.783 1.00 38.35 223 PRO C C 1
ATOM 5131 O O . PRO C 1 223 ? 61.975 3.198 22.755 1.00 39.12 223 PRO C O 1
ATOM 5135 N N . VAL C 1 224 ? 62.004 1.296 21.534 1.00 37.16 224 VAL C N 1
ATOM 5136 C CA . VAL C 1 224 ? 62.913 0.560 22.388 1.00 38.75 224 VAL C CA 1
ATOM 5137 C C . VAL C 1 224 ? 64.351 1.126 22.342 1.00 39.07 224 VAL C C 1
ATOM 5138 O O . VAL C 1 224 ? 64.933 1.270 21.265 1.00 36.16 224 VAL C O 1
ATOM 5142 N N . PHE C 1 225 ? 64.928 1.392 23.517 1.00 37.50 225 PHE C N 1
ATOM 5143 C CA . PHE C 1 225 ? 66.289 1.874 23.590 1.00 39.01 225 PHE C CA 1
ATOM 5144 C C . PHE C 1 225 ? 67.267 0.737 23.458 1.00 42.30 225 PHE C C 1
ATOM 5145 O O . PHE C 1 225 ? 67.170 -0.228 24.193 1.00 42.53 225 PHE C O 1
ATOM 5153 N N . LYS C 1 226 ? 68.222 0.876 22.538 1.00 49.54 226 LYS C N 1
ATOM 5154 C CA . LYS C 1 226 ? 69.185 -0.191 22.226 1.00 55.58 226 LYS C CA 1
ATOM 5155 C C . LYS C 1 226 ? 70.631 0.141 22.578 1.00 55.27 226 LYS C C 1
ATOM 5156 O O . LYS C 1 226 ? 71.475 -0.752 22.606 1.00 55.19 226 LYS C O 1
ATOM 5162 N N . GLY C 1 227 ? 70.921 1.408 22.844 1.00 57.09 227 GLY C N 1
ATOM 5163 C CA . GLY C 1 227 ? 72.239 1.787 23.330 1.00 61.48 227 GLY C CA 1
ATOM 5164 C C . GLY C 1 227 ? 73.211 1.973 22.198 1.00 63.57 227 GLY C C 1
ATOM 5165 O O . GLY C 1 227 ? 73.099 2.950 21.479 1.00 64.97 227 GLY C O 1
ATOM 5166 N N . THR C 1 228 ? 74.145 1.028 22.041 1.00 68.31 228 THR C N 1
ATOM 5167 C CA . THR C 1 228 ? 75.241 1.119 21.044 1.00 74.45 228 THR C CA 1
ATOM 5168 C C . THR C 1 228 ? 75.396 -0.142 20.168 1.00 75.81 228 THR C C 1
ATOM 5169 O O . THR C 1 228 ? 74.435 -0.892 19.953 1.00 75.96 228 THR C O 1
ATOM 5184 N N . GLY D 1 2 ? 51.724 6.978 -16.540 1.00 31.20 2 GLY D N 1
ATOM 5185 C CA . GLY D 1 2 ? 52.674 8.055 -16.769 1.00 30.22 2 GLY D CA 1
ATOM 5186 C C . GLY D 1 2 ? 54.067 7.523 -17.064 1.00 29.37 2 GLY D C 1
ATOM 5187 O O . GLY D 1 2 ? 54.282 6.313 -17.137 1.00 27.81 2 GLY D O 1
ATOM 5188 N N . ALA D 1 3 ? 55.023 8.434 -17.200 1.00 29.07 3 ALA D N 1
ATOM 5189 C CA . ALA D 1 3 ? 56.412 8.047 -17.390 1.00 28.05 3 ALA D CA 1
ATOM 5190 C C . ALA D 1 3 ? 57.323 9.187 -17.031 1.00 29.19 3 ALA D C 1
ATOM 5191 O O . ALA D 1 3 ? 56.894 10.375 -17.017 1.00 30.39 3 ALA D O 1
ATOM 5193 N N . VAL D 1 4 ? 58.580 8.830 -16.766 1.00 27.34 4 VAL D N 1
ATOM 5194 C CA . VAL D 1 4 ? 59.598 9.813 -16.444 1.00 27.41 4 VAL D CA 1
ATOM 5195 C C . VAL D 1 4 ? 59.983 10.528 -17.728 1.00 27.23 4 VAL D C 1
ATOM 5196 O O . VAL D 1 4 ? 60.532 9.904 -18.619 1.00 26.73 4 VAL D O 1
ATOM 5200 N N . THR D 1 5 ? 59.702 11.836 -17.787 1.00 27.52 5 THR D N 1
ATOM 5201 C CA . THR D 1 5 ? 59.816 12.641 -19.010 1.00 28.09 5 THR D CA 1
ATOM 5202 C C . THR D 1 5 ? 61.061 13.563 -19.002 1.00 28.42 5 THR D C 1
ATOM 5203 O O . THR D 1 5 ? 61.498 14.033 -20.051 1.00 27.24 5 THR D O 1
ATOM 5207 N N . SER D 1 6 ? 61.625 13.824 -17.826 1.00 27.49 6 SER D N 1
ATOM 5208 C CA . SER D 1 6 ? 62.861 14.576 -17.738 1.00 28.71 6 SER D CA 1
ATOM 5209 C C . SER D 1 6 ? 63.584 14.319 -16.437 1.00 28.48 6 SER D C 1
ATOM 5210 O O . SER D 1 6 ? 63.020 13.726 -15.502 1.00 28.03 6 SER D O 1
ATOM 5213 N N . TYR D 1 7 ? 64.836 14.778 -16.397 1.00 28.26 7 TYR D N 1
ATOM 5214 C CA . TYR D 1 7 ? 65.694 14.616 -15.236 1.00 28.64 7 TYR D CA 1
ATOM 5215 C C . TYR D 1 7 ? 66.463 15.891 -14.927 1.00 30.04 7 TYR D C 1
ATOM 5216 O O . TYR D 1 7 ? 66.735 16.731 -15.798 1.00 29.59 7 TYR D O 1
ATOM 5225 N N . ASN D 1 8 ? 66.840 15.999 -13.665 1.00 31.52 8 ASN D N 1
ATOM 5226 C CA . ASN D 1 8 ? 67.816 16.970 -13.229 1.00 33.14 8 ASN D CA 1
ATOM 5227 C C . ASN D 1 8 ? 68.816 16.225 -12.368 1.00 33.01 8 ASN D C 1
ATOM 5228 O O . ASN D 1 8 ? 68.466 15.675 -11.334 1.00 31.81 8 ASN D O 1
ATOM 5233 N N . ILE D 1 9 ? 70.061 16.222 -12.822 1.00 34.77 9 ILE D N 1
ATOM 5234 C CA . ILE D 1 9 ? 71.115 15.427 -12.238 1.00 35.73 9 ILE D CA 1
ATOM 5235 C C . ILE D 1 9 ? 72.323 16.314 -11.997 1.00 37.81 9 ILE D C 1
ATOM 5236 O O . ILE D 1 9 ? 72.815 16.987 -12.921 1.00 36.96 9 ILE D O 1
ATOM 5241 N N . ALA D 1 10 ? 72.798 16.325 -10.754 1.00 40.03 10 ALA D N 1
ATOM 5242 C CA . ALA D 1 10 ? 73.962 17.135 -10.388 1.00 42.51 10 ALA D CA 1
ATOM 5243 C C . ALA D 1 10 ? 73.727 18.587 -10.828 1.00 45.44 10 ALA D C 1
ATOM 5244 O O . ALA D 1 10 ? 74.639 19.255 -11.343 1.00 45.41 10 ALA D O 1
ATOM 5246 N N . GLY D 1 11 ? 72.478 19.040 -10.657 1.00 46.15 11 GLY D N 1
ATOM 5247 C CA . GLY D 1 11 ? 72.075 20.402 -10.989 1.00 47.26 11 GLY D CA 1
ATOM 5248 C C . GLY D 1 11 ? 71.890 20.790 -12.449 1.00 48.81 11 GLY D C 1
ATOM 5249 O O . GLY D 1 11 ? 71.755 21.973 -12.725 1.00 49.35 11 GLY D O 1
ATOM 5250 N N . LYS D 1 12 ? 71.872 19.834 -13.382 1.00 49.87 12 LYS D N 1
ATOM 5251 C CA . LYS D 1 12 ? 71.656 20.142 -14.816 1.00 50.86 12 LYS D CA 1
ATOM 5252 C C . LYS D 1 12 ? 70.442 19.420 -15.345 1.00 49.45 12 LYS D C 1
ATOM 5253 O O . LYS D 1 12 ? 70.100 18.344 -14.854 1.00 47.37 12 LYS D O 1
ATOM 5259 N N . ASP D 1 13 ? 69.809 20.011 -16.357 1.00 46.88 13 ASP D N 1
ATOM 5260 C CA . ASP D 1 13 ? 68.615 19.443 -16.937 1.00 44.52 13 ASP D CA 1
ATOM 5261 C C . ASP D 1 13 ? 68.926 18.541 -18.126 1.00 41.90 13 ASP D C 1
ATOM 5262 O O . ASP D 1 13 ? 69.828 18.812 -18.926 1.00 38.82 13 ASP D O 1
ATOM 5267 N N . TYR D 1 14 ? 68.155 17.454 -18.209 1.00 39.01 14 TYR D N 1
ATOM 5268 C CA . TYR D 1 14 ? 68.207 16.526 -19.329 1.00 38.01 14 TYR D CA 1
ATOM 5269 C C . TYR D 1 14 ? 66.795 16.116 -19.723 1.00 37.04 14 TYR D C 1
ATOM 5270 O O . TYR D 1 14 ? 66.069 15.526 -18.899 1.00 37.80 14 TYR D O 1
ATOM 5279 N N . PRO D 1 15 ? 66.414 16.379 -20.981 1.00 34.26 15 PRO D N 1
ATOM 5280 C CA . PRO D 1 15 ? 65.086 15.951 -21.436 1.00 34.31 15 PRO D CA 1
ATOM 5281 C C . PRO D 1 15 ? 65.025 14.446 -21.627 1.00 32.29 15 PRO D C 1
ATOM 5282 O O . PRO D 1 15 ? 66.024 13.823 -21.963 1.00 30.58 15 PRO D O 1
ATOM 5286 N N . GLY D 1 16 ? 63.855 13.870 -21.388 1.00 31.79 16 GLY D N 1
ATOM 5287 C CA . GLY D 1 16 ? 63.665 12.438 -21.576 1.00 30.56 16 GLY D CA 1
ATOM 5288 C C . GLY D 1 16 ? 63.510 12.086 -23.046 1.00 30.44 16 GLY D C 1
ATOM 5289 O O . GLY D 1 16 ? 63.441 12.954 -23.914 1.00 30.96 16 GLY D O 1
ATOM 5290 N N . TYR D 1 17 ? 63.486 10.787 -23.307 1.00 30.25 17 TYR D N 1
ATOM 5291 C CA . TYR D 1 17 ? 63.119 10.242 -24.589 1.00 30.88 17 TYR D CA 1
ATOM 5292 C C . TYR D 1 17 ? 61.683 10.623 -24.846 1.00 31.74 17 TYR D C 1
ATOM 5293 O O . TYR D 1 17 ? 60.905 10.779 -23.915 1.00 33.92 17 TYR D O 1
ATOM 5302 N N . SER D 1 18 ? 61.322 10.784 -26.101 1.00 33.47 18 SER D N 1
ATOM 5303 C CA . SER D 1 18 ? 59.951 11.131 -26.415 1.00 37.73 18 SER D CA 1
ATOM 5304 C C . SER D 1 18 ? 59.144 9.880 -26.782 1.00 38.83 18 SER D C 1
ATOM 5305 O O . SER D 1 18 ? 59.132 9.424 -27.921 1.00 41.20 18 SER D O 1
ATOM 5308 N N . GLY D 1 19 ? 58.450 9.362 -25.789 1.00 39.92 19 GLY D N 1
ATOM 5309 C CA . GLY D 1 19 ? 57.758 8.109 -25.882 1.00 41.94 19 GLY D CA 1
ATOM 5310 C C . GLY D 1 19 ? 56.935 7.890 -27.119 1.00 45.04 19 GLY D C 1
ATOM 5311 O O . GLY D 1 19 ? 57.357 7.162 -28.038 1.00 56.26 19 GLY D O 1
ATOM 5312 N N . PHE D 1 20 ? 55.773 8.519 -27.170 1.00 43.21 20 PHE D N 1
ATOM 5313 C CA . PHE D 1 20 ? 54.726 8.087 -28.118 1.00 42.21 20 PHE D CA 1
ATOM 5314 C C . PHE D 1 20 ? 55.150 8.255 -29.575 1.00 42.87 20 PHE D C 1
ATOM 5315 O O . PHE D 1 20 ? 54.713 7.529 -30.447 1.00 45.43 20 PHE D O 1
ATOM 5323 N N . ALA D 1 21 ? 55.997 9.247 -29.813 1.00 45.34 21 ALA D N 1
ATOM 5324 C CA . ALA D 1 21 ? 56.416 9.649 -31.144 1.00 47.72 21 ALA D CA 1
ATOM 5325 C C . ALA D 1 21 ? 57.802 10.255 -30.976 1.00 46.86 21 ALA D C 1
ATOM 5326 O O . ALA D 1 21 ? 57.933 11.366 -30.465 1.00 45.67 21 ALA D O 1
ATOM 5328 N N . PRO D 1 22 ? 58.840 9.510 -31.380 1.00 47.06 22 PRO D N 1
ATOM 5329 C CA . PRO D 1 22 ? 60.230 9.908 -31.150 1.00 46.43 22 PRO D CA 1
ATOM 5330 C C . PRO D 1 22 ? 60.634 11.135 -31.939 1.00 45.59 22 PRO D C 1
ATOM 5331 O O . PRO D 1 22 ? 60.018 11.445 -32.938 1.00 42.58 22 PRO D O 1
ATOM 5335 N N . THR D 1 23 ? 61.694 11.794 -31.485 1.00 46.20 23 THR D N 1
ATOM 5336 C CA . THR D 1 23 ? 62.114 13.071 -32.032 1.00 47.65 23 THR D CA 1
ATOM 5337 C C . THR D 1 23 ? 63.454 13.061 -32.742 1.00 46.42 23 THR D C 1
ATOM 5338 O O . THR D 1 23 ? 63.740 14.001 -33.473 1.00 50.93 23 THR D O 1
ATOM 5342 N N . GLY D 1 24 ? 64.292 12.055 -32.493 1.00 43.98 24 GLY D N 1
ATOM 5343 C CA . GLY D 1 24 ? 65.592 11.945 -33.151 1.00 44.42 24 GLY D CA 1
ATOM 5344 C C . GLY D 1 24 ? 66.690 12.619 -32.363 1.00 45.33 24 GLY D C 1
ATOM 5345 O O . GLY D 1 24 ? 67.844 12.658 -32.789 1.00 42.85 24 GLY D O 1
ATOM 5346 N N . GLN D 1 25 ? 66.319 13.132 -31.195 1.00 46.92 25 GLN D N 1
ATOM 5347 C CA . GLN D 1 25 ? 67.218 13.924 -30.345 1.00 48.03 25 GLN D CA 1
ATOM 5348 C C . GLN D 1 25 ? 68.076 12.968 -29.504 1.00 42.56 25 GLN D C 1
ATOM 5349 O O . GLN D 1 25 ? 67.591 11.928 -29.041 1.00 38.72 25 GLN D O 1
ATOM 5355 N N . ASP D 1 26 ? 69.349 13.310 -29.342 1.00 39.80 26 ASP D N 1
ATOM 5356 C CA . ASP D 1 26 ? 70.247 12.574 -28.463 1.00 38.79 26 ASP D CA 1
ATOM 5357 C C . ASP D 1 26 ? 69.811 12.820 -27.032 1.00 36.62 26 ASP D C 1
ATOM 5358 O O . ASP D 1 26 ? 69.695 13.972 -26.598 1.00 35.55 26 ASP D O 1
ATOM 5363 N N . VAL D 1 27 ? 69.566 11.740 -26.302 1.00 34.18 27 VAL D N 1
ATOM 5364 C CA . VAL D 1 27 ? 69.155 11.835 -24.911 1.00 32.17 27 VAL D CA 1
ATOM 5365 C C . VAL D 1 27 ? 69.923 10.813 -24.084 1.00 30.84 27 VAL D C 1
ATOM 5366 O O . VAL D 1 27 ? 70.668 9.962 -24.626 1.00 29.71 27 VAL D O 1
ATOM 5370 N N . ILE D 1 28 ? 69.738 10.922 -22.767 1.00 30.18 28 ILE D N 1
ATOM 5371 C CA . ILE D 1 28 ? 70.345 10.018 -21.789 1.00 27.98 28 ILE D CA 1
ATOM 5372 C C . ILE D 1 28 ? 69.421 8.894 -21.388 1.00 27.25 28 ILE D C 1
ATOM 5373 O O . ILE D 1 28 ? 69.858 7.946 -20.725 1.00 26.75 28 ILE D O 1
ATOM 5378 N N . GLN D 1 29 ? 68.143 9.030 -21.748 1.00 26.73 29 GLN D N 1
ATOM 5379 C CA . GLN D 1 29 ? 67.089 8.121 -21.303 1.00 25.74 29 GLN D CA 1
ATOM 5380 C C . GLN D 1 29 ? 66.822 7.036 -22.304 1.00 25.50 29 GLN D C 1
ATOM 5381 O O . GLN D 1 29 ? 66.541 7.333 -23.454 1.00 27.35 29 GLN D O 1
ATOM 5387 N N . TRP D 1 30 ? 66.843 5.787 -21.864 1.00 25.39 30 TRP D N 1
ATOM 5388 C CA . TRP D 1 30 ? 66.431 4.671 -22.720 1.00 26.12 30 TRP D CA 1
ATOM 5389 C C . TRP D 1 30 ? 64.969 4.780 -23.187 1.00 27.20 30 TRP D C 1
ATOM 5390 O O . TRP D 1 30 ? 64.134 5.390 -22.518 1.00 27.27 30 TRP D O 1
ATOM 5401 N N . GLN D 1 31 ? 64.662 4.146 -24.321 1.00 27.81 31 GLN D N 1
ATOM 5402 C CA . GLN D 1 31 ? 63.338 4.251 -24.924 1.00 28.63 31 GLN D CA 1
ATOM 5403 C C . GLN D 1 31 ? 62.224 3.612 -24.055 1.00 28.44 31 GLN D C 1
ATOM 5404 O O . GLN D 1 31 ? 62.430 2.643 -23.339 1.00 26.51 31 GLN D O 1
ATOM 5410 N N . TRP D 1 32 ? 61.044 4.207 -24.139 1.00 29.18 32 TRP D N 1
ATOM 5411 C CA . TRP D 1 32 ? 59.834 3.683 -23.544 1.00 29.50 32 TRP D CA 1
ATOM 5412 C C . TRP D 1 32 ? 58.721 4.012 -24.519 1.00 30.67 32 TRP D C 1
ATOM 5413 O O . TRP D 1 32 ? 58.773 5.043 -25.179 1.00 31.09 32 TRP D O 1
ATOM 5424 N N . PRO D 1 33 ? 57.719 3.134 -24.641 1.00 32.00 33 PRO D N 1
ATOM 5425 C CA . PRO D 1 33 ? 56.807 3.290 -25.763 1.00 34.21 33 PRO D CA 1
ATOM 5426 C C . PRO D 1 33 ? 55.588 4.202 -25.493 1.00 33.56 33 PRO D C 1
ATOM 5427 O O . PRO D 1 33 ? 55.116 4.873 -26.402 1.00 33.63 33 PRO D O 1
ATOM 5431 N N . ASP D 1 34 ? 55.102 4.249 -24.259 1.00 33.76 34 ASP D N 1
ATOM 5432 C CA . ASP D 1 34 ? 53.867 4.961 -23.973 1.00 34.63 34 ASP D CA 1
ATOM 5433 C C . ASP D 1 34 ? 53.680 4.946 -22.481 1.00 32.76 34 ASP D C 1
ATOM 5434 O O . ASP D 1 34 ? 54.556 4.493 -21.779 1.00 33.53 34 ASP D O 1
ATOM 5439 N N . TYR D 1 35 ? 52.547 5.423 -21.990 1.00 32.69 35 TYR D N 1
ATOM 5440 C CA . TYR D 1 35 ? 52.274 5.427 -20.562 1.00 31.75 35 TYR D CA 1
ATOM 5441 C C . TYR D 1 35 ? 51.680 4.146 -20.002 1.00 31.52 35 TYR D C 1
ATOM 5442 O O . TYR D 1 35 ? 51.304 4.136 -18.841 1.00 32.53 35 TYR D O 1
ATOM 5451 N N . ASN D 1 36 ? 51.595 3.071 -20.777 1.00 32.28 36 ASN D N 1
ATOM 5452 C CA . ASN D 1 36 ? 50.930 1.848 -20.280 1.00 33.89 36 ASN D CA 1
ATOM 5453 C C . ASN D 1 36 ? 51.810 1.048 -19.292 1.00 32.61 36 ASN D C 1
ATOM 5454 O O . ASN D 1 36 ? 53.043 1.083 -19.387 1.00 32.38 36 ASN D O 1
ATOM 5459 N N . PRO D 1 37 ? 51.177 0.343 -18.340 1.00 31.67 37 PRO D N 1
ATOM 5460 C CA . PRO D 1 37 ? 51.902 -0.474 -17.348 1.00 32.02 37 PRO D CA 1
ATOM 5461 C C . PRO D 1 37 ? 52.399 -1.836 -17.849 1.00 32.18 37 PRO D C 1
ATOM 5462 O O . PRO D 1 37 ? 51.774 -2.446 -18.711 1.00 32.67 37 PRO D O 1
ATOM 5466 N N . VAL D 1 38 ? 53.518 -2.291 -17.295 1.00 31.89 38 VAL D N 1
ATOM 5467 C CA . VAL D 1 38 ? 53.917 -3.675 -17.410 1.00 32.94 38 VAL D CA 1
ATOM 5468 C C . VAL D 1 38 ? 53.072 -4.368 -16.340 1.00 33.67 38 VAL D C 1
ATOM 5469 O O . VAL D 1 38 ? 52.886 -3.826 -15.243 1.00 32.36 38 VAL D O 1
ATOM 5473 N N . LEU D 1 39 ? 52.526 -5.534 -16.666 1.00 35.31 39 LEU D N 1
ATOM 5474 C CA . LEU D 1 39 ? 51.527 -6.200 -15.808 1.00 37.47 39 LEU D CA 1
ATOM 5475 C C . LEU D 1 39 ? 52.023 -7.457 -15.114 1.00 39.43 39 LEU D C 1
ATOM 5476 O O . LEU D 1 39 ? 51.384 -7.943 -14.179 1.00 44.51 39 LEU D O 1
ATOM 5481 N N . SER D 1 40 ? 53.173 -7.967 -15.536 1.00 38.82 40 SER D N 1
ATOM 5482 C CA . SER D 1 40 ? 53.678 -9.229 -15.019 1.00 37.55 40 SER D CA 1
ATOM 5483 C C . SER D 1 40 ? 55.118 -9.017 -14.521 1.00 35.64 40 SER D C 1
ATOM 5484 O O . SER D 1 40 ? 55.946 -8.403 -15.191 1.00 35.33 40 SER D O 1
ATOM 5487 N N . ALA D 1 41 ? 55.374 -9.506 -13.311 1.00 35.18 41 ALA D N 1
ATOM 5488 C CA . ALA D 1 41 ? 56.686 -9.465 -12.670 1.00 34.47 41 ALA D CA 1
ATOM 5489 C C . ALA D 1 41 ? 57.775 -10.244 -13.396 1.00 35.03 41 ALA D C 1
ATOM 5490 O O . ALA D 1 41 ? 58.952 -10.024 -13.121 1.00 34.86 41 ALA D O 1
ATOM 5492 N N . SER D 1 42 ? 57.397 -11.154 -14.295 1.00 34.02 42 SER D N 1
ATOM 5493 C CA . SER D 1 42 ? 58.367 -11.900 -15.093 1.00 36.71 42 SER D CA 1
ATOM 5494 C C . SER D 1 42 ? 58.540 -11.371 -16.526 1.00 35.95 42 SER D C 1
ATOM 5495 O O . SER D 1 42 ? 59.282 -11.965 -17.312 1.00 36.46 42 SER D O 1
ATOM 5498 N N . ASP D 1 43 ? 57.887 -10.254 -16.837 1.00 34.14 43 ASP D N 1
ATOM 5499 C CA . ASP D 1 43 ? 57.941 -9.634 -18.160 1.00 34.01 43 ASP D CA 1
ATOM 5500 C C . ASP D 1 43 ? 59.246 -8.901 -18.374 1.00 32.80 43 ASP D C 1
ATOM 5501 O O . ASP D 1 43 ? 59.568 -8.008 -17.612 1.00 30.04 43 ASP D O 1
ATOM 5506 N N . PRO D 1 44 ? 59.971 -9.220 -19.457 1.00 33.45 44 PRO D N 1
ATOM 5507 C CA . PRO D 1 44 ? 61.250 -8.549 -19.693 1.00 31.90 44 PRO D CA 1
ATOM 5508 C C . PRO D 1 44 ? 61.122 -7.061 -19.840 1.00 30.37 44 PRO D C 1
ATOM 5509 O O . PRO D 1 44 ? 62.086 -6.358 -19.709 1.00 29.26 44 PRO D O 1
ATOM 5513 N N . LYS D 1 45 ? 59.939 -6.576 -20.146 1.00 33.13 45 LYS D N 1
ATOM 5514 C CA . LYS D 1 45 ? 59.746 -5.148 -20.253 1.00 35.86 45 LYS D CA 1
ATOM 5515 C C . LYS D 1 45 ? 59.858 -4.472 -18.915 1.00 32.72 45 LYS D C 1
ATOM 5516 O O . LYS D 1 45 ? 60.052 -3.285 -18.869 1.00 34.98 45 LYS D O 1
ATOM 5522 N N . LEU D 1 46 ? 59.741 -5.222 -17.829 1.00 30.09 46 LEU D N 1
ATOM 5523 C CA . LEU D 1 46 ? 59.921 -4.673 -16.494 1.00 27.96 46 LEU D CA 1
ATOM 5524 C C . LEU D 1 46 ? 61.234 -3.970 -16.303 1.00 27.39 46 LEU D C 1
ATOM 5525 O O . LEU D 1 46 ? 61.317 -3.020 -15.523 1.00 27.04 46 LEU D O 1
ATOM 5530 N N . ARG D 1 47 ? 62.271 -4.434 -16.985 1.00 27.72 47 ARG D N 1
ATOM 5531 C CA . ARG D 1 47 ? 63.609 -3.862 -16.791 1.00 28.69 47 ARG D CA 1
ATOM 5532 C C . ARG D 1 47 ? 63.688 -2.385 -17.176 1.00 28.35 47 ARG D C 1
ATOM 5533 O O . ARG D 1 47 ? 63.909 -1.541 -16.333 1.00 25.49 47 ARG D O 1
ATOM 5541 N N . CYS D 1 48 ? 63.497 -2.084 -18.454 1.00 32.11 48 CYS D N 1
ATOM 5542 C CA . CYS D 1 48 ? 63.606 -0.709 -18.960 1.00 33.66 48 CYS D CA 1
ATOM 5543 C C . CYS D 1 48 ? 62.474 -0.336 -19.932 1.00 32.61 48 CYS D C 1
ATOM 5544 O O . CYS D 1 48 ? 62.613 0.602 -20.729 1.00 35.16 48 CYS D O 1
ATOM 5547 N N . ASN D 1 49 ? 61.353 -1.053 -19.852 1.00 28.91 49 ASN D N 1
ATOM 5548 C CA . ASN D 1 49 ? 60.173 -0.727 -20.628 1.00 28.14 49 ASN D CA 1
ATOM 5549 C C . ASN D 1 49 ? 60.481 -0.847 -22.115 1.00 28.27 49 ASN D C 1
ATOM 5550 O O . ASN D 1 49 ? 60.028 -0.042 -22.928 1.00 25.71 49 ASN D O 1
ATOM 5555 N N . GLY D 1 50 ? 61.267 -1.878 -22.452 1.00 29.94 50 GLY D N 1
ATOM 5556 C CA . GLY D 1 50 ? 61.633 -2.186 -23.840 1.00 28.50 50 GLY D CA 1
ATOM 5557 C C . GLY D 1 50 ? 62.784 -1.338 -24.352 1.00 29.21 50 GLY D C 1
ATOM 5558 O O . GLY D 1 50 ? 63.184 -1.478 -25.490 1.00 31.54 50 GLY D O 1
ATOM 5559 N N . GLY D 1 51 ? 63.330 -0.443 -23.535 1.00 28.84 51 GLY D N 1
ATOM 5560 C CA . GLY D 1 51 ? 64.386 0.440 -24.009 1.00 29.14 51 GLY D CA 1
ATOM 5561 C C . GLY D 1 51 ? 65.585 -0.382 -24.415 1.00 29.25 51 GLY D C 1
ATOM 5562 O O . GLY D 1 51 ? 65.781 -1.481 -23.923 1.00 27.53 51 GLY D O 1
ATOM 5563 N N . THR D 1 52 ? 66.393 0.136 -25.325 1.00 29.46 52 THR D N 1
ATOM 5564 C CA . THR D 1 52 ? 67.596 -0.589 -25.707 1.00 29.58 52 THR D CA 1
ATOM 5565 C C . THR D 1 52 ? 68.868 0.221 -25.576 1.00 29.37 52 THR D C 1
ATOM 5566 O O . THR D 1 52 ? 69.935 -0.352 -25.393 1.00 30.49 52 THR D O 1
ATOM 5570 N N . GLY D 1 53 ? 68.789 1.538 -25.620 1.00 29.41 53 GLY D N 1
ATOM 5571 C CA . GLY D 1 53 ? 70.011 2.313 -25.466 1.00 30.12 53 GLY D CA 1
ATOM 5572 C C . GLY D 1 53 ? 69.764 3.793 -25.505 1.00 30.25 53 GLY D C 1
ATOM 5573 O O . GLY D 1 53 ? 68.614 4.234 -25.640 1.00 30.02 53 GLY D O 1
ATOM 5574 N N . ALA D 1 54 ? 70.835 4.562 -25.343 1.00 30.27 54 ALA D N 1
ATOM 5575 C CA . ALA D 1 54 ? 70.750 5.997 -25.540 1.00 30.59 54 ALA D CA 1
ATOM 5576 C C . ALA D 1 54 ? 72.111 6.569 -25.852 1.00 30.73 54 ALA D C 1
ATOM 5577 O O . ALA D 1 54 ? 73.129 5.992 -25.512 1.00 32.10 54 ALA D O 1
ATOM 5579 N N . ALA D 1 55 ? 72.115 7.711 -26.504 1.00 31.39 55 ALA D N 1
ATOM 5580 C CA . ALA D 1 55 ? 73.353 8.279 -27.048 1.00 33.04 55 ALA D CA 1
ATOM 5581 C C . ALA D 1 55 ? 74.218 9.010 -26.019 1.00 34.07 55 ALA D C 1
ATOM 5582 O O . ALA D 1 55 ? 75.433 9.075 -26.180 1.00 36.62 55 ALA D O 1
ATOM 5584 N N . LEU D 1 56 ? 73.591 9.568 -24.987 1.00 32.93 56 LEU D N 1
ATOM 5585 C CA . LEU D 1 56 ? 74.303 10.366 -24.012 1.00 33.06 56 LEU D CA 1
ATOM 5586 C C . LEU D 1 56 ? 74.187 9.827 -22.586 1.00 32.78 56 LEU D C 1
ATOM 5587 O O . LEU D 1 56 ? 73.425 8.872 -22.302 1.00 31.18 56 LEU D O 1
ATOM 5592 N N . TYR D 1 57 ? 74.968 10.462 -21.708 1.00 33.45 57 TYR D N 1
ATOM 5593 C CA . TYR D 1 57 ? 74.936 10.222 -20.262 1.00 34.60 57 TYR D CA 1
ATOM 5594 C C . TYR D 1 57 ? 74.983 11.555 -19.529 1.00 34.35 57 TYR D C 1
ATOM 5595 O O . TYR D 1 57 ? 75.417 12.554 -20.089 1.00 34.98 57 TYR D O 1
ATOM 5604 N N . ALA D 1 58 ? 74.545 11.554 -18.280 1.00 35.02 58 ALA D N 1
ATOM 5605 C CA . ALA D 1 58 ? 74.682 12.708 -17.381 1.00 36.79 58 ALA D CA 1
ATOM 5606 C C . ALA D 1 58 ? 75.772 12.402 -16.353 1.00 38.70 58 ALA D C 1
ATOM 5607 O O . ALA D 1 58 ? 75.744 11.331 -15.729 1.00 39.41 58 ALA D O 1
ATOM 5609 N N . GLU D 1 59 ? 76.723 13.320 -16.182 1.00 40.44 59 GLU D N 1
ATOM 5610 C CA . GLU D 1 59 ? 77.797 13.132 -15.201 1.00 43.76 59 GLU D CA 1
ATOM 5611 C C . GLU D 1 59 ? 77.361 13.493 -13.788 1.00 41.82 59 GLU D C 1
ATOM 5612 O O . GLU D 1 59 ? 76.623 14.452 -13.580 1.00 40.73 59 GLU D O 1
ATOM 5618 N N . ALA D 1 60 ? 77.829 12.717 -12.819 1.00 40.39 60 ALA D N 1
ATOM 5619 C CA . ALA D 1 60 ? 77.541 12.999 -11.434 1.00 40.87 60 ALA D CA 1
ATOM 5620 C C . ALA D 1 60 ? 78.542 12.294 -10.597 1.00 42.87 60 ALA D C 1
ATOM 5621 O O . ALA D 1 60 ? 79.110 11.293 -11.038 1.00 43.61 60 ALA D O 1
ATOM 5623 N N . ALA D 1 61 ? 78.737 12.833 -9.393 1.00 43.37 61 ALA D N 1
ATOM 5624 C CA . ALA D 1 61 ? 79.592 12.260 -8.362 1.00 43.37 61 ALA D CA 1
ATOM 5625 C C . ALA D 1 61 ? 78.726 11.635 -7.269 1.00 42.47 61 ALA D C 1
ATOM 5626 O O . ALA D 1 61 ? 77.562 12.010 -7.115 1.00 41.08 61 ALA D O 1
ATOM 5628 N N . PRO D 1 62 ? 79.293 10.702 -6.481 1.00 42.87 62 PRO D N 1
ATOM 5629 C CA . PRO D 1 62 ? 78.565 10.245 -5.293 1.00 42.47 62 PRO D CA 1
ATOM 5630 C C . PRO D 1 62 ? 78.211 11.412 -4.382 1.00 42.19 62 PRO D C 1
ATOM 5631 O O . PRO D 1 62 ? 79.031 12.292 -4.187 1.00 44.18 62 PRO D O 1
ATOM 5635 N N . GLY D 1 63 ? 77.006 11.420 -3.831 1.00 41.88 63 GLY D N 1
ATOM 5636 C CA . GLY D 1 63 ? 76.525 12.557 -3.068 1.00 42.53 63 GLY D CA 1
ATOM 5637 C C . GLY D 1 63 ? 75.569 13.423 -3.873 1.00 43.52 63 GLY D C 1
ATOM 5638 O O . GLY D 1 63 ? 74.676 14.071 -3.304 1.00 45.48 63 GLY D O 1
ATOM 5639 N N . ASP D 1 64 ? 75.722 13.426 -5.197 1.00 44.21 64 ASP D N 1
ATOM 5640 C CA . ASP D 1 64 ? 74.860 14.244 -6.060 1.00 43.86 64 ASP D CA 1
ATOM 5641 C C . ASP D 1 64 ? 73.412 13.751 -6.156 1.00 42.68 64 ASP D C 1
ATOM 5642 O O . ASP D 1 64 ? 73.098 12.582 -5.887 1.00 39.18 64 ASP D O 1
ATOM 5647 N N . THR D 1 65 ? 72.535 14.677 -6.545 1.00 43.28 65 THR D N 1
ATOM 5648 C CA . THR D 1 65 ? 71.102 14.436 -6.551 1.00 41.07 65 THR D CA 1
ATOM 5649 C C . THR D 1 65 ? 70.625 14.032 -7.944 1.00 39.24 65 THR D C 1
ATOM 5650 O O . THR D 1 65 ? 70.865 14.740 -8.916 1.00 37.33 65 THR D O 1
ATOM 5654 N N . ILE D 1 66 ? 69.951 12.881 -8.025 1.00 39.78 66 ILE D N 1
ATOM 5655 C CA . ILE D 1 66 ? 69.197 12.507 -9.218 1.00 38.29 66 ILE D CA 1
ATOM 5656 C C . ILE D 1 66 ? 67.732 12.834 -8.996 1.00 36.31 66 ILE D C 1
ATOM 5657 O O . ILE D 1 66 ? 67.120 12.341 -8.058 1.00 34.54 66 ILE D O 1
ATOM 5662 N N . THR D 1 67 ? 67.182 13.671 -9.862 1.00 35.12 67 THR D N 1
ATOM 5663 C CA . THR D 1 67 ? 65.800 14.044 -9.748 1.00 35.26 67 THR D CA 1
ATOM 5664 C C . THR D 1 67 ? 65.072 13.668 -11.020 1.00 34.89 67 THR D C 1
ATOM 5665 O O . THR D 1 67 ? 65.533 13.992 -12.116 1.00 36.36 67 THR D O 1
ATOM 5669 N N . ALA D 1 68 ? 63.934 12.986 -10.865 1.00 34.08 68 ALA D N 1
ATOM 5670 C CA . ALA D 1 68 ? 63.121 12.535 -11.985 1.00 31.84 68 ALA D CA 1
ATOM 5671 C C . ALA D 1 68 ? 61.838 13.303 -11.976 1.00 32.56 68 ALA D C 1
ATOM 5672 O O . ALA D 1 68 ? 61.316 13.623 -10.912 1.00 31.25 68 ALA D O 1
ATOM 5674 N N . THR D 1 69 ? 61.323 13.585 -13.167 1.00 33.35 69 THR D N 1
ATOM 5675 C CA . THR D 1 69 ? 60.058 14.291 -13.289 1.00 34.11 69 THR D CA 1
ATOM 5676 C C . THR D 1 69 ? 59.070 13.539 -14.159 1.00 33.68 69 THR D C 1
ATOM 5677 O O . THR D 1 69 ? 59.407 13.140 -15.275 1.00 37.19 69 THR D O 1
ATOM 5681 N N . TRP D 1 70 ? 57.854 13.356 -13.636 1.00 32.41 70 TRP D N 1
ATOM 5682 C CA . TRP D 1 70 ? 56.729 12.772 -14.384 1.00 32.01 70 TRP D CA 1
ATOM 5683 C C . TRP D 1 70 ? 55.746 13.824 -14.917 1.00 32.04 70 TRP D C 1
ATOM 5684 O O . TRP D 1 70 ? 54.978 14.379 -14.128 1.00 34.93 70 TRP D O 1
ATOM 5695 N N . ALA D 1 71 ? 55.712 14.068 -16.227 1.00 30.76 71 ALA D N 1
ATOM 5696 C CA . ALA D 1 71 ? 54.723 15.010 -16.799 1.00 32.56 71 ALA D CA 1
ATOM 5697 C C . ALA D 1 71 ? 53.295 14.655 -16.439 1.00 34.47 71 ALA D C 1
ATOM 5698 O O . ALA D 1 71 ? 52.468 15.525 -16.198 1.00 34.92 71 ALA D O 1
ATOM 5700 N N . GLN D 1 72 ? 52.997 13.361 -16.449 1.00 36.24 72 GLN D N 1
ATOM 5701 C CA . GLN D 1 72 ? 51.721 12.864 -15.971 1.00 35.46 72 GLN D CA 1
ATOM 5702 C C . GLN D 1 72 ? 51.973 11.747 -14.991 1.00 35.17 72 GLN D C 1
ATOM 5703 O O . GLN D 1 72 ? 52.843 10.928 -15.218 1.00 37.41 72 GLN D O 1
ATOM 5709 N N . TRP D 1 73 ? 51.232 11.725 -13.895 1.00 34.65 73 TRP D N 1
ATOM 5710 C CA . TRP D 1 73 ? 51.117 10.533 -13.069 1.00 33.38 73 TRP D CA 1
ATOM 5711 C C . TRP D 1 73 ? 49.765 10.562 -12.399 1.00 33.98 73 TRP D C 1
ATOM 5712 O O . TRP D 1 73 ? 49.346 11.613 -11.904 1.00 34.94 73 TRP D O 1
ATOM 5723 N N . THR D 1 74 ? 49.089 9.409 -12.362 1.00 35.12 74 THR D N 1
ATOM 5724 C CA . THR D 1 74 ? 47.680 9.350 -11.925 1.00 34.88 74 THR D CA 1
ATOM 5725 C C . THR D 1 74 ? 47.394 8.525 -10.681 1.00 33.73 74 THR D C 1
ATOM 5726 O O . THR D 1 74 ? 46.328 8.643 -10.130 1.00 35.08 74 THR D O 1
ATOM 5730 N N . HIS D 1 75 ? 48.315 7.696 -10.219 1.00 32.39 75 HIS D N 1
ATOM 5731 C CA . HIS D 1 75 ? 47.964 6.763 -9.136 1.00 31.89 75 HIS D CA 1
ATOM 5732 C C . HIS D 1 75 ? 48.505 7.162 -7.775 1.00 30.89 75 HIS D C 1
ATOM 5733 O O . HIS D 1 75 ? 49.678 7.456 -7.628 1.00 30.37 75 HIS D O 1
ATOM 5740 N N . SER D 1 76 ? 47.678 7.123 -6.754 1.00 31.93 76 SER D N 1
ATOM 5741 C CA . SER D 1 76 ? 48.160 7.537 -5.439 1.00 34.19 76 SER D CA 1
ATOM 5742 C C . SER D 1 76 ? 48.490 6.372 -4.492 1.00 31.50 76 SER D C 1
ATOM 5743 O O . SER D 1 76 ? 48.904 6.594 -3.366 1.00 29.97 76 SER D O 1
ATOM 5746 N N . GLN D 1 77 ? 48.362 5.136 -4.953 1.00 30.77 77 GLN D N 1
ATOM 5747 C CA . GLN D 1 77 ? 48.742 4.003 -4.129 1.00 30.81 77 GLN D CA 1
ATOM 5748 C C . GLN D 1 77 ? 49.812 3.152 -4.731 1.00 31.25 77 GLN D C 1
ATOM 5749 O O . GLN D 1 77 ? 49.672 2.676 -5.846 1.00 32.59 77 GLN D O 1
ATOM 5755 N N . GLY D 1 78 ? 50.885 2.982 -3.969 1.00 31.47 78 GLY D N 1
ATOM 5756 C CA . GLY D 1 78 ? 51.955 2.031 -4.258 1.00 31.12 78 GLY D CA 1
ATOM 5757 C C . GLY D 1 78 ? 53.368 2.571 -3.999 1.00 30.03 78 GLY D C 1
ATOM 5758 O O . GLY D 1 78 ? 53.574 3.767 -3.835 1.00 29.05 78 GLY D O 1
ATOM 5759 N N . PRO D 1 79 ? 54.358 1.686 -4.021 1.00 27.73 79 PRO D N 1
ATOM 5760 C CA . PRO D 1 79 ? 55.707 2.105 -3.738 1.00 28.75 79 PRO D CA 1
ATOM 5761 C C . PRO D 1 79 ? 56.415 2.809 -4.892 1.00 28.09 79 PRO D C 1
ATOM 5762 O O . PRO D 1 79 ? 56.038 2.643 -6.048 1.00 28.03 79 PRO D O 1
ATOM 5766 N N . ILE D 1 80 ? 57.430 3.602 -4.542 1.00 28.62 80 ILE D N 1
ATOM 5767 C CA . ILE D 1 80 ? 58.425 4.172 -5.477 1.00 28.30 80 ILE D CA 1
ATOM 5768 C C . ILE D 1 80 ? 59.739 3.448 -5.242 1.00 27.72 80 ILE D C 1
ATOM 5769 O O . ILE D 1 80 ? 60.142 3.262 -4.089 1.00 29.45 80 ILE D O 1
ATOM 5774 N N . LEU D 1 81 ? 60.409 3.027 -6.303 1.00 26.67 81 LEU D N 1
ATOM 5775 C CA . LEU D 1 81 ? 61.727 2.412 -6.184 1.00 25.95 81 LEU D CA 1
ATOM 5776 C C . LEU D 1 81 ? 62.691 3.068 -7.162 1.00 27.01 81 LEU D C 1
ATOM 5777 O O . LEU D 1 81 ? 62.320 3.369 -8.322 1.00 24.93 81 LEU D O 1
ATOM 5782 N N . VAL D 1 82 ? 63.906 3.339 -6.684 1.00 26.74 82 VAL D N 1
ATOM 5783 C CA . VAL D 1 82 ? 64.972 3.870 -7.547 1.00 27.10 82 VAL D CA 1
ATOM 5784 C C . VAL D 1 82 ? 66.169 2.930 -7.460 1.00 26.77 82 VAL D C 1
ATOM 5785 O O . VAL D 1 82 ? 66.643 2.652 -6.374 1.00 25.77 82 VAL D O 1
ATOM 5789 N N . TRP D 1 83 ? 66.635 2.435 -8.608 1.00 26.45 83 TRP D N 1
ATOM 5790 C CA . TRP D 1 83 ? 67.740 1.493 -8.631 1.00 27.25 83 TRP D CA 1
ATOM 5791 C C . TRP D 1 83 ? 68.883 1.997 -9.461 1.00 26.94 83 TRP D C 1
ATOM 5792 O O . TRP D 1 83 ? 68.711 2.890 -10.270 1.00 27.32 83 TRP D O 1
ATOM 5803 N N . MET D 1 84 ? 70.042 1.385 -9.287 1.00 27.30 84 MET D N 1
ATOM 5804 C CA . MET D 1 84 ? 71.123 1.555 -10.224 1.00 28.70 84 MET D CA 1
ATOM 5805 C C . MET D 1 84 ? 71.735 0.216 -10.559 1.00 29.60 84 MET D C 1
ATOM 5806 O O . MET D 1 84 ? 71.429 -0.786 -9.927 1.00 29.59 84 MET D O 1
ATOM 5811 N N . TYR D 1 85 ? 72.569 0.219 -11.603 1.00 32.02 85 TYR D N 1
ATOM 5812 C CA . TYR D 1 85 ? 73.175 -0.997 -12.189 1.00 31.49 85 TYR D CA 1
ATOM 5813 C C . TYR D 1 85 ? 74.478 -0.563 -12.771 1.00 32.41 85 TYR D C 1
ATOM 5814 O O . TYR D 1 85 ? 74.510 0.408 -13.538 1.00 30.85 85 TYR D O 1
ATOM 5823 N N . LYS D 1 86 ? 75.544 -1.278 -12.432 1.00 34.89 86 LYS D N 1
ATOM 5824 C CA . LYS D 1 86 ? 76.863 -0.925 -12.931 1.00 37.52 86 LYS D CA 1
ATOM 5825 C C . LYS D 1 86 ? 77.084 -1.662 -14.200 1.00 36.41 86 LYS D C 1
ATOM 5826 O O . LYS D 1 86 ? 77.160 -2.876 -14.168 1.00 36.68 86 LYS D O 1
ATOM 5832 N N . CYS D 1 87 ? 77.196 -0.940 -15.311 1.00 37.68 87 CYS D N 1
ATOM 5833 C CA . CYS D 1 87 ? 77.511 -1.576 -16.602 1.00 39.83 87 CYS D CA 1
ATOM 5834 C C . CYS D 1 87 ? 78.905 -2.210 -16.567 1.00 37.21 87 CYS D C 1
ATOM 5835 O O . CYS D 1 87 ? 79.805 -1.641 -15.995 1.00 36.85 87 CYS D O 1
ATOM 5838 N N . PRO D 1 88 ? 79.069 -3.406 -17.149 1.00 36.54 88 PRO D N 1
ATOM 5839 C CA . PRO D 1 88 ? 80.401 -4.002 -17.328 1.00 37.53 88 PRO D CA 1
ATOM 5840 C C . PRO D 1 88 ? 81.446 -3.018 -17.857 1.00 37.45 88 PRO D C 1
ATOM 5841 O O . PRO D 1 88 ? 82.490 -2.863 -17.273 1.00 39.00 88 PRO D O 1
ATOM 5845 N N . GLY D 1 89 ? 81.138 -2.347 -18.950 1.00 39.29 89 GLY D N 1
ATOM 5846 C CA . GLY D 1 89 ? 82.034 -1.362 -19.556 1.00 40.17 89 GLY D CA 1
ATOM 5847 C C . GLY D 1 89 ? 81.200 -0.245 -20.169 1.00 40.75 89 GLY D C 1
ATOM 5848 O O . GLY D 1 89 ? 80.507 0.496 -19.444 1.00 39.59 89 GLY D O 1
ATOM 5849 N N . ASP D 1 90 ? 81.220 -0.162 -21.500 1.00 41.30 90 ASP D N 1
ATOM 5850 C CA . ASP D 1 90 ? 80.587 0.931 -22.224 1.00 41.95 90 ASP D CA 1
ATOM 5851 C C . ASP D 1 90 ? 79.086 0.818 -22.174 1.00 40.67 90 ASP D C 1
ATOM 5852 O O . ASP D 1 90 ? 78.531 -0.294 -22.042 1.00 39.42 90 ASP D O 1
ATOM 5857 N N . PHE D 1 91 ? 78.433 1.976 -22.297 1.00 39.14 91 PHE D N 1
ATOM 5858 C CA . PHE D 1 91 ? 76.979 2.036 -22.304 1.00 37.57 91 PHE D CA 1
ATOM 5859 C C . PHE D 1 91 ? 76.405 1.241 -23.479 1.00 40.34 91 PHE D C 1
ATOM 5860 O O . PHE D 1 91 ? 75.377 0.579 -23.329 1.00 39.95 91 PHE D O 1
ATOM 5868 N N . SER D 1 92 ? 77.074 1.294 -24.633 1.00 41.91 92 SER D N 1
ATOM 5869 C CA . SER D 1 92 ? 76.561 0.643 -25.852 1.00 43.74 92 SER D CA 1
ATOM 5870 C C . SER D 1 92 ? 76.518 -0.896 -25.795 1.00 43.78 92 SER D C 1
ATOM 5871 O O . SER D 1 92 ? 75.796 -1.503 -26.575 1.00 45.47 92 SER D O 1
ATOM 5874 N N . SER D 1 93 ? 77.277 -1.509 -24.885 1.00 43.29 93 SER D N 1
ATOM 5875 C CA . SER D 1 93 ? 77.259 -2.971 -24.674 1.00 45.04 93 SER D CA 1
ATOM 5876 C C . SER D 1 93 ? 76.519 -3.439 -23.406 1.00 43.79 93 SER D C 1
ATOM 5877 O O . SER D 1 93 ? 76.513 -4.619 -23.100 1.00 41.89 93 SER D O 1
ATOM 5880 N N . CYS D 1 94 ? 75.940 -2.499 -22.669 1.00 43.23 94 CYS D N 1
ATOM 5881 C CA . CYS D 1 94 ? 75.225 -2.759 -21.420 1.00 42.77 94 CYS D CA 1
ATOM 5882 C C . CYS D 1 94 ? 73.794 -3.127 -21.776 1.00 39.08 94 CYS D C 1
ATOM 5883 O O . CYS D 1 94 ? 73.140 -2.400 -22.511 1.00 37.55 94 CYS D O 1
ATOM 5886 N N . ASP D 1 95 ? 73.294 -4.245 -21.280 1.00 37.07 95 ASP D N 1
ATOM 5887 C CA . ASP D 1 95 ? 71.872 -4.538 -21.446 1.00 35.08 95 ASP D CA 1
ATOM 5888 C C . ASP D 1 95 ? 71.139 -4.574 -20.127 1.00 32.95 95 ASP D C 1
ATOM 5889 O O . ASP D 1 95 ? 69.964 -4.884 -20.106 1.00 34.47 95 ASP D O 1
ATOM 5894 N N . GLY D 1 96 ? 71.826 -4.293 -19.024 1.00 31.91 96 GLY D N 1
ATOM 5895 C CA . GLY D 1 96 ? 71.219 -4.423 -17.717 1.00 30.03 96 GLY D CA 1
ATOM 5896 C C . GLY D 1 96 ? 70.859 -5.836 -17.296 1.00 30.30 96 GLY D C 1
ATOM 5897 O O . GLY D 1 96 ? 70.020 -6.022 -16.406 1.00 29.96 96 GLY D O 1
ATOM 5898 N N . SER D 1 97 ? 71.476 -6.843 -17.906 1.00 30.57 97 SER D N 1
ATOM 5899 C CA . SER D 1 97 ? 71.179 -8.230 -17.530 1.00 31.20 97 SER D CA 1
ATOM 5900 C C . SER D 1 97 ? 71.972 -8.693 -16.293 1.00 32.67 97 SER D C 1
ATOM 5901 O O . SER D 1 97 ? 72.967 -8.043 -15.857 1.00 31.26 97 SER D O 1
ATOM 5904 N N . GLY D 1 98 ? 71.501 -9.811 -15.727 1.00 33.33 98 GLY D N 1
ATOM 5905 C CA . GLY D 1 98 ? 72.066 -10.391 -14.510 1.00 34.13 98 GLY D CA 1
ATOM 5906 C C . GLY D 1 98 ? 71.648 -9.710 -13.217 1.00 34.89 98 GLY D C 1
ATOM 5907 O O . GLY D 1 98 ? 70.870 -8.754 -13.224 1.00 35.69 98 GLY D O 1
ATOM 5908 N N . ALA D 1 99 ? 72.178 -10.203 -12.099 1.00 36.51 99 ALA D N 1
ATOM 5909 C CA . ALA D 1 99 ? 71.881 -9.644 -10.775 1.00 37.35 99 ALA D CA 1
ATOM 5910 C C . ALA D 1 99 ? 72.809 -8.481 -10.456 1.00 37.25 99 ALA D C 1
ATOM 5911 O O . ALA D 1 99 ? 73.678 -8.613 -9.599 1.00 42.52 99 ALA D O 1
ATOM 5913 N N . GLY D 1 100 ? 72.630 -7.358 -11.141 1.00 35.11 100 GLY D N 1
ATOM 5914 C CA . GLY D 1 100 ? 73.469 -6.167 -10.956 1.00 33.95 100 GLY D CA 1
ATOM 5915 C C . GLY D 1 100 ? 72.694 -4.969 -10.412 1.00 33.24 100 GLY D C 1
ATOM 5916 O O . GLY D 1 100 ? 73.263 -3.903 -10.200 1.00 33.87 100 GLY D O 1
ATOM 5917 N N . TRP D 1 101 ? 71.395 -5.129 -10.163 1.00 31.95 101 TRP D N 1
ATOM 5918 C CA . TRP D 1 101 ? 70.563 -3.979 -9.823 1.00 31.36 101 TRP D CA 1
ATOM 5919 C C . TRP D 1 101 ? 70.492 -3.856 -8.341 1.00 32.35 101 TRP D C 1
ATOM 5920 O O . TRP D 1 101 ? 70.301 -4.849 -7.650 1.00 36.13 101 TRP D O 1
ATOM 5931 N N . PHE D 1 102 ? 70.648 -2.646 -7.840 1.00 31.10 102 PHE D N 1
ATOM 5932 C CA . PHE D 1 102 ? 70.571 -2.422 -6.416 1.00 30.99 102 PHE D CA 1
ATOM 5933 C C . PHE D 1 102 ? 69.770 -1.168 -6.120 1.00 30.91 102 PHE D C 1
ATOM 5934 O O . PHE D 1 102 ? 69.746 -0.243 -6.920 1.00 32.53 102 PHE D O 1
ATOM 5942 N N . LYS D 1 103 ? 69.088 -1.127 -4.987 1.00 30.67 103 LYS D N 1
ATOM 5943 C CA . LYS D 1 103 ? 68.219 0.028 -4.702 1.00 29.84 103 LYS D CA 1
ATOM 5944 C C . LYS D 1 103 ? 68.999 1.205 -4.097 1.00 29.73 103 LYS D C 1
ATOM 5945 O O . LYS D 1 103 ? 69.887 0.994 -3.299 1.00 30.27 103 LYS D O 1
ATOM 5951 N N . ILE D 1 104 ? 68.675 2.441 -4.452 1.00 28.92 104 ILE D N 1
ATOM 5952 C CA . ILE D 1 104 ? 69.332 3.596 -3.823 1.00 29.30 104 ILE D CA 1
ATOM 5953 C C . ILE D 1 104 ? 68.336 4.458 -3.069 1.00 29.38 104 ILE D C 1
ATOM 5954 O O . ILE D 1 104 ? 68.695 5.380 -2.357 1.00 29.92 104 ILE D O 1
ATOM 5959 N N . ASP D 1 105 ? 67.067 4.142 -3.206 1.00 30.74 105 ASP D N 1
ATOM 5960 C CA . ASP D 1 105 ? 66.005 4.913 -2.565 1.00 31.73 105 ASP D CA 1
ATOM 5961 C C . ASP D 1 105 ? 64.746 4.096 -2.697 1.00 31.15 105 ASP D C 1
ATOM 5962 O O . ASP D 1 105 ? 64.647 3.223 -3.588 1.00 31.15 105 ASP D O 1
ATOM 5967 N N . GLU D 1 106 ? 63.794 4.360 -1.811 1.00 31.02 106 GLU D N 1
ATOM 5968 C CA . GLU D 1 106 ? 62.479 3.698 -1.854 1.00 30.46 106 GLU D CA 1
ATOM 5969 C C . GLU D 1 106 ? 61.538 4.494 -0.984 1.00 30.29 106 GLU D C 1
ATOM 5970 O O . GLU D 1 106 ? 61.981 5.216 -0.121 1.00 27.88 106 GLU D O 1
ATOM 5976 N N . ALA D 1 107 ? 60.243 4.357 -1.234 1.00 30.39 107 ALA D N 1
ATOM 5977 C CA . ALA D 1 107 ? 59.223 5.000 -0.432 1.00 31.09 107 ALA D CA 1
ATOM 5978 C C . ALA D 1 107 ? 57.962 4.125 -0.545 1.00 32.05 107 ALA D C 1
ATOM 5979 O O . ALA D 1 107 ? 57.702 3.499 -1.586 1.00 34.39 107 ALA D O 1
ATOM 5981 N N . GLY D 1 108 ? 57.208 4.031 0.537 1.00 31.23 108 GLY D N 1
ATOM 5982 C CA . GLY D 1 108 ? 56.129 3.064 0.639 1.00 29.03 108 GLY D CA 1
ATOM 5983 C C . GLY D 1 108 ? 54.925 3.682 1.311 1.00 29.42 108 GLY D C 1
ATOM 5984 O O . GLY D 1 108 ? 54.515 4.792 0.964 1.00 28.14 108 GLY D O 1
ATOM 5985 N N . PHE D 1 109 ? 54.392 2.947 2.291 1.00 30.69 109 PHE D N 1
ATOM 5986 C CA . PHE D 1 109 ? 53.174 3.268 3.010 1.00 29.96 109 PHE D CA 1
ATOM 5987 C C . PHE D 1 109 ? 53.526 3.690 4.428 1.00 32.67 109 PHE D C 1
ATOM 5988 O O . PHE D 1 109 ? 54.341 3.063 5.086 1.00 31.60 109 PHE D O 1
ATOM 5996 N N . HIS D 1 110 ? 52.899 4.763 4.881 1.00 37.18 110 HIS D N 1
ATOM 5997 C CA . HIS D 1 110 ? 53.147 5.295 6.211 1.00 40.42 110 HIS D CA 1
ATOM 5998 C C . HIS D 1 110 ? 51.799 5.596 6.835 1.00 43.36 110 HIS D C 1
ATOM 5999 O O . HIS D 1 110 ? 51.539 6.674 7.355 1.00 50.46 110 HIS D O 1
ATOM 6006 N N . GLY D 1 111 ? 50.952 4.594 6.802 1.00 44.71 111 GLY D N 1
ATOM 6007 C CA . GLY D 1 111 ? 49.617 4.730 7.283 1.00 49.12 111 GLY D CA 1
ATOM 6008 C C . GLY D 1 111 ? 49.444 4.922 8.758 1.00 52.24 111 GLY D C 1
ATOM 6009 O O . GLY D 1 111 ? 50.290 4.580 9.542 1.00 51.37 111 GLY D O 1
ATOM 6010 N N . ASP D 1 112 ? 48.293 5.491 9.086 1.00 59.92 112 ASP D N 1
ATOM 6011 C CA . ASP D 1 112 ? 47.887 5.820 10.423 1.00 64.78 112 ASP D CA 1
ATOM 6012 C C . ASP D 1 112 ? 47.397 4.499 10.967 1.00 66.21 112 ASP D C 1
ATOM 6013 O O . ASP D 1 112 ? 48.013 3.462 10.678 1.00 70.33 112 ASP D O 1
ATOM 6018 N N . GLY D 1 113 ? 46.299 4.487 11.713 1.00 60.22 113 GLY D N 1
ATOM 6019 C CA . GLY D 1 113 ? 45.928 3.251 12.389 1.00 60.15 113 GLY D CA 1
ATOM 6020 C C . GLY D 1 113 ? 44.644 2.732 11.841 1.00 56.33 113 GLY D C 1
ATOM 6021 O O . GLY D 1 113 ? 44.609 1.775 11.063 1.00 50.92 113 GLY D O 1
ATOM 6022 N N . THR D 1 114 ? 43.584 3.392 12.250 1.00 55.78 114 THR D N 1
ATOM 6023 C CA . THR D 1 114 ? 42.289 3.041 11.766 1.00 58.39 114 THR D CA 1
ATOM 6024 C C . THR D 1 114 ? 41.696 4.175 10.931 1.00 58.36 114 THR D C 1
ATOM 6025 O O . THR D 1 114 ? 40.522 4.113 10.558 1.00 60.60 114 THR D O 1
ATOM 6029 N N . THR D 1 115 ? 42.520 5.175 10.585 1.00 55.05 115 THR D N 1
ATOM 6030 C CA . THR D 1 115 ? 42.083 6.259 9.677 1.00 50.74 115 THR D CA 1
ATOM 6031 C C . THR D 1 115 ? 42.577 6.171 8.244 1.00 44.01 115 THR D C 1
ATOM 6032 O O . THR D 1 115 ? 41.913 6.642 7.331 1.00 43.02 115 THR D O 1
ATOM 6036 N N . VAL D 1 116 ? 43.788 5.661 8.076 1.00 38.94 116 VAL D N 1
ATOM 6037 C CA . VAL D 1 116 ? 44.401 5.562 6.782 1.00 36.64 116 VAL D CA 1
ATOM 6038 C C . VAL D 1 116 ? 44.902 4.152 6.622 1.00 33.29 116 VAL D C 1
ATOM 6039 O O . VAL D 1 116 ? 45.774 3.731 7.342 1.00 32.99 116 VAL D O 1
ATOM 6043 N N . PHE D 1 117 ? 44.296 3.442 5.681 1.00 32.97 117 PHE D N 1
ATOM 6044 C CA . PHE D 1 117 ? 44.587 2.065 5.344 1.00 32.44 117 PHE D CA 1
ATOM 6045 C C . PHE D 1 117 ? 45.385 2.050 4.061 1.00 31.59 117 PHE D C 1
ATOM 6046 O O . PHE D 1 117 ? 45.652 3.084 3.477 1.00 32.85 117 PHE D O 1
ATOM 6054 N N . LEU D 1 118 ? 45.724 0.863 3.590 1.00 30.71 118 LEU D N 1
ATOM 6055 C CA . LEU D 1 118 ? 46.452 0.726 2.356 1.00 30.40 118 LEU D CA 1
ATOM 6056 C C . LEU D 1 118 ? 45.627 1.197 1.165 1.00 30.21 118 LEU D C 1
ATOM 6057 O O . LEU D 1 118 ? 46.181 1.685 0.197 1.00 28.76 118 LEU D O 1
ATOM 6062 N N . ASP D 1 119 ? 44.314 1.044 1.235 1.00 30.20 119 ASP D N 1
ATOM 6063 C CA . ASP D 1 119 ? 43.452 1.419 0.128 1.00 31.37 119 ASP D CA 1
ATOM 6064 C C . ASP D 1 119 ? 42.771 2.785 0.309 1.00 33.33 119 ASP D C 1
ATOM 6065 O O . ASP D 1 119 ? 42.020 3.219 -0.555 1.00 33.43 119 ASP D O 1
ATOM 6070 N N . THR D 1 120 ? 43.012 3.474 1.414 1.00 34.33 120 THR D N 1
ATOM 6071 C CA . THR D 1 120 ? 42.406 4.776 1.581 1.00 35.33 120 THR D CA 1
ATOM 6072 C C . THR D 1 120 ? 42.910 5.708 0.466 1.00 38.29 120 THR D C 1
ATOM 6073 O O . THR D 1 120 ? 44.109 5.749 0.175 1.00 37.61 120 THR D O 1
ATOM 6077 N N . GLU D 1 121 ? 41.973 6.421 -0.161 1.00 43.39 121 GLU D N 1
ATOM 6078 C CA . GLU D 1 121 ? 42.253 7.360 -1.246 1.00 46.72 121 GLU D CA 1
ATOM 6079 C C . GLU D 1 121 ? 42.314 8.787 -0.695 1.00 43.55 121 GLU D C 1
ATOM 6080 O O . GLU D 1 121 ? 43.122 9.589 -1.152 1.00 42.06 121 GLU D O 1
ATOM 6086 N N . THR D 1 122 ? 41.472 9.079 0.306 1.00 42.26 122 THR D N 1
ATOM 6087 C CA . THR D 1 122 ? 41.417 10.398 0.967 1.00 41.23 122 THR D CA 1
ATOM 6088 C C . THR D 1 122 ? 41.670 10.295 2.487 1.00 39.84 122 THR D C 1
ATOM 6089 O O . THR D 1 122 ? 40.767 9.957 3.257 1.00 39.64 122 THR D O 1
ATOM 6093 N N . PRO D 1 123 ? 42.906 10.532 2.924 1.00 37.52 123 PRO D N 1
ATOM 6094 C CA . PRO D 1 123 ? 44.060 10.754 2.062 1.00 35.98 123 PRO D CA 1
ATOM 6095 C C . PRO D 1 123 ? 44.784 9.446 1.825 1.00 34.24 123 PRO D C 1
ATOM 6096 O O . PRO D 1 123 ? 44.477 8.453 2.487 1.00 32.65 123 PRO D O 1
ATOM 6100 N N . SER D 1 124 ? 45.711 9.442 0.869 1.00 33.55 124 SER D N 1
ATOM 6101 C CA . SER D 1 124 ? 46.605 8.316 0.685 1.00 33.69 124 SER D CA 1
ATOM 6102 C C . SER D 1 124 ? 47.742 8.372 1.696 1.00 35.29 124 SER D C 1
ATOM 6103 O O . SER D 1 124 ? 48.307 9.438 1.938 1.00 36.92 124 SER D O 1
ATOM 6106 N N . GLY D 1 125 ? 48.079 7.208 2.263 1.00 35.16 125 GLY D N 1
ATOM 6107 C CA . GLY D 1 125 ? 49.254 7.052 3.114 1.00 33.05 125 GLY D CA 1
ATOM 6108 C C . GLY D 1 125 ? 50.511 6.642 2.359 1.00 31.87 125 GLY D C 1
ATOM 6109 O O . GLY D 1 125 ? 51.479 6.214 2.961 1.00 31.72 125 GLY D O 1
ATOM 6110 N N . TRP D 1 126 ? 50.504 6.752 1.039 1.00 31.10 126 TRP D N 1
ATOM 6111 C CA . TRP D 1 126 ? 51.673 6.426 0.258 1.00 30.05 126 TRP D CA 1
ATOM 6112 C C . TRP D 1 126 ? 52.356 7.701 -0.226 1.00 32.79 126 TRP D C 1
ATOM 6113 O O . TRP D 1 126 ? 51.703 8.649 -0.679 1.00 32.75 126 TRP D O 1
ATOM 6124 N N . ASP D 1 127 ? 53.681 7.702 -0.167 1.00 36.36 127 ASP D N 1
ATOM 6125 C CA . ASP D 1 127 ? 54.483 8.804 -0.711 1.00 39.11 127 ASP D CA 1
ATOM 6126 C C . ASP D 1 127 ? 54.217 9.035 -2.195 1.00 37.03 127 ASP D C 1
ATOM 6127 O O . ASP D 1 127 ? 54.251 10.162 -2.649 1.00 38.57 127 ASP D O 1
ATOM 6132 N N . ILE D 1 128 ? 53.890 7.984 -2.938 1.00 35.02 128 ILE D N 1
ATOM 6133 C CA . ILE D 1 128 ? 53.562 8.137 -4.352 1.00 33.85 128 ILE D CA 1
ATOM 6134 C C . ILE D 1 128 ? 52.454 9.158 -4.640 1.00 33.76 128 ILE D C 1
ATOM 6135 O O . ILE D 1 128 ? 52.405 9.716 -5.724 1.00 36.52 128 ILE D O 1
ATOM 6140 N N . ALA D 1 129 ? 51.564 9.409 -3.689 1.00 34.60 129 ALA D N 1
ATOM 6141 C CA . ALA D 1 129 ? 50.558 10.475 -3.841 1.00 34.48 129 ALA D CA 1
ATOM 6142 C C . ALA D 1 129 ? 51.158 11.856 -4.114 1.00 33.92 129 ALA D C 1
ATOM 6143 O O . ALA D 1 129 ? 50.558 12.653 -4.788 1.00 32.85 129 ALA D O 1
ATOM 6145 N N . LYS D 1 130 ? 52.363 12.110 -3.631 1.00 35.28 130 LYS D N 1
ATOM 6146 C CA . LYS D 1 130 ? 53.072 13.364 -3.920 1.00 37.08 130 LYS D CA 1
ATOM 6147 C C . LYS D 1 130 ? 53.460 13.595 -5.395 1.00 34.64 130 LYS D C 1
ATOM 6148 O O . LYS D 1 130 ? 53.863 14.700 -5.741 1.00 34.36 130 LYS D O 1
ATOM 6154 N N . LEU D 1 131 ? 53.385 12.550 -6.230 1.00 32.35 131 LEU D N 1
ATOM 6155 C CA . LEU D 1 131 ? 53.748 12.622 -7.649 1.00 31.89 131 LEU D CA 1
ATOM 6156 C C . LEU D 1 131 ? 52.557 12.818 -8.560 1.00 32.02 131 LEU D C 1
ATOM 6157 O O . LEU D 1 131 ? 52.710 12.984 -9.775 1.00 31.06 131 LEU D O 1
ATOM 6162 N N . VAL D 1 132 ? 51.369 12.802 -7.971 1.00 33.34 132 VAL D N 1
ATOM 6163 C CA . VAL D 1 132 ? 50.142 12.776 -8.742 1.00 34.46 132 VAL D CA 1
ATOM 6164 C C . VAL D 1 132 ? 49.826 14.181 -9.213 1.00 38.21 132 VAL D C 1
ATOM 6165 O O . VAL D 1 132 ? 49.992 15.155 -8.461 1.00 38.95 132 VAL D O 1
ATOM 6169 N N . GLY D 1 133 ? 49.385 14.287 -10.462 1.00 40.50 133 GLY D N 1
ATOM 6170 C CA . GLY D 1 133 ? 48.775 15.528 -10.943 1.00 43.46 133 GLY D CA 1
ATOM 6171 C C . GLY D 1 133 ? 49.627 16.375 -11.879 1.00 44.50 133 GLY D C 1
ATOM 6172 O O . GLY D 1 133 ? 49.210 17.463 -12.253 1.00 45.07 133 GLY D O 1
ATOM 6173 N N . GLY D 1 134 ? 50.816 15.910 -12.253 1.00 43.38 134 GLY D N 1
ATOM 6174 C CA . GLY D 1 134 ? 51.569 16.584 -13.312 1.00 43.60 134 GLY D CA 1
ATOM 6175 C C . GLY D 1 134 ? 52.784 17.400 -12.913 1.00 43.92 134 GLY D C 1
ATOM 6176 O O . GLY D 1 134 ? 52.717 18.224 -12.013 1.00 43.51 134 GLY D O 1
ATOM 6177 N N . ASN D 1 135 ? 53.885 17.164 -13.627 1.00 44.23 135 ASN D N 1
ATOM 6178 C CA . ASN D 1 135 ? 55.188 17.789 -13.386 1.00 46.85 135 ASN D CA 1
ATOM 6179 C C . ASN D 1 135 ? 55.700 17.683 -11.969 1.00 44.23 135 ASN D C 1
ATOM 6180 O O . ASN D 1 135 ? 56.385 18.560 -11.497 1.00 45.83 135 ASN D O 1
ATOM 6185 N N . LYS D 1 136 ? 55.391 16.592 -11.298 1.00 43.12 136 LYS D N 1
ATOM 6186 C CA . LYS D 1 136 ? 55.961 16.331 -9.998 1.00 41.10 136 LYS D CA 1
ATOM 6187 C C . LYS D 1 136 ? 57.261 15.543 -10.141 1.00 36.97 136 LYS D C 1
ATOM 6188 O O . LYS D 1 136 ? 57.490 14.866 -11.136 1.00 34.88 136 LYS D O 1
ATOM 6194 N N . SER D 1 137 ? 58.086 15.608 -9.111 1.00 34.13 137 SER D N 1
ATOM 6195 C CA . SER D 1 137 ? 59.420 15.106 -9.172 1.00 31.98 137 SER D CA 1
ATOM 6196 C C . SER D 1 137 ? 59.818 14.329 -7.933 1.00 31.76 137 SER D C 1
ATOM 6197 O O . SER D 1 137 ? 59.309 14.577 -6.843 1.00 29.78 137 SER D O 1
ATOM 6200 N N . TRP D 1 138 ? 60.759 13.397 -8.110 1.00 32.83 138 TRP D N 1
ATOM 6201 C CA . TRP D 1 138 ? 61.337 12.622 -7.000 1.00 33.76 138 TRP D CA 1
ATOM 6202 C C . TRP D 1 138 ? 62.855 12.722 -7.024 1.00 34.60 138 TRP D C 1
ATOM 6203 O O . TRP D 1 138 ? 63.464 12.563 -8.071 1.00 34.13 138 TRP D O 1
ATOM 6214 N N . SER D 1 139 ? 63.451 12.968 -5.854 1.00 35.59 139 SER D N 1
ATOM 6215 C CA . SER D 1 139 ? 64.878 13.199 -5.746 1.00 36.63 139 SER D CA 1
ATOM 6216 C C . SER D 1 139 ? 65.507 12.117 -4.931 1.00 37.01 139 SER D C 1
ATOM 6217 O O . SER D 1 139 ? 64.950 11.720 -3.908 1.00 38.56 139 SER D O 1
ATOM 6220 N N . SER D 1 140 ? 66.669 11.659 -5.388 1.00 36.77 140 SER D N 1
ATOM 6221 C CA . SER D 1 140 ? 67.433 10.628 -4.710 1.00 37.58 140 SER D CA 1
ATOM 6222 C C . SER D 1 140 ? 68.910 10.977 -4.763 1.00 39.38 140 SER D C 1
ATOM 6223 O O . SER D 1 140 ? 69.367 11.579 -5.728 1.00 39.22 140 SER D O 1
ATOM 6226 N N . LYS D 1 141 ? 69.649 10.574 -3.734 1.00 41.38 141 LYS D N 1
ATOM 6227 C CA . LYS D 1 141 ? 71.074 10.763 -3.698 1.00 42.98 141 LYS D CA 1
ATOM 6228 C C . LYS D 1 141 ? 71.811 9.521 -4.152 1.00 40.92 141 LYS D C 1
ATOM 6229 O O . LYS D 1 141 ? 71.434 8.389 -3.836 1.00 37.44 141 LYS D O 1
ATOM 6235 N N . ILE D 1 142 ? 72.858 9.762 -4.936 1.00 40.74 142 ILE D N 1
ATOM 6236 C CA . ILE D 1 142 ? 73.812 8.729 -5.298 1.00 40.69 142 ILE D CA 1
ATOM 6237 C C . ILE D 1 142 ? 74.603 8.407 -4.026 1.00 41.43 142 ILE D C 1
ATOM 6238 O O . ILE D 1 142 ? 75.154 9.314 -3.392 1.00 40.74 142 ILE D O 1
ATOM 6243 N N . PRO D 1 143 ? 74.636 7.121 -3.640 1.00 40.78 143 PRO D N 1
ATOM 6244 C CA . PRO D 1 143 ? 75.303 6.698 -2.407 1.00 43.56 143 PRO D CA 1
ATOM 6245 C C . PRO D 1 143 ? 76.725 7.221 -2.299 1.00 45.08 143 PRO D C 1
ATOM 6246 O O . PRO D 1 143 ? 77.445 7.249 -3.297 1.00 46.70 143 PRO D O 1
ATOM 6250 N N . ASP D 1 144 ? 77.128 7.611 -1.101 1.00 47.77 144 ASP D N 1
ATOM 6251 C CA . ASP D 1 144 ? 78.479 8.112 -0.881 1.00 51.74 144 ASP D CA 1
ATOM 6252 C C . ASP D 1 144 ? 79.522 7.039 -1.155 1.00 50.23 144 ASP D C 1
ATOM 6253 O O . ASP D 1 144 ? 79.303 5.868 -0.847 1.00 49.93 144 ASP D O 1
ATOM 6258 N N . GLY D 1 145 ? 80.639 7.439 -1.759 1.00 48.95 145 GLY D N 1
ATOM 6259 C CA . GLY D 1 145 ? 81.739 6.521 -2.009 1.00 49.07 145 GLY D CA 1
ATOM 6260 C C . GLY D 1 145 ? 81.506 5.493 -3.109 1.00 47.75 145 GLY D C 1
ATOM 6261 O O . GLY D 1 145 ? 82.259 4.520 -3.224 1.00 47.21 145 GLY D O 1
ATOM 6262 N N . LEU D 1 146 ? 80.496 5.709 -3.948 1.00 46.44 146 LEU D N 1
ATOM 6263 C CA . LEU D 1 146 ? 80.193 4.756 -5.015 1.00 44.71 146 LEU D CA 1
ATOM 6264 C C . LEU D 1 146 ? 81.343 4.707 -6.043 1.00 44.37 146 LEU D C 1
ATOM 6265 O O . LEU D 1 146 ? 81.853 5.741 -6.481 1.00 42.56 146 LEU D O 1
ATOM 6270 N N . ALA D 1 147 ? 81.766 3.487 -6.377 1.00 43.12 147 ALA D N 1
ATOM 6271 C CA . ALA D 1 147 ? 82.841 3.268 -7.318 1.00 43.37 147 ALA D CA 1
ATOM 6272 C C . ALA D 1 147 ? 82.476 3.919 -8.637 1.00 42.10 147 ALA D C 1
ATOM 6273 O O . ALA D 1 147 ? 81.354 3.804 -9.079 1.00 43.23 147 ALA D O 1
ATOM 6275 N N . PRO D 1 148 ? 83.420 4.610 -9.268 1.00 41.77 148 PRO D N 1
ATOM 6276 C CA . PRO D 1 148 ? 83.079 5.291 -10.503 1.00 41.33 148 PRO D CA 1
ATOM 6277 C C . PRO D 1 148 ? 82.762 4.307 -11.635 1.00 40.98 148 PRO D C 1
ATOM 6278 O O . PRO D 1 148 ? 83.077 3.124 -11.548 1.00 41.95 148 PRO D O 1
ATOM 6282 N N . GLY D 1 149 ? 82.147 4.810 -12.692 1.00 39.87 149 GLY D N 1
ATOM 6283 C CA . GLY D 1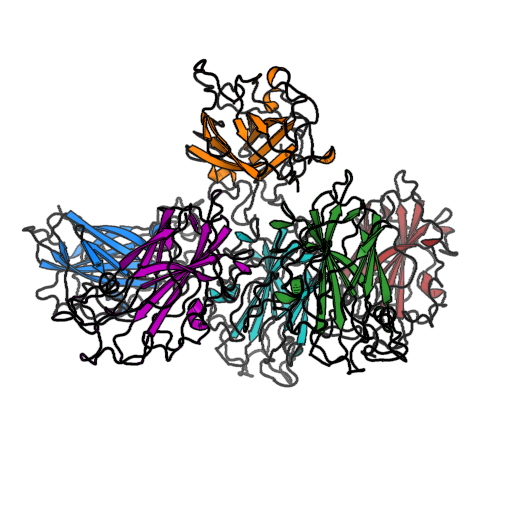 149 ? 81.888 4.007 -13.882 1.00 38.82 149 GLY D CA 1
ATOM 6284 C C . GLY D 1 149 ? 80.640 4.446 -14.600 1.00 36.48 149 GLY D C 1
ATOM 6285 O O . GLY D 1 149 ? 80.065 5.464 -14.280 1.00 35.59 149 GLY D O 1
ATOM 6286 N N . ASN D 1 150 ? 80.226 3.657 -15.579 1.00 37.99 150 ASN D N 1
ATOM 6287 C CA . ASN D 1 150 ? 78.936 3.855 -16.266 1.00 35.98 150 ASN D CA 1
ATOM 6288 C C . ASN D 1 150 ? 77.784 3.073 -15.598 1.00 34.33 150 ASN D C 1
ATOM 6289 O O . ASN D 1 150 ? 77.837 1.848 -15.446 1.00 35.87 150 ASN D O 1
ATOM 6294 N N . TYR D 1 151 ? 76.748 3.798 -15.199 1.00 32.31 151 TYR D N 1
ATOM 6295 C CA . TYR D 1 151 ? 75.633 3.217 -14.481 1.00 30.62 151 TYR D CA 1
ATOM 6296 C C . TYR D 1 151 ? 74.334 3.528 -15.180 1.00 30.15 151 TYR D C 1
ATOM 6297 O O . TYR D 1 151 ? 74.175 4.574 -15.816 1.00 30.41 151 TYR D O 1
ATOM 6306 N N . LEU D 1 152 ? 73.399 2.606 -15.051 1.00 29.26 152 LEU D N 1
ATOM 6307 C CA . LEU D 1 152 ? 72.028 2.901 -15.312 1.00 28.91 152 LEU D CA 1
ATOM 6308 C C . LEU D 1 152 ? 71.343 3.286 -14.003 1.00 28.96 152 LEU D C 1
ATOM 6309 O O . LEU D 1 152 ? 71.660 2.759 -12.951 1.00 29.74 152 LEU D O 1
ATOM 6314 N N . VAL D 1 153 ? 70.417 4.222 -14.089 1.00 28.48 153 VAL D N 1
ATOM 6315 C CA . VAL D 1 153 ? 69.453 4.486 -13.027 1.00 28.41 153 VAL D CA 1
ATOM 6316 C C . VAL D 1 153 ? 68.055 4.112 -13.498 1.00 26.60 153 VAL D C 1
ATOM 6317 O O . VAL D 1 153 ? 67.670 4.426 -14.621 1.00 26.88 153 VAL D O 1
ATOM 6321 N N . ARG D 1 154 ? 67.296 3.444 -12.639 1.00 25.12 154 ARG D N 1
ATOM 6322 C CA . ARG D 1 154 ? 65.981 2.953 -13.012 1.00 24.06 154 ARG D CA 1
ATOM 6323 C C . ARG D 1 154 ? 64.962 3.443 -12.008 1.00 24.35 154 ARG D C 1
ATOM 6324 O O . ARG D 1 154 ? 65.106 3.182 -10.833 1.00 24.37 154 ARG D O 1
ATOM 6332 N N . HIS D 1 155 ? 63.968 4.203 -12.461 1.00 25.13 155 HIS D N 1
ATOM 6333 C CA . HIS D 1 155 ? 62.848 4.609 -11.624 1.00 24.91 155 HIS D CA 1
ATOM 6334 C C . HIS D 1 155 ? 61.674 3.763 -11.951 1.00 24.56 155 HIS D C 1
ATOM 6335 O O . HIS D 1 155 ? 61.355 3.602 -13.120 1.00 25.67 155 HIS D O 1
ATOM 6342 N N . GLU D 1 156 ? 61.001 3.290 -10.917 1.00 25.80 156 GLU D N 1
ATOM 6343 C CA . GLU D 1 156 ? 59.872 2.381 -11.016 1.00 27.14 156 GLU D CA 1
ATOM 6344 C C . GLU D 1 156 ? 58.769 2.863 -10.035 1.00 28.44 156 GLU D C 1
ATOM 6345 O O . GLU D 1 156 ? 59.022 3.057 -8.843 1.00 27.82 156 GLU D O 1
ATOM 6351 N N . LEU D 1 157 ? 57.561 3.091 -10.554 1.00 27.80 157 LEU D N 1
ATOM 6352 C CA . LEU D 1 157 ? 56.399 3.273 -9.718 1.00 27.61 157 LEU D CA 1
ATOM 6353 C C . LEU D 1 157 ? 55.579 2.011 -9.854 1.00 28.44 157 LEU D C 1
ATOM 6354 O O . LEU D 1 157 ? 55.334 1.557 -10.963 1.00 28.68 157 LEU D O 1
ATOM 6359 N N . ILE D 1 158 ? 55.176 1.425 -8.734 1.00 28.01 158 ILE D N 1
ATOM 6360 C CA . ILE D 1 158 ? 54.304 0.285 -8.774 1.00 28.62 158 ILE D CA 1
ATOM 6361 C C . ILE D 1 158 ? 52.936 0.718 -8.256 1.00 29.94 158 ILE D C 1
ATOM 6362 O O . ILE D 1 158 ? 52.792 1.017 -7.069 1.00 29.92 158 ILE D O 1
ATOM 6367 N N . ALA D 1 159 ? 51.926 0.723 -9.125 1.00 28.96 159 ALA D N 1
ATOM 6368 C CA . ALA D 1 159 ? 50.574 1.118 -8.704 1.00 29.51 159 ALA D CA 1
ATOM 6369 C C . ALA D 1 159 ? 49.782 -0.080 -8.222 1.00 29.68 159 ALA D C 1
ATOM 6370 O O . ALA D 1 159 ? 49.650 -1.05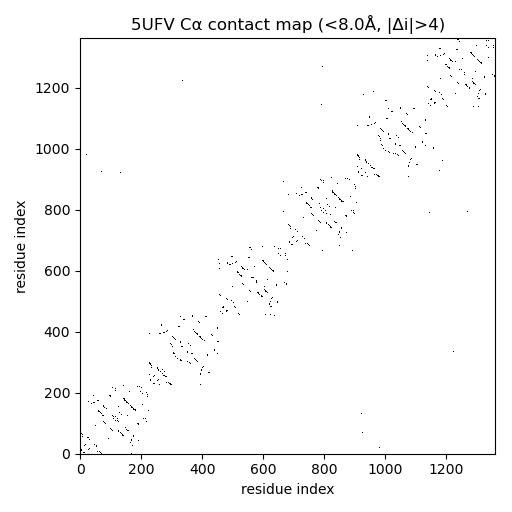7 -8.942 1.00 28.76 159 ALA D O 1
ATOM 6372 N N . LEU D 1 160 ? 49.211 0.030 -7.025 1.00 29.83 160 LEU D N 1
ATOM 6373 C CA . LEU D 1 160 ? 48.529 -1.085 -6.380 1.00 29.55 160 LEU D CA 1
ATOM 6374 C C . LEU D 1 160 ? 47.023 -0.892 -6.113 1.00 30.35 160 LEU D C 1
ATOM 6375 O O . LEU D 1 160 ? 46.431 -1.649 -5.338 1.00 31.61 160 LEU D O 1
ATOM 6380 N N . HIS D 1 161 ? 46.383 0.086 -6.746 1.00 31.41 161 HIS D N 1
ATOM 6381 C CA . HIS D 1 161 ? 44.942 0.340 -6.489 1.00 32.83 161 HIS D CA 1
ATOM 6382 C C . HIS D 1 161 ? 44.079 -0.898 -6.738 1.00 32.63 161 HIS D C 1
ATOM 6383 O O . HIS D 1 161 ? 43.086 -1.100 -6.036 1.00 30.45 161 HIS D O 1
ATOM 6390 N N . GLN D 1 162 ? 44.452 -1.697 -7.739 1.00 32.02 162 GLN D N 1
ATOM 6391 C CA . GLN D 1 162 ? 43.693 -2.879 -8.097 1.00 34.94 162 GLN D CA 1
ATOM 6392 C C . GLN D 1 162 ? 44.173 -4.080 -7.325 1.00 31.70 162 GLN D C 1
ATOM 6393 O O . GLN D 1 162 ? 45.300 -4.532 -7.531 1.00 30.18 162 GLN D O 1
ATOM 6399 N N . ALA D 1 163 ? 43.287 -4.642 -6.504 1.00 30.17 163 ALA D N 1
ATOM 6400 C CA . ALA D 1 163 ? 43.575 -5.888 -5.792 1.00 29.62 163 ALA D CA 1
ATOM 6401 C C . ALA D 1 163 ? 44.107 -6.939 -6.760 1.00 28.81 163 ALA D C 1
ATOM 6402 O O . ALA D 1 163 ? 43.518 -7.175 -7.818 1.00 30.17 163 ALA D O 1
ATOM 6404 N N . ASN D 1 164 ? 45.226 -7.556 -6.420 1.00 28.89 164 ASN D N 1
ATOM 6405 C CA . ASN D 1 164 ? 45.753 -8.680 -7.205 1.00 30.76 164 ASN D CA 1
ATOM 6406 C C . ASN D 1 164 ? 46.221 -8.305 -8.623 1.00 31.56 164 ASN D C 1
ATOM 6407 O O . ASN D 1 164 ? 46.499 -9.201 -9.405 1.00 32.21 164 ASN D O 1
ATOM 6412 N N . ASN D 1 165 ? 46.314 -7.009 -8.950 1.00 30.83 165 ASN D N 1
ATOM 6413 C CA . ASN D 1 165 ? 46.717 -6.591 -10.290 1.00 33.72 165 ASN D CA 1
ATOM 6414 C C . ASN D 1 165 ? 47.690 -5.412 -10.255 1.00 31.17 165 ASN D C 1
ATOM 6415 O O . ASN D 1 165 ? 47.334 -4.269 -10.544 1.00 29.22 165 ASN D O 1
ATOM 6420 N N . PRO D 1 166 ? 48.936 -5.696 -9.880 1.00 29.93 166 PRO D N 1
ATOM 6421 C CA . PRO D 1 166 ? 49.952 -4.653 -9.772 1.00 29.62 166 PRO D CA 1
ATOM 6422 C C . PRO D 1 166 ? 50.342 -4.110 -11.133 1.00 28.27 166 PRO D C 1
ATOM 6423 O O . PRO D 1 166 ? 50.281 -4.818 -12.120 1.00 29.03 166 PRO D O 1
ATOM 6427 N N . GLN D 1 167 ? 50.740 -2.855 -11.172 1.00 28.53 167 GLN D N 1
ATOM 6428 C CA . GLN D 1 167 ? 51.128 -2.204 -12.396 1.00 28.34 167 GLN D CA 1
ATOM 6429 C C . GLN D 1 167 ? 52.464 -1.552 -12.204 1.00 26.40 167 GLN D C 1
ATOM 6430 O O . GLN D 1 167 ? 52.625 -0.709 -11.352 1.00 27.95 167 GLN D O 1
ATOM 6436 N N . PHE D 1 168 ? 53.427 -1.979 -12.991 1.00 25.76 168 PHE D N 1
ATOM 6437 C CA . PHE D 1 168 ? 54.773 -1.471 -12.938 1.00 24.88 168 PHE D CA 1
ATOM 6438 C C . PHE D 1 168 ? 55.026 -0.451 -14.051 1.00 24.91 168 PHE D C 1
ATOM 6439 O O . PHE D 1 168 ? 54.657 -0.666 -15.225 1.00 24.85 168 PHE D O 1
ATOM 6447 N N . TYR D 1 169 ? 55.695 0.633 -13.684 1.00 23.56 169 TYR D N 1
ATOM 6448 C CA . TYR D 1 169 ? 55.973 1.723 -14.588 1.00 23.77 169 TYR D CA 1
ATOM 6449 C C . TYR D 1 169 ? 57.435 2.114 -14.431 1.00 25.61 169 TYR D C 1
ATOM 6450 O O . TYR D 1 169 ? 57.764 2.882 -13.518 1.00 28.32 169 TYR D O 1
ATOM 6459 N N . PRO D 1 170 ? 58.318 1.570 -15.278 1.00 23.95 170 PRO D N 1
ATOM 6460 C CA . PRO D 1 170 ? 59.730 1.806 -15.176 1.00 24.44 170 PRO D CA 1
ATOM 6461 C C . PRO D 1 170 ? 60.334 2.574 -16.327 1.00 25.83 170 PRO D C 1
ATOM 6462 O O . PRO D 1 170 ? 59.866 2.447 -17.435 1.00 26.29 170 PRO D O 1
ATOM 6466 N N . GLU D 1 171 ? 61.404 3.319 -16.061 1.00 27.18 171 GLU D N 1
ATOM 6467 C CA . GLU D 1 171 ? 62.260 3.903 -17.109 1.00 27.38 171 GLU D CA 1
ATOM 6468 C C . GLU D 1 171 ? 63.713 3.963 -16.638 1.00 28.45 171 GLU D C 1
ATOM 6469 O O . GLU D 1 171 ? 63.964 4.111 -15.452 1.00 29.72 171 GLU D O 1
ATOM 6475 N N . CYS D 1 172 ? 64.659 3.867 -17.567 1.00 29.76 172 CYS D N 1
ATOM 6476 C CA . CYS D 1 172 ? 66.104 3.849 -17.263 1.00 31.88 172 CYS D CA 1
ATOM 6477 C C . CYS D 1 172 ? 66.808 5.008 -17.955 1.00 31.40 172 CYS D C 1
ATOM 6478 O O . CYS D 1 172 ? 66.428 5.385 -19.062 1.00 32.23 172 CYS D O 1
ATOM 6481 N N . ALA D 1 173 ? 67.851 5.542 -17.329 1.00 30.61 173 ALA D N 1
ATOM 6482 C CA . ALA D 1 173 ? 68.685 6.576 -17.939 1.00 30.51 173 ALA D CA 1
ATOM 6483 C C . ALA D 1 173 ? 70.136 6.251 -17.677 1.00 30.99 173 ALA D C 1
ATOM 6484 O O . ALA D 1 173 ? 70.423 5.419 -16.839 1.00 31.29 173 ALA D O 1
ATOM 6486 N N . GLN D 1 174 ? 71.044 6.922 -18.385 1.00 31.49 174 GLN D N 1
ATOM 6487 C CA . GLN D 1 174 ? 72.479 6.669 -18.296 1.00 30.62 174 GLN D CA 1
ATOM 6488 C C . GLN D 1 174 ? 73.202 7.756 -17.496 1.00 32.90 174 GLN D C 1
ATOM 6489 O O . GLN D 1 174 ? 73.112 8.951 -17.831 1.00 32.74 174 GLN D O 1
ATOM 6495 N N . ILE D 1 175 ? 73.940 7.330 -16.464 1.00 34.06 175 ILE D N 1
ATOM 6496 C CA . ILE D 1 175 ? 74.685 8.224 -15.572 1.00 36.23 175 ILE D CA 1
ATOM 6497 C C . ILE D 1 175 ? 76.162 7.819 -15.539 1.00 36.21 175 ILE D C 1
ATOM 6498 O O . ILE D 1 175 ? 76.508 6.645 -15.306 1.00 31.91 175 ILE D O 1
ATOM 6503 N N . LYS D 1 176 ? 77.036 8.790 -15.756 1.00 37.88 176 LYS D N 1
ATOM 6504 C CA . LYS D 1 176 ? 78.437 8.549 -15.545 1.00 41.55 176 LYS D CA 1
ATOM 6505 C C . LYS D 1 176 ? 78.784 9.072 -14.148 1.00 41.96 176 LYS D C 1
ATOM 6506 O O . LYS D 1 176 ? 78.721 10.286 -13.890 1.00 42.39 176 LYS D O 1
ATOM 6512 N N . VAL D 1 177 ? 79.106 8.130 -13.257 1.00 39.68 177 VAL D N 1
ATOM 6513 C CA . VAL D 1 177 ? 79.538 8.418 -11.898 1.00 40.00 177 VAL D CA 1
ATOM 6514 C C . VAL D 1 177 ? 81.034 8.665 -11.903 1.00 42.17 177 VAL D C 1
ATOM 6515 O O . VAL D 1 177 ? 81.791 7.880 -12.474 1.00 45.59 177 VAL D O 1
ATOM 6519 N N . THR D 1 178 ? 81.467 9.737 -11.257 1.00 43.57 178 THR D N 1
ATOM 6520 C CA . THR D 1 178 ? 82.892 10.121 -11.244 1.00 45.95 178 THR D CA 1
ATOM 6521 C C . THR D 1 178 ? 83.563 9.948 -9.855 1.00 46.62 178 THR D C 1
ATOM 6522 O O . THR D 1 178 ? 82.932 9.480 -8.911 1.00 48.57 178 THR D O 1
ATOM 6526 N N . GLY D 1 179 ? 84.836 10.318 -9.732 1.00 48.50 179 GLY D N 1
ATOM 6527 C CA . GLY D 1 179 ? 85.539 10.295 -8.431 1.00 50.05 179 GLY D CA 1
ATOM 6528 C C . GLY D 1 179 ? 86.351 9.030 -8.173 1.00 50.66 179 GLY D C 1
ATOM 6529 O O . GLY D 1 179 ? 86.583 8.244 -9.078 1.00 50.77 179 GLY D O 1
ATOM 6530 N N . SER D 1 180 ? 86.772 8.816 -6.932 1.00 52.75 180 SER D N 1
ATOM 6531 C CA . SER D 1 180 ? 87.651 7.687 -6.619 1.00 54.21 180 SER D CA 1
ATOM 6532 C C . SER D 1 180 ? 87.106 6.781 -5.535 1.00 53.17 180 SER D C 1
ATOM 6533 O O . SER D 1 180 ? 87.881 6.153 -4.817 1.00 56.84 180 SER D O 1
ATOM 6536 N N . GLY D 1 181 ? 85.787 6.695 -5.417 1.00 51.14 181 GLY D N 1
ATOM 6537 C CA . GLY D 1 181 ? 85.178 5.752 -4.497 1.00 50.85 181 GLY D CA 1
ATOM 6538 C C . GLY D 1 181 ? 85.497 4.315 -4.896 1.00 52.03 181 GLY D C 1
ATOM 6539 O O . GLY D 1 181 ? 85.852 4.027 -6.046 1.00 50.59 181 GLY D O 1
ATOM 6540 N N . THR D 1 182 ? 85.392 3.407 -3.935 1.00 54.10 182 THR D N 1
ATOM 6541 C CA . THR D 1 182 ? 85.470 1.976 -4.229 1.00 54.56 182 THR D CA 1
ATOM 6542 C C . THR D 1 182 ? 84.296 1.188 -3.634 1.00 51.92 182 THR D C 1
ATOM 6543 O O . THR D 1 182 ? 84.314 -0.030 -3.664 1.00 52.56 182 THR D O 1
ATOM 6547 N N . ALA D 1 183 ? 83.278 1.864 -3.112 1.00 49.05 183 ALA D N 1
ATOM 6548 C CA . ALA D 1 183 ? 82.099 1.155 -2.602 1.00 48.30 183 ALA D CA 1
ATOM 6549 C C . ALA D 1 183 ? 81.317 0.505 -3.754 1.00 47.86 183 ALA D C 1
ATOM 6550 O O . ALA D 1 183 ? 80.880 1.175 -4.694 1.00 44.39 183 ALA D O 1
ATOM 6552 N N . GLU D 1 184 ? 81.172 -0.810 -3.670 1.00 50.05 184 GLU D N 1
ATOM 6553 C CA . GLU D 1 184 ? 80.243 -1.569 -4.500 1.00 50.73 184 GLU D CA 1
ATOM 6554 C C . GLU D 1 184 ? 79.409 -2.421 -3.554 1.00 47.83 184 GLU D C 1
ATOM 6555 O O . GLU D 1 184 ? 79.916 -2.958 -2.569 1.00 48.54 184 GLU D O 1
ATOM 6561 N N . PRO D 1 185 ? 78.133 -2.569 -3.858 1.00 43.45 185 PRO D N 1
ATOM 6562 C CA . PRO D 1 185 ? 77.240 -3.360 -3.025 1.00 42.16 185 PRO D CA 1
ATOM 6563 C C . PRO D 1 185 ? 77.501 -4.840 -3.152 1.00 39.85 185 PRO D C 1
ATOM 6564 O O . PRO D 1 185 ? 77.828 -5.310 -4.225 1.00 40.06 185 PRO D O 1
ATOM 6568 N N . ALA D 1 186 ? 77.324 -5.558 -2.057 1.00 37.85 186 ALA D N 1
ATOM 6569 C CA . ALA D 1 186 ? 77.499 -6.993 -2.027 1.00 38.10 186 ALA D CA 1
ATOM 6570 C C . ALA D 1 186 ? 76.289 -7.666 -2.648 1.00 38.25 186 ALA D C 1
ATOM 6571 O O . ALA D 1 186 ? 75.256 -7.029 -2.889 1.00 37.99 186 ALA D O 1
ATOM 6573 N N . ALA D 1 187 ? 76.420 -8.968 -2.867 1.00 39.20 187 ALA D N 1
ATOM 6574 C CA . ALA D 1 187 ? 75.383 -9.778 -3.509 1.00 39.78 187 ALA D CA 1
ATOM 6575 C C . ALA D 1 187 ? 74.029 -9.655 -2.857 1.00 39.12 187 ALA D C 1
ATOM 6576 O O . ALA D 1 187 ? 73.011 -9.750 -3.544 1.00 40.17 187 ALA D O 1
ATOM 6578 N N . SER D 1 188 ? 74.008 -9.441 -1.545 1.00 39.42 188 SER D N 1
ATOM 6579 C CA . SER D 1 188 ? 72.737 -9.354 -0.806 1.00 38.99 188 SER D CA 1
ATOM 6580 C C . SER D 1 188 ? 71.950 -8.099 -1.108 1.00 36.47 188 SER D C 1
ATOM 6581 O O . SER D 1 188 ? 70.791 -8.035 -0.789 1.00 35.90 188 SER D O 1
ATOM 6584 N N . TYR D 1 189 ? 72.603 -7.102 -1.690 1.00 37.51 189 TYR D N 1
ATOM 6585 C CA . TYR D 1 189 ? 71.959 -5.869 -2.111 1.00 37.66 189 TYR D CA 1
ATOM 6586 C C . TYR D 1 189 ? 71.528 -5.893 -3.586 1.00 37.33 189 TYR D C 1
ATOM 6587 O O . TYR D 1 189 ? 70.986 -4.906 -4.073 1.00 37.87 189 TYR D O 1
ATOM 6596 N N . LYS D 1 190 ? 71.735 -7.015 -4.276 1.00 37.44 190 LYS D N 1
ATOM 6597 C CA . LYS D 1 190 ? 71.623 -7.051 -5.723 1.00 37.34 190 LYS D CA 1
ATOM 6598 C C . LYS D 1 190 ? 70.598 -8.083 -6.224 1.00 37.67 190 LYS D C 1
ATOM 6599 O O . LYS D 1 190 ? 70.454 -9.148 -5.671 1.00 39.05 190 LYS D O 1
ATOM 6605 N N . ALA D 1 191 ? 69.874 -7.723 -7.280 1.00 37.76 191 ALA D N 1
ATOM 6606 C CA . ALA D 1 191 ? 68.844 -8.568 -7.873 1.00 36.36 191 ALA D CA 1
ATOM 6607 C C . ALA D 1 191 ? 68.944 -8.396 -9.360 1.00 34.75 191 ALA D C 1
ATOM 6608 O O . ALA D 1 191 ? 69.628 -7.484 -9.840 1.00 34.58 191 ALA D O 1
ATOM 6610 N N . ALA D 1 192 ? 68.265 -9.292 -10.071 1.00 33.74 192 ALA D N 1
ATOM 6611 C CA . ALA D 1 192 ? 68.065 -9.179 -11.508 1.00 33.14 192 ALA D CA 1
ATOM 6612 C C . ALA D 1 192 ? 66.675 -8.631 -11.722 1.00 32.18 192 ALA D C 1
ATOM 6613 O O . ALA D 1 192 ? 65.783 -8.807 -10.854 1.00 33.10 192 ALA D O 1
ATOM 6615 N N . ILE D 1 193 ? 66.481 -7.967 -12.860 1.00 30.31 193 ILE D N 1
ATOM 6616 C CA . ILE D 1 193 ? 65.193 -7.374 -13.182 1.00 29.65 193 ILE D CA 1
ATOM 6617 C C . ILE D 1 193 ? 64.794 -7.685 -14.604 1.00 29.66 193 ILE D C 1
ATOM 6618 O O . ILE D 1 193 ? 65.499 -7.265 -15.541 1.00 28.20 193 ILE D O 1
ATOM 6623 N N . PRO D 1 194 ? 63.705 -8.458 -14.776 1.00 30.15 194 PRO D N 1
ATOM 6624 C CA . PRO D 1 194 ? 63.081 -9.287 -13.709 1.00 30.84 194 PRO D CA 1
ATOM 6625 C C . PRO D 1 194 ? 64.050 -10.405 -13.286 1.00 32.07 194 PRO D C 1
ATOM 6626 O O . PRO D 1 194 ? 64.956 -10.697 -14.066 1.00 33.49 194 PRO D O 1
ATOM 6630 N N . GLY D 1 195 ? 63.940 -11.065 -12.130 1.00 34.55 195 GLY D N 1
ATOM 6631 C CA . GLY D 1 195 ? 62.913 -10.961 -11.157 1.00 33.83 195 GLY D CA 1
ATOM 6632 C C . GLY D 1 195 ? 63.482 -10.848 -9.756 1.00 33.96 195 GLY D C 1
ATOM 6633 O O . GLY D 1 195 ? 63.757 -11.830 -9.098 1.00 33.55 195 GLY D O 1
ATOM 6634 N N . TYR D 1 196 ? 63.618 -9.615 -9.303 1.00 33.64 196 TYR D N 1
ATOM 6635 C CA . TYR D 1 196 ? 63.657 -9.309 -7.881 1.00 33.75 196 TYR D CA 1
ATOM 6636 C C . TYR D 1 196 ? 62.380 -9.650 -7.092 1.00 33.99 196 TYR D C 1
ATOM 6637 O O . TYR D 1 196 ? 62.409 -9.673 -5.843 1.00 30.14 196 TYR D O 1
ATOM 6646 N N . CYS D 1 197 ? 61.269 -9.862 -7.798 1.00 33.52 197 CYS D N 1
ATOM 6647 C CA . CYS D 1 197 ? 60.027 -10.287 -7.147 1.00 35.82 197 CYS D CA 1
ATOM 6648 C C . CYS D 1 197 ? 59.302 -11.302 -7.990 1.00 37.52 197 CYS D C 1
ATOM 6649 O O . CYS D 1 197 ? 59.624 -11.479 -9.162 1.00 41.12 197 CYS D O 1
ATOM 6652 N N . GLN D 1 198 ? 58.336 -11.969 -7.370 1.00 40.42 198 GLN D N 1
ATOM 6653 C CA . GLN D 1 198 ? 57.479 -12.966 -8.019 1.00 42.07 198 GLN D CA 1
ATOM 6654 C C . GLN D 1 198 ? 56.083 -12.429 -7.955 1.00 40.25 198 GLN D C 1
ATOM 6655 O O . GLN D 1 198 ? 55.722 -11.744 -6.985 1.00 39.33 198 GLN D O 1
ATOM 6661 N N . GLN D 1 199 ? 55.301 -12.759 -8.973 1.00 37.25 199 GLN D N 1
ATOM 6662 C CA . GLN D 1 199 ? 53.946 -12.271 -9.092 1.00 37.13 199 GLN D CA 1
ATOM 6663 C C . GLN D 1 199 ? 53.108 -12.630 -7.842 1.00 37.08 199 GLN D C 1
ATOM 6664 O O . GLN D 1 199 ? 52.321 -11.806 -7.344 1.00 34.14 199 GLN D O 1
ATOM 6670 N N . SER D 1 200 ? 53.303 -13.850 -7.337 1.00 35.50 200 SER D N 1
ATOM 6671 C CA . SER D 1 200 ? 52.550 -14.337 -6.189 1.00 35.42 200 SER D CA 1
ATOM 6672 C C . SER D 1 200 ? 53.114 -13.878 -4.837 1.00 35.08 200 SER D C 1
ATOM 6673 O O . SER D 1 200 ? 52.630 -14.340 -3.798 1.00 33.17 200 SER D O 1
ATOM 6676 N N . ASP D 1 201 ? 54.131 -13.014 -4.819 1.00 34.69 201 ASP D N 1
ATOM 6677 C CA . ASP D 1 201 ? 54.618 -12.484 -3.532 1.00 36.62 201 ASP D CA 1
ATOM 6678 C C . ASP D 1 201 ? 53.509 -11.620 -2.903 1.00 36.80 201 ASP D C 1
ATOM 6679 O O . ASP D 1 201 ? 52.791 -10.917 -3.625 1.00 35.06 201 ASP D O 1
ATOM 6684 N N . PRO D 1 202 ? 53.349 -11.704 -1.563 1.00 36.19 202 PRO D N 1
ATOM 6685 C CA . PRO D 1 202 ? 52.254 -11.020 -0.882 1.00 35.25 202 PRO D CA 1
ATOM 6686 C C . PRO D 1 202 ? 52.417 -9.521 -0.778 1.00 35.10 202 PRO D C 1
ATOM 6687 O O . PRO D 1 202 ? 51.542 -8.865 -0.210 1.00 35.53 202 PRO D O 1
ATOM 6691 N N . ASN D 1 203 ? 53.521 -8.980 -1.288 1.00 33.20 203 ASN D N 1
ATOM 6692 C CA . ASN D 1 203 ? 53.640 -7.531 -1.435 1.00 32.51 203 ASN D CA 1
ATOM 6693 C C . ASN D 1 203 ? 53.562 -7.080 -2.913 1.00 31.99 203 ASN D C 1
ATOM 6694 O O . ASN D 1 203 ? 53.859 -5.919 -3.249 1.00 31.15 203 ASN D O 1
ATOM 6699 N N . ILE D 1 204 ? 53.129 -7.994 -3.778 1.00 31.41 204 ILE D N 1
ATOM 6700 C CA . ILE D 1 204 ? 52.987 -7.737 -5.215 1.00 30.12 204 ILE D CA 1
ATOM 6701 C C . ILE D 1 204 ? 51.532 -7.999 -5.596 1.00 31.64 204 ILE D C 1
ATOM 6702 O O . ILE D 1 204 ? 50.830 -7.064 -6.021 1.00 32.36 204 ILE D O 1
ATOM 6707 N N . SER D 1 205 ? 51.081 -9.249 -5.426 1.00 30.93 205 SER D N 1
ATOM 6708 C CA . SER D 1 205 ? 49.681 -9.617 -5.626 1.00 31.43 205 SER D CA 1
ATOM 6709 C C . SER D 1 205 ? 49.000 -9.863 -4.298 1.00 30.37 205 SER D C 1
ATOM 6710 O O . SER D 1 205 ? 49.209 -10.904 -3.687 1.00 30.54 205 SER D O 1
ATOM 6713 N N . PHE D 1 206 ? 48.162 -8.931 -3.868 1.00 29.11 206 PHE D N 1
ATOM 6714 C CA . PHE D 1 206 ? 47.433 -9.109 -2.629 1.00 29.14 206 PHE D CA 1
ATOM 6715 C C . PHE D 1 206 ? 46.165 -8.282 -2.674 1.00 29.10 206 PHE D C 1
ATOM 6716 O O . PHE D 1 206 ? 46.051 -7.390 -3.498 1.00 28.07 206 PHE D O 1
ATOM 6724 N N . ASN D 1 207 ? 45.223 -8.602 -1.790 1.00 30.23 207 ASN D N 1
ATOM 6725 C CA . ASN D 1 207 ? 43.958 -7.888 -1.708 1.00 30.51 207 ASN D CA 1
ATOM 6726 C C . ASN D 1 207 ? 44.122 -6.614 -0.861 1.00 31.23 207 ASN D C 1
ATOM 6727 O O . ASN D 1 207 ? 43.855 -6.589 0.342 1.00 31.31 207 ASN D O 1
ATOM 6732 N N . ILE D 1 208 ? 44.547 -5.546 -1.517 1.00 31.70 208 ILE D N 1
ATOM 6733 C CA . ILE D 1 208 ? 44.746 -4.260 -0.864 1.00 30.90 208 ILE D CA 1
ATOM 6734 C C . ILE D 1 208 ? 43.506 -3.751 -0.126 1.00 32.41 208 ILE D C 1
ATOM 6735 O O . ILE D 1 208 ? 43.611 -2.909 0.737 1.00 33.42 208 ILE D O 1
ATOM 6740 N N . ASN D 1 209 ? 42.333 -4.265 -0.472 1.00 33.54 209 ASN D N 1
ATOM 6741 C CA . ASN D 1 209 ? 41.083 -3.807 0.120 1.00 33.91 209 ASN D CA 1
ATOM 6742 C C . ASN D 1 209 ? 40.653 -4.572 1.347 1.00 34.77 209 ASN D C 1
ATOM 6743 O O . ASN D 1 209 ? 39.599 -4.285 1.871 1.00 34.85 209 ASN D O 1
ATOM 6748 N N . ASP D 1 210 ? 41.441 -5.544 1.792 1.00 34.97 210 ASP D N 1
ATOM 6749 C CA . ASP D 1 210 ? 41.087 -6.335 2.966 1.00 37.90 210 ASP D CA 1
ATOM 6750 C C . ASP D 1 210 ? 41.662 -5.644 4.229 1.00 37.70 210 ASP D C 1
ATOM 6751 O O . ASP D 1 210 ? 42.839 -5.731 4.499 1.00 35.13 210 ASP D O 1
ATOM 6756 N N . HIS D 1 211 ? 40.803 -4.958 4.976 1.00 40.02 211 HIS D N 1
ATOM 6757 C CA . HIS D 1 211 ? 41.203 -4.174 6.158 1.00 42.81 211 HIS D CA 1
ATOM 6758 C C . HIS D 1 211 ? 41.535 -5.027 7.399 1.00 42.55 211 HIS D C 1
ATOM 6759 O O . HIS D 1 211 ? 42.023 -4.491 8.389 1.00 40.90 211 HIS D O 1
ATOM 6766 N N . SER D 1 212 ? 41.259 -6.334 7.330 1.00 41.92 212 SER D N 1
ATOM 6767 C CA . SER D 1 212 ? 41.732 -7.317 8.308 1.00 41.70 212 SER D CA 1
ATOM 6768 C C . SER D 1 212 ? 43.229 -7.540 8.279 1.00 41.44 212 SER D C 1
ATOM 6769 O O . SER D 1 212 ? 43.801 -8.046 9.237 1.00 44.73 212 SER D O 1
ATOM 6772 N N . LEU D 1 213 ? 43.867 -7.245 7.167 1.00 40.31 213 LEU D N 1
ATOM 6773 C CA . LEU D 1 213 ? 45.275 -7.532 7.045 1.00 41.37 213 LEU D CA 1
ATOM 6774 C C . LEU D 1 213 ? 46.081 -6.489 7.806 1.00 41.40 213 LEU D C 1
ATOM 6775 O O . LEU D 1 213 ? 45.657 -5.352 7.938 1.00 41.86 213 LEU D O 1
ATOM 6780 N N . PRO D 1 214 ? 47.253 -6.870 8.314 1.00 41.51 214 PRO D N 1
ATOM 6781 C CA . PRO D 1 214 ? 48.092 -5.797 8.819 1.00 40.59 214 PRO D CA 1
ATOM 6782 C C . PRO D 1 214 ? 48.267 -4.721 7.759 1.00 38.80 214 PRO D C 1
ATOM 6783 O O . PRO D 1 214 ? 48.575 -5.036 6.618 1.00 37.45 214 PRO D O 1
ATOM 6787 N N . GLN D 1 215 ? 48.059 -3.469 8.160 1.00 38.76 215 GLN D N 1
ATOM 6788 C CA . GLN D 1 215 ? 48.171 -2.309 7.291 1.00 37.44 215 GLN D CA 1
ATOM 6789 C C . GLN D 1 215 ? 49.592 -1.771 7.207 1.00 38.55 215 GLN D C 1
ATOM 6790 O O . GLN D 1 215 ? 49.837 -0.621 7.498 1.00 38.22 215 GLN D O 1
ATOM 6796 N N . GLU D 1 216 ? 50.509 -2.631 6.788 1.00 41.09 216 GLU D N 1
ATOM 6797 C CA . GLU D 1 216 ? 51.928 -2.309 6.607 1.00 43.04 216 GLU D CA 1
ATOM 6798 C C . GLU D 1 216 ? 52.317 -2.879 5.248 1.00 38.70 216 GLU D C 1
ATOM 6799 O O . GLU D 1 216 ? 51.731 -3.853 4.764 1.00 35.17 216 GLU D O 1
ATOM 6805 N N . TYR D 1 217 ? 53.321 -2.286 4.639 1.00 34.13 217 TYR D N 1
ATOM 6806 C CA . TYR D 1 217 ? 53.752 -2.752 3.375 1.00 31.33 217 TYR D CA 1
ATOM 6807 C C . TYR D 1 217 ? 55.250 -2.894 3.386 1.00 31.09 217 TYR D C 1
ATOM 6808 O O . TYR D 1 217 ? 55.969 -1.927 3.583 1.00 31.22 217 TYR D O 1
ATOM 6817 N N . LYS D 1 218 ? 55.708 -4.111 3.156 1.00 32.30 218 LYS D N 1
ATOM 6818 C CA . LYS D 1 218 ? 57.111 -4.368 2.956 1.00 33.40 218 LYS D CA 1
ATOM 6819 C C . LYS D 1 218 ? 57.463 -4.078 1.507 1.00 31.69 218 LYS D C 1
ATOM 6820 O O . LYS D 1 218 ? 56.974 -4.737 0.612 1.00 32.62 218 LYS D O 1
ATOM 6826 N N . ILE D 1 219 ? 58.317 -3.090 1.272 1.00 31.98 219 ILE D N 1
ATOM 6827 C CA . ILE D 1 219 ? 58.727 -2.736 -0.099 1.00 31.59 219 ILE D CA 1
ATOM 6828 C C . ILE D 1 219 ? 59.510 -3.888 -0.726 1.00 31.55 219 ILE D C 1
ATOM 6829 O O . ILE D 1 219 ? 60.436 -4.442 -0.111 1.00 32.48 219 ILE D O 1
ATOM 6834 N N . PRO D 1 220 ? 59.118 -4.286 -1.940 1.00 30.12 220 PRO D N 1
ATOM 6835 C CA . PRO D 1 220 ? 59.825 -5.362 -2.630 1.00 29.77 220 PRO D CA 1
ATOM 6836 C C . PRO D 1 220 ? 61.285 -5.017 -2.944 1.00 30.52 220 PRO D C 1
ATOM 6837 O O . PRO D 1 220 ? 61.664 -3.831 -2.927 1.00 28.24 220 PRO D O 1
ATOM 6841 N N . GLY D 1 221 ? 62.080 -6.064 -3.189 1.00 30.21 221 GLY D N 1
ATOM 6842 C CA . GLY D 1 221 ? 63.487 -5.942 -3.540 1.00 30.82 221 GLY D CA 1
ATOM 6843 C C . GLY D 1 221 ? 64.398 -6.063 -2.329 1.00 33.13 221 GLY D C 1
ATOM 6844 O O . GLY D 1 221 ? 63.912 -6.164 -1.204 1.00 34.57 221 GLY D O 1
ATOM 6845 N N . PRO D 1 222 ? 65.734 -6.039 -2.547 1.00 35.17 222 PRO D N 1
ATOM 6846 C CA . PRO D 1 222 ? 66.724 -6.089 -1.455 1.00 35.64 222 PRO D CA 1
ATOM 6847 C C . PRO D 1 222 ? 66.763 -4.798 -0.636 1.00 35.68 222 PRO D C 1
ATOM 6848 O O . PRO D 1 222 ? 66.100 -3.820 -0.979 1.00 35.26 222 PRO D O 1
ATOM 6852 N N . PRO D 1 223 ? 67.513 -4.791 0.464 1.00 36.03 223 PRO D N 1
ATOM 6853 C CA . PRO D 1 223 ? 67.592 -3.528 1.193 1.00 34.85 223 PRO D CA 1
ATOM 6854 C C . PRO D 1 223 ? 68.331 -2.441 0.419 1.00 33.16 223 PRO D C 1
ATOM 6855 O O . PRO D 1 223 ? 69.178 -2.725 -0.420 1.00 34.86 223 PRO D O 1
ATOM 6859 N N . VAL D 1 224 ? 68.018 -1.202 0.731 1.00 31.50 224 VAL D N 1
ATOM 6860 C CA . VAL D 1 224 ? 68.691 -0.078 0.134 1.00 31.47 224 VAL D CA 1
ATOM 6861 C C . VAL D 1 224 ? 70.201 -0.041 0.440 1.00 34.15 224 VAL D C 1
ATOM 6862 O O . VAL D 1 224 ? 70.618 -0.210 1.585 1.00 34.94 224 VAL D O 1
ATOM 6866 N N . PHE D 1 225 ? 70.999 0.231 -0.594 1.00 35.76 225 PHE D N 1
ATOM 6867 C CA . PHE D 1 225 ? 72.449 0.425 -0.468 1.00 37.82 225 PHE D CA 1
ATOM 6868 C C . PHE D 1 225 ? 72.773 1.895 -0.237 1.00 39.87 225 PHE D C 1
ATOM 6869 O O . PHE D 1 225 ? 72.324 2.762 -0.992 1.00 37.52 225 PHE D O 1
ATOM 6877 N N . LYS D 1 226 ? 73.573 2.138 0.803 1.00 45.08 226 LYS D N 1
ATOM 6878 C CA . LYS D 1 226 ? 73.862 3.462 1.342 1.00 50.72 226 LYS D CA 1
ATOM 6879 C C . LYS D 1 226 ? 75.322 3.947 1.139 1.00 54.64 226 LYS D C 1
ATOM 6880 O O . LYS D 1 226 ? 75.611 5.158 1.216 1.00 55.23 226 LYS D O 1
ATOM 6886 N N . GLY D 1 227 ? 76.243 3.016 0.916 1.00 55.95 227 GLY D N 1
ATOM 6887 C CA . GLY D 1 227 ? 77.619 3.375 0.602 1.00 60.02 227 GLY D CA 1
ATOM 6888 C C . GLY D 1 227 ? 78.491 3.425 1.838 1.00 63.94 227 GLY D C 1
ATOM 6889 O O . GLY D 1 227 ? 78.708 2.407 2.471 1.00 62.80 227 GLY D O 1
ATOM 6890 N N . THR D 1 228 ? 78.974 4.621 2.176 1.00 69.15 228 THR D N 1
ATOM 6891 C CA . THR D 1 228 ? 79.921 4.833 3.273 1.00 70.67 228 THR D CA 1
ATOM 6892 C C . THR D 1 228 ? 79.388 5.860 4.284 1.00 72.18 228 THR D C 1
ATOM 6893 O O . THR D 1 228 ? 78.175 6.016 4.460 1.00 72.60 228 THR D O 1
ATOM 6908 N N . GLY E 1 2 ? 34.182 39.222 41.063 1.00 28.03 2 GLY E N 1
ATOM 6909 C CA . GLY E 1 2 ? 35.507 39.783 40.867 1.00 26.51 2 GLY E CA 1
ATOM 6910 C C . GLY E 1 2 ? 36.462 38.675 40.490 1.00 24.99 2 GLY E C 1
ATOM 6911 O O . GLY E 1 2 ? 36.100 37.504 40.447 1.00 23.46 2 GLY E O 1
ATOM 6912 N N . ALA E 1 3 ? 37.693 39.044 40.211 1.00 24.75 3 ALA E N 1
ATOM 6913 C CA . ALA E 1 3 ? 38.727 38.052 39.957 1.00 24.70 3 ALA E CA 1
ATOM 6914 C C . ALA E 1 3 ? 40.088 38.674 40.087 1.00 24.40 3 ALA E C 1
ATOM 6915 O O . ALA E 1 3 ? 40.229 39.901 40.000 1.00 24.74 3 ALA E O 1
ATOM 6917 N N . VAL E 1 4 ? 41.087 37.816 40.273 1.00 23.91 4 VAL E N 1
ATOM 6918 C CA . VAL E 1 4 ? 42.472 38.263 40.299 1.00 24.04 4 VAL E CA 1
ATOM 6919 C C . VAL E 1 4 ? 42.779 38.785 38.912 1.00 22.90 4 VAL E C 1
ATOM 6920 O O . VAL E 1 4 ? 42.656 38.060 37.925 1.00 22.52 4 VAL E O 1
ATOM 6924 N N . THR E 1 5 ? 43.158 40.044 38.844 1.00 22.59 5 THR E N 1
ATOM 6925 C CA . THR E 1 5 ? 43.418 40.664 37.553 1.00 24.56 5 THR E CA 1
ATOM 6926 C C . THR E 1 5 ? 44.879 40.904 37.260 1.00 25.32 5 THR E C 1
ATOM 6927 O O . THR E 1 5 ? 45.229 41.159 36.131 1.00 25.77 5 THR E O 1
ATOM 6931 N N . SER E 1 6 ? 45.731 40.826 38.277 1.00 27.40 6 SER E N 1
ATOM 6932 C CA . SER E 1 6 ? 47.165 41.048 38.096 1.00 27.58 6 SER E CA 1
ATOM 6933 C C . SER E 1 6 ? 47.953 40.615 39.317 1.00 26.74 6 SER E C 1
ATOM 6934 O O . SER E 1 6 ? 47.406 40.431 40.413 1.00 27.26 6 SER E O 1
ATOM 6937 N N . TYR E 1 7 ? 49.257 40.493 39.120 1.00 26.33 7 TYR E N 1
ATOM 6938 C CA . TYR E 1 7 ? 50.139 40.047 40.163 1.00 26.07 7 TYR E CA 1
ATOM 6939 C C . TYR E 1 7 ? 51.339 40.962 40.294 1.00 26.55 7 TYR E C 1
ATOM 6940 O O . TYR E 1 7 ? 51.724 41.661 39.361 1.00 27.78 7 TYR E O 1
ATOM 6949 N N . ASN E 1 8 ? 51.922 40.943 41.481 1.00 26.96 8 ASN E N 1
ATOM 6950 C CA . ASN E 1 8 ? 53.285 41.390 41.690 1.00 28.03 8 ASN E CA 1
ATOM 6951 C C . ASN E 1 8 ? 54.005 40.263 42.419 1.00 26.58 8 ASN E C 1
ATOM 6952 O O . ASN E 1 8 ? 53.640 39.912 43.527 1.00 27.46 8 ASN E O 1
ATOM 6957 N N . ILE E 1 9 ? 55.016 39.693 41.795 1.00 26.51 9 ILE E N 1
ATOM 6958 C CA . ILE E 1 9 ? 55.638 38.498 42.328 1.00 27.01 9 ILE E CA 1
ATOM 6959 C C . ILE E 1 9 ? 57.122 38.747 42.441 1.00 27.83 9 ILE E C 1
ATOM 6960 O O . ILE E 1 9 ? 57.760 39.031 41.451 1.00 28.28 9 ILE E O 1
ATOM 6965 N N . ALA E 1 10 ? 57.649 38.656 43.661 1.00 28.68 10 ALA E N 1
ATOM 6966 C CA . ALA E 1 10 ? 59.067 38.887 43.928 1.00 30.91 10 ALA E CA 1
ATOM 6967 C C . ALA E 1 10 ? 59.510 40.211 43.330 1.00 31.04 10 ALA E C 1
ATOM 6968 O O . ALA E 1 10 ? 60.538 40.284 42.649 1.00 30.59 10 ALA E O 1
ATOM 6970 N N . GLY E 1 11 ? 58.687 41.227 43.554 1.00 31.49 11 GLY E N 1
ATOM 6971 C CA . GLY E 1 11 ? 58.938 42.572 43.083 1.00 33.63 11 GLY E CA 1
ATOM 6972 C C . GLY E 1 11 ? 58.522 42.915 41.654 1.00 35.68 11 GLY E C 1
ATOM 6973 O O . GLY E 1 11 ? 58.571 44.078 41.303 1.00 35.74 11 GLY E O 1
ATOM 6974 N N . LYS E 1 12 ? 58.152 41.948 40.812 1.00 38.67 12 LYS E N 1
ATOM 6975 C CA . LYS E 1 12 ? 57.825 42.261 39.389 1.00 40.27 12 LYS E CA 1
ATOM 6976 C C . LYS E 1 12 ? 56.341 42.170 39.137 1.00 36.84 12 LYS E C 1
ATOM 6977 O O . LYS E 1 12 ? 55.657 41.329 39.716 1.00 35.44 12 LYS E O 1
ATOM 6983 N N . ASP E 1 13 ? 55.858 43.069 38.295 1.00 35.24 13 ASP E N 1
ATOM 6984 C CA . ASP E 1 13 ? 54.452 43.149 37.925 1.00 34.63 13 ASP E CA 1
ATOM 6985 C C . ASP E 1 13 ? 54.170 42.265 36.766 1.00 31.89 13 ASP E C 1
ATOM 6986 O O . ASP E 1 13 ? 54.887 42.328 35.771 1.00 30.01 13 ASP E O 1
ATOM 6991 N N . TYR E 1 14 ? 53.124 41.450 36.903 1.00 28.56 14 TYR E N 1
ATOM 6992 C CA . TYR E 1 14 ? 52.640 40.633 35.814 1.00 28.02 14 TYR E CA 1
ATOM 6993 C C . TYR E 1 14 ? 51.142 40.879 35.580 1.00 27.36 14 TYR E C 1
ATOM 6994 O O . TYR E 1 14 ? 50.326 40.618 36.458 1.00 25.20 14 TYR E O 1
ATOM 7003 N N . PRO E 1 15 ? 50.775 41.339 34.370 1.00 28.12 15 PRO E N 1
ATOM 7004 C CA . PRO E 1 15 ? 49.353 41.480 34.083 1.00 27.72 15 PRO E CA 1
ATOM 7005 C C . PRO E 1 15 ? 48.688 40.122 33.991 1.00 27.24 15 PRO E C 1
ATOM 7006 O O . PRO E 1 15 ? 49.339 39.124 33.689 1.00 25.50 15 PRO E O 1
ATOM 7010 N N . GLY E 1 16 ? 47.396 40.089 34.281 1.00 26.92 16 GLY E N 1
ATOM 7011 C CA . GLY E 1 16 ? 46.630 38.863 34.181 1.00 27.11 16 GLY E CA 1
ATOM 7012 C C . GLY E 1 16 ? 45.946 38.726 32.823 1.00 28.05 16 GLY E C 1
ATOM 7013 O O . GLY E 1 16 ? 46.023 39.618 31.970 1.00 27.39 16 GLY E O 1
ATOM 7014 N N . TYR E 1 17 ? 45.274 37.592 32.648 1.00 27.30 17 TYR E N 1
ATOM 7015 C CA . TYR E 1 17 ? 44.407 37.329 31.512 1.00 28.00 17 TYR E CA 1
ATOM 7016 C C . TYR E 1 17 ? 43.208 38.269 31.537 1.00 28.55 17 TYR E C 1
ATOM 7017 O O . TYR E 1 17 ? 42.670 38.589 32.603 1.00 28.05 17 TYR E O 1
ATOM 7026 N N . SER E 1 18 ? 42.789 38.693 30.355 1.00 29.51 18 SER E N 1
ATOM 7027 C CA . SER E 1 18 ? 41.642 39.576 30.201 1.00 29.26 18 SER E CA 1
ATOM 7028 C C . SER E 1 18 ? 40.383 38.741 29.900 1.00 28.56 18 SER E C 1
ATOM 7029 O O . SER E 1 18 ? 40.001 38.517 28.739 1.00 28.55 18 SER E O 1
ATOM 7032 N N . GLY E 1 19 ? 39.753 38.264 30.963 1.00 27.27 19 GLY E N 1
ATOM 7033 C CA . GLY E 1 19 ? 38.638 37.326 30.875 1.00 27.02 19 GLY E CA 1
ATOM 7034 C C . GLY E 1 19 ? 37.468 37.817 30.052 1.00 27.31 19 GLY E C 1
ATOM 7035 O O . GLY E 1 19 ? 36.910 37.067 29.249 1.00 29.11 19 GLY E O 1
ATOM 7036 N N . PHE E 1 20 ? 37.106 39.078 30.220 1.00 27.09 20 PHE E N 1
ATOM 7037 C CA . PHE E 1 20 ? 36.015 39.640 29.430 1.00 28.34 20 PHE E CA 1
ATOM 7038 C C . PHE E 1 20 ? 36.407 40.003 27.999 1.00 27.80 20 PHE E C 1
ATOM 7039 O O . PHE E 1 20 ? 35.557 40.115 27.163 1.00 28.71 20 PHE E O 1
ATOM 7047 N N . ALA E 1 21 ? 37.682 40.196 27.712 1.00 27.69 21 ALA E N 1
ATOM 7048 C CA . ALA E 1 21 ? 38.099 40.584 26.360 1.00 28.09 21 ALA E CA 1
ATOM 7049 C C . ALA E 1 21 ? 39.514 40.100 26.030 1.00 28.41 21 ALA E C 1
ATOM 7050 O O . ALA E 1 21 ? 40.454 40.891 25.995 1.00 28.74 21 ALA E O 1
ATOM 7052 N N . PRO E 1 22 ? 39.680 38.789 25.793 1.00 29.26 22 PRO E N 1
ATOM 7053 C CA . PRO E 1 22 ? 41.059 38.300 25.680 1.00 29.72 22 PRO E CA 1
ATOM 7054 C C . PRO E 1 22 ? 41.820 39.078 24.638 1.00 31.60 22 PRO E C 1
ATOM 7055 O O . PRO E 1 22 ? 41.262 39.451 23.605 1.00 33.17 22 PRO E O 1
ATOM 7059 N N . THR E 1 23 ? 43.069 39.373 24.943 1.00 32.71 23 THR E N 1
ATOM 7060 C CA . THR E 1 23 ? 43.922 40.164 24.069 1.00 33.61 23 THR E CA 1
ATOM 7061 C C . THR E 1 23 ? 44.887 39.344 23.227 1.00 34.32 23 THR E C 1
ATOM 7062 O O . THR E 1 23 ? 45.477 39.873 22.292 1.00 34.12 23 THR E O 1
ATOM 7066 N N . GLY E 1 24 ? 45.101 38.078 23.596 1.00 34.52 24 GLY E N 1
ATOM 7067 C CA . GLY E 1 24 ? 46.111 37.259 22.948 1.00 35.98 24 GLY E CA 1
ATOM 7068 C C . GLY E 1 24 ? 47.534 37.483 23.426 1.00 37.96 24 GLY E C 1
ATOM 7069 O O . GLY E 1 24 ? 48.455 36.831 22.953 1.00 41.45 24 GLY E O 1
ATOM 7070 N N . GLN E 1 25 ? 47.723 38.400 24.367 1.00 41.00 25 GLN E N 1
ATOM 7071 C CA . GLN E 1 25 ? 49.041 38.710 24.897 1.00 41.81 25 GLN E CA 1
ATOM 7072 C C . GLN E 1 25 ? 49.476 37.539 25.753 1.00 37.18 25 GLN E C 1
ATOM 7073 O O . GLN E 1 25 ? 48.656 36.923 26.399 1.00 34.50 25 GLN E O 1
ATOM 7079 N N . ASP E 1 26 ? 50.768 37.240 25.751 1.00 35.61 26 ASP E N 1
ATOM 7080 C CA . ASP E 1 26 ? 51.322 36.210 26.627 1.00 35.80 26 ASP E CA 1
ATOM 7081 C C . ASP E 1 26 ? 51.278 36.627 28.106 1.00 32.34 26 ASP E C 1
ATOM 7082 O O . ASP E 1 26 ? 51.835 37.664 28.474 1.00 33.75 26 ASP E O 1
ATOM 7087 N N . VAL E 1 27 ? 50.633 35.811 28.948 1.00 29.50 27 VAL E N 1
ATOM 7088 C CA . VAL E 1 27 ? 50.547 36.079 30.398 1.00 27.99 27 VAL E CA 1
ATOM 7089 C C . VAL E 1 27 ? 50.934 34.842 31.209 1.00 27.85 27 VAL E C 1
ATOM 7090 O O . VAL E 1 27 ? 51.114 33.765 30.647 1.00 28.12 27 VAL E O 1
ATOM 7094 N N . ILE E 1 28 ? 51.077 35.024 32.525 1.00 27.56 28 ILE E N 1
ATOM 7095 C CA . ILE E 1 28 ? 51.349 33.941 33.486 1.00 27.02 28 ILE E CA 1
ATOM 7096 C C . ILE E 1 28 ? 50.081 33.364 34.103 1.00 25.43 28 ILE E C 1
ATOM 7097 O O . ILE E 1 28 ? 50.139 32.348 34.796 1.00 24.27 28 ILE E O 1
ATOM 7102 N N . GLN E 1 29 ? 48.955 34.038 33.889 1.00 25.07 29 GLN E N 1
ATOM 7103 C CA . GLN E 1 29 ? 47.676 33.640 34.491 1.00 25.65 29 GLN E CA 1
ATOM 7104 C C . GLN E 1 29 ? 46.822 32.730 33.578 1.00 26.54 29 GLN E C 1
ATOM 7105 O O . GLN E 1 29 ? 46.638 33.014 32.380 1.00 25.46 29 GLN E O 1
ATOM 7111 N N . TRP E 1 30 ? 46.288 31.658 34.169 1.00 26.88 30 TRP E N 1
ATOM 7112 C CA . TRP E 1 30 ? 45.326 30.771 33.478 1.00 28.42 30 TRP E CA 1
ATOM 7113 C C . TRP E 1 30 ? 43.995 31.476 33.143 1.00 28.98 30 TRP E C 1
ATOM 7114 O O . TRP E 1 30 ? 43.616 32.446 33.809 1.00 29.07 30 TRP E O 1
ATOM 7125 N N . GLN E 1 31 ? 43.291 30.962 32.132 1.00 28.39 31 GLN E N 1
ATOM 7126 C CA . GLN E 1 31 ? 42.077 31.609 31.639 1.00 28.96 31 GLN E CA 1
ATOM 7127 C C . GLN E 1 31 ? 40.942 31.581 32.666 1.00 29.57 31 GLN E C 1
ATOM 7128 O O . GLN E 1 31 ? 40.758 30.613 33.411 1.00 30.11 31 GLN E O 1
ATOM 7134 N N . TRP E 1 32 ? 40.214 32.690 32.724 1.00 28.47 32 TRP E N 1
ATOM 7135 C CA . TRP E 1 32 ? 38.980 32.775 33.493 1.00 27.31 32 TRP E CA 1
ATOM 7136 C C . TRP E 1 32 ? 37.962 33.481 32.587 1.00 26.54 32 TRP E C 1
ATOM 7137 O O . TRP E 1 32 ? 38.328 34.290 31.756 1.00 26.30 32 TRP E O 1
ATOM 7148 N N . PRO E 1 33 ? 36.690 33.137 32.707 1.00 27.57 33 PRO E N 1
ATOM 7149 C CA . PRO E 1 33 ? 35.752 33.631 31.695 1.00 29.58 33 PRO E CA 1
ATOM 7150 C C . PRO E 1 33 ? 35.029 34.926 32.086 1.00 27.53 33 PRO E C 1
ATOM 7151 O O . PRO E 1 33 ? 34.593 35.667 31.222 1.00 26.71 33 PRO E O 1
ATOM 7155 N N . ASP E 1 34 ? 34.913 35.193 33.377 1.00 27.41 34 ASP E N 1
ATOM 7156 C CA . ASP E 1 34 ? 34.133 36.332 33.876 1.00 27.69 34 ASP E CA 1
ATOM 7157 C C . ASP E 1 34 ? 34.181 36.350 35.405 1.00 25.47 34 ASP E C 1
ATOM 7158 O O . ASP E 1 34 ? 34.899 35.589 36.011 1.00 25.68 34 ASP E O 1
ATOM 7163 N N . TYR E 1 35 ? 33.401 37.215 36.020 1.00 24.99 35 TYR E N 1
ATOM 7164 C CA . TYR E 1 35 ? 33.421 37.412 37.456 1.00 24.53 35 TYR E CA 1
ATOM 7165 C C . TYR E 1 35 ? 32.366 36.553 38.155 1.00 24.60 35 TYR E C 1
ATOM 7166 O O . TYR E 1 35 ? 32.151 36.688 39.342 1.00 23.72 35 TYR E O 1
ATOM 7175 N N . ASN E 1 36 ? 31.729 35.650 37.427 1.00 25.49 36 ASN E N 1
ATOM 7176 C CA . ASN E 1 36 ? 30.661 34.826 38.002 1.00 26.05 36 ASN E CA 1
ATOM 7177 C C . ASN E 1 36 ? 31.208 33.843 38.997 1.00 24.76 36 ASN E C 1
ATOM 7178 O O . ASN E 1 36 ? 32.326 33.394 38.864 1.00 24.32 36 ASN E O 1
ATOM 7183 N N . PRO E 1 37 ? 30.424 33.498 40.005 1.00 25.62 37 PRO E N 1
ATOM 7184 C CA . PRO E 1 37 ? 30.867 32.443 40.919 1.00 26.23 37 PRO E CA 1
ATOM 7185 C C . PRO E 1 37 ? 30.760 31.044 40.356 1.00 26.28 37 PRO E C 1
ATOM 7186 O O . PRO E 1 37 ? 29.986 30.784 39.450 1.00 27.00 37 PRO E O 1
ATOM 7190 N N . VAL E 1 38 ? 31.584 30.164 40.885 1.00 26.89 38 VAL E N 1
ATOM 7191 C CA . VAL E 1 38 ? 31.393 28.732 40.746 1.00 28.16 38 VAL E CA 1
ATOM 7192 C C . VAL E 1 38 ? 30.512 28.333 41.905 1.00 28.05 38 VAL E C 1
ATOM 7193 O O . VAL E 1 38 ? 30.850 28.616 43.031 1.00 30.73 38 VAL E O 1
ATOM 7197 N N . LEU E 1 39 ? 29.391 27.685 41.642 1.00 29.14 39 LEU E N 1
ATOM 7198 C CA . LEU E 1 39 ? 28.383 27.451 42.667 1.00 30.12 39 LEU E CA 1
ATOM 7199 C C . LEU E 1 39 ? 28.418 26.057 43.251 1.00 31.31 39 LEU E C 1
ATOM 7200 O O . LEU E 1 39 ? 27.707 25.791 44.221 1.00 32.01 39 LEU E O 1
ATOM 7205 N N . SER E 1 40 ? 29.254 25.181 42.704 1.00 32.09 40 SER E N 1
ATOM 7206 C CA . SER E 1 40 ? 29.375 23.816 43.233 1.00 34.59 40 SER E CA 1
ATOM 7207 C C . SER E 1 40 ? 30.805 23.404 43.618 1.00 33.91 40 SER E C 1
ATOM 7208 O O . SER E 1 40 ? 31.720 23.418 42.784 1.00 31.68 40 SER E O 1
ATOM 7211 N N . ALA E 1 41 ? 30.960 22.995 44.878 1.00 33.17 41 ALA E N 1
ATOM 7212 C CA . ALA E 1 41 ? 32.204 22.426 45.384 1.00 33.00 41 ALA E CA 1
ATOM 7213 C C . ALA E 1 41 ? 32.737 21.208 44.620 1.00 33.35 41 ALA E C 1
ATOM 7214 O O . ALA E 1 41 ? 33.909 20.921 44.737 1.00 34.01 41 ALA E O 1
ATOM 7216 N N . SER E 1 42 ? 31.904 20.496 43.851 1.00 35.49 42 SER E N 1
ATOM 7217 C CA . SER E 1 42 ? 32.373 19.320 43.055 1.00 36.89 42 SER E CA 1
ATOM 7218 C C . SER E 1 42 ? 32.599 19.616 41.578 1.00 36.75 42 SER E C 1
ATOM 7219 O O . SER E 1 42 ? 32.974 18.738 40.815 1.00 38.38 42 SER E O 1
ATOM 7222 N N . ASP E 1 43 ? 32.385 20.858 41.193 1.00 36.89 43 ASP E N 1
ATOM 7223 C CA . ASP E 1 43 ? 32.519 21.282 39.817 1.00 38.10 43 ASP E CA 1
ATOM 7224 C C . ASP E 1 43 ? 33.998 21.421 39.426 1.00 38.01 43 ASP E C 1
ATOM 7225 O O . ASP E 1 43 ? 34.754 22.069 40.131 1.00 37.04 43 ASP E O 1
ATOM 7230 N N . PRO E 1 44 ? 34.419 20.822 38.296 1.00 39.15 44 PRO E N 1
ATOM 7231 C CA . PRO E 1 44 ? 35.818 20.968 37.833 1.00 39.00 44 PRO E CA 1
ATOM 7232 C C . PRO E 1 44 ? 36.258 22.416 37.593 1.00 39.57 44 PRO E C 1
ATOM 7233 O O . PRO E 1 44 ? 37.431 22.720 37.750 1.00 39.27 44 PRO E O 1
ATOM 7237 N N . LYS E 1 45 ? 35.322 23.301 37.247 1.00 39.92 45 LYS E N 1
ATOM 7238 C CA . LYS E 1 45 ? 35.626 24.730 37.103 1.00 41.11 45 LYS E CA 1
ATOM 7239 C C . LYS E 1 45 ? 36.304 25.291 38.349 1.00 38.61 45 LYS E C 1
ATOM 7240 O O . LYS E 1 45 ? 37.022 26.288 38.265 1.00 35.87 45 LYS E O 1
ATOM 7246 N N . LEU E 1 46 ? 36.038 24.676 39.502 1.00 33.60 46 LEU E N 1
ATOM 7247 C CA . LEU E 1 46 ? 36.556 25.175 40.765 1.00 31.50 46 LEU E CA 1
ATOM 7248 C C . LEU E 1 46 ? 38.067 25.230 40.799 1.00 30.04 46 LEU E C 1
ATOM 7249 O O . LEU E 1 46 ? 38.632 26.074 41.458 1.00 29.29 46 LEU E O 1
ATOM 7254 N N . ARG E 1 47 ? 38.725 24.316 40.096 1.00 30.65 47 ARG E N 1
ATOM 7255 C CA . ARG E 1 47 ? 40.189 24.281 40.084 1.00 29.74 47 ARG E CA 1
ATOM 7256 C C . ARG E 1 47 ? 40.831 25.598 39.567 1.00 28.46 47 ARG E C 1
ATOM 7257 O O . ARG E 1 47 ? 41.475 26.300 40.319 1.00 26.02 47 ARG E O 1
ATOM 7265 N N . CYS E 1 48 ? 40.620 25.934 38.301 1.00 30.44 48 CYS E N 1
ATOM 7266 C CA . CYS E 1 48 ? 41.156 27.166 37.722 1.00 32.25 48 CYS E CA 1
ATOM 7267 C C . CYS E 1 48 ? 40.167 28.019 36.938 1.00 29.58 48 CYS E C 1
ATOM 7268 O O . CYS E 1 48 ? 40.546 28.687 36.006 1.00 30.71 48 CYS E O 1
ATOM 7271 N N . ASN E 1 49 ? 38.909 28.009 37.327 1.00 29.27 49 ASN E N 1
ATOM 7272 C CA . ASN E 1 49 ? 37.848 28.726 36.609 1.00 29.61 49 ASN E CA 1
ATOM 7273 C C . ASN E 1 49 ? 37.777 28.318 35.122 1.00 31.19 49 ASN E C 1
ATOM 7274 O O . ASN E 1 49 ? 37.435 29.134 34.257 1.00 32.64 49 ASN E O 1
ATOM 7279 N N . GLY E 1 50 ? 38.118 27.051 34.844 1.00 30.63 50 GLY E N 1
ATOM 7280 C CA . GLY E 1 50 ? 38.059 26.482 33.513 1.00 28.59 50 GLY E CA 1
ATOM 7281 C C . GLY E 1 50 ? 39.218 26.807 32.606 1.00 28.98 50 GLY E C 1
ATOM 7282 O O . GLY E 1 50 ? 39.208 26.458 31.433 1.00 28.79 50 GLY E O 1
ATOM 7283 N N . GLY E 1 51 ? 40.234 27.473 33.122 1.00 30.28 51 GLY E N 1
ATOM 7284 C CA . GLY E 1 51 ? 41.452 27.695 32.344 1.00 31.68 51 GLY E CA 1
ATOM 7285 C C . GLY E 1 51 ? 42.109 26.403 31.888 1.00 34.01 51 GLY E C 1
ATOM 7286 O O . GLY E 1 51 ? 41.858 25.334 32.446 1.00 34.35 51 GLY E O 1
ATOM 7287 N N . THR E 1 52 ? 42.921 26.514 30.846 1.00 35.28 52 THR E N 1
ATOM 7288 C CA . THR E 1 52 ? 43.710 25.407 30.344 1.00 37.39 52 THR E CA 1
ATOM 7289 C C . THR E 1 52 ? 45.224 25.637 30.507 1.00 37.37 52 THR E C 1
ATOM 7290 O O . THR E 1 52 ? 45.980 24.670 30.598 1.00 40.13 52 THR E O 1
ATOM 7294 N N . GLY E 1 53 ? 45.683 26.886 30.496 1.00 35.05 53 GLY E N 1
ATOM 7295 C CA . GLY E 1 53 ? 47.128 27.132 30.437 1.00 34.73 53 GLY E CA 1
ATOM 7296 C C . GLY E 1 53 ? 47.568 28.575 30.292 1.00 32.42 53 GLY E C 1
ATOM 7297 O O . GLY E 1 53 ? 46.755 29.463 30.120 1.00 37.29 53 GLY E O 1
ATOM 7298 N N . ALA E 1 54 ? 48.865 28.804 30.371 1.00 29.88 54 ALA E N 1
ATOM 7299 C CA . ALA E 1 54 ? 49.414 30.123 30.191 1.00 29.74 54 ALA E CA 1
ATOM 7300 C C . ALA E 1 54 ? 50.816 30.047 29.587 1.00 31.30 54 ALA E C 1
ATOM 7301 O O . ALA E 1 54 ? 51.516 29.051 29.716 1.00 32.13 54 ALA E O 1
ATOM 7303 N N . ALA E 1 55 ? 51.214 31.111 28.916 1.00 31.85 55 ALA E N 1
ATOM 7304 C CA . ALA E 1 55 ? 52.395 31.075 28.081 1.00 33.34 55 ALA E CA 1
ATOM 7305 C C . ALA E 1 55 ? 53.644 31.313 28.905 1.00 33.01 55 ALA E C 1
ATOM 7306 O O . ALA E 1 55 ? 54.732 30.820 28.586 1.00 34.85 55 ALA E O 1
ATOM 7308 N N . LEU E 1 56 ? 53.476 32.081 29.965 1.00 32.49 56 LEU E N 1
ATOM 7309 C CA . LEU E 1 56 ? 54.596 32.624 30.712 1.00 32.24 56 LEU E CA 1
ATOM 7310 C C . LEU E 1 56 ? 54.548 32.115 32.118 1.00 31.14 56 LEU E C 1
ATOM 7311 O O . LEU E 1 56 ? 53.549 31.529 32.540 1.00 29.37 56 LEU E O 1
ATOM 7316 N N . TYR E 1 57 ? 55.626 32.389 32.847 1.00 31.41 57 TYR E N 1
ATOM 7317 C CA . TYR E 1 57 ? 55.690 32.154 34.295 1.00 31.13 57 TYR E CA 1
ATOM 7318 C C . TYR E 1 57 ? 56.513 33.246 34.979 1.00 30.76 57 TYR E C 1
ATOM 7319 O O . TYR E 1 57 ? 57.318 33.926 34.358 1.00 30.24 57 TYR E O 1
ATOM 7328 N N . ALA E 1 58 ? 56.338 33.369 36.279 1.00 30.85 58 ALA E N 1
ATOM 7329 C CA . ALA E 1 58 ? 57.051 34.365 37.076 1.00 32.27 58 ALA E CA 1
ATOM 7330 C C . ALA E 1 58 ? 58.097 33.658 37.926 1.00 33.59 58 ALA E C 1
ATOM 7331 O O . ALA E 1 58 ? 57.777 32.701 38.631 1.00 35.74 58 ALA E O 1
ATOM 7333 N N . GLU E 1 59 ? 59.334 34.125 37.889 1.00 35.42 59 GLU E N 1
ATOM 7334 C CA . GLU E 1 59 ? 60.376 33.507 38.702 1.00 37.72 59 GLU E CA 1
ATOM 7335 C C . GLU E 1 59 ? 60.306 34.039 40.123 1.00 35.69 59 GLU E C 1
ATOM 7336 O O . GLU E 1 59 ? 60.036 35.214 40.323 1.00 31.89 59 GLU E O 1
ATOM 7342 N N . ALA E 1 60 ? 60.489 33.140 41.096 1.00 34.95 60 ALA E N 1
ATOM 7343 C CA . ALA E 1 60 ? 60.492 33.515 42.499 1.00 35.05 60 ALA E CA 1
ATOM 7344 C C . ALA E 1 60 ? 61.339 32.571 43.352 1.00 35.81 60 ALA E C 1
ATOM 7345 O O . ALA E 1 60 ? 61.417 31.381 43.080 1.00 34.64 60 ALA E O 1
ATOM 7347 N N . ALA E 1 61 ? 61.997 33.122 44.367 1.00 37.06 61 ALA E N 1
ATOM 7348 C CA . ALA E 1 61 ? 62.688 32.308 45.381 1.00 37.89 61 ALA E CA 1
ATOM 7349 C C . ALA E 1 61 ? 61.773 32.072 46.586 1.00 37.23 61 ALA E C 1
ATOM 7350 O O . ALA E 1 61 ? 60.866 32.858 46.858 1.00 36.75 61 ALA E O 1
ATOM 7352 N N . PRO E 1 62 ? 62.005 30.980 47.311 1.00 36.91 62 PRO E N 1
ATOM 7353 C CA . PRO E 1 62 ? 61.264 30.805 48.556 1.00 36.41 62 PRO E CA 1
ATOM 7354 C C . PRO E 1 62 ? 61.459 31.980 49.518 1.00 36.33 62 PRO E C 1
ATOM 7355 O O . PRO E 1 62 ? 62.528 32.611 49.569 1.00 33.42 62 PRO E O 1
ATOM 7359 N N . GLY E 1 63 ? 60.400 32.280 50.258 1.00 37.28 63 GLY E N 1
ATOM 7360 C CA . GLY E 1 63 ? 60.340 33.485 51.074 1.00 37.15 63 GLY E CA 1
ATOM 7361 C C . GLY E 1 63 ? 59.990 34.760 50.320 1.00 35.53 63 GLY E C 1
ATOM 7362 O O . GLY E 1 63 ? 59.792 35.777 50.951 1.00 35.28 63 GLY E O 1
ATOM 7363 N N . ASP E 1 64 ? 59.912 34.724 48.988 1.00 34.80 64 ASP E N 1
ATOM 7364 C CA . ASP E 1 64 ? 59.532 35.920 48.210 1.00 34.68 64 ASP E CA 1
ATOM 7365 C C . ASP E 1 64 ? 58.039 36.087 48.305 1.00 33.28 64 ASP E C 1
ATOM 7366 O O . ASP E 1 64 ? 57.324 35.118 48.583 1.00 34.24 64 ASP E O 1
ATOM 7371 N N . THR E 1 65 ? 57.562 37.302 48.051 1.00 32.83 65 THR E N 1
ATOM 7372 C CA . THR E 1 65 ? 56.119 37.618 48.151 1.00 31.75 65 THR E CA 1
ATOM 7373 C C . THR E 1 65 ? 55.277 37.424 46.848 1.00 29.23 65 THR E C 1
ATOM 7374 O O . THR E 1 65 ? 55.660 37.823 45.759 1.00 27.86 65 THR E O 1
ATOM 7378 N N . ILE E 1 66 ? 54.112 36.815 46.990 1.00 28.22 66 ILE E N 1
ATOM 7379 C CA . ILE E 1 66 ? 53.154 36.736 45.916 1.00 27.93 66 ILE E CA 1
ATOM 7380 C C . ILE E 1 66 ? 51.980 37.653 46.243 1.00 29.16 66 ILE E C 1
ATOM 7381 O O . ILE E 1 66 ? 51.146 37.362 47.111 1.00 27.17 66 ILE E O 1
ATOM 7386 N N . THR E 1 67 ? 51.899 38.748 45.511 1.00 30.84 67 THR E N 1
ATOM 7387 C CA . THR E 1 67 ? 50.799 39.659 45.672 1.00 31.27 67 THR E CA 1
ATOM 7388 C C . THR E 1 67 ? 49.832 39.512 44.505 1.00 31.49 67 THR E C 1
ATOM 7389 O O . THR E 1 67 ? 50.236 39.597 43.340 1.00 30.89 67 THR E O 1
ATOM 7393 N N . ALA E 1 68 ? 48.566 39.257 44.846 1.00 29.95 68 ALA E N 1
ATOM 7394 C CA . ALA E 1 68 ? 47.473 39.237 43.904 1.00 28.70 68 ALA E CA 1
ATOM 7395 C C . ALA E 1 68 ? 46.614 40.480 44.077 1.00 28.82 68 ALA E C 1
ATOM 7396 O O . ALA E 1 68 ? 46.333 40.894 45.210 1.00 30.59 68 ALA E O 1
ATOM 7398 N N . THR E 1 69 ? 46.161 41.038 42.952 1.00 27.45 69 THR E N 1
ATOM 7399 C CA . THR E 1 69 ? 45.297 42.214 42.942 1.00 26.05 69 THR E CA 1
ATOM 7400 C C . THR E 1 69 ? 43.975 41.837 42.277 1.00 24.71 69 THR E C 1
ATOM 7401 O O . THR E 1 69 ? 43.966 41.155 41.275 1.00 24.74 69 THR E O 1
ATOM 7405 N N . TRP E 1 70 ? 42.880 42.288 42.873 1.00 23.88 70 TRP E N 1
ATOM 7406 C CA . TRP E 1 70 ? 41.544 42.143 42.364 1.00 23.85 70 TRP E CA 1
ATOM 7407 C C . TRP E 1 70 ? 41.087 43.516 41.971 1.00 23.78 70 TRP E C 1
ATOM 7408 O O . TRP E 1 70 ? 40.954 44.390 42.830 1.00 24.42 70 TRP E O 1
ATOM 7419 N N . ALA E 1 71 ? 40.840 43.723 40.684 1.00 24.67 71 ALA E N 1
ATOM 7420 C CA . ALA E 1 71 ? 40.394 45.022 40.186 1.00 25.22 71 ALA E CA 1
ATOM 7421 C C . ALA E 1 71 ? 39.090 45.409 40.830 1.00 26.43 71 ALA E C 1
ATOM 7422 O O . ALA E 1 71 ? 38.851 46.564 41.131 1.00 26.59 71 ALA E O 1
ATOM 7424 N N . GLN E 1 72 ? 38.241 44.418 41.009 1.00 29.28 72 GLN E N 1
ATOM 7425 C CA . GLN E 1 72 ? 36.964 44.583 41.647 1.00 33.78 72 GLN E CA 1
ATOM 7426 C C . GLN E 1 72 ? 36.706 43.383 42.561 1.00 33.05 72 GLN E C 1
ATOM 7427 O O . GLN E 1 72 ? 37.064 42.253 42.249 1.00 34.04 72 GLN E O 1
ATOM 7433 N N . TRP E 1 73 ? 36.071 43.655 43.685 1.00 32.75 73 TRP E N 1
ATOM 7434 C CA . TRP E 1 73 ? 35.591 42.629 44.563 1.00 33.16 73 TRP E CA 1
ATOM 7435 C C . TRP E 1 73 ? 34.478 43.228 45.417 1.00 34.26 73 TRP E C 1
ATOM 7436 O O . TRP E 1 73 ? 34.613 44.337 45.950 1.00 34.88 73 TRP E O 1
ATOM 7447 N N . THR E 1 74 ? 33.374 42.499 45.556 1.00 35.78 74 THR E N 1
ATOM 7448 C CA . THR E 1 74 ? 32.178 43.086 46.155 1.00 36.68 74 THR E CA 1
ATOM 7449 C C . THR E 1 74 ? 31.677 42.456 47.454 1.00 35.12 74 THR E C 1
ATOM 7450 O O . THR E 1 74 ? 30.839 43.055 48.101 1.00 35.27 74 THR E O 1
ATOM 7454 N N . HIS E 1 75 ? 32.190 41.293 47.857 1.00 33.68 75 HIS E N 1
ATOM 7455 C CA . HIS E 1 75 ? 31.660 40.581 49.034 1.00 32.90 75 HIS E CA 1
ATOM 7456 C C . HIS E 1 75 ? 32.552 40.648 50.253 1.00 33.18 75 HIS E C 1
ATOM 7457 O O . HIS E 1 75 ? 33.723 40.290 50.185 1.00 32.48 75 HIS E O 1
ATOM 7464 N N . SER E 1 76 ? 31.985 41.048 51.388 1.00 34.17 76 SER E N 1
ATOM 7465 C CA . SER E 1 76 ? 32.788 41.213 52.589 1.00 35.38 76 SER E CA 1
ATOM 7466 C C . SER E 1 76 ? 32.728 40.050 53.602 1.00 34.09 76 SER E C 1
ATOM 7467 O O . SER E 1 76 ? 33.381 40.120 54.643 1.00 35.92 76 SER E O 1
ATOM 7470 N N . GLN E 1 77 ? 32.016 38.973 53.279 1.00 32.49 77 GLN E N 1
ATOM 7471 C CA . GLN E 1 77 ? 31.976 37.793 54.132 1.00 33.96 77 GLN E CA 1
ATOM 7472 C C . GLN E 1 77 ? 32.461 36.543 53.447 1.00 31.58 77 GLN E C 1
ATOM 7473 O O . GLN E 1 77 ? 31.883 36.117 52.473 1.00 32.29 77 GLN E O 1
ATOM 7479 N N . GLY E 1 78 ? 33.510 35.944 53.988 1.00 30.02 78 GLY E N 1
ATOM 7480 C CA . GLY E 1 78 ? 33.964 34.629 53.592 1.00 28.83 78 GLY E CA 1
ATOM 7481 C C . GLY E 1 78 ? 35.485 34.562 53.620 1.00 28.87 78 GLY E C 1
ATOM 7482 O O . GLY E 1 78 ? 36.165 35.591 53.661 1.00 29.27 78 GLY E O 1
ATOM 7483 N N . PRO E 1 79 ? 36.036 33.347 53.595 1.00 27.37 79 PRO E N 1
ATOM 7484 C CA . PRO E 1 79 ? 37.472 33.145 53.699 1.00 27.64 79 PRO E CA 1
ATOM 7485 C C . PRO E 1 79 ? 38.248 33.456 52.445 1.00 26.11 79 PRO E C 1
ATOM 7486 O O . PRO E 1 79 ? 37.680 33.445 51.388 1.00 26.89 79 PRO E O 1
ATOM 7490 N N . ILE E 1 80 ? 39.547 33.681 52.600 1.00 25.83 80 ILE E N 1
ATOM 7491 C CA . ILE E 1 80 ? 40.530 33.808 51.528 1.00 25.57 80 ILE E CA 1
ATOM 7492 C C . ILE E 1 80 ? 41.412 32.605 51.630 1.00 25.21 80 ILE E C 1
ATOM 7493 O O . ILE E 1 80 ? 41.797 32.255 52.692 1.00 27.89 80 ILE E O 1
ATOM 7498 N N . LEU E 1 81 ? 41.758 31.968 50.544 1.00 26.70 81 LEU E N 1
ATOM 7499 C CA . LEU E 1 81 ? 42.668 30.831 50.590 1.00 28.75 81 LEU E CA 1
ATOM 7500 C C . LEU E 1 81 ? 43.652 30.962 49.453 1.00 28.37 81 LEU E C 1
ATOM 7501 O O . LEU E 1 81 ? 43.270 31.337 48.358 1.00 28.24 81 LEU E O 1
ATOM 7506 N N . VAL E 1 82 ? 44.911 30.642 49.703 1.00 28.67 82 VAL E N 1
ATOM 7507 C CA . VAL E 1 82 ? 45.933 30.692 48.655 1.00 28.87 82 VAL E CA 1
ATOM 7508 C C . VAL E 1 82 ? 46.621 29.344 48.602 1.00 28.44 82 VAL E C 1
ATOM 7509 O O . VAL E 1 82 ? 47.197 28.919 49.600 1.00 30.95 82 VAL E O 1
ATOM 7513 N N . TRP E 1 83 ? 46.576 28.670 47.468 1.00 27.08 83 TRP E N 1
ATOM 7514 C CA . TRP E 1 83 ? 47.222 27.355 47.358 1.00 28.27 83 TRP E CA 1
ATOM 7515 C C . TRP E 1 83 ? 48.361 27.338 46.352 1.00 27.80 83 TRP E C 1
ATOM 7516 O O . TRP E 1 83 ? 48.488 28.245 45.539 1.00 26.74 83 TRP E O 1
ATOM 7527 N N . MET E 1 84 ? 49.129 26.253 46.367 1.00 27.86 84 MET E N 1
ATOM 7528 C CA . MET E 1 84 ? 50.057 25.960 45.299 1.00 29.09 84 MET E CA 1
ATOM 7529 C C . MET E 1 84 ? 50.021 24.482 44.946 1.00 30.07 84 MET E C 1
ATOM 7530 O O . MET E 1 84 ? 49.450 23.654 45.670 1.00 31.05 84 MET E O 1
ATOM 7535 N N . TYR E 1 85 ? 50.639 24.158 43.817 1.00 30.75 85 TYR E N 1
ATOM 7536 C CA . TYR E 1 85 ? 50.639 22.812 43.306 1.00 32.24 85 TYR E CA 1
ATOM 7537 C C . TYR E 1 85 ? 51.905 22.594 42.519 1.00 32.34 85 TYR E C 1
ATOM 7538 O O . TYR E 1 85 ? 52.221 23.387 41.650 1.00 31.10 85 TYR E O 1
ATOM 7547 N N . LYS E 1 86 ? 52.640 21.529 42.828 1.00 34.10 86 LYS E N 1
ATOM 7548 C CA . LYS E 1 86 ? 53.876 21.228 42.074 1.00 36.15 86 LYS E CA 1
ATOM 7549 C C . LYS E 1 86 ? 53.645 20.422 40.782 1.00 36.23 86 LYS E C 1
ATOM 7550 O O . LYS E 1 86 ? 53.186 19.282 40.818 1.00 34.65 86 LYS E O 1
ATOM 7556 N N . CYS E 1 87 ? 53.996 21.019 39.651 1.00 35.98 87 CYS E N 1
ATOM 7557 C CA . CYS E 1 87 ? 53.799 20.380 38.375 1.00 37.57 87 CYS E CA 1
ATOM 7558 C C . CYS E 1 87 ? 54.801 19.255 38.204 1.00 39.49 87 CYS E C 1
ATOM 7559 O O . CYS E 1 87 ? 55.986 19.421 38.513 1.00 39.18 87 CYS E O 1
ATOM 7562 N N . PRO E 1 88 ? 54.324 18.090 37.733 1.00 41.66 88 PRO E N 1
ATOM 7563 C CA . PRO E 1 88 ? 55.231 16.974 37.558 1.00 42.19 88 PRO E CA 1
ATOM 7564 C C . PRO E 1 88 ? 56.298 17.290 36.535 1.00 42.97 88 PRO E C 1
ATOM 7565 O O . PRO E 1 88 ? 57.457 16.916 36.732 1.00 45.27 88 PRO E O 1
ATOM 7569 N N . GLY E 1 89 ? 55.922 17.979 35.460 1.00 41.48 89 GLY E N 1
ATOM 7570 C CA . GLY E 1 89 ? 56.884 18.356 34.431 1.00 40.30 89 GLY E CA 1
ATOM 7571 C C . GLY E 1 89 ? 56.676 19.782 33.979 1.00 39.18 89 GLY E C 1
ATOM 7572 O O . GLY E 1 89 ? 56.707 20.716 34.796 1.00 39.71 89 GLY E O 1
ATOM 7573 N N . ASP E 1 90 ? 56.459 19.943 32.682 1.00 37.46 90 ASP E N 1
ATOM 7574 C CA . ASP E 1 90 ? 56.218 21.235 32.087 1.00 37.99 90 ASP E CA 1
ATOM 7575 C C . ASP E 1 90 ? 54.879 21.844 32.480 1.00 34.90 90 ASP E C 1
ATOM 7576 O O . ASP E 1 90 ? 53.911 21.128 32.736 1.00 36.29 90 ASP E O 1
ATOM 7581 N N . PHE E 1 91 ? 54.823 23.167 32.528 1.00 32.54 91 PHE E N 1
ATOM 7582 C CA . PHE E 1 91 ? 53.553 23.869 32.738 1.00 31.98 91 PHE E CA 1
ATOM 7583 C C . PHE E 1 91 ? 52.488 23.389 31.742 1.00 32.81 91 PHE E C 1
ATOM 7584 O O . PHE E 1 91 ? 51.363 23.054 32.140 1.00 32.41 91 PHE E O 1
ATOM 7592 N N . SER E 1 92 ? 52.856 23.313 30.461 1.00 33.61 92 SER E N 1
ATOM 7593 C CA . SER E 1 92 ? 51.904 22.926 29.402 1.00 34.82 92 SER E CA 1
ATOM 7594 C C . SER E 1 92 ? 51.283 21.516 29.563 1.00 33.90 92 SER E C 1
ATOM 7595 O O . SER E 1 92 ? 50.240 21.238 29.003 1.00 35.52 92 SER E O 1
ATOM 7598 N N . SER E 1 93 ? 51.909 20.632 30.324 1.00 35.13 93 SER E N 1
ATOM 7599 C CA . SER E 1 93 ? 51.339 19.302 30.585 1.00 35.44 93 SER E CA 1
ATOM 7600 C C . SER E 1 93 ? 50.569 19.261 31.909 1.00 35.93 93 SER E C 1
ATOM 7601 O O . SER E 1 93 ? 49.842 18.321 32.185 1.00 35.82 93 SER E O 1
ATOM 7604 N N . CYS E 1 94 ? 50.742 20.283 32.729 1.00 36.38 94 CYS E N 1
ATOM 7605 C CA . CYS E 1 94 ? 50.181 20.305 34.069 1.00 37.52 94 CYS E CA 1
ATOM 7606 C C . CYS E 1 94 ? 48.743 20.683 33.950 1.00 36.65 94 CYS E C 1
ATOM 7607 O O . CYS E 1 94 ? 48.444 21.763 33.411 1.00 36.35 94 CYS E O 1
ATOM 7610 N N . ASP E 1 95 ? 47.854 19.825 34.439 1.00 35.00 95 ASP E N 1
ATOM 7611 C CA . ASP E 1 95 ? 46.458 20.192 34.585 1.00 34.89 95 ASP E CA 1
ATOM 7612 C C . ASP E 1 95 ? 45.964 20.298 36.051 1.00 33.53 95 ASP E C 1
ATOM 7613 O O . ASP E 1 95 ? 44.764 20.424 36.298 1.00 34.10 95 ASP E O 1
ATOM 7618 N N . GLY E 1 96 ? 46.873 20.254 37.022 1.00 32.78 96 GLY E N 1
ATOM 7619 C CA . GLY E 1 96 ? 46.497 20.381 38.432 1.00 31.96 96 GLY E CA 1
ATOM 7620 C C . GLY E 1 96 ? 45.598 19.279 38.986 1.00 31.65 96 GLY E C 1
ATOM 7621 O O . GLY E 1 96 ? 44.828 19.480 39.928 1.00 29.87 96 GLY E O 1
ATOM 7622 N N . SER E 1 97 ? 45.683 18.099 38.413 1.00 33.40 97 SER E N 1
ATOM 7623 C CA . SER E 1 97 ? 44.815 17.027 38.856 1.00 36.06 97 SER E CA 1
ATOM 7624 C C . SER E 1 97 ? 45.502 16.320 39.976 1.00 36.48 97 SER E C 1
ATOM 7625 O O . SER E 1 97 ? 46.685 16.511 40.193 1.00 37.43 97 SER E O 1
ATOM 7628 N N . GLY E 1 98 ? 44.750 15.497 40.691 1.00 38.80 98 GLY E N 1
ATOM 7629 C CA . GLY E 1 98 ? 45.307 14.672 41.750 1.00 37.55 98 GLY E CA 1
ATOM 7630 C C . GLY E 1 98 ? 45.426 15.483 43.012 1.00 37.07 98 GLY E C 1
ATOM 7631 O O . GLY E 1 98 ? 45.193 16.693 43.008 1.00 38.12 98 GLY E O 1
ATOM 7632 N N . ALA E 1 99 ? 45.804 14.814 44.098 1.00 36.45 99 ALA E N 1
ATOM 7633 C CA . ALA E 1 99 ? 45.939 15.455 45.384 1.00 34.88 99 ALA E CA 1
ATOM 7634 C C . ALA E 1 99 ? 47.320 16.137 45.494 1.00 35.12 99 ALA E C 1
ATOM 7635 O O . ALA E 1 99 ? 48.207 15.650 46.194 1.00 38.10 99 ALA E O 1
ATOM 7637 N N . GLY E 1 100 ? 47.501 17.269 44.822 1.00 32.53 100 GLY E N 1
ATOM 7638 C CA . GLY E 1 100 ? 48.784 17.961 44.861 1.00 32.24 100 GLY E CA 1
ATOM 7639 C C . GLY E 1 100 ? 48.726 19.372 45.425 1.00 32.87 100 GLY E C 1
ATOM 7640 O O . GLY E 1 100 ? 49.778 20.057 45.519 1.00 31.99 100 GLY E O 1
ATOM 7641 N N . TRP E 1 101 ? 47.510 19.822 45.783 1.00 31.40 101 TRP E N 1
ATOM 7642 C CA . TRP E 1 101 ? 47.296 21.221 46.143 1.00 29.99 101 TRP E CA 1
ATOM 7643 C C . TRP E 1 101 ? 47.483 21.355 47.644 1.00 31.29 101 TRP E C 1
ATOM 7644 O O . TRP E 1 101 ? 46.890 20.592 48.429 1.00 30.32 101 TRP E O 1
ATOM 7655 N N . PHE E 1 102 ? 48.296 22.333 48.034 1.00 31.28 102 PHE E N 1
ATOM 7656 C CA . PHE E 1 102 ? 48.511 22.639 49.445 1.00 31.99 102 PHE E CA 1
ATOM 7657 C C . PHE E 1 102 ? 48.375 24.148 49.672 1.00 32.20 102 PHE E C 1
ATOM 7658 O O . PHE E 1 102 ? 48.749 24.949 48.823 1.00 32.34 102 PHE E O 1
ATOM 7666 N N . LYS E 1 103 ? 47.808 24.508 50.825 1.00 32.35 103 LYS E N 1
ATOM 7667 C CA . LYS E 1 103 ? 47.589 25.888 51.201 1.00 30.63 103 LYS E CA 1
ATOM 7668 C C . LYS E 1 103 ? 48.884 26.491 51.656 1.00 30.06 103 LYS E C 1
ATOM 7669 O O . LYS E 1 103 ? 49.623 25.845 52.411 1.00 30.73 103 LYS E O 1
ATOM 7675 N N . ILE E 1 104 ? 49.146 27.725 51.223 1.00 28.23 104 ILE E N 1
ATOM 7676 C CA . ILE E 1 104 ? 50.242 28.529 51.779 1.00 29.10 104 ILE E CA 1
ATOM 7677 C C . ILE E 1 104 ? 49.765 29.757 52.566 1.00 29.14 104 ILE E C 1
ATOM 7678 O O . ILE E 1 104 ? 50.574 30.451 53.164 1.00 28.90 104 ILE E O 1
ATOM 7683 N N . ASP E 1 105 ? 48.463 30.042 52.551 1.00 29.60 105 ASP E N 1
ATOM 7684 C CA . ASP E 1 105 ? 47.936 31.225 53.239 1.00 30.07 105 ASP E CA 1
ATOM 7685 C C . ASP E 1 105 ? 46.430 31.072 53.347 1.00 30.05 105 ASP E C 1
ATOM 7686 O O . ASP E 1 105 ? 45.818 30.391 52.555 1.00 29.55 105 ASP E O 1
ATOM 7691 N N . GLU E 1 106 ? 45.828 31.691 54.343 1.00 31.80 106 GLU E N 1
ATOM 7692 C CA . GLU E 1 106 ? 44.371 31.667 54.479 1.00 32.54 106 GLU E CA 1
ATOM 7693 C C . GLU E 1 106 ? 44.028 32.821 55.392 1.00 33.54 106 GLU E C 1
ATOM 7694 O O . GLU E 1 106 ? 44.895 33.286 56.121 1.00 34.64 106 GLU E O 1
ATOM 7700 N N . ALA E 1 107 ? 42.785 33.285 55.370 1.00 32.59 107 ALA E N 1
ATOM 7701 C CA . ALA E 1 107 ? 42.337 34.292 56.334 1.00 32.96 107 ALA E CA 1
ATOM 7702 C C . ALA E 1 107 ? 40.840 34.114 56.503 1.00 33.91 107 ALA E C 1
ATOM 7703 O O . ALA E 1 107 ? 40.116 34.026 55.512 1.00 36.44 107 ALA E O 1
ATOM 7705 N N . GLY E 1 108 ? 40.373 34.049 57.742 1.00 33.46 108 GLY E N 1
ATOM 7706 C CA . GLY E 1 108 ? 38.974 33.802 58.022 1.00 33.16 108 GLY E CA 1
ATOM 7707 C C . GLY E 1 108 ? 38.330 34.957 58.743 1.00 35.45 108 GLY E C 1
ATOM 7708 O O . GLY E 1 108 ? 38.507 36.138 58.373 1.00 38.05 108 GLY E O 1
ATOM 7709 N N . PHE E 1 109 ? 37.603 34.599 59.799 1.00 35.91 109 PHE E N 1
ATOM 7710 C CA . PHE E 1 109 ? 36.781 35.516 60.572 1.00 35.89 109 PHE E CA 1
ATOM 7711 C C . PHE E 1 109 ? 37.444 35.759 61.914 1.00 39.39 109 PHE E C 1
ATOM 7712 O O . PHE E 1 109 ? 37.890 34.809 62.576 1.00 40.15 109 PHE E O 1
ATOM 7720 N N . HIS E 1 110 ? 37.492 37.020 62.334 1.00 42.27 110 HIS E N 1
ATOM 7721 C CA . HIS E 1 110 ? 38.142 37.374 63.595 1.00 45.56 110 HIS E CA 1
ATOM 7722 C C . HIS E 1 110 ? 37.279 38.320 64.449 1.00 44.37 110 HIS E C 1
ATOM 7723 O O . HIS E 1 110 ? 37.750 38.863 65.426 1.00 46.11 110 HIS E O 1
ATOM 7730 N N . GLY E 1 111 ? 36.010 38.489 64.108 1.00 44.73 111 GLY E N 1
ATOM 7731 C CA . GLY E 1 111 ? 35.122 39.385 64.872 1.00 46.42 111 GLY E CA 1
ATOM 7732 C C . GLY E 1 111 ? 34.725 38.847 66.239 1.00 47.73 111 GLY E C 1
ATOM 7733 O O . GLY E 1 111 ? 34.991 37.697 66.553 1.00 45.68 111 GLY E O 1
ATOM 7734 N N . ASP E 1 112 ? 34.055 39.664 67.044 1.00 49.90 112 ASP E N 1
ATOM 7735 C CA . ASP E 1 112 ? 33.816 39.288 68.436 1.00 53.72 112 ASP E CA 1
ATOM 7736 C C . ASP E 1 112 ? 32.611 38.360 68.682 1.00 55.77 112 ASP E C 1
ATOM 7737 O O . ASP E 1 112 ? 32.559 37.675 69.702 1.00 54.25 112 ASP E O 1
ATOM 7742 N N . GLY E 1 113 ? 31.647 38.326 67.770 1.00 55.33 113 GLY E N 1
ATOM 7743 C CA . GLY E 1 113 ? 30.479 37.466 67.947 1.00 54.50 113 GLY E CA 1
ATOM 7744 C C . GLY E 1 113 ? 29.387 38.038 68.843 1.00 57.61 113 GLY E C 1
ATOM 7745 O O . GLY E 1 113 ? 28.409 37.345 69.137 1.00 61.28 113 GLY E O 1
ATOM 7746 N N . THR E 1 114 ? 29.531 39.288 69.289 1.00 58.10 114 THR E N 1
ATOM 7747 C CA . THR E 1 114 ? 28.475 39.968 70.061 1.00 59.15 114 THR E CA 1
ATOM 7748 C C . THR E 1 114 ? 27.934 41.196 69.339 1.00 59.48 114 THR E C 1
ATOM 7749 O O . THR E 1 114 ? 26.728 41.389 69.313 1.00 67.90 114 THR E O 1
ATOM 7753 N N . THR E 1 115 ? 28.813 42.031 68.777 1.00 54.96 115 THR E N 1
ATOM 7754 C CA . THR E 1 115 ? 28.399 43.130 67.896 1.00 52.80 115 THR E CA 1
ATOM 7755 C C . THR E 1 115 ? 28.727 42.900 66.411 1.00 49.57 115 THR E C 1
ATOM 7756 O O . THR E 1 115 ? 28.102 43.487 65.528 1.00 47.76 115 THR E O 1
ATOM 7760 N N . VAL E 1 116 ? 29.731 42.073 66.137 1.00 46.06 116 VAL E N 1
ATOM 7761 C CA . VAL E 1 116 ? 30.143 41.773 64.775 1.00 41.12 116 VAL E CA 1
ATOM 7762 C C . VAL E 1 116 ? 29.959 40.293 64.596 1.00 39.31 116 VAL E C 1
ATOM 7763 O O . VAL E 1 116 ? 30.601 39.516 65.252 1.00 39.08 116 VAL E O 1
ATOM 7767 N N . PHE E 1 117 ? 29.045 39.922 63.718 1.00 39.18 117 PHE E N 1
ATOM 7768 C CA . PHE E 1 117 ? 28.682 38.547 63.502 1.00 39.60 117 PHE E CA 1
ATOM 7769 C C . PHE E 1 117 ? 29.248 38.084 62.181 1.00 37.22 117 PHE E C 1
ATOM 7770 O O . PHE E 1 117 ? 29.732 38.882 61.400 1.00 38.99 117 PHE E O 1
ATOM 7778 N N . LEU E 1 118 ? 29.134 36.794 61.904 1.00 36.54 118 LEU E N 1
ATOM 7779 C CA . LEU E 1 118 ? 29.541 36.244 60.606 1.00 35.74 118 LEU E CA 1
ATOM 7780 C C . LEU E 1 118 ? 28.889 36.942 59.415 1.00 35.26 118 LEU E C 1
ATOM 7781 O O . LEU E 1 118 ? 29.494 37.040 58.351 1.00 34.98 118 LEU E O 1
ATOM 7786 N N . ASP E 1 119 ? 27.655 37.411 59.591 1.00 36.16 119 ASP E N 1
ATOM 7787 C CA . ASP E 1 119 ? 26.914 38.038 58.504 1.00 37.08 119 ASP E CA 1
ATOM 7788 C C . ASP E 1 119 ? 26.926 39.536 58.590 1.00 38.08 119 ASP E C 1
ATOM 7789 O O . ASP E 1 119 ? 26.240 40.193 57.826 1.00 40.44 119 ASP E O 1
ATOM 7794 N N . THR E 1 120 ? 27.675 40.094 59.526 1.00 38.34 120 THR E N 1
ATOM 7795 C CA . THR E 1 120 ? 27.751 41.526 59.592 1.00 40.61 120 THR E CA 1
ATOM 7796 C C . THR E 1 120 ? 28.466 42.061 58.356 1.00 42.21 120 THR E C 1
ATOM 7797 O O . THR E 1 120 ? 29.521 41.568 57.964 1.00 39.25 120 THR E O 1
ATOM 7801 N N . GLU E 1 121 ? 27.862 43.071 57.747 1.00 47.29 121 GLU E N 1
ATOM 7802 C CA . GLU E 1 121 ? 28.348 43.616 56.483 1.00 50.66 121 GLU E CA 1
ATOM 7803 C C . GLU E 1 121 ? 29.378 44.718 56.720 1.00 47.29 121 GLU E C 1
ATOM 7804 O O . GLU E 1 121 ? 30.453 44.696 56.125 1.00 44.83 121 GLU E O 1
ATOM 7810 N N . THR E 1 122 ? 29.032 45.687 57.560 1.00 47.40 122 THR E N 1
ATOM 7811 C CA . THR E 1 122 ? 29.981 46.726 57.988 1.00 52.10 122 THR E CA 1
ATOM 7812 C C . THR E 1 122 ? 29.839 46.922 59.510 1.00 50.14 122 THR E C 1
ATOM 7813 O O . THR E 1 122 ? 28.724 47.001 60.008 1.00 50.50 122 THR E O 1
ATOM 7817 N N . PRO E 1 123 ? 30.940 46.940 60.261 1.00 47.75 123 PRO E N 1
ATOM 7818 C CA . PRO E 1 123 ? 32.283 46.565 59.779 1.00 44.50 123 PRO E CA 1
ATOM 7819 C C . PRO E 1 123 ? 32.472 45.042 59.828 1.00 39.67 123 PRO E C 1
ATOM 7820 O O . PRO E 1 123 ? 32.382 44.450 60.889 1.00 38.07 123 PRO E O 1
ATOM 7824 N N . SER E 1 124 ? 32.712 44.415 58.684 1.00 38.61 124 SER E N 1
ATOM 7825 C CA . SER E 1 124 ? 32.872 42.957 58.619 1.00 36.41 124 SER E CA 1
ATOM 7826 C C . SER E 1 124 ? 34.010 42.473 59.506 1.00 34.89 124 SER E C 1
ATOM 7827 O O . SER E 1 124 ? 35.033 43.134 59.614 1.00 33.53 124 SER E O 1
ATOM 7830 N N . GLY E 1 125 ? 33.814 41.301 60.108 1.00 35.03 125 GLY E N 1
ATOM 7831 C CA . GLY E 1 125 ? 34.866 40.600 60.841 1.00 35.65 125 GLY E CA 1
ATOM 7832 C C . GLY E 1 125 ? 35.751 39.692 59.989 1.00 34.31 125 GLY E C 1
ATOM 7833 O O . GLY E 1 125 ? 36.571 38.976 60.496 1.00 37.88 125 GLY E O 1
ATOM 7834 N N . TRP E 1 126 ? 35.594 39.713 58.685 1.00 33.51 126 TRP E N 1
ATOM 7835 C CA . TRP E 1 126 ? 36.428 38.911 57.814 1.00 31.94 126 TRP E CA 1
ATOM 7836 C C . TRP E 1 126 ? 37.530 39.756 57.193 1.00 31.96 126 TRP E C 1
ATOM 7837 O O . TRP E 1 126 ? 37.335 40.926 56.868 1.00 30.35 126 TRP E O 1
ATOM 7848 N N . ASP E 1 127 ? 38.690 39.145 57.007 1.00 33.96 127 ASP E N 1
ATOM 7849 C CA . ASP E 1 127 ? 39.788 39.800 56.290 1.00 35.91 127 ASP E CA 1
ATOM 7850 C C . ASP E 1 127 ? 39.441 40.105 54.833 1.00 34.46 127 ASP E C 1
ATOM 7851 O O . ASP E 1 127 ? 39.909 41.090 54.264 1.00 34.22 127 ASP E O 1
ATOM 7856 N N . ILE E 1 128 ? 38.607 39.267 54.232 1.00 33.10 128 ILE E N 1
ATOM 7857 C CA . ILE E 1 128 ? 38.192 39.477 52.854 1.00 31.80 128 ILE E CA 1
ATOM 7858 C C . ILE E 1 128 ? 37.634 40.877 52.626 1.00 31.57 128 ILE E C 1
ATOM 7859 O O . ILE E 1 128 ? 37.740 41.411 51.535 1.00 32.68 128 ILE E O 1
ATOM 7864 N N . ALA E 1 129 ? 37.062 41.478 53.655 1.00 31.80 129 ALA E N 1
ATOM 7865 C CA . ALA E 1 129 ? 36.543 42.832 53.550 1.00 33.79 129 ALA E CA 1
ATOM 7866 C C . ALA E 1 129 ? 37.612 43.851 53.145 1.00 33.63 129 ALA E C 1
ATOM 7867 O O . ALA E 1 129 ? 37.288 44.904 52.624 1.00 32.73 129 ALA E O 1
ATOM 7869 N N . LYS E 1 130 ? 38.873 43.544 53.391 1.00 33.93 130 LYS E N 1
ATOM 7870 C CA . LYS E 1 130 ? 39.958 44.431 52.977 1.00 36.79 130 LYS E CA 1
ATOM 7871 C C . LYS E 1 130 ? 40.198 44.423 51.479 1.00 34.96 130 LYS E C 1
ATOM 7872 O O . LYS E 1 130 ? 40.945 45.251 50.987 1.00 35.40 130 LYS E O 1
ATOM 7878 N N . LEU E 1 131 ? 39.590 43.471 50.777 1.00 33.96 131 LEU E N 1
ATOM 7879 C CA . LEU E 1 131 ? 39.673 43.370 49.317 1.00 33.13 131 LEU E CA 1
ATOM 7880 C C . LEU E 1 131 ? 38.537 44.058 48.564 1.00 31.65 131 LEU E C 1
ATOM 7881 O O . LEU E 1 131 ? 38.596 44.187 47.357 1.00 31.61 131 LEU E O 1
ATOM 7886 N N . VAL E 1 132 ? 37.504 44.478 49.280 1.00 31.52 132 VAL E N 1
ATOM 7887 C CA . VAL E 1 132 ? 36.348 45.105 48.682 1.00 30.36 132 VAL E CA 1
ATOM 7888 C C . VAL E 1 132 ? 36.706 46.513 48.261 1.00 30.26 132 VAL E C 1
ATOM 7889 O O . VAL E 1 132 ? 37.372 47.217 48.974 1.00 29.73 132 VAL E O 1
ATOM 7893 N N . GLY E 1 133 ? 36.242 46.921 47.092 1.00 31.45 133 GLY E N 1
ATOM 7894 C CA . GLY E 1 133 ? 36.209 48.334 46.747 1.00 32.53 133 GLY E CA 1
ATOM 7895 C C . GLY E 1 133 ? 37.222 48.817 45.723 1.00 33.26 133 GLY E C 1
ATOM 7896 O O . GLY E 1 133 ? 37.407 50.013 45.587 1.00 36.95 133 GLY E O 1
ATOM 7897 N N . GLY E 1 134 ? 37.887 47.916 45.006 1.00 32.07 134 GLY E N 1
ATOM 7898 C CA . GLY E 1 134 ? 38.688 48.327 43.847 1.00 31.60 134 GLY E CA 1
ATOM 7899 C C . GLY E 1 134 ? 40.183 48.359 44.058 1.00 30.26 134 GLY E C 1
ATOM 7900 O O . GLY E 1 134 ? 40.667 49.101 44.908 1.00 29.14 134 GLY E O 1
ATOM 7901 N N . ASN E 1 135 ? 40.875 47.507 43.288 1.00 30.48 135 ASN E N 1
ATOM 7902 C CA . ASN E 1 135 ? 42.341 47.425 43.166 1.00 31.00 135 ASN E CA 1
ATOM 7903 C C . ASN E 1 135 ? 43.000 47.090 44.487 1.00 30.51 135 ASN E C 1
ATOM 7904 O O . ASN E 1 135 ? 44.075 47.576 44.800 1.00 30.15 135 ASN E O 1
ATOM 7909 N N . LYS E 1 136 ? 42.344 46.242 45.255 1.00 29.60 136 LYS E N 1
ATOM 7910 C CA . LYS E 1 136 ? 42.892 45.808 46.514 1.00 30.19 136 LYS E CA 1
ATOM 7911 C C . LYS E 1 136 ? 43.684 44.516 46.327 1.00 31.26 136 LYS E C 1
ATOM 7912 O O . LYS E 1 136 ? 43.416 43.710 45.422 1.00 29.61 136 LYS E O 1
ATOM 7918 N N . SER E 1 137 ? 44.628 44.309 47.242 1.00 32.16 137 SER E N 1
ATOM 7919 C CA . SER E 1 137 ? 45.647 43.287 47.109 1.00 31.56 137 SER E CA 1
ATOM 7920 C C . SER E 1 137 ? 45.755 42.387 48.300 1.00 30.45 137 SER E C 1
ATOM 7921 O O . SER E 1 137 ? 45.472 42.790 49.421 1.00 29.15 137 SER E O 1
ATOM 7924 N N . TRP E 1 138 ? 46.220 41.168 48.053 1.00 31.32 138 TRP E N 1
ATOM 7925 C CA . TRP E 1 138 ? 46.573 40.237 49.137 1.00 30.70 138 TRP E CA 1
ATOM 7926 C C . TRP E 1 138 ? 47.972 39.671 48.860 1.00 31.15 138 TRP E C 1
ATOM 7927 O O . TRP E 1 138 ? 48.288 39.263 47.737 1.00 29.67 138 TRP E O 1
ATOM 7938 N N . SER E 1 139 ? 48.814 39.686 49.894 1.00 32.12 139 SER E N 1
ATOM 7939 C CA . SER E 1 139 ? 50.206 39.269 49.794 1.00 31.79 139 SER E CA 1
ATOM 7940 C C . SER E 1 139 ? 50.480 38.018 50.619 1.00 32.40 139 SER E C 1
ATOM 7941 O O . SER E 1 139 ? 50.156 37.964 51.784 1.00 33.39 139 SER E O 1
ATOM 7944 N N . SER E 1 140 ? 51.109 37.031 50.006 1.00 33.90 140 SER E N 1
ATOM 7945 C CA . SER E 1 140 ? 51.424 35.774 50.660 1.00 34.48 140 SER E CA 1
ATOM 7946 C C . SER E 1 140 ? 52.892 35.494 50.426 1.00 36.85 140 SER E C 1
ATOM 7947 O O . SER E 1 140 ? 53.448 35.932 49.433 1.00 40.64 140 SER E O 1
ATOM 7950 N N . LYS E 1 141 ? 53.520 34.774 51.345 1.00 40.14 141 LYS E N 1
ATOM 7951 C CA . LYS E 1 141 ? 54.912 34.353 51.195 1.00 41.15 141 LYS E CA 1
ATOM 7952 C C . LYS E 1 141 ? 55.002 32.937 50.670 1.00 37.63 141 LYS E C 1
ATOM 7953 O O . LYS E 1 141 ? 54.246 32.069 51.084 1.00 36.49 141 LYS E O 1
ATOM 7959 N N . ILE E 1 142 ? 55.916 32.705 49.745 1.00 35.25 142 ILE E N 1
ATOM 7960 C CA . ILE E 1 142 ? 56.212 31.351 49.351 1.00 35.77 142 ILE E CA 1
ATOM 7961 C C . ILE E 1 142 ? 56.909 30.688 50.533 1.00 36.47 142 ILE E C 1
ATOM 7962 O O . ILE E 1 142 ? 57.854 31.257 51.091 1.00 36.14 142 ILE E O 1
ATOM 7967 N N . PRO E 1 143 ? 56.449 29.493 50.933 1.00 37.26 143 PRO E N 1
ATOM 7968 C CA . PRO E 1 143 ? 57.069 28.850 52.106 1.00 38.20 143 PRO E CA 1
ATOM 7969 C C . PRO E 1 143 ? 58.579 28.677 51.995 1.00 38.18 143 PRO E C 1
ATOM 7970 O O . PRO E 1 143 ? 59.088 28.318 50.921 1.00 35.93 143 PRO E O 1
ATOM 7974 N N . ASP E 1 144 ? 59.265 28.947 53.111 1.00 40.08 144 ASP E N 1
ATOM 7975 C CA . ASP E 1 144 ? 60.723 28.784 53.218 1.00 42.10 144 ASP E CA 1
ATOM 7976 C C . ASP E 1 144 ? 61.145 27.349 52.917 1.00 40.01 144 ASP E C 1
ATOM 7977 O O . ASP E 1 144 ? 60.432 26.396 53.227 1.00 39.20 144 ASP E O 1
ATOM 7982 N N . GLY E 1 145 ? 62.299 27.213 52.278 1.00 38.40 145 GLY E N 1
ATOM 7983 C CA . GLY E 1 145 ? 62.828 25.912 51.895 1.00 37.44 145 GLY E CA 1
ATOM 7984 C C . GLY E 1 145 ? 62.158 25.192 50.744 1.00 36.20 145 GLY E C 1
ATOM 7985 O O . GLY E 1 145 ? 62.557 24.089 50.422 1.00 36.85 145 GLY E O 1
ATOM 7986 N N . LEU E 1 146 ? 61.174 25.808 50.088 1.00 36.08 146 LEU E N 1
ATOM 7987 C CA . LEU E 1 146 ? 60.331 25.083 49.141 1.00 34.41 146 LEU E CA 1
ATOM 7988 C C . LEU E 1 146 ? 61.116 24.599 47.937 1.00 34.55 146 LEU E C 1
ATOM 7989 O O . LEU E 1 146 ? 61.882 25.345 47.342 1.00 34.81 146 LEU E O 1
ATOM 7994 N N . ALA E 1 147 ? 60.910 23.339 47.583 1.00 34.93 147 ALA E N 1
ATOM 7995 C CA . ALA E 1 147 ? 61.702 22.685 46.548 1.00 36.16 147 ALA E CA 1
ATOM 7996 C C . ALA E 1 147 ? 61.537 23.411 45.233 1.00 37.20 147 ALA E C 1
ATOM 7997 O O . ALA E 1 147 ? 60.429 23.829 44.891 1.00 36.74 147 ALA E O 1
ATOM 7999 N N . PRO E 1 148 ? 62.625 23.538 44.461 1.00 38.01 148 PRO E N 1
ATOM 8000 C CA . PRO E 1 148 ? 62.485 24.278 43.207 1.00 38.11 148 PRO E CA 1
ATOM 8001 C C . PRO E 1 148 ? 61.607 23.514 42.167 1.00 38.13 148 PRO E C 1
ATOM 8002 O O . PRO E 1 148 ? 61.468 22.301 42.259 1.00 37.58 148 PRO E O 1
ATOM 8006 N N . GLY E 1 149 ? 60.991 24.242 41.230 1.00 37.09 149 GLY E N 1
ATOM 8007 C CA . GLY E 1 149 ? 60.287 23.633 40.106 1.00 35.15 149 GLY E CA 1
ATOM 8008 C C . GLY E 1 149 ? 59.157 24.505 39.588 1.00 34.84 149 GLY E C 1
ATOM 8009 O O . GLY E 1 149 ? 59.074 25.709 39.872 1.00 34.04 149 GLY E O 1
ATOM 8010 N N . ASN E 1 150 ? 58.264 23.887 38.831 1.00 33.23 150 ASN E N 1
ATOM 8011 C CA . ASN E 1 150 ? 57.184 24.598 38.242 1.00 31.42 150 ASN E CA 1
ATOM 8012 C C . ASN E 1 150 ? 55.980 24.439 39.116 1.00 31.44 150 ASN E C 1
ATOM 8013 O O . ASN E 1 150 ? 55.574 23.303 39.360 1.00 32.28 150 ASN E O 1
ATOM 8018 N N . TYR E 1 151 ? 55.394 25.559 39.565 1.00 29.14 151 TYR E N 1
ATOM 8019 C CA . TYR E 1 151 ? 54.246 25.498 40.438 1.00 28.69 151 TYR E CA 1
ATOM 8020 C C . TYR E 1 151 ? 53.090 26.301 39.899 1.00 28.62 151 TYR E C 1
ATOM 8021 O O . TYR E 1 151 ? 53.272 27.361 39.305 1.00 29.27 151 TYR E O 1
ATOM 8030 N N . LEU E 1 152 ? 51.885 25.810 40.141 1.00 27.66 152 LEU E N 1
ATOM 8031 C CA . LEU E 1 152 ? 50.713 26.623 39.972 1.00 27.21 152 LEU E CA 1
ATOM 8032 C C . LEU E 1 152 ? 50.468 27.273 41.317 1.00 27.56 152 LEU E C 1
ATOM 8033 O O . LEU E 1 152 ? 50.732 26.676 42.351 1.00 27.57 152 LEU E O 1
ATOM 8038 N N . VAL E 1 153 ? 49.980 28.506 41.299 1.00 27.90 153 VAL E N 1
ATOM 8039 C CA . VAL E 1 153 ? 49.500 29.172 42.509 1.00 27.25 153 VAL E CA 1
ATOM 8040 C C . VAL E 1 153 ? 48.028 29.413 42.255 1.00 25.84 153 VAL E C 1
ATOM 8041 O O . VAL E 1 153 ? 47.669 29.748 41.147 1.00 26.34 153 VAL E O 1
ATOM 8045 N N . ARG E 1 154 ? 47.178 29.183 43.254 1.00 25.98 154 ARG E N 1
ATOM 8046 C CA . ARG E 1 154 ? 45.737 29.379 43.122 1.00 25.64 154 ARG E CA 1
ATOM 8047 C C . ARG E 1 154 ? 45.191 30.284 44.206 1.00 24.73 154 ARG E C 1
ATOM 8048 O O . ARG E 1 154 ? 45.396 30.042 45.387 1.00 25.22 154 ARG E O 1
ATOM 8056 N N . HIS E 1 155 ? 44.503 31.332 43.803 1.00 24.50 155 HIS E N 1
ATOM 8057 C CA . HIS E 1 155 ? 43.859 32.243 44.744 1.00 24.67 155 HIS E CA 1
ATOM 8058 C C . HIS E 1 155 ? 42.393 31.973 44.665 1.00 25.20 155 HIS E C 1
ATOM 8059 O O . HIS E 1 155 ? 41.873 31.786 43.575 1.00 26.29 155 HIS E O 1
ATOM 8066 N N . GLU E 1 156 ? 41.736 31.952 45.818 1.00 25.95 156 GLU E N 1
ATOM 8067 C CA . GLU E 1 156 ? 40.362 31.539 45.918 1.00 26.43 156 GLU E CA 1
ATOM 8068 C C . GLU E 1 156 ? 39.680 32.370 46.972 1.00 26.44 156 GLU E C 1
ATOM 8069 O O . GLU E 1 156 ? 40.143 32.407 48.092 1.00 25.50 156 GLU E O 1
ATOM 8075 N N . LEU E 1 157 ? 38.585 33.038 46.614 1.00 25.37 157 LEU E N 1
ATOM 8076 C CA . LEU E 1 157 ? 37.742 33.694 47.574 1.00 24.85 157 LEU E CA 1
ATOM 8077 C C . LEU E 1 157 ? 36.442 32.920 47.624 1.00 25.76 157 LEU E C 1
ATOM 8078 O O . LEU E 1 157 ? 35.952 32.507 46.599 1.00 26.31 157 LEU E O 1
ATOM 8083 N N . ILE E 1 158 ? 35.900 32.697 48.817 1.00 26.12 158 ILE E N 1
ATOM 8084 C CA . ILE E 1 158 ? 34.624 32.033 48.955 1.00 26.81 158 ILE E CA 1
ATOM 8085 C C . ILE E 1 158 ? 33.675 32.992 49.637 1.00 27.24 158 ILE E C 1
ATOM 8086 O O . ILE E 1 158 ? 33.835 33.294 50.808 1.00 27.17 158 ILE E O 1
ATOM 8091 N N . ALA E 1 159 ? 32.686 33.483 48.901 1.00 27.49 159 ALA E N 1
ATOM 8092 C CA . ALA E 1 159 ? 31.755 34.440 49.456 1.00 27.59 159 ALA E CA 1
ATOM 8093 C C . ALA E 1 159 ? 30.584 33.676 50.052 1.00 30.34 159 ALA E C 1
ATOM 8094 O O . ALA E 1 159 ? 30.016 32.751 49.420 1.00 32.56 159 ALA E O 1
ATOM 8096 N N . LEU E 1 160 ? 30.225 34.053 51.271 1.00 30.28 160 LEU E N 1
ATOM 8097 C CA . LEU E 1 160 ? 29.254 33.301 52.044 1.00 31.65 160 LEU E CA 1
ATOM 8098 C C . LEU E 1 160 ? 28.056 34.102 52.494 1.00 33.17 160 LEU E C 1
ATOM 8099 O O . LEU E 1 160 ? 27.361 33.685 53.392 1.00 36.70 160 LEU E O 1
ATOM 8104 N N . HIS E 1 161 ? 27.806 35.253 51.892 1.00 36.03 161 HIS E N 1
ATOM 8105 C CA . HIS E 1 161 ? 26.627 36.077 52.230 1.00 38.58 161 HIS E CA 1
ATOM 8106 C C . HIS E 1 161 ? 25.262 35.390 51.994 1.00 36.64 161 HIS E C 1
ATOM 8107 O O . HIS E 1 161 ? 24.292 35.741 52.665 1.00 36.74 161 HIS E O 1
ATOM 8114 N N . GLN E 1 162 ? 25.189 34.431 51.067 1.00 34.65 162 GLN E N 1
ATOM 8115 C CA . GLN E 1 162 ? 23.956 33.673 50.823 1.00 34.72 162 GLN E CA 1
ATOM 8116 C C . GLN E 1 162 ? 23.922 32.392 51.619 1.00 34.63 162 GLN E C 1
ATOM 8117 O O . GLN E 1 162 ? 24.724 31.463 51.370 1.00 33.81 162 GLN E O 1
ATOM 8123 N N . ALA E 1 163 ? 22.968 32.326 52.542 1.00 33.64 163 ALA E N 1
ATOM 8124 C CA . ALA E 1 163 ? 22.765 31.129 53.360 1.00 35.51 163 ALA E CA 1
ATOM 8125 C C . ALA E 1 163 ? 22.741 29.843 52.517 1.00 35.08 163 ALA E C 1
ATOM 8126 O O . ALA E 1 163 ? 22.000 29.758 51.550 1.00 34.02 163 ALA E O 1
ATOM 8128 N N . ASN E 1 164 ? 23.563 28.860 52.876 1.00 34.97 164 ASN E N 1
ATOM 8129 C CA . ASN E 1 164 ? 23.515 27.524 52.242 1.00 36.87 164 ASN E CA 1
ATOM 8130 C C . ASN E 1 164 ? 23.931 27.459 50.758 1.00 36.85 164 ASN E C 1
ATOM 8131 O O . ASN E 1 164 ? 23.852 26.396 50.133 1.00 37.83 164 ASN E O 1
ATOM 8136 N N . ASN E 1 165 ? 24.423 28.578 50.224 1.00 36.05 165 ASN E N 1
ATOM 8137 C CA . ASN E 1 165 ? 24.669 28.730 48.787 1.00 36.31 165 ASN E CA 1
ATOM 8138 C C . ASN E 1 165 ? 25.951 29.503 48.595 1.00 36.62 165 ASN E C 1
ATOM 8139 O O . ASN E 1 165 ? 25.954 30.698 48.223 1.00 35.47 165 ASN E O 1
ATOM 8144 N N . PRO E 1 166 ? 27.062 28.814 48.885 1.00 35.25 166 PRO E N 1
ATOM 8145 C CA . PRO E 1 166 ? 28.417 29.357 48.758 1.00 33.67 166 PRO E CA 1
ATOM 8146 C C . PRO E 1 166 ? 28.780 29.706 47.318 1.00 31.87 166 PRO E C 1
ATOM 8147 O O . PRO E 1 166 ? 28.261 29.104 46.381 1.00 30.60 166 PRO E O 1
ATOM 8151 N N . GLN E 1 167 ? 29.686 30.663 47.162 1.00 30.79 167 GLN E N 1
ATOM 8152 C CA . GLN E 1 167 ? 30.132 31.109 45.844 1.00 28.52 167 GLN E CA 1
ATOM 8153 C C . GLN E 1 167 ? 31.604 31.050 45.868 1.00 26.99 167 GLN E C 1
ATOM 8154 O O . GLN E 1 167 ? 32.195 31.627 46.741 1.00 30.21 167 GLN E O 1
ATOM 8160 N N . PHE E 1 168 ? 32.205 30.347 44.933 1.00 26.41 168 PHE E N 1
ATOM 8161 C CA . PHE E 1 168 ? 33.647 30.187 44.898 1.00 25.88 168 PHE E CA 1
ATOM 8162 C C . PHE E 1 168 ? 34.196 30.967 43.738 1.00 25.08 168 PHE E C 1
ATOM 8163 O O . PHE E 1 168 ? 33.759 30.757 42.615 1.00 26.43 168 PHE E O 1
ATOM 8171 N N . TYR E 1 169 ? 35.208 31.780 43.975 1.00 24.30 169 TYR E N 1
ATOM 8172 C CA . TYR E 1 169 ? 35.859 32.539 42.918 1.00 23.41 169 TYR E CA 1
ATOM 8173 C C . TYR E 1 169 ? 37.357 32.243 42.827 1.00 23.44 169 TYR E C 1
ATOM 8174 O O . TYR E 1 169 ? 38.116 32.797 43.579 1.00 22.33 169 TYR E O 1
ATOM 8183 N N . PRO E 1 170 ? 37.795 31.369 41.903 1.00 23.84 170 PRO E N 1
ATOM 8184 C CA . PRO E 1 170 ? 39.225 31.021 41.813 1.00 23.89 170 PRO E CA 1
ATOM 8185 C C . PRO E 1 170 ? 39.966 31.490 40.554 1.00 23.76 170 PRO E C 1
ATOM 8186 O O . PRO E 1 170 ? 39.366 31.581 39.496 1.00 23.81 170 PRO E O 1
ATOM 8190 N N . GLU E 1 171 ? 41.270 31.733 40.665 1.00 24.42 171 GLU E N 1
ATOM 8191 C CA . GLU E 1 171 ? 42.134 31.914 39.484 1.00 24.85 171 GLU E CA 1
ATOM 8192 C C . GLU E 1 171 ? 43.497 31.260 39.725 1.00 24.88 171 GLU E C 1
ATOM 8193 O O . GLU E 1 171 ? 43.912 31.156 40.853 1.00 25.04 171 GLU E O 1
ATOM 8199 N N . CYS E 1 172 ? 44.197 30.854 38.674 1.00 25.71 172 CYS E N 1
ATOM 8200 C CA . CYS E 1 172 ? 45.492 30.201 38.815 1.00 28.16 172 CYS E CA 1
ATOM 8201 C C . CYS E 1 172 ? 46.521 30.914 37.993 1.00 26.16 172 CYS E C 1
ATOM 8202 O O . CYS E 1 172 ? 46.203 31.387 36.925 1.00 27.86 172 CYS E O 1
ATOM 8205 N N . ALA E 1 173 ? 47.767 30.914 38.447 1.00 24.78 173 ALA E N 1
ATOM 8206 C CA . ALA E 1 173 ? 48.889 31.434 37.676 1.00 24.78 173 ALA E CA 1
ATOM 8207 C C . ALA E 1 173 ? 50.135 30.568 37.807 1.00 25.65 173 ALA E C 1
ATOM 8208 O O . ALA E 1 173 ? 50.195 29.673 38.648 1.00 27.82 173 ALA E O 1
ATOM 8210 N N . GLN E 1 174 ? 51.156 30.858 37.007 1.00 26.58 174 GLN E N 1
ATOM 8211 C CA . GLN E 1 174 ? 52.356 29.994 36.909 1.00 26.30 174 GLN E CA 1
ATOM 8212 C C . GLN E 1 174 ? 53.614 30.634 37.491 1.00 26.93 174 GLN E C 1
ATOM 8213 O O . GLN E 1 174 ? 54.021 31.685 37.042 1.00 25.00 174 GLN E O 1
ATOM 8219 N N . ILE E 1 175 ? 54.206 29.956 38.483 1.00 29.04 175 ILE E N 1
ATOM 8220 C CA . ILE E 1 175 ? 55.428 30.369 39.175 1.00 31.05 175 ILE E CA 1
ATOM 8221 C C . ILE E 1 175 ? 56.528 29.337 39.043 1.00 31.45 175 ILE E C 1
ATOM 8222 O O . ILE E 1 175 ? 56.332 28.157 39.370 1.00 29.85 175 ILE E O 1
ATOM 8227 N N . LYS E 1 176 ? 57.696 29.789 38.610 1.00 32.45 176 LYS E N 1
ATOM 8228 C CA . LYS E 1 176 ? 58.834 28.935 38.620 1.00 36.13 176 LYS E CA 1
ATOM 8229 C C . LYS E 1 176 ? 59.646 29.302 39.813 1.00 35.73 176 LYS E C 1
ATOM 8230 O O . LYS E 1 176 ? 60.149 30.427 39.892 1.00 36.60 176 LYS E O 1
ATOM 8236 N N . VAL E 1 177 ? 59.759 28.345 40.733 1.00 34.42 177 VAL E N 1
ATOM 8237 C CA . VAL E 1 177 ? 60.423 28.524 42.020 1.00 33.71 177 VAL E CA 1
ATOM 8238 C C . VAL E 1 177 ? 61.876 28.110 41.864 1.00 35.94 177 VAL E C 1
ATOM 8239 O O . VAL E 1 177 ? 62.186 26.986 41.441 1.00 37.88 177 VAL E O 1
ATOM 8243 N N . THR E 1 178 ? 62.767 29.031 42.204 1.00 37.85 178 THR E N 1
ATOM 8244 C CA . THR E 1 178 ? 64.207 28.841 42.033 1.00 40.28 178 THR E CA 1
ATOM 8245 C C . THR E 1 178 ? 64.850 28.289 43.321 1.00 40.54 178 THR E C 1
ATOM 8246 O O . THR E 1 178 ? 64.140 27.925 44.263 1.00 40.60 178 THR E O 1
ATOM 8250 N N . GLY E 1 179 ? 66.180 28.211 43.333 1.00 41.00 179 GLY E N 1
ATOM 8251 C CA . GLY E 1 179 ? 66.950 27.913 44.529 1.00 41.49 179 GLY E CA 1
ATOM 8252 C C . GLY E 1 179 ? 67.178 26.432 44.716 1.00 43.08 179 GLY E C 1
ATOM 8253 O O . GLY E 1 179 ? 66.903 25.628 43.818 1.00 42.61 179 GLY E O 1
ATOM 8254 N N . SER E 1 180 ? 67.633 26.093 45.924 1.00 45.01 180 SER E N 1
ATOM 8255 C CA . SER E 1 180 ? 68.043 24.747 46.325 1.00 44.94 180 SER E CA 1
ATOM 8256 C C . SER E 1 180 ? 67.304 24.167 47.526 1.00 43.22 180 SER E C 1
ATOM 8257 O O . SER E 1 180 ? 67.810 23.252 48.177 1.00 44.73 180 SER E O 1
ATOM 8260 N N . GLY E 1 181 ? 66.120 24.672 47.834 1.00 40.59 181 GLY E N 1
ATOM 8261 C CA . GLY E 1 181 ? 65.374 24.169 48.986 1.00 39.80 181 GLY E CA 1
ATOM 8262 C C . GLY E 1 181 ? 64.994 22.714 48.811 1.00 40.11 181 GLY E C 1
ATOM 8263 O O . GLY E 1 181 ? 65.022 22.175 47.696 1.00 38.65 181 GLY E O 1
ATOM 8264 N N . THR E 1 182 ? 64.643 22.054 49.900 1.00 40.63 182 THR E N 1
ATOM 8265 C CA . THR E 1 182 ? 64.245 20.654 49.781 1.00 43.84 182 THR E CA 1
ATOM 8266 C C . THR E 1 182 ? 62.881 20.342 50.399 1.00 45.59 182 THR E C 1
ATOM 8267 O O . THR E 1 182 ? 62.437 19.182 50.361 1.00 48.18 182 THR E O 1
ATOM 8271 N N . ALA E 1 183 ? 62.217 21.358 50.953 1.00 43.79 183 ALA E N 1
ATOM 8272 C CA . ALA E 1 183 ? 60.952 21.164 51.632 1.00 44.59 183 ALA E CA 1
ATOM 8273 C C . ALA E 1 183 ? 59.836 20.895 50.618 1.00 46.77 183 ALA E C 1
ATOM 8274 O O . ALA E 1 183 ? 59.699 21.608 49.620 1.00 47.92 183 ALA E O 1
ATOM 8276 N N . GLU E 1 184 ? 59.056 19.849 50.882 1.00 48.50 184 GLU E N 1
ATOM 8277 C CA . GLU E 1 184 ? 57.913 19.478 50.060 1.00 49.52 184 GLU E CA 1
ATOM 8278 C C . GLU E 1 184 ? 56.818 19.054 50.997 1.00 47.91 184 GLU E C 1
ATOM 8279 O O . GLU E 1 184 ? 57.015 18.144 51.775 1.00 48.71 184 GLU E O 1
ATOM 8285 N N . PRO E 1 185 ? 55.648 19.689 50.919 1.00 46.56 185 PRO E N 1
ATOM 8286 C CA . PRO E 1 185 ? 54.626 19.261 51.853 1.00 46.63 185 PRO E CA 1
ATOM 8287 C C . PRO E 1 185 ? 54.315 17.770 51.718 1.00 47.48 185 PRO E C 1
ATOM 8288 O O . PRO E 1 185 ? 54.355 17.185 50.625 1.00 47.22 185 PRO E O 1
ATOM 8292 N N . ALA E 1 186 ? 54.042 17.176 52.864 1.00 49.69 186 ALA E N 1
ATOM 8293 C CA . ALA E 1 186 ? 53.698 15.781 52.959 1.00 51.51 186 ALA E CA 1
ATOM 8294 C C . ALA E 1 186 ? 52.233 15.619 52.574 1.00 51.20 186 ALA E C 1
ATOM 8295 O O . ALA E 1 186 ? 51.515 16.611 52.379 1.00 48.10 186 ALA E O 1
ATOM 8297 N N . ALA E 1 187 ? 51.798 14.362 52.490 1.00 54.19 187 ALA E N 1
ATOM 8298 C CA . ALA E 1 187 ? 50.451 14.027 52.044 1.00 54.91 187 ALA E CA 1
ATOM 8299 C C . ALA E 1 187 ? 49.361 14.718 52.853 1.00 52.35 187 ALA E C 1
ATOM 8300 O O . ALA E 1 187 ? 48.433 15.246 52.282 1.00 52.90 187 ALA E O 1
ATOM 8302 N N . SER E 1 188 ? 49.497 14.772 54.168 1.00 53.75 188 SER E N 1
ATOM 8303 C CA . SER E 1 188 ? 48.487 15.422 55.022 1.00 55.55 188 SER E CA 1
ATOM 8304 C C . SER E 1 188 ? 48.259 16.926 54.770 1.00 53.32 188 SER E C 1
ATOM 8305 O O . SER E 1 188 ? 47.336 17.515 55.342 1.00 53.03 188 SER E O 1
ATOM 8308 N N . TYR E 1 189 ? 49.105 17.548 53.949 1.00 49.59 189 TYR E N 1
ATOM 8309 C CA . TYR E 1 189 ? 48.949 18.958 53.607 1.00 49.68 189 TYR E CA 1
ATOM 8310 C C . TYR E 1 189 ? 48.290 19.142 52.230 1.00 47.57 189 TYR E C 1
ATOM 8311 O O . TYR E 1 189 ? 47.940 20.250 51.839 1.00 44.51 189 TYR E O 1
ATOM 8320 N N . LYS E 1 190 ? 48.129 18.050 51.499 1.00 46.54 190 LYS E N 1
ATOM 8321 C CA . LYS E 1 190 ? 47.716 18.121 50.127 1.00 45.01 190 LYS E CA 1
ATOM 8322 C C . LYS E 1 190 ? 46.275 17.692 49.964 1.00 44.63 190 LYS E C 1
ATOM 8323 O O . LYS E 1 190 ? 45.785 16.850 50.724 1.00 43.82 190 LYS E O 1
ATOM 8329 N N . ALA E 1 191 ? 45.615 18.256 48.946 1.00 41.71 191 ALA E N 1
ATOM 8330 C CA . ALA E 1 191 ? 44.269 17.832 48.562 1.00 39.88 191 ALA E CA 1
ATOM 8331 C C . ALA E 1 191 ? 44.024 18.071 47.085 1.00 38.70 191 ALA E C 1
ATOM 8332 O O . ALA E 1 191 ? 44.713 18.870 46.448 1.00 37.39 191 ALA E O 1
ATOM 8334 N N . ALA E 1 192 ? 43.034 17.376 46.538 1.00 38.02 192 ALA E N 1
ATOM 8335 C CA . ALA E 1 192 ? 42.622 17.615 45.157 1.00 37.35 192 ALA E CA 1
ATOM 8336 C C . ALA E 1 192 ? 41.573 18.735 45.120 1.00 35.84 192 ALA E C 1
ATOM 8337 O O . ALA E 1 192 ? 40.886 19.003 46.112 1.00 34.28 192 ALA E O 1
ATOM 8339 N N . ILE E 1 193 ? 41.485 19.406 43.976 1.00 35.45 193 ILE E N 1
ATOM 8340 C CA . ILE E 1 193 ? 40.509 20.458 43.758 1.00 33.90 193 ILE E CA 1
ATOM 8341 C C . ILE E 1 193 ? 39.920 20.295 42.378 1.00 34.49 193 ILE E C 1
ATOM 8342 O O . ILE E 1 193 ? 40.669 20.362 41.400 1.00 35.93 193 ILE E O 1
ATOM 8347 N N . PRO E 1 194 ? 38.609 20.044 42.266 1.00 35.88 194 PRO E N 1
ATOM 8348 C CA . PRO E 1 194 ? 37.700 19.763 43.411 1.00 35.91 194 PRO E CA 1
ATOM 8349 C C . PRO E 1 194 ? 38.059 18.479 44.151 1.00 36.61 194 PRO E C 1
ATOM 8350 O O . PRO E 1 194 ? 38.699 17.599 43.561 1.00 37.51 194 PRO E O 1
ATOM 8354 N N . GLY E 1 195 ? 37.621 18.397 45.413 1.00 36.07 195 GLY E N 1
ATOM 8355 C CA . GLY E 1 195 ? 37.945 17.304 46.327 1.00 36.68 195 GLY E CA 1
ATOM 8356 C C . GLY E 1 195 ? 38.106 17.726 47.786 1.00 37.92 195 GLY E C 1
ATOM 8357 O O . GLY E 1 195 ? 37.677 17.022 48.690 1.00 40.37 195 GLY E O 1
ATOM 8358 N N . TYR E 1 196 ? 38.717 18.884 48.016 1.00 36.61 196 TYR E N 1
ATOM 8359 C CA . TYR E 1 196 ? 39.109 19.290 49.345 1.00 36.29 196 TYR E CA 1
ATOM 8360 C C . TYR E 1 196 ? 37.941 19.632 50.251 1.00 36.75 196 TYR E C 1
ATOM 8361 O O . TYR E 1 196 ? 38.093 19.669 51.478 1.00 36.73 196 TYR E O 1
ATOM 8370 N N . CYS E 1 197 ? 36.788 19.927 49.674 1.00 36.99 197 CYS E N 1
ATOM 8371 C CA . CYS E 1 197 ? 35.599 20.118 50.486 1.00 38.87 197 CYS E CA 1
ATOM 8372 C C . CYS E 1 197 ? 34.402 19.522 49.784 1.00 40.89 197 CYS E C 1
ATOM 8373 O O . CYS E 1 197 ? 34.514 19.092 48.646 1.00 39.96 197 CYS E O 1
ATOM 8376 N N . GLN E 1 198 ? 33.275 19.468 50.488 1.00 44.46 198 GLN E N 1
ATOM 8377 C CA . GLN E 1 198 ? 32.029 18.964 49.920 1.00 50.00 198 GLN E CA 1
ATOM 8378 C C . GLN E 1 198 ? 30.928 19.977 50.145 1.00 45.60 198 GLN E C 1
ATOM 8379 O O . GLN E 1 198 ? 30.948 20.709 51.130 1.00 44.93 198 GLN E O 1
ATOM 8385 N N . GLN E 1 199 ? 29.956 19.991 49.245 1.00 42.55 199 GLN E N 1
ATOM 8386 C CA . GLN E 1 199 ? 28.864 20.959 49.308 1.00 42.63 199 GLN E CA 1
ATOM 8387 C C . GLN E 1 199 ? 28.209 20.990 50.682 1.00 41.32 199 GLN E C 1
ATOM 8388 O O . GLN E 1 199 ? 27.921 22.052 51.207 1.00 41.69 199 GLN E O 1
ATOM 8394 N N . SER E 1 200 ? 27.992 19.808 51.246 1.00 42.00 200 SER E N 1
ATOM 8395 C CA . SER E 1 200 ? 27.280 19.641 52.507 1.00 43.88 200 SER E CA 1
ATOM 8396 C C . SER E 1 200 ? 28.114 19.889 53.801 1.00 42.63 200 SER E C 1
ATOM 8397 O O . SER E 1 200 ? 27.582 19.767 54.898 1.00 40.48 200 SER E O 1
ATOM 8400 N N . ASP E 1 201 ? 29.407 20.207 53.694 1.00 42.32 201 ASP E N 1
ATOM 8401 C CA . ASP E 1 201 ? 30.213 20.457 54.890 1.00 42.17 201 ASP E CA 1
ATOM 8402 C C . ASP E 1 201 ? 29.625 21.675 55.618 1.00 41.11 201 ASP E C 1
ATOM 8403 O O . ASP E 1 201 ? 29.043 22.557 54.982 1.00 40.97 201 ASP E O 1
ATOM 8408 N N . PRO E 1 202 ? 29.735 21.711 56.952 1.00 41.02 202 PRO E N 1
ATOM 8409 C CA . PRO E 1 202 ? 29.146 22.833 57.708 1.00 40.07 202 PRO E CA 1
ATOM 8410 C C . PRO E 1 202 ? 29.914 24.128 57.623 1.00 37.80 202 PRO E C 1
ATOM 8411 O O . PRO E 1 202 ? 29.440 25.113 58.150 1.00 39.38 202 PRO E O 1
ATOM 8415 N N . ASN E 1 203 ? 31.078 24.140 56.976 1.00 36.70 203 ASN E N 1
ATOM 8416 C CA . ASN E 1 203 ? 31.794 25.405 56.693 1.00 36.40 203 ASN E CA 1
ATOM 8417 C C . ASN E 1 203 ? 31.672 25.848 55.226 1.00 35.60 203 ASN E C 1
ATOM 8418 O O . ASN E 1 203 ? 32.276 26.852 54.803 1.00 34.07 203 ASN E O 1
ATOM 8423 N N . ILE E 1 204 ? 30.858 25.104 54.476 1.00 34.76 204 ILE E N 1
ATOM 8424 C CA . ILE E 1 204 ? 30.547 25.379 53.082 1.00 33.16 204 ILE E CA 1
ATOM 8425 C C . ILE E 1 204 ? 29.074 25.757 52.926 1.00 32.98 204 ILE E C 1
ATOM 8426 O O . ILE E 1 204 ? 28.767 26.842 52.432 1.00 32.39 204 ILE E O 1
ATOM 8431 N N . SER E 1 205 ? 28.174 24.859 53.326 1.00 33.65 205 SER E N 1
ATOM 8432 C CA . SER E 1 205 ? 26.742 25.136 53.312 1.00 35.29 205 SER E CA 1
ATOM 8433 C C . SER E 1 205 ? 26.206 25.199 54.725 1.00 34.97 205 SER E C 1
ATOM 8434 O O . SER E 1 205 ? 26.056 24.167 55.387 1.00 34.26 205 SER E O 1
ATOM 8437 N N . PHE E 1 206 ? 25.883 26.408 55.164 1.00 34.79 206 PHE E N 1
ATOM 8438 C CA . PHE E 1 206 ? 25.349 26.624 56.505 1.00 35.29 206 PHE E CA 1
ATOM 8439 C C . PHE E 1 206 ? 24.630 27.964 56.536 1.00 34.03 206 PHE E C 1
ATOM 8440 O O . PHE E 1 206 ? 24.845 28.806 55.687 1.00 33.43 206 PHE E O 1
ATOM 8448 N N . ASN E 1 207 ? 23.746 28.148 57.497 1.00 35.20 207 ASN E N 1
ATOM 8449 C CA . ASN E 1 207 ? 22.936 29.342 57.512 1.00 34.88 207 ASN E CA 1
ATOM 8450 C C . ASN E 1 207 ? 23.675 30.468 58.221 1.00 36.17 207 ASN E C 1
ATOM 8451 O O . ASN E 1 207 ? 23.487 30.727 59.396 1.00 37.99 207 ASN E O 1
ATOM 8456 N N . ILE E 1 208 ? 24.515 31.157 57.487 1.00 36.20 208 ILE E N 1
ATOM 8457 C CA . ILE E 1 208 ? 25.283 32.220 58.062 1.00 36.37 208 ILE E CA 1
ATOM 8458 C C . ILE E 1 208 ? 24.420 33.274 58.775 1.00 38.23 208 ILE E C 1
ATOM 8459 O O . ILE E 1 208 ? 24.935 34.038 59.590 1.00 42.02 208 ILE E O 1
ATOM 8464 N N . ASN E 1 209 ? 23.125 33.336 58.468 1.00 38.78 209 ASN E N 1
ATOM 8465 C CA . ASN E 1 209 ? 22.229 34.330 59.096 1.00 39.49 209 ASN E CA 1
ATOM 8466 C C . ASN E 1 209 ? 21.656 33.936 60.472 1.00 39.44 209 ASN E C 1
ATOM 8467 O O . ASN E 1 209 ? 21.073 34.776 61.171 1.00 38.42 209 ASN E O 1
ATOM 8472 N N . ASP E 1 210 ? 21.819 32.668 60.837 1.00 38.49 210 ASP E N 1
ATOM 8473 C CA . ASP E 1 210 ? 21.313 32.141 62.090 1.00 40.08 210 ASP E CA 1
ATOM 8474 C C . ASP E 1 210 ? 22.298 32.491 63.222 1.00 41.48 210 ASP E C 1
ATOM 8475 O O . ASP E 1 210 ? 23.384 31.894 63.326 1.00 41.94 210 ASP E O 1
ATOM 8480 N N . HIS E 1 211 ? 21.896 33.451 64.064 1.00 41.98 211 HIS E N 1
ATOM 8481 C CA . HIS E 1 211 ? 22.753 33.972 65.127 1.00 44.14 211 HIS E CA 1
ATOM 8482 C C . HIS E 1 211 ? 22.875 33.087 66.340 1.00 42.34 211 HIS E C 1
ATOM 8483 O O . HIS E 1 211 ? 23.690 33.375 67.199 1.00 42.71 211 HIS E O 1
ATOM 8490 N N . SER E 1 212 ? 22.060 32.041 66.428 1.00 41.55 212 SER E N 1
ATOM 8491 C CA . SER E 1 212 ? 22.257 30.994 67.429 1.00 42.53 212 SER E CA 1
ATOM 8492 C C . SER E 1 212 ? 23.594 30.247 67.211 1.00 41.84 212 SER E C 1
ATOM 8493 O O . SER E 1 212 ? 24.177 29.732 68.139 1.00 40.18 212 SER E O 1
ATOM 8496 N N . LEU E 1 213 ? 24.091 30.210 65.985 1.00 42.56 213 LEU E N 1
ATOM 8497 C CA . LEU E 1 213 ? 25.273 29.413 65.691 1.00 43.38 213 LEU E CA 1
ATOM 8498 C C . LEU E 1 213 ? 26.494 30.033 66.345 1.00 41.86 213 LEU E C 1
ATOM 8499 O O . LEU E 1 213 ? 26.535 31.249 66.526 1.00 40.92 213 LEU E O 1
ATOM 8504 N N . PRO E 1 214 ? 27.478 29.196 66.718 1.00 40.02 214 PRO E N 1
ATOM 8505 C CA . PRO E 1 214 ? 28.702 29.772 67.215 1.00 40.08 214 PRO E CA 1
ATOM 8506 C C . PRO E 1 214 ? 29.315 30.612 66.116 1.00 40.27 214 PRO E C 1
ATOM 8507 O O . PRO E 1 214 ? 29.362 30.170 64.985 1.00 38.82 214 PRO E O 1
ATOM 8511 N N . GLN E 1 215 ? 29.754 31.815 66.458 1.00 41.69 215 GLN E N 1
ATOM 8512 C CA . GLN E 1 215 ? 30.271 32.776 65.484 1.00 41.90 215 GLN E CA 1
ATOM 8513 C C . GLN E 1 215 ? 31.760 32.520 65.276 1.00 42.60 215 GLN E C 1
ATOM 8514 O O . GLN E 1 215 ? 32.622 33.345 65.576 1.00 39.06 215 GLN E O 1
ATOM 8520 N N . GLU E 1 216 ? 32.039 31.332 64.770 1.00 45.87 216 GLU E N 1
ATOM 8521 C CA . GLU E 1 216 ? 33.388 30.849 64.609 1.00 46.81 216 GLU E CA 1
ATOM 8522 C C . GLU E 1 216 ? 33.407 30.185 63.259 1.00 41.96 216 GLU E C 1
ATOM 8523 O O . GLU E 1 216 ? 32.455 29.549 62.848 1.00 39.75 216 GLU E O 1
ATOM 8529 N N . TYR E 1 217 ? 34.484 30.369 62.536 1.00 38.72 217 TYR E N 1
ATOM 8530 C CA . TYR E 1 217 ? 34.556 29.785 61.242 1.00 35.78 217 TYR E CA 1
ATOM 8531 C C . TYR E 1 217 ? 35.835 28.956 61.081 1.00 35.69 217 TYR E C 1
ATOM 8532 O O . TYR E 1 217 ? 36.940 29.453 61.287 1.00 34.93 217 TYR E O 1
ATOM 8541 N N . LYS E 1 218 ? 35.655 27.700 60.689 1.00 35.27 218 LYS E N 1
ATOM 8542 C CA . LYS E 1 218 ? 36.757 26.814 60.385 1.00 38.28 218 LYS E CA 1
ATOM 8543 C C . LYS E 1 218 ? 37.082 26.851 58.886 1.00 35.79 218 LYS E C 1
ATOM 8544 O O . LYS E 1 218 ? 36.321 26.395 58.046 1.00 36.97 218 LYS E O 1
ATOM 8550 N N . ILE E 1 219 ? 38.228 27.400 58.546 1.00 34.39 219 ILE E N 1
ATOM 8551 C CA . ILE E 1 219 ? 38.581 27.531 57.162 1.00 33.18 219 ILE E CA 1
ATOM 8552 C C . ILE E 1 219 ? 38.758 26.141 56.581 1.00 34.18 219 ILE E C 1
ATOM 8553 O O . ILE E 1 219 ? 39.407 25.299 57.169 1.00 37.00 219 ILE E O 1
ATOM 8558 N N . PRO E 1 220 ? 38.154 25.889 55.428 1.00 33.58 220 PRO E N 1
ATOM 8559 C CA . PRO E 1 220 ? 38.238 24.588 54.799 1.00 33.37 220 PRO E CA 1
ATOM 8560 C C . PRO E 1 220 ? 39.582 24.243 54.193 1.00 32.83 220 PRO E C 1
ATOM 8561 O O . PRO E 1 220 ? 40.428 25.104 53.997 1.00 33.48 220 PRO E O 1
ATOM 8565 N N . GLY E 1 221 ? 39.744 22.964 53.889 1.00 33.47 221 GLY E N 1
ATOM 8566 C CA . GLY E 1 221 ? 40.975 22.436 53.364 1.00 35.60 221 GLY E CA 1
ATOM 8567 C C . GLY E 1 221 ? 41.994 22.074 54.433 1.00 37.35 221 GLY E C 1
ATOM 8568 O O . GLY E 1 221 ? 41.736 22.212 55.636 1.00 39.17 221 GLY E O 1
ATOM 8569 N N . PRO E 1 222 ? 43.159 21.587 54.002 1.00 38.94 222 PRO E N 1
ATOM 8570 C CA . PRO E 1 222 ? 44.157 21.130 54.951 1.00 41.88 222 PRO E CA 1
ATOM 8571 C C . PRO E 1 222 ? 44.823 22.264 55.744 1.00 41.32 222 PRO E C 1
ATOM 8572 O O . PRO E 1 222 ? 44.658 23.433 55.430 1.00 39.07 222 PRO E O 1
ATOM 8576 N N . PRO E 1 223 ? 45.583 21.907 56.777 1.00 41.74 223 PRO E N 1
ATOM 8577 C CA . PRO E 1 223 ? 46.319 22.980 57.427 1.00 40.60 223 PRO E CA 1
ATOM 8578 C C . PRO E 1 223 ? 47.353 23.586 56.467 1.00 38.30 223 PRO E C 1
ATOM 8579 O O . PRO E 1 223 ? 47.824 22.924 55.540 1.00 38.05 223 PRO E O 1
ATOM 8583 N N . VAL E 1 224 ? 47.682 24.847 56.691 1.00 36.63 224 VAL E N 1
ATOM 8584 C CA . VAL E 1 224 ? 48.660 25.567 55.874 1.00 35.96 224 VAL E CA 1
ATOM 8585 C C . VAL E 1 224 ? 50.067 24.997 56.029 1.00 36.22 224 VAL E C 1
ATOM 8586 O O . VAL E 1 224 ? 50.537 24.794 57.129 1.00 36.72 224 VAL E O 1
ATOM 8590 N N . PHE E 1 225 ? 50.735 24.766 54.912 1.00 36.31 225 PHE E N 1
ATOM 8591 C CA . PHE E 1 225 ? 52.124 24.369 54.914 1.00 37.43 225 PHE E CA 1
ATOM 8592 C C . PHE E 1 225 ? 53.028 25.605 55.040 1.00 40.49 225 PHE E C 1
ATOM 8593 O O . PHE E 1 225 ? 52.931 26.519 54.230 1.00 38.13 225 PHE E O 1
ATOM 8601 N N . LYS E 1 226 ? 53.907 25.595 56.050 1.00 47.01 226 LYS E N 1
ATOM 8602 C CA . LYS E 1 226 ? 54.754 26.745 56.421 1.00 51.11 226 LYS E CA 1
ATOM 8603 C C . LYS E 1 226 ? 56.196 26.598 55.981 1.00 49.57 226 LYS E C 1
ATOM 8604 O O . LYS E 1 226 ? 56.957 27.546 56.035 1.00 48.44 226 LYS E O 1
ATOM 8610 N N . GLY E 1 227 ? 56.572 25.406 55.556 1.00 52.20 227 GLY E N 1
ATOM 8611 C CA . GLY E 1 227 ? 57.907 25.160 55.039 1.00 55.64 227 GLY E CA 1
ATOM 8612 C C . GLY E 1 227 ? 58.755 24.665 56.179 1.00 60.44 227 GLY E C 1
ATOM 8613 O O . GLY E 1 227 ? 58.323 23.796 56.931 1.00 63.49 227 GLY E O 1
ATOM 8614 N N . THR E 1 228 ? 59.940 25.240 56.335 1.00 60.67 228 THR E N 1
ATOM 8615 C CA . THR E 1 228 ? 60.849 24.834 57.386 1.00 63.76 228 THR E CA 1
ATOM 8616 C C . THR E 1 228 ? 60.520 25.522 58.720 1.00 66.15 228 THR E C 1
ATOM 8617 O O . THR E 1 228 ? 60.329 26.743 58.768 1.00 68.41 228 THR E O 1
ATOM 8632 N N . GLY F 1 2 ? 33.987 20.235 15.682 1.00 36.21 2 GLY F N 1
ATOM 8633 C CA . GLY F 1 2 ? 34.997 19.188 15.806 1.00 35.58 2 GLY F CA 1
ATOM 8634 C C . GLY F 1 2 ? 36.352 19.813 16.101 1.00 34.69 2 GLY F C 1
ATOM 8635 O O . GLY F 1 2 ? 36.473 21.046 16.198 1.00 35.94 2 GLY F O 1
ATOM 8636 N N . ALA F 1 3 ? 37.367 18.963 16.233 1.00 31.62 3 ALA F N 1
ATOM 8637 C CA . ALA F 1 3 ? 38.717 19.415 16.431 1.00 28.90 3 ALA F CA 1
ATOM 8638 C C . ALA F 1 3 ? 39.718 18.364 16.015 1.00 28.69 3 ALA F C 1
ATOM 8639 O O . ALA F 1 3 ? 39.436 17.154 16.043 1.00 28.42 3 ALA F O 1
ATOM 8641 N N . VAL F 1 4 ? 40.901 18.836 15.634 1.00 27.26 4 VAL F N 1
ATOM 8642 C CA . VAL F 1 4 ? 41.998 17.944 15.370 1.00 27.84 4 VAL F CA 1
ATOM 8643 C C . VAL F 1 4 ? 42.325 17.203 16.654 1.00 28.51 4 VAL F C 1
ATOM 8644 O O . VAL F 1 4 ? 42.686 17.826 17.646 1.00 28.79 4 VAL F O 1
ATOM 8648 N N . THR F 1 5 ? 42.203 15.880 16.632 1.00 28.55 5 THR F N 1
ATOM 8649 C CA . THR F 1 5 ? 42.360 15.098 17.839 1.00 29.15 5 THR F CA 1
ATOM 8650 C C . THR F 1 5 ? 43.589 14.207 17.879 1.00 29.46 5 THR F C 1
ATOM 8651 O O . THR F 1 5 ? 43.949 13.726 18.953 1.00 29.24 5 THR F O 1
ATOM 8655 N N . SER F 1 6 ? 44.237 13.984 16.741 1.00 29.81 6 SER F N 1
ATOM 8656 C CA . SER F 1 6 ? 45.515 13.282 16.733 1.00 30.34 6 SER F CA 1
ATOM 8657 C C . SER F 1 6 ? 46.267 13.558 15.449 1.00 30.33 6 SER F C 1
ATOM 8658 O O . SER F 1 6 ? 45.740 14.154 14.543 1.00 31.03 6 SER F O 1
ATOM 8661 N N . TYR F 1 7 ? 47.523 13.141 15.384 1.00 32.32 7 TYR F N 1
ATOM 8662 C CA . TYR F 1 7 ? 48.356 13.392 14.216 1.00 32.01 7 TYR F CA 1
ATOM 8663 C C . TYR F 1 7 ? 49.103 12.134 13.835 1.00 33.19 7 TYR F C 1
ATOM 8664 O O . TYR F 1 7 ? 49.379 11.271 14.666 1.00 34.42 7 TYR F O 1
ATOM 8673 N N . ASN F 1 8 ? 49.437 12.045 12.561 1.00 34.49 8 ASN F N 1
ATOM 8674 C CA . ASN F 1 8 ? 50.483 11.155 12.111 1.00 36.31 8 ASN F CA 1
ATOM 8675 C C . ASN F 1 8 ? 51.476 12.001 11.337 1.00 35.50 8 ASN F C 1
ATOM 8676 O O . ASN F 1 8 ? 51.120 12.629 10.356 1.00 35.29 8 ASN F O 1
ATOM 8681 N N . ILE F 1 9 ? 52.712 12.063 11.797 1.00 36.22 9 ILE F N 1
ATOM 8682 C CA . ILE F 1 9 ? 53.676 12.972 11.201 1.00 35.34 9 ILE F CA 1
ATOM 8683 C C . ILE F 1 9 ? 54.897 12.173 10.826 1.00 36.15 9 ILE F C 1
ATOM 8684 O O . ILE F 1 9 ? 55.413 11.410 11.654 1.00 37.38 9 ILE F O 1
ATOM 8689 N N . ALA F 1 10 ? 55.313 12.297 9.564 1.00 35.59 10 ALA F N 1
ATOM 8690 C CA . ALA F 1 10 ? 56.461 11.548 9.039 1.00 37.36 10 ALA F CA 1
ATOM 8691 C C . ALA F 1 10 ? 56.400 10.058 9.380 1.00 38.39 10 ALA F C 1
ATOM 8692 O O . ALA F 1 10 ? 57.434 9.443 9.546 1.00 38.34 10 ALA F O 1
ATOM 8694 N N . GLY F 1 11 ? 55.204 9.496 9.524 1.00 39.02 11 GLY F N 1
ATOM 8695 C CA . GLY F 1 11 ? 55.063 8.065 9.774 1.00 41.51 11 GLY F CA 1
ATOM 8696 C C . GLY F 1 11 ? 54.666 7.687 11.179 1.00 44.34 11 GLY F C 1
ATOM 8697 O O . GLY F 1 11 ? 54.172 6.579 11.384 1.00 43.52 11 GLY F O 1
ATOM 8698 N N . LYS F 1 12 ? 54.862 8.606 12.141 1.00 47.39 12 LYS F N 1
ATOM 8699 C CA . LYS F 1 12 ? 54.620 8.334 13.563 1.00 48.17 12 LYS F CA 1
ATOM 8700 C C . LYS F 1 12 ? 53.309 8.957 14.090 1.00 47.25 12 LYS F C 1
ATOM 8701 O O . LYS F 1 12 ? 52.957 10.103 13.755 1.00 42.86 12 LYS F O 1
ATOM 8707 N N . ASP F 1 13 ? 52.586 8.171 14.893 1.00 46.31 13 ASP F N 1
ATOM 8708 C CA . ASP F 1 13 ? 51.361 8.609 15.552 1.00 44.54 13 ASP F CA 1
ATOM 8709 C C . ASP F 1 13 ? 51.700 9.464 16.763 1.00 40.46 13 ASP F C 1
ATOM 8710 O O . ASP F 1 13 ? 52.597 9.115 17.532 1.00 37.75 13 ASP F O 1
ATOM 8715 N N . TYR F 1 14 ? 50.996 10.591 16.910 1.00 37.06 14 TYR F N 1
ATOM 8716 C CA . TYR F 1 14 ? 51.081 11.438 18.106 1.00 35.96 14 TYR F CA 1
ATOM 8717 C C . TYR F 1 14 ? 49.685 11.778 18.545 1.00 34.35 14 TYR F C 1
ATOM 8718 O O . TYR F 1 14 ? 48.914 12.346 17.771 1.00 31.97 14 TYR F O 1
ATOM 8727 N N . PRO F 1 15 ? 49.353 11.472 19.795 1.00 35.68 15 PRO F N 1
ATOM 8728 C CA . PRO F 1 15 ? 48.025 11.872 20.260 1.00 35.54 15 PRO F CA 1
ATOM 8729 C C . PRO F 1 15 ? 47.898 13.380 20.441 1.00 35.08 15 PRO F C 1
ATOM 8730 O O . PRO F 1 15 ? 48.864 14.083 20.711 1.00 35.08 15 PRO F O 1
ATOM 8734 N N . GLY F 1 16 ? 46.686 13.872 20.284 1.00 36.40 16 GLY F N 1
ATOM 8735 C CA . GLY F 1 16 ? 46.419 15.271 20.537 1.00 36.34 16 GLY F CA 1
ATOM 8736 C C . GLY F 1 16 ? 46.225 15.524 22.015 1.00 34.14 16 GLY F C 1
ATOM 8737 O O . GLY F 1 16 ? 46.240 14.610 22.839 1.00 33.74 16 GLY F O 1
ATOM 8738 N N . TYR F 1 17 ? 46.048 16.796 22.326 1.00 32.21 17 TYR F N 1
ATOM 8739 C CA . TYR F 1 17 ? 45.573 17.234 23.622 1.00 31.37 17 TYR F CA 1
ATOM 8740 C C . TYR F 1 17 ? 44.130 16.781 23.785 1.00 31.33 17 TYR F C 1
ATOM 8741 O O . TYR F 1 17 ? 43.397 16.676 22.815 1.00 32.24 17 TYR F O 1
ATOM 8750 N N . SER F 1 18 ? 43.708 16.492 24.997 1.00 32.33 18 SER F N 1
ATOM 8751 C CA . SER F 1 18 ? 42.334 16.040 25.214 1.00 33.51 18 SER F CA 1
ATOM 8752 C C . SER F 1 18 ? 41.530 17.184 25.825 1.00 34.15 18 SER F C 1
ATOM 8753 O O . SER F 1 18 ? 41.420 17.293 27.050 1.00 34.08 18 SER F O 1
ATOM 8756 N N . GLY F 1 19 ? 40.978 18.033 24.970 1.00 33.70 19 GLY F N 1
ATOM 8757 C CA . GLY F 1 19 ? 40.277 19.247 25.406 1.00 34.75 19 GLY F CA 1
ATOM 8758 C C . GLY F 1 19 ? 39.154 19.044 26.403 1.00 34.91 19 GLY F C 1
ATOM 8759 O O . GLY F 1 19 ? 38.953 19.858 27.281 1.00 34.84 19 GLY F O 1
ATOM 8760 N N . PHE F 1 20 ? 38.407 17.960 26.253 1.00 36.04 20 PHE F N 1
ATOM 8761 C CA . PHE F 1 20 ? 37.296 17.688 27.152 1.00 36.65 20 PHE F CA 1
ATOM 8762 C C . PHE F 1 20 ? 37.760 17.063 28.445 1.00 38.63 20 PHE F C 1
ATOM 8763 O O . PHE F 1 20 ? 37.057 17.185 29.449 1.00 42.50 20 PHE F O 1
ATOM 8771 N N . ALA F 1 21 ? 38.906 16.380 28.446 1.00 38.07 21 ALA F N 1
ATOM 8772 C CA . ALA F 1 21 ? 39.407 15.795 29.696 1.00 38.94 21 ALA F CA 1
ATOM 8773 C C . ALA F 1 21 ? 40.932 15.657 29.702 1.00 38.88 21 ALA F C 1
ATOM 8774 O O . ALA F 1 21 ? 41.456 14.557 29.509 1.00 41.58 21 ALA F O 1
ATOM 8776 N N . PRO F 1 22 ? 41.652 16.775 29.938 1.00 38.70 22 PRO F N 1
ATOM 8777 C CA . PRO F 1 22 ? 43.099 16.789 29.752 1.00 38.13 22 PRO F CA 1
ATOM 8778 C C . PRO F 1 22 ? 43.764 15.753 30.617 1.00 39.89 22 PRO F C 1
ATOM 8779 O O . PRO F 1 22 ? 43.356 15.553 31.764 1.00 42.15 22 PRO F O 1
ATOM 8783 N N . THR F 1 23 ? 44.770 15.084 30.076 1.00 40.41 23 THR F N 1
ATOM 8784 C CA . THR F 1 23 ? 45.313 13.890 30.729 1.00 43.16 23 THR F CA 1
ATOM 8785 C C . THR F 1 23 ? 46.477 14.150 31.662 1.00 45.18 23 THR F C 1
ATOM 8786 O O . THR F 1 23 ? 46.854 13.277 32.421 1.00 44.95 23 THR F O 1
ATOM 8790 N N . GLY F 1 24 ? 47.040 15.353 31.603 1.00 48.50 24 GLY F N 1
ATOM 8791 C CA . GLY F 1 24 ? 48.285 15.659 32.294 1.00 50.55 24 GLY F CA 1
ATOM 8792 C C . GLY F 1 24 ? 49.515 15.208 31.507 1.00 51.66 24 GLY F C 1
ATOM 8793 O O . GLY F 1 24 ? 50.626 15.300 31.995 1.00 50.86 24 GLY F O 1
ATOM 8794 N N . GLN F 1 25 ? 49.309 14.741 30.279 1.00 54.71 25 GLN F N 1
ATOM 8795 C CA . GLN F 1 25 ? 50.343 14.071 29.505 1.00 58.16 25 GLN F CA 1
ATOM 8796 C C . GLN F 1 25 ? 51.082 15.053 28.611 1.00 50.12 25 GLN F C 1
ATOM 8797 O O . GLN F 1 25 ? 50.507 16.001 28.088 1.00 51.34 25 GLN F O 1
ATOM 8803 N N . ASP F 1 26 ? 52.354 14.779 28.392 1.00 45.23 26 ASP F N 1
ATOM 8804 C CA . ASP F 1 26 ? 53.143 15.489 27.404 1.00 42.32 26 ASP F CA 1
ATOM 8805 C C . ASP F 1 26 ? 52.607 15.170 26.010 1.00 39.83 26 ASP F C 1
ATOM 8806 O O . ASP F 1 26 ? 52.536 14.013 25.622 1.00 37.95 26 ASP F O 1
ATOM 8811 N N . VAL F 1 27 ? 52.218 16.199 25.261 1.00 37.98 27 VAL F N 1
ATOM 8812 C CA . VAL F 1 27 ? 51.785 16.022 23.877 1.00 34.89 27 VAL F CA 1
ATOM 8813 C C . VAL F 1 27 ? 52.460 17.058 22.982 1.00 33.21 27 VAL F C 1
ATOM 8814 O O . VAL F 1 27 ? 53.111 17.974 23.484 1.00 34.48 27 VAL F O 1
ATOM 8818 N N . ILE F 1 28 ? 52.304 16.910 21.669 1.00 31.60 28 ILE F N 1
ATOM 8819 C CA . ILE F 1 28 ? 52.821 17.895 20.718 1.00 31.86 28 ILE F CA 1
ATOM 8820 C C . ILE F 1 28 ? 51.840 19.021 20.418 1.00 31.00 28 ILE F C 1
ATOM 8821 O O . ILE F 1 28 ? 52.225 19.996 19.765 1.00 31.77 28 ILE F O 1
ATOM 8826 N N . GLN F 1 29 ? 50.588 18.880 20.850 1.00 29.84 29 GLN F N 1
ATOM 8827 C CA . GLN F 1 29 ? 49.543 19.780 20.415 1.00 30.10 29 GLN F CA 1
ATOM 8828 C C . GLN F 1 29 ? 49.212 20.831 21.461 1.00 30.46 29 GLN F C 1
ATOM 8829 O O . GLN F 1 29 ? 48.945 20.497 22.595 1.00 33.50 29 GLN F O 1
ATOM 8835 N N . TRP F 1 30 ? 49.167 22.093 21.052 1.00 28.91 30 TRP F N 1
ATOM 8836 C CA . TRP F 1 30 ? 48.693 23.160 21.911 1.00 27.99 30 TRP F CA 1
ATOM 8837 C C . TRP F 1 30 ? 47.242 22.959 22.323 1.00 28.72 30 TRP F C 1
ATOM 8838 O O . TRP F 1 30 ? 46.477 22.253 21.672 1.00 28.85 30 TRP F O 1
ATOM 8849 N N . GLN F 1 31 ? 46.847 23.612 23.407 1.00 29.52 31 GLN F N 1
ATOM 8850 C CA . GLN F 1 31 ? 45.561 23.301 24.021 1.00 29.17 31 GLN F CA 1
ATOM 8851 C C . GLN F 1 31 ? 44.425 23.838 23.159 1.00 28.77 31 GLN F C 1
ATOM 8852 O O . GLN F 1 31 ? 44.578 24.840 22.460 1.00 27.36 31 GLN F O 1
ATOM 8858 N N . TRP F 1 32 ? 43.290 23.150 23.226 1.00 28.80 32 TRP F N 1
ATOM 8859 C CA . TRP F 1 32 ? 42.022 23.654 22.723 1.00 28.26 32 TRP F CA 1
ATOM 8860 C C . TRP F 1 32 ? 40.949 23.290 23.729 1.00 29.38 32 TRP F C 1
ATOM 8861 O O . TRP F 1 32 ? 41.054 22.263 24.405 1.00 30.35 32 TRP F O 1
ATOM 8872 N N . PRO F 1 33 ? 39.921 24.129 23.857 1.00 29.98 33 PRO F N 1
ATOM 8873 C CA . PRO F 1 33 ? 39.000 23.985 24.987 1.00 31.20 33 PRO F CA 1
ATOM 8874 C C . PRO F 1 33 ? 37.853 22.987 24.757 1.00 32.34 33 PRO F C 1
ATOM 8875 O O . PRO F 1 33 ? 37.390 22.355 25.716 1.00 30.91 33 PRO F O 1
ATOM 8879 N N . ASP F 1 34 ? 37.427 22.839 23.499 1.00 32.94 34 ASP F N 1
ATOM 8880 C CA . ASP F 1 34 ? 36.237 22.072 23.155 1.00 34.96 34 ASP F CA 1
ATOM 8881 C C . ASP F 1 34 ? 36.008 22.155 21.638 1.00 34.79 34 ASP F C 1
ATOM 8882 O O . ASP F 1 34 ? 36.880 22.667 20.898 1.00 36.06 34 ASP F O 1
ATOM 8887 N N . TYR F 1 35 ? 34.847 21.675 21.176 1.00 32.13 35 TYR F N 1
ATOM 8888 C CA . TYR F 1 35 ? 34.553 21.579 19.747 1.00 31.03 35 TYR F CA 1
ATOM 8889 C C . TYR F 1 35 ? 33.875 22.822 19.132 1.00 31.10 35 TYR F C 1
ATOM 8890 O O . TYR F 1 35 ? 33.559 22.818 17.954 1.00 31.87 35 TYR F O 1
ATOM 8899 N N . ASN F 1 36 ? 33.680 23.888 19.899 1.00 31.83 36 ASN F N 1
ATOM 8900 C CA . ASN F 1 36 ? 32.937 25.066 19.433 1.00 32.25 36 ASN F CA 1
ATOM 8901 C C . ASN F 1 36 ? 33.768 26.018 18.567 1.00 32.24 36 ASN F C 1
ATOM 8902 O O . ASN F 1 36 ? 34.983 26.136 18.746 1.00 30.02 36 ASN F O 1
ATOM 8907 N N . PRO F 1 37 ? 33.113 26.716 17.626 1.00 31.05 37 PRO F N 1
ATOM 8908 C CA . PRO F 1 37 ? 33.844 27.607 16.726 1.00 31.10 37 PRO F CA 1
ATOM 8909 C C . PRO F 1 37 ? 34.296 28.912 17.371 1.00 31.76 37 PRO F C 1
ATOM 8910 O O . PRO F 1 37 ? 33.724 29.344 18.356 1.00 31.37 37 PRO F O 1
ATOM 8914 N N . VAL F 1 38 ? 35.341 29.492 16.796 1.00 31.91 38 VAL F N 1
ATOM 8915 C CA . VAL F 1 38 ? 35.681 30.900 16.912 1.00 32.73 38 VAL F CA 1
ATOM 8916 C C . VAL F 1 38 ? 34.821 31.582 15.841 1.00 34.30 38 VAL F C 1
ATOM 8917 O O . VAL F 1 38 ? 34.810 31.142 14.671 1.00 35.25 38 VAL F O 1
ATOM 8921 N N . LEU F 1 39 ? 34.097 32.636 16.221 1.00 35.30 39 LEU F N 1
ATOM 8922 C CA . LEU F 1 39 ? 33.086 33.247 15.352 1.00 34.87 39 LEU F CA 1
ATOM 8923 C C . LEU F 1 39 ? 33.497 34.542 14.718 1.00 36.58 39 LEU F C 1
ATOM 8924 O O . LEU F 1 39 ? 32.810 35.014 13.819 1.00 39.31 39 LEU F O 1
ATOM 8929 N N . SER F 1 40 ? 34.626 35.097 15.141 1.00 37.69 40 SER F N 1
ATOM 8930 C CA . SER F 1 40 ? 35.093 36.395 14.655 1.00 38.30 40 SER F CA 1
ATOM 8931 C C . SER F 1 40 ? 36.566 36.315 14.147 1.00 39.04 40 SER F C 1
ATOM 8932 O O . SER F 1 40 ? 37.424 35.707 14.798 1.00 37.31 40 SER F O 1
ATOM 8935 N N . ALA F 1 41 ? 36.826 36.954 12.997 1.00 38.72 41 ALA F N 1
ATOM 8936 C CA . ALA F 1 41 ? 38.136 36.947 12.312 1.00 38.13 41 ALA F CA 1
ATOM 8937 C C . ALA F 1 41 ? 39.215 37.687 13.041 1.00 37.35 41 ALA F C 1
ATOM 8938 O O . ALA F 1 41 ? 40.395 37.482 12.776 1.00 36.38 41 ALA F O 1
ATOM 8940 N N . SER F 1 42 ? 38.821 38.566 13.939 1.00 37.30 42 SER F N 1
ATOM 8941 C CA . SER F 1 42 ? 39.796 39.337 14.680 1.00 38.74 42 SER F CA 1
ATOM 8942 C C . SER F 1 42 ? 39.981 38.776 16.087 1.00 36.81 42 SER F C 1
ATOM 8943 O O . SER F 1 42 ? 40.641 39.370 16.887 1.00 37.43 42 SER F O 1
ATOM 8946 N N . ASP F 1 43 ? 39.391 37.626 16.385 1.00 38.00 43 ASP F N 1
ATOM 8947 C CA . ASP F 1 43 ? 39.495 37.004 17.716 1.00 38.85 43 ASP F CA 1
ATOM 8948 C C . ASP F 1 43 ? 40.884 36.380 17.903 1.00 39.32 43 ASP F C 1
ATOM 8949 O O . ASP F 1 43 ? 41.338 35.593 17.058 1.00 35.89 43 ASP F O 1
ATOM 8954 N N . PRO F 1 44 ? 41.564 36.724 19.010 1.00 39.47 44 PRO F N 1
ATOM 8955 C CA . PRO F 1 44 ? 42.865 36.123 19.347 1.00 38.04 44 PRO F CA 1
ATOM 8956 C C . PRO F 1 44 ? 42.828 34.598 19.409 1.00 35.96 44 PRO F C 1
ATOM 8957 O O . PRO F 1 44 ? 43.826 33.931 19.146 1.00 35.08 44 PRO F O 1
ATOM 8961 N N . LYS F 1 45 ? 41.691 34.034 19.765 1.00 34.82 45 LYS F N 1
ATOM 8962 C CA . LYS F 1 45 ? 41.590 32.591 19.795 1.00 34.41 45 LYS F CA 1
ATOM 8963 C C . LYS F 1 45 ? 41.707 31.940 18.432 1.00 32.96 45 LYS F C 1
ATOM 8964 O O . LYS F 1 45 ? 41.998 30.754 18.364 1.00 32.51 45 LYS F O 1
ATOM 8970 N N . LEU F 1 46 ? 41.494 32.703 17.356 1.00 31.59 46 LEU F N 1
ATOM 8971 C CA . LEU F 1 46 ? 41.662 32.197 16.004 1.00 29.79 46 LEU F CA 1
ATOM 8972 C C . LEU F 1 46 ? 43.032 31.571 15.770 1.00 30.22 46 LEU F C 1
ATOM 8973 O O . LEU F 1 46 ? 43.205 30.694 14.912 1.00 29.28 46 LEU F O 1
ATOM 8978 N N . ARG F 1 47 ? 44.030 32.042 16.491 1.00 30.57 47 ARG F N 1
ATOM 8979 C CA . ARG F 1 47 ? 45.378 31.592 16.219 1.00 30.57 47 ARG F CA 1
ATOM 8980 C C . ARG F 1 47 ? 45.511 30.109 16.539 1.00 29.93 47 ARG F C 1
ATOM 8981 O O . ARG F 1 47 ? 45.853 29.320 15.666 1.00 29.23 47 ARG F O 1
ATOM 8989 N N . CYS F 1 48 ? 45.246 29.743 17.781 1.00 31.23 48 CYS F N 1
ATOM 8990 C CA . CYS F 1 48 ? 45.464 28.385 18.247 1.00 34.43 48 CYS F CA 1
ATOM 8991 C C . CYS F 1 48 ? 44.369 27.927 19.194 1.00 34.40 48 CYS F C 1
ATOM 8992 O O . CYS F 1 48 ? 44.587 27.013 19.983 1.00 37.09 48 CYS F O 1
ATOM 8995 N N . ASN F 1 49 ? 43.187 28.536 19.108 1.00 32.87 49 ASN F N 1
ATOM 8996 C CA . ASN F 1 49 ? 42.051 28.150 19.950 1.00 32.31 49 ASN F CA 1
ATOM 8997 C C . ASN F 1 49 ? 42.359 28.345 21.437 1.00 31.99 49 ASN F C 1
ATOM 8998 O O . ASN F 1 49 ? 41.906 27.584 22.292 1.00 32.00 49 ASN F O 1
ATOM 9003 N N . GLY F 1 50 ? 43.147 29.371 21.731 1.00 32.80 50 GLY F N 1
ATOM 9004 C CA . GLY F 1 50 ? 43.540 29.686 23.112 1.00 32.56 50 GLY F CA 1
ATOM 9005 C C . GLY F 1 50 ? 44.670 28.857 23.679 1.00 32.69 50 GLY F C 1
ATOM 9006 O O . GLY F 1 50 ? 45.000 29.007 24.849 1.00 33.06 50 GLY F O 1
ATOM 9007 N N . GLY F 1 51 ? 45.248 27.965 22.864 1.00 32.72 51 GLY F N 1
ATOM 9008 C CA . GLY F 1 51 ? 46.404 27.177 23.265 1.00 31.76 51 GLY F CA 1
ATOM 9009 C C . GLY F 1 51 ? 47.598 28.061 23.573 1.00 31.49 51 GLY F C 1
ATOM 9010 O O . GLY F 1 51 ? 47.751 29.140 22.987 1.00 31.48 51 GLY F O 1
ATOM 9011 N N . THR F 1 52 ? 48.438 27.616 24.503 1.00 30.51 52 THR F N 1
ATOM 9012 C CA . THR F 1 52 ? 49.621 28.374 24.859 1.00 30.96 52 THR F CA 1
ATOM 9013 C C . THR F 1 52 ? 50.918 27.590 24.694 1.00 32.12 52 THR F C 1
ATOM 9014 O O . THR F 1 52 ? 51.982 28.191 24.527 1.00 32.35 52 THR F O 1
ATOM 9018 N N . GLY F 1 53 ? 50.864 26.264 24.736 1.00 31.81 53 GLY F N 1
ATOM 9019 C CA . GLY F 1 53 ? 52.096 25.514 24.514 1.00 31.32 53 GLY F CA 1
ATOM 9020 C C . GLY F 1 53 ? 51.912 24.029 24.558 1.00 30.29 53 GLY F C 1
ATOM 9021 O O . GLY F 1 53 ? 50.787 23.551 24.708 1.00 29.36 53 GLY F O 1
ATOM 9022 N N . ALA F 1 54 ? 53.027 23.308 24.434 1.00 29.16 54 ALA F N 1
ATOM 9023 C CA . ALA F 1 54 ? 53.027 21.859 24.557 1.00 29.24 54 ALA F CA 1
ATOM 9024 C C . ALA F 1 54 ? 54.424 21.373 24.834 1.00 30.76 54 ALA F C 1
ATOM 9025 O O . ALA F 1 54 ? 55.391 22.069 24.543 1.00 30.06 54 ALA F O 1
ATOM 9027 N N . ALA F 1 55 ? 54.526 20.156 25.366 1.00 31.30 55 ALA F N 1
ATOM 9028 C CA . ALA F 1 55 ? 55.796 19.659 25.849 1.00 32.20 55 ALA F CA 1
ATOM 9029 C C . ALA F 1 55 ? 56.626 18.940 24.793 1.00 33.59 55 ALA F C 1
ATOM 9030 O O . ALA F 1 55 ? 57.830 18.870 24.916 1.00 35.28 55 ALA F O 1
ATOM 9032 N N . LEU F 1 56 ? 56.010 18.378 23.769 1.00 34.31 56 LEU F N 1
ATOM 9033 C CA . LEU F 1 56 ? 56.786 17.602 22.806 1.00 36.20 56 LEU F CA 1
ATOM 9034 C C . LEU F 1 56 ? 56.674 18.208 21.428 1.00 36.60 56 LEU F C 1
ATOM 9035 O O . LEU F 1 56 ? 55.860 19.103 21.195 1.00 39.01 56 LEU F O 1
ATOM 9040 N N . TYR F 1 57 ? 57.503 17.700 20.527 1.00 36.62 57 TYR F N 1
ATOM 9041 C CA . TYR F 1 57 ? 57.413 17.976 19.101 1.00 36.82 57 TYR F CA 1
ATOM 9042 C C . TYR F 1 57 ? 57.511 16.642 18.355 1.00 35.59 57 TYR F C 1
ATOM 9043 O O . TYR F 1 57 ? 57.984 15.630 18.909 1.00 33.18 57 TYR F O 1
ATOM 9052 N N . ALA F 1 58 ? 57.066 16.658 17.106 1.00 34.53 58 ALA F N 1
ATOM 9053 C CA . ALA F 1 58 ? 57.310 15.569 16.176 1.00 36.64 58 ALA F CA 1
ATOM 9054 C C . ALA F 1 58 ? 58.403 16.018 15.246 1.00 37.58 58 ALA F C 1
ATOM 9055 O O . ALA F 1 58 ? 58.422 17.169 14.841 1.00 35.93 58 ALA F O 1
ATOM 9057 N N . GLU F 1 59 ? 59.317 15.109 14.927 1.00 41.27 59 GLU F N 1
ATOM 9058 C CA . GLU F 1 59 ? 60.395 15.381 13.972 1.00 44.31 59 GLU F CA 1
ATOM 9059 C C . GLU F 1 59 ? 59.936 15.067 12.556 1.00 41.62 59 GLU F C 1
ATOM 9060 O O . GLU F 1 59 ? 59.248 14.084 12.327 1.00 42.04 59 GLU F O 1
ATOM 9066 N N . ALA F 1 60 ? 60.314 15.913 11.613 1.00 39.63 60 ALA F N 1
ATOM 9067 C CA . ALA F 1 60 ? 60.004 15.688 10.222 1.00 39.76 60 ALA F CA 1
ATOM 9068 C C . ALA F 1 60 ? 60.986 16.433 9.365 1.00 41.73 60 ALA F C 1
ATOM 9069 O O . ALA F 1 60 ? 61.590 17.421 9.793 1.00 42.19 60 ALA F O 1
ATOM 9071 N N . ALA F 1 61 ? 61.142 15.958 8.138 1.00 42.89 61 ALA F N 1
ATOM 9072 C CA . ALA F 1 61 ? 62.040 16.588 7.191 1.00 44.04 61 ALA F CA 1
ATOM 9073 C C . ALA F 1 61 ? 61.200 17.203 6.104 1.00 42.99 61 ALA F C 1
ATOM 9074 O O . ALA F 1 61 ? 60.051 16.803 5.911 1.00 40.82 61 ALA F O 1
ATOM 9076 N N . PRO F 1 62 ? 61.767 18.166 5.376 1.00 43.31 62 PRO F N 1
ATOM 9077 C CA . PRO F 1 62 ? 61.033 18.681 4.222 1.00 44.16 62 PRO F CA 1
ATOM 9078 C C . PRO F 1 62 ? 60.580 17.560 3.288 1.00 43.60 62 PRO F C 1
ATOM 9079 O O . PRO F 1 62 ? 61.331 16.619 3.032 1.00 43.09 62 PRO F O 1
ATOM 9083 N N . GLY F 1 63 ? 59.340 17.655 2.821 1.00 44.75 63 GLY F N 1
ATOM 9084 C CA . GLY F 1 63 ? 58.746 16.625 1.969 1.00 43.83 63 GLY F CA 1
ATOM 9085 C C . GLY F 1 63 ? 58.035 15.492 2.685 1.00 42.31 63 GLY F C 1
ATOM 9086 O O . GLY F 1 63 ? 57.308 14.747 2.053 1.00 43.92 63 GLY F O 1
ATOM 9087 N N . ASP F 1 64 ? 58.243 15.324 3.982 1.00 41.95 64 ASP F N 1
ATOM 9088 C CA . ASP F 1 64 ? 57.453 14.368 4.736 1.00 42.95 64 ASP F CA 1
ATOM 9089 C C . ASP F 1 64 ? 56.025 14.873 4.882 1.00 43.23 64 ASP F C 1
ATOM 9090 O O . ASP F 1 64 ? 55.719 16.050 4.642 1.00 41.18 64 ASP F O 1
ATOM 9095 N N . THR F 1 65 ? 55.164 13.964 5.309 1.00 43.38 65 THR F N 1
ATOM 9096 C CA . THR F 1 65 ? 53.745 14.199 5.364 1.00 42.99 65 THR F CA 1
ATOM 9097 C C . THR F 1 65 ? 53.303 14.536 6.763 1.00 39.79 65 THR F C 1
ATOM 9098 O O . THR F 1 65 ? 53.700 13.889 7.713 1.00 40.21 65 THR F O 1
ATOM 9102 N N . ILE F 1 66 ? 52.436 15.527 6.868 1.00 37.61 66 ILE F N 1
ATOM 9103 C CA . ILE F 1 66 ? 51.714 15.820 8.097 1.00 36.19 66 ILE F CA 1
ATOM 9104 C C . ILE F 1 66 ? 50.252 15.463 7.909 1.00 34.61 66 ILE F C 1
ATOM 9105 O O . ILE F 1 66 ? 49.595 15.963 6.986 1.00 34.45 66 ILE F O 1
ATOM 9110 N N . THR F 1 67 ? 49.741 14.626 8.798 1.00 33.56 67 THR F N 1
ATOM 9111 C CA . THR F 1 67 ? 48.364 14.180 8.740 1.00 33.56 67 THR F CA 1
ATOM 9112 C C . THR F 1 67 ? 47.661 14.532 10.037 1.00 33.19 67 THR F C 1
ATOM 9113 O O . THR F 1 67 ? 48.225 14.360 11.127 1.00 33.89 67 THR F O 1
ATOM 9117 N N . ALA F 1 68 ? 46.459 15.076 9.896 1.00 30.91 68 ALA F N 1
ATOM 9118 C CA . ALA F 1 68 ? 45.637 15.492 11.028 1.00 30.17 68 ALA F CA 1
ATOM 9119 C C . ALA F 1 68 ? 44.355 14.715 10.970 1.00 29.96 68 ALA F C 1
ATOM 9120 O O . ALA F 1 68 ? 43.786 14.530 9.896 1.00 29.62 68 ALA F O 1
ATOM 9122 N N . THR F 1 69 ? 43.884 14.283 12.125 1.00 29.20 69 THR F N 1
ATOM 9123 C CA . THR F 1 69 ? 42.697 13.445 12.184 1.00 29.38 69 THR F CA 1
ATOM 9124 C C . THR F 1 69 ? 41.660 14.162 13.044 1.00 28.54 69 THR F C 1
ATOM 9125 O O . THR F 1 69 ? 42.008 14.719 14.079 1.00 28.47 69 THR F O 1
ATOM 9129 N N . TRP F 1 70 ? 40.410 14.174 12.599 1.00 27.95 70 TRP F N 1
ATOM 9130 C CA . TRP F 1 70 ? 39.311 14.750 13.385 1.00 28.15 70 TRP F CA 1
ATOM 9131 C C . TRP F 1 70 ? 38.438 13.603 13.880 1.00 28.38 70 TRP F C 1
ATOM 9132 O O . TRP F 1 70 ? 37.789 12.918 13.076 1.00 29.57 70 TRP F O 1
ATOM 9143 N N . ALA F 1 71 ? 38.436 13.369 15.189 1.00 29.00 71 ALA F N 1
ATOM 9144 C CA . ALA F 1 71 ? 37.579 12.324 15.775 1.00 30.70 71 ALA F CA 1
ATOM 9145 C C . ALA F 1 71 ? 36.116 12.601 15.461 1.00 32.01 71 ALA F C 1
ATOM 9146 O O . ALA F 1 71 ? 35.313 11.693 15.349 1.00 33.42 71 ALA F O 1
ATOM 9148 N N . GLN F 1 72 ? 35.795 13.878 15.294 1.00 33.65 72 GLN F N 1
ATOM 9149 C CA . GLN F 1 72 ? 34.470 14.315 14.883 1.00 34.69 72 GLN F CA 1
ATOM 9150 C C . GLN F 1 72 ? 34.565 15.528 13.964 1.00 32.85 72 GLN F C 1
ATOM 9151 O O . GLN F 1 72 ? 35.356 16.428 14.225 1.00 31.27 72 GLN F O 1
ATOM 9157 N N . TRP F 1 73 ? 33.743 15.541 12.912 1.00 32.28 73 TRP F N 1
ATOM 9158 C CA . TRP F 1 73 ? 33.536 16.740 12.081 1.00 32.14 73 TRP F CA 1
ATOM 9159 C C . TRP F 1 73 ? 32.207 16.662 11.341 1.00 31.97 73 TRP F C 1
ATOM 9160 O O . TRP F 1 73 ? 31.841 15.612 10.839 1.00 33.58 73 TRP F O 1
ATOM 9171 N N . THR F 1 74 ? 31.488 17.773 11.259 1.00 31.38 74 THR F N 1
ATOM 9172 C CA . THR F 1 74 ? 30.099 17.719 10.827 1.00 32.73 74 THR F CA 1
ATOM 9173 C C . THR F 1 74 ? 29.686 18.531 9.592 1.00 34.74 74 THR F C 1
ATOM 9174 O O . THR F 1 74 ? 28.589 18.321 9.059 1.00 35.55 74 THR F O 1
ATOM 9178 N N . HIS F 1 75 ? 30.541 19.434 9.124 1.00 34.20 75 HIS F N 1
ATOM 9179 C CA . HIS F 1 75 ? 30.142 20.378 8.077 1.00 35.12 75 HIS F CA 1
ATOM 9180 C C . HIS F 1 75 ? 30.774 20.073 6.738 1.00 34.79 75 HIS F C 1
ATOM 9181 O O . HIS F 1 75 ? 31.991 19.782 6.659 1.00 32.65 75 HIS F O 1
ATOM 9188 N N . SER F 1 76 ? 29.948 20.175 5.690 1.00 34.40 76 SER F N 1
ATOM 9189 C CA . SER F 1 76 ? 30.350 19.798 4.342 1.00 35.13 76 SER F CA 1
ATOM 9190 C C . SER F 1 76 ? 30.728 20.965 3.442 1.00 33.94 76 SER F C 1
ATOM 9191 O O . SER F 1 76 ? 31.086 20.747 2.286 1.00 36.09 76 SER F O 1
ATOM 9194 N N . GLN F 1 77 ? 30.652 22.187 3.953 1.00 32.04 77 GLN F N 1
ATOM 9195 C CA . GLN F 1 77 ? 30.929 23.367 3.154 1.00 31.88 77 GLN F CA 1
ATOM 9196 C C . GLN F 1 77 ? 31.947 24.223 3.827 1.00 29.05 77 GLN F C 1
ATOM 9197 O O . GLN F 1 77 ? 31.785 24.563 4.974 1.00 28.92 77 GLN F O 1
ATOM 9203 N N . GLY F 1 78 ? 32.972 24.611 3.086 1.00 28.34 78 GLY F N 1
ATOM 9204 C CA . GLY F 1 78 ? 33.998 25.505 3.589 1.00 27.98 78 GLY F CA 1
ATOM 9205 C C . GLY F 1 78 ? 35.385 25.004 3.232 1.00 27.77 78 GLY F C 1
ATOM 9206 O O . GLY F 1 78 ? 35.551 23.827 2.849 1.00 27.02 78 GLY F O 1
ATOM 9207 N N . PRO F 1 79 ? 36.382 25.900 3.315 1.00 27.06 79 PRO F N 1
ATOM 9208 C CA . PRO F 1 79 ? 37.746 25.530 2.989 1.00 27.77 79 PRO F CA 1
ATOM 9209 C C . PRO F 1 79 ? 38.490 24.854 4.117 1.00 28.88 79 PRO F C 1
ATOM 9210 O O . PRO F 1 79 ? 38.100 24.940 5.288 1.00 29.43 79 PRO F O 1
ATOM 9214 N N . ILE F 1 80 ? 39.552 24.159 3.718 1.00 30.20 80 ILE F N 1
ATOM 9215 C CA . ILE F 1 80 ? 40.564 23.599 4.610 1.00 29.69 80 ILE F CA 1
ATOM 9216 C C . ILE F 1 80 ? 41.827 24.430 4.386 1.00 30.04 80 ILE F C 1
ATOM 9217 O O . ILE F 1 80 ? 42.199 24.686 3.247 1.00 30.66 80 ILE F O 1
ATOM 9222 N N . LEU F 1 81 ? 42.464 24.863 5.465 1.00 31.12 81 LEU F N 1
ATOM 9223 C CA . LEU F 1 81 ? 43.752 25.565 5.408 1.00 31.41 81 LEU F CA 1
ATOM 9224 C C . LEU F 1 81 ? 44.760 24.992 6.419 1.00 30.35 81 LEU F C 1
ATOM 9225 O O . LEU F 1 81 ? 44.430 24.725 7.575 1.00 28.17 81 LEU F O 1
ATOM 9230 N N . VAL F 1 82 ? 45.987 24.804 5.954 1.00 29.56 82 VAL F N 1
ATOM 9231 C CA . VAL F 1 82 ? 47.044 24.285 6.786 1.00 30.16 82 VAL F CA 1
ATOM 9232 C C . VAL F 1 82 ? 48.194 25.248 6.644 1.00 28.91 82 VAL F C 1
ATOM 9233 O O . VAL F 1 82 ? 48.577 25.568 5.530 1.00 28.92 82 VAL F O 1
ATOM 9237 N N . TRP F 1 83 ? 48.715 25.702 7.782 1.00 28.17 83 TRP F N 1
ATOM 9238 C CA . TRP F 1 83 ? 49.730 26.726 7.819 1.00 28.36 83 TRP F CA 1
ATOM 9239 C C . TRP F 1 83 ? 50.857 26.251 8.683 1.00 29.10 83 TRP F C 1
ATOM 9240 O O . TRP F 1 83 ? 50.702 25.365 9.522 1.00 28.13 83 TRP F O 1
ATOM 9251 N N . MET F 1 84 ? 51.990 26.899 8.496 1.00 29.91 84 MET F N 1
ATOM 9252 C CA . MET F 1 84 ? 53.115 26.735 9.376 1.00 31.39 84 MET F CA 1
ATOM 9253 C C . MET F 1 84 ? 53.671 28.114 9.751 1.00 30.84 84 MET F C 1
ATOM 9254 O O . MET F 1 84 ? 53.406 29.117 9.077 1.00 31.15 84 MET F O 1
ATOM 9259 N N . TYR F 1 85 ? 54.448 28.124 10.822 1.00 31.19 85 TYR F N 1
ATOM 9260 C CA . TYR F 1 85 ? 55.066 29.322 11.394 1.00 32.84 85 TYR F CA 1
ATOM 9261 C C . TYR F 1 85 ? 56.414 28.930 11.973 1.00 33.00 85 TYR F C 1
ATOM 9262 O O . TYR F 1 85 ? 56.508 27.967 12.726 1.00 31.73 85 TYR F O 1
ATOM 9271 N N . LYS F 1 86 ? 57.464 29.650 11.610 1.00 35.81 86 LYS F N 1
ATOM 9272 C CA . LYS F 1 86 ? 58.784 29.346 12.164 1.00 37.38 86 LYS F CA 1
ATOM 9273 C C . LYS F 1 86 ? 58.968 30.068 13.489 1.00 36.53 86 LYS F C 1
ATOM 9274 O O . LYS F 1 86 ? 58.974 31.292 13.525 1.00 35.94 86 LYS F O 1
ATOM 9280 N N . CYS F 1 87 ? 59.107 29.307 14.573 1.00 36.97 87 CYS F N 1
ATOM 9281 C CA . CYS F 1 87 ? 59.408 29.879 15.873 1.00 37.79 87 CYS F CA 1
ATOM 9282 C C . CYS F 1 87 ? 60.748 30.582 15.816 1.00 38.29 87 CYS F C 1
ATOM 9283 O O . CYS F 1 87 ? 61.672 30.059 15.224 1.00 39.07 87 CYS F O 1
ATOM 9286 N N . PRO F 1 88 ? 60.839 31.792 16.386 1.00 38.58 88 PRO F N 1
ATOM 9287 C CA . PRO F 1 88 ? 62.121 32.477 16.517 1.00 39.17 88 PRO F CA 1
ATOM 9288 C C . PRO F 1 88 ? 63.202 31.545 17.053 1.00 39.67 88 PRO F C 1
ATOM 9289 O O . PRO F 1 88 ? 64.283 31.507 16.500 1.00 40.52 88 PRO F O 1
ATOM 9293 N N . GLY F 1 89 ? 62.908 30.815 18.129 1.00 39.19 89 GLY F N 1
ATOM 9294 C CA . GLY F 1 89 ? 63.855 29.861 18.718 1.00 39.92 89 GLY F CA 1
ATOM 9295 C C . GLY F 1 89 ? 63.183 28.646 19.359 1.00 40.08 89 GLY F C 1
ATOM 9296 O O . GLY F 1 89 ? 62.612 27.797 18.674 1.00 38.10 89 GLY F O 1
ATOM 9297 N N . ASP F 1 90 ? 63.259 28.563 20.681 1.00 42.01 90 ASP F N 1
ATOM 9298 C CA . ASP F 1 90 ? 62.625 27.488 21.444 1.00 43.71 90 ASP F CA 1
ATOM 9299 C C . ASP F 1 90 ? 61.100 27.520 21.345 1.00 40.28 90 ASP F C 1
ATOM 9300 O O . ASP F 1 90 ? 60.487 28.579 21.286 1.00 38.25 90 ASP F O 1
ATOM 9305 N N . PHE F 1 91 ? 60.505 26.341 21.374 1.00 39.40 91 PHE F N 1
ATOM 9306 C CA . PHE F 1 91 ? 59.070 26.221 21.446 1.00 39.67 91 PHE F CA 1
ATOM 9307 C C . PHE F 1 91 ? 58.518 26.954 22.655 1.00 42.08 91 PHE F C 1
ATOM 9308 O O . PHE F 1 91 ? 57.527 27.695 22.530 1.00 42.77 91 PHE F O 1
ATOM 9316 N N . SER F 1 92 ? 59.153 26.787 23.812 1.00 43.43 92 SER F N 1
ATOM 9317 C CA . SER F 1 92 ? 58.609 27.367 25.047 1.00 45.00 92 SER F CA 1
ATOM 9318 C C . SER F 1 92 ? 58.382 28.884 24.976 1.00 44.82 92 SER F C 1
ATOM 9319 O O . SER F 1 92 ? 57.469 29.396 25.637 1.00 46.56 92 SER F O 1
ATOM 9322 N N . SER F 1 93 ? 59.183 29.613 24.192 1.00 45.03 93 SER F N 1
ATOM 9323 C CA . SER F 1 93 ? 58.958 31.062 24.071 1.00 45.23 93 SER F CA 1
ATOM 9324 C C . SER F 1 93 ? 58.246 31.454 22.776 1.00 43.16 93 SER F C 1
ATOM 9325 O O . SER F 1 93 ? 58.080 32.612 22.501 1.00 43.84 93 SER F O 1
ATOM 9328 N N . CYS F 1 94 ? 57.821 30.481 21.987 1.00 42.11 94 CYS F N 1
ATOM 9329 C CA . CYS F 1 94 ? 57.045 30.727 20.770 1.00 41.21 94 CYS F CA 1
ATOM 9330 C C . CYS F 1 94 ? 55.600 31.114 21.158 1.00 39.31 94 CYS F C 1
ATOM 9331 O O . CYS F 1 94 ? 55.014 30.464 22.009 1.00 38.99 94 CYS F O 1
ATOM 9334 N N . ASP F 1 95 ? 55.038 32.180 20.579 1.00 36.73 95 ASP F N 1
ATOM 9335 C CA . ASP F 1 95 ? 53.605 32.483 20.778 1.00 34.51 95 ASP F CA 1
ATOM 9336 C C . ASP F 1 95 ? 52.850 32.667 19.471 1.00 33.18 95 ASP F C 1
ATOM 9337 O O . ASP F 1 95 ? 51.673 32.965 19.493 1.00 32.91 95 ASP F O 1
ATOM 9342 N N . GLY F 1 96 ? 53.526 32.513 18.337 1.00 32.81 96 GLY F N 1
ATOM 9343 C CA . GLY F 1 96 ? 52.865 32.549 17.039 1.00 32.24 96 GLY F CA 1
ATOM 9344 C C . GLY F 1 96 ? 52.432 33.939 16.594 1.00 32.32 96 GLY F C 1
ATOM 9345 O O . GLY F 1 96 ? 51.556 34.062 15.751 1.00 29.25 96 GLY F O 1
ATOM 9346 N N . SER F 1 97 ? 53.056 34.980 17.153 1.00 33.67 97 SER F N 1
ATOM 9347 C CA . SER F 1 97 ? 52.705 36.375 16.850 1.00 34.14 97 SER F CA 1
ATOM 9348 C C . SER F 1 97 ? 53.533 36.939 15.697 1.00 33.78 97 SER F C 1
ATOM 9349 O O . SER F 1 97 ? 54.510 36.329 15.250 1.00 32.98 97 SER F O 1
ATOM 9352 N N . GLY F 1 98 ? 53.109 38.099 15.207 1.00 33.53 98 GLY F N 1
ATOM 9353 C CA . GLY F 1 98 ? 53.677 38.703 14.008 1.00 33.76 98 GLY F CA 1
ATOM 9354 C C . GLY F 1 98 ? 53.232 38.008 12.718 1.00 35.17 98 GLY F C 1
ATOM 9355 O O . GLY F 1 98 ? 52.580 36.944 12.729 1.00 34.77 98 GLY F O 1
ATOM 9356 N N . ALA F 1 99 ? 53.602 38.606 11.588 1.00 36.75 99 ALA F N 1
ATOM 9357 C CA . ALA F 1 99 ? 53.274 38.072 10.269 1.00 36.44 99 ALA F CA 1
ATOM 9358 C C . ALA F 1 99 ? 54.216 36.905 9.920 1.00 36.62 99 ALA F C 1
ATOM 9359 O O . ALA F 1 99 ? 55.015 36.998 8.982 1.00 38.08 99 ALA F O 1
ATOM 9361 N N . GLY F 1 100 ? 54.109 35.812 10.675 1.00 35.92 100 GLY F N 1
ATOM 9362 C CA . GLY F 1 100 ? 54.990 34.646 10.511 1.00 35.51 100 GLY F CA 1
ATOM 9363 C C . GLY F 1 100 ? 54.331 33.446 9.847 1.00 35.38 100 GLY F C 1
ATOM 9364 O O . GLY F 1 100 ? 55.016 32.463 9.517 1.00 37.11 100 GLY F O 1
ATOM 9365 N N . TRP F 1 101 ? 53.014 33.503 9.644 1.00 33.24 101 TRP F N 1
ATOM 9366 C CA . TRP F 1 101 ? 52.285 32.309 9.239 1.00 33.21 101 TRP F CA 1
ATOM 9367 C C . TRP F 1 101 ? 52.201 32.248 7.721 1.00 33.09 101 TRP F C 1
ATOM 9368 O O . TRP F 1 101 ? 51.953 33.248 7.072 1.00 33.87 101 TRP F O 1
ATOM 9379 N N . PHE F 1 102 ? 52.392 31.063 7.165 1.00 31.87 102 PHE F N 1
ATOM 9380 C CA . PHE F 1 102 ? 52.328 30.892 5.735 1.00 31.56 102 PHE F CA 1
ATOM 9381 C C . PHE F 1 102 ? 51.554 29.609 5.513 1.00 32.40 102 PHE F C 1
ATOM 9382 O O . PHE F 1 102 ? 51.533 28.729 6.380 1.00 31.07 102 PHE F O 1
ATOM 9390 N N . LYS F 1 103 ? 50.873 29.531 4.375 1.00 34.77 103 LYS F N 1
ATOM 9391 C CA . LYS F 1 103 ? 50.064 28.358 4.042 1.00 33.88 103 LYS F CA 1
ATOM 9392 C C . LYS F 1 103 ? 50.917 27.318 3.379 1.00 33.09 103 LYS F C 1
ATOM 9393 O O . LYS F 1 103 ? 51.671 27.637 2.480 1.00 33.56 103 LYS F O 1
ATOM 9399 N N . ILE F 1 104 ? 50.798 26.073 3.813 1.00 32.81 104 ILE F N 1
ATOM 9400 C CA . ILE F 1 104 ? 51.442 24.964 3.112 1.00 33.43 104 ILE F CA 1
ATOM 9401 C C . ILE F 1 104 ? 50.457 24.113 2.339 1.00 33.62 104 ILE F C 1
ATOM 9402 O O . ILE F 1 104 ? 50.874 23.256 1.583 1.00 33.40 104 ILE F O 1
ATOM 9407 N N . ASP F 1 105 ? 49.153 24.326 2.556 1.00 34.63 105 ASP F N 1
ATOM 9408 C CA . ASP F 1 105 ? 48.093 23.524 1.920 1.00 33.02 105 ASP F CA 1
ATOM 9409 C C . ASP F 1 105 ? 46.740 24.236 2.025 1.00 31.90 105 ASP F C 1
ATOM 9410 O O . ASP F 1 105 ? 46.504 25.014 2.929 1.00 32.72 105 ASP F O 1
ATOM 9415 N N . GLU F 1 106 ? 45.882 23.998 1.049 1.00 33.17 106 GLU F N 1
ATOM 9416 C CA . GLU F 1 106 ? 44.547 24.559 1.009 1.00 33.22 106 GLU F CA 1
ATOM 9417 C C . GLU F 1 106 ? 43.690 23.670 0.100 1.00 34.79 106 GLU F C 1
ATOM 9418 O O . GLU F 1 106 ? 44.210 23.059 -0.825 1.00 34.80 106 GLU F O 1
ATOM 9424 N N . ALA F 1 107 ? 42.400 23.575 0.413 1.00 34.93 107 ALA F N 1
ATOM 9425 C CA . ALA F 1 107 ? 41.423 22.861 -0.389 1.00 34.36 107 ALA F CA 1
ATOM 9426 C C . ALA F 1 107 ? 40.058 23.547 -0.270 1.00 35.36 107 ALA F C 1
ATOM 9427 O O . ALA F 1 107 ? 39.557 23.754 0.839 1.00 34.34 107 ALA F O 1
ATOM 9429 N N . GLY F 1 108 ? 39.458 23.878 -1.411 1.00 36.71 108 GLY F N 1
ATOM 9430 C CA . GLY F 1 108 ? 38.195 24.593 -1.441 1.00 36.80 108 GLY F CA 1
ATOM 9431 C C . GLY F 1 108 ? 37.103 23.907 -2.229 1.00 37.24 108 GLY F C 1
ATOM 9432 O O . GLY F 1 108 ? 36.801 22.757 -1.999 1.00 39.19 108 GLY F O 1
ATOM 9433 N N . PHE F 1 109 ? 36.525 24.641 -3.170 1.00 38.16 109 PHE F N 1
ATOM 9434 C CA . PHE F 1 109 ? 35.340 24.224 -3.907 1.00 38.70 109 PHE F CA 1
ATOM 9435 C C . PHE F 1 109 ? 35.641 24.024 -5.392 1.00 41.19 109 PHE F C 1
ATOM 9436 O O . PHE F 1 109 ? 36.407 24.788 -5.979 1.00 40.75 109 PHE F O 1
ATOM 9444 N N . HIS F 1 110 ? 35.015 23.014 -5.993 1.00 43.30 110 HIS F N 1
ATOM 9445 C CA . HIS F 1 110 ? 35.276 22.648 -7.387 1.00 46.08 110 HIS F CA 1
ATOM 9446 C C . HIS F 1 110 ? 34.023 22.058 -8.071 1.00 45.38 110 HIS F C 1
ATOM 9447 O O . HIS F 1 110 ? 34.119 21.197 -8.935 1.00 43.89 110 HIS F O 1
ATOM 9454 N N . GLY F 1 111 ? 32.845 22.511 -7.657 1.00 44.34 111 GLY F N 1
ATOM 9455 C CA . GLY F 1 111 ? 31.611 22.140 -8.300 1.00 44.83 111 GLY F CA 1
ATOM 9456 C C . GLY F 1 111 ? 31.459 22.957 -9.561 1.00 45.82 111 GLY F C 1
ATOM 9457 O O . GLY F 1 111 ? 32.187 23.926 -9.766 1.00 47.17 111 GLY F O 1
ATOM 9458 N N . ASP F 1 112 ? 30.486 22.587 -10.390 1.00 48.52 112 ASP F N 1
ATOM 9459 C CA . ASP F 1 112 ? 30.328 23.151 -11.756 1.00 47.52 112 ASP F CA 1
ATOM 9460 C C . ASP F 1 112 ? 29.427 24.405 -11.844 1.00 46.58 112 ASP F C 1
ATOM 9461 O O . ASP F 1 112 ? 29.485 25.155 -12.811 1.00 46.79 112 ASP F O 1
ATOM 9466 N N . GLY F 1 113 ? 28.585 24.614 -10.838 1.00 45.82 113 GLY F N 1
ATOM 9467 C CA . GLY F 1 113 ? 27.708 25.773 -10.804 1.00 46.22 113 GLY F CA 1
ATOM 9468 C C . GLY F 1 113 ? 26.424 25.570 -11.595 1.00 48.95 113 GLY F C 1
ATOM 9469 O O . GLY F 1 113 ? 25.733 26.536 -11.878 1.00 49.87 113 GLY F O 1
ATOM 9470 N N . THR F 1 114 ? 26.122 24.323 -11.967 1.00 49.63 114 THR F N 1
ATOM 9471 C CA . THR F 1 114 ? 24.873 23.974 -12.652 1.00 52.73 114 THR F CA 1
ATOM 9472 C C . THR F 1 114 ? 24.103 22.943 -11.859 1.00 52.94 114 THR F C 1
ATOM 9473 O O . THR F 1 114 ? 22.908 23.109 -11.629 1.00 52.52 114 THR F O 1
ATOM 9477 N N . THR F 1 115 ? 24.781 21.863 -11.479 1.00 51.98 115 THR F N 1
ATOM 9478 C CA . THR F 1 115 ? 24.208 20.848 -10.596 1.00 52.60 115 THR F CA 1
ATOM 9479 C C . THR F 1 115 ? 24.758 20.893 -9.175 1.00 50.25 115 THR F C 1
ATOM 9480 O O . THR F 1 115 ? 24.081 20.454 -8.250 1.00 52.37 115 THR F O 1
ATOM 9484 N N . VAL F 1 116 ? 25.979 21.395 -8.999 1.00 47.23 116 VAL F N 1
ATOM 9485 C CA . VAL F 1 116 ? 26.607 21.456 -7.683 1.00 45.10 116 VAL F CA 1
ATOM 9486 C C . VAL F 1 116 ? 26.993 22.894 -7.379 1.00 42.59 116 VAL F C 1
ATOM 9487 O O . VAL F 1 116 ? 27.857 23.455 -8.049 1.00 42.42 116 VAL F O 1
ATOM 9491 N N . PHE F 1 117 ? 26.356 23.460 -6.355 1.00 40.64 117 PHE F N 1
ATOM 9492 C CA . PHE F 1 117 ? 26.547 24.851 -5.933 1.00 39.87 117 PHE F CA 1
ATOM 9493 C C . PHE F 1 117 ? 27.334 24.913 -4.623 1.00 38.71 117 PHE F C 1
ATOM 9494 O O . PHE F 1 117 ? 27.529 23.898 -3.931 1.00 36.74 117 PHE F O 1
ATOM 9502 N N . LEU F 1 118 ? 27.752 26.129 -4.270 1.00 37.86 118 LEU F N 1
ATOM 9503 C CA . LEU F 1 118 ? 28.458 26.381 -3.025 1.00 36.57 118 LEU F CA 1
ATOM 9504 C C . LEU F 1 118 ? 27.711 25.791 -1.830 1.00 37.43 118 LEU F C 1
ATOM 9505 O O . LEU F 1 118 ? 28.337 25.323 -0.890 1.00 37.65 118 LEU F O 1
ATOM 9510 N N . ASP F 1 119 ? 26.383 25.815 -1.863 1.00 39.03 119 ASP F N 1
ATOM 9511 C CA . ASP F 1 119 ? 25.591 25.311 -0.742 1.00 40.09 119 ASP F CA 1
ATOM 9512 C C . ASP F 1 119 ? 24.986 23.951 -1.002 1.00 40.73 119 ASP F C 1
ATOM 9513 O O . ASP F 1 119 ? 24.017 23.594 -0.382 1.00 41.34 119 ASP F O 1
ATOM 9518 N N . THR F 1 120 ? 25.522 23.178 -1.922 1.00 42.76 120 THR F N 1
ATOM 9519 C CA . THR F 1 120 ? 24.975 21.835 -2.110 1.00 44.01 120 THR F CA 1
ATOM 9520 C C . THR F 1 120 ? 25.501 20.953 -0.984 1.00 47.31 120 THR F C 1
ATOM 9521 O O . THR F 1 120 ? 26.709 20.944 -0.723 1.00 45.32 120 THR F O 1
ATOM 9525 N N . GLU F 1 121 ? 24.596 20.207 -0.343 1.00 51.44 121 GLU F N 1
ATOM 9526 C CA . GLU F 1 121 ? 24.934 19.359 0.800 1.00 53.91 121 GLU F CA 1
ATOM 9527 C C . GLU F 1 121 ? 25.329 17.951 0.332 1.00 53.59 121 GLU F C 1
ATOM 9528 O O . GLU F 1 121 ? 26.275 17.377 0.865 1.00 54.30 121 GLU F O 1
ATOM 9534 N N . THR F 1 122 ? 24.622 17.402 -0.658 1.00 56.17 122 THR F N 1
ATOM 9535 C CA . THR F 1 122 ? 24.955 16.073 -1.220 1.00 57.14 122 THR F CA 1
ATOM 9536 C C . THR F 1 122 ? 24.732 16.087 -2.736 1.00 57.57 122 THR F C 1
ATOM 9537 O O . THR F 1 122 ? 23.633 16.419 -3.174 1.00 58.40 122 THR F O 1
ATOM 9541 N N . PRO F 1 123 ? 25.753 15.805 -3.554 1.00 56.08 123 PRO F N 1
ATOM 9542 C CA . PRO F 1 123 ? 27.167 15.653 -3.152 1.00 53.16 123 PRO F CA 1
ATOM 9543 C C . PRO F 1 123 ? 27.883 17.007 -3.103 1.00 44.66 123 PRO F C 1
ATOM 9544 O O . PRO F 1 123 ? 27.868 17.745 -4.089 1.00 44.02 123 PRO F O 1
ATOM 9548 N N . SER F 1 124 ? 28.489 17.329 -1.972 1.00 38.99 124 SER F N 1
ATOM 9549 C CA . SER F 1 124 ? 29.125 18.630 -1.808 1.00 36.03 124 SER F CA 1
ATOM 9550 C C . SER F 1 124 ? 30.272 18.783 -2.800 1.00 34.63 124 SER F C 1
ATOM 9551 O O . SER F 1 124 ? 30.966 17.824 -3.087 1.00 32.49 124 SER F O 1
ATOM 9554 N N . GLY F 1 125 ? 30.472 19.992 -3.319 1.00 34.35 125 GLY F N 1
ATOM 9555 C CA . GLY F 1 125 ? 31.656 20.290 -4.154 1.00 34.03 125 GLY F CA 1
ATOM 9556 C C . GLY F 1 125 ? 32.882 20.756 -3.387 1.00 32.80 125 GLY F C 1
ATOM 9557 O O . GLY F 1 125 ? 33.860 21.230 -3.982 1.00 32.68 125 GLY F O 1
ATOM 9558 N N . TRP F 1 126 ? 32.828 20.636 -2.062 1.00 32.60 126 TRP F N 1
ATOM 9559 C CA . TRP F 1 126 ? 33.923 21.064 -1.197 1.00 32.47 126 TRP F CA 1
ATOM 9560 C C . TRP F 1 126 ? 34.690 19.873 -0.679 1.00 33.71 126 TRP F C 1
ATOM 9561 O O . TRP F 1 126 ? 34.093 18.871 -0.233 1.00 33.44 126 TRP F O 1
ATOM 9572 N N . ASP F 1 127 ? 36.007 19.991 -0.699 1.00 35.87 127 ASP F N 1
ATOM 9573 C CA . ASP F 1 127 ? 36.863 18.909 -0.216 1.00 40.11 127 ASP F CA 1
ATOM 9574 C C . ASP F 1 127 ? 36.616 18.584 1.234 1.00 37.62 127 ASP F C 1
ATOM 9575 O O . ASP F 1 127 ? 36.753 17.438 1.654 1.00 38.50 127 ASP F O 1
ATOM 9580 N N . ILE F 1 128 ? 36.231 19.598 1.992 1.00 34.54 128 ILE F N 1
ATOM 9581 C CA . ILE F 1 128 ? 35.943 19.417 3.395 1.00 32.90 128 ILE F CA 1
ATOM 9582 C C . ILE F 1 128 ? 34.884 18.327 3.673 1.00 32.36 128 ILE F C 1
ATOM 9583 O O . ILE F 1 128 ? 34.780 17.858 4.794 1.00 33.55 128 ILE F O 1
ATOM 9588 N N . ALA F 1 129 ? 34.109 17.913 2.681 1.00 32.16 129 ALA F N 1
ATOM 9589 C CA . ALA F 1 129 ? 33.104 16.861 2.907 1.00 34.22 129 ALA F CA 1
ATOM 9590 C C . ALA F 1 129 ? 33.745 15.502 3.193 1.00 35.34 129 ALA F C 1
ATOM 9591 O O . ALA F 1 129 ? 33.160 14.654 3.883 1.00 35.72 129 ALA F O 1
ATOM 9593 N N . LYS F 1 130 ? 34.956 15.304 2.679 1.00 36.97 130 LYS F N 1
ATOM 9594 C CA . LYS F 1 130 ? 35.758 14.110 3.008 1.00 39.03 130 LYS F CA 1
ATOM 9595 C C . LYS F 1 130 ? 36.143 13.974 4.490 1.00 37.94 130 LYS F C 1
ATOM 9596 O O . LYS F 1 130 ? 36.474 12.880 4.931 1.00 37.78 130 LYS F O 1
ATOM 9602 N N . LEU F 1 131 ? 36.093 15.067 5.251 1.00 35.73 131 LEU F N 1
ATOM 9603 C CA . LEU F 1 131 ? 36.335 15.008 6.692 1.00 35.00 131 LEU F CA 1
ATOM 9604 C C . LEU F 1 131 ? 35.088 14.694 7.544 1.00 34.29 131 LEU F C 1
ATOM 9605 O O . LEU F 1 131 ? 35.188 14.406 8.742 1.00 33.06 131 LEU F O 1
ATOM 9610 N N . VAL F 1 132 ? 33.918 14.691 6.922 1.00 36.18 132 VAL F N 1
ATOM 9611 C CA . VAL F 1 132 ? 32.685 14.519 7.677 1.00 37.14 132 VAL F CA 1
ATOM 9612 C C . VAL F 1 132 ? 32.541 13.069 8.132 1.00 38.99 132 VAL F C 1
ATOM 9613 O O . VAL F 1 132 ? 32.854 12.138 7.390 1.00 40.54 132 VAL F O 1
ATOM 9617 N N . GLY F 1 133 ? 32.081 12.887 9.367 1.00 38.65 133 GLY F N 1
ATOM 9618 C CA . GLY F 1 133 ? 31.506 11.619 9.761 1.00 39.67 133 GLY F CA 1
ATOM 9619 C C . GLY F 1 133 ? 32.266 10.848 10.801 1.00 40.33 133 GLY F C 1
ATOM 9620 O O . GLY F 1 133 ? 31.837 9.765 11.165 1.00 42.20 133 GLY F O 1
ATOM 9621 N N . GLY F 1 134 ? 33.380 11.390 11.289 1.00 39.39 134 GLY F N 1
ATOM 9622 C CA . GLY F 1 134 ? 34.172 10.723 12.345 1.00 40.12 134 GLY F CA 1
ATOM 9623 C C . GLY F 1 134 ? 35.452 10.022 11.873 1.00 38.81 134 GLY F C 1
ATOM 9624 O O . GLY F 1 134 ? 35.411 9.220 10.947 1.00 35.20 134 GLY F O 1
ATOM 9625 N N . ASN F 1 135 ? 36.578 10.337 12.524 1.00 38.99 135 ASN F N 1
ATOM 9626 C CA . ASN F 1 135 ? 37.870 9.660 12.293 1.00 38.48 135 ASN F CA 1
ATOM 9627 C C . ASN F 1 135 ? 38.399 9.819 10.854 1.00 36.51 135 ASN F C 1
ATOM 9628 O O . ASN F 1 135 ? 38.974 8.892 10.302 1.00 36.01 135 ASN F O 1
ATOM 9633 N N . LYS F 1 136 ? 38.160 10.987 10.256 1.00 35.66 136 LYS F N 1
ATOM 9634 C CA . LYS F 1 136 ? 38.675 11.337 8.925 1.00 35.78 136 LYS F CA 1
ATOM 9635 C C . LYS F 1 136 ? 39.901 12.234 9.061 1.00 33.21 136 LYS F C 1
ATOM 9636 O O . LYS F 1 136 ? 40.059 12.968 10.034 1.00 32.78 136 LYS F O 1
ATOM 9642 N N . SER F 1 137 ? 40.770 12.158 8.063 1.00 31.81 137 SER F N 1
ATOM 9643 C CA . SER F 1 137 ? 42.104 12.700 8.149 1.00 27.73 137 SER F CA 1
ATOM 9644 C C . SER F 1 137 ? 42.357 13.523 6.954 1.00 27.29 137 SER F C 1
ATOM 9645 O O . SER F 1 137 ? 41.778 13.274 5.915 1.00 25.74 137 SER F O 1
ATOM 9648 N N . TRP F 1 138 ? 43.272 14.478 7.091 1.00 29.04 138 TRP F N 1
ATOM 9649 C CA . TRP F 1 138 ? 43.786 15.269 5.959 1.00 28.88 138 TRP F CA 1
ATOM 9650 C C . TRP F 1 138 ? 45.307 15.265 5.994 1.00 29.03 138 TRP F C 1
ATOM 9651 O O . TRP F 1 138 ? 45.899 15.336 7.072 1.00 29.21 138 TRP F O 1
ATOM 9662 N N . SER F 1 139 ? 45.922 15.222 4.821 1.00 29.04 139 SER F N 1
ATOM 9663 C CA . SER F 1 139 ? 47.350 15.075 4.694 1.00 31.30 139 SER F CA 1
ATOM 9664 C C . SER F 1 139 ? 47.985 16.199 3.871 1.00 33.50 139 SER F C 1
ATOM 9665 O O . SER F 1 139 ? 47.446 16.599 2.821 1.00 33.89 139 SER F O 1
ATOM 9668 N N . SER F 1 140 ? 49.137 16.687 4.341 1.00 32.98 140 SER F N 1
ATOM 9669 C CA . SER F 1 140 ? 49.828 17.789 3.679 1.00 33.63 140 SER F CA 1
ATOM 9670 C C . SER F 1 140 ? 51.306 17.486 3.573 1.00 34.31 140 SER F C 1
ATOM 9671 O O . SER F 1 140 ? 51.863 16.760 4.375 1.00 36.40 140 SER F O 1
ATOM 9674 N N . LYS F 1 141 ? 51.945 18.061 2.582 1.00 35.18 141 LYS F N 1
ATOM 9675 C CA . LYS F 1 141 ? 53.362 17.920 2.419 1.00 37.17 141 LYS F CA 1
ATOM 9676 C C . LYS F 1 141 ? 54.081 19.112 3.042 1.00 35.19 141 LYS F C 1
ATOM 9677 O O . LYS F 1 141 ? 53.716 20.244 2.818 1.00 33.44 141 LYS F O 1
ATOM 9683 N N . ILE F 1 142 ? 55.125 18.865 3.805 1.00 36.76 142 ILE F N 1
ATOM 9684 C CA . ILE F 1 142 ? 56.008 19.963 4.212 1.00 38.77 142 ILE F CA 1
ATOM 9685 C C . ILE F 1 142 ? 56.781 20.446 2.970 1.00 39.95 142 ILE F C 1
ATOM 9686 O O . ILE F 1 142 ? 57.338 19.625 2.219 1.00 40.94 142 ILE F O 1
ATOM 9691 N N . PRO F 1 143 ? 56.812 21.764 2.735 1.00 39.31 143 PRO F N 1
ATOM 9692 C CA . PRO F 1 143 ? 57.452 22.281 1.523 1.00 41.28 143 PRO F CA 1
ATOM 9693 C C . PRO F 1 143 ? 58.922 21.838 1.319 1.00 43.86 143 PRO F C 1
ATOM 9694 O O . PRO F 1 143 ? 59.685 21.762 2.272 1.00 44.72 143 PRO F O 1
ATOM 9698 N N . ASP F 1 144 ? 59.305 21.536 0.084 1.00 46.74 144 ASP F N 1
ATOM 9699 C CA . ASP F 1 144 ? 60.670 21.078 -0.199 1.00 50.34 144 ASP F CA 1
ATOM 9700 C C . ASP F 1 144 ? 61.685 22.171 0.130 1.00 49.00 144 ASP F C 1
ATOM 9701 O O . ASP F 1 144 ? 61.421 23.342 -0.093 1.00 47.98 144 ASP F O 1
ATOM 9706 N N . GLY F 1 145 ? 62.826 21.783 0.692 1.00 49.03 145 GLY F N 1
ATOM 9707 C CA . GLY F 1 145 ? 63.884 22.739 1.036 1.00 49.56 145 GLY F CA 1
ATOM 9708 C C . GLY F 1 145 ? 63.677 23.595 2.290 1.00 49.46 145 GLY F C 1
ATOM 9709 O O . GLY F 1 145 ? 64.522 24.440 2.608 1.00 52.03 145 GLY F O 1
ATOM 9710 N N . LEU F 1 146 ? 62.584 23.387 3.018 1.00 44.68 146 LEU F N 1
ATOM 9711 C CA . LEU F 1 146 ? 62.278 24.239 4.148 1.00 42.89 146 LEU F CA 1
ATOM 9712 C C . LEU F 1 146 ? 63.437 24.292 5.160 1.00 42.26 146 LEU F C 1
ATOM 9713 O O . LEU F 1 146 ? 64.006 23.273 5.548 1.00 41.26 146 LEU F O 1
ATOM 9718 N N . ALA F 1 147 ? 63.796 25.499 5.569 1.00 42.69 147 ALA F N 1
ATOM 9719 C CA . ALA F 1 147 ? 64.938 25.683 6.466 1.00 43.26 147 ALA F CA 1
ATOM 9720 C C . ALA F 1 147 ? 64.662 24.966 7.767 1.00 42.26 147 ALA F C 1
ATOM 9721 O O . ALA F 1 147 ? 63.548 25.024 8.273 1.00 43.11 147 ALA F O 1
ATOM 9723 N N . PRO F 1 148 ? 65.667 24.275 8.320 1.00 42.67 148 PRO F N 1
ATOM 9724 C CA . PRO F 1 148 ? 65.391 23.581 9.583 1.00 42.69 148 PRO F CA 1
ATOM 9725 C C . PRO F 1 148 ? 65.027 24.517 10.741 1.00 42.10 148 PRO F C 1
ATOM 9726 O O . PRO F 1 148 ? 65.481 25.676 10.800 1.00 41.45 148 PRO F O 1
ATOM 9730 N N . GLY F 1 149 ? 64.206 24.004 11.647 1.00 41.58 149 GLY F N 1
ATOM 9731 C CA . GLY F 1 149 ? 63.953 24.681 12.913 1.00 41.97 149 GLY F CA 1
ATOM 9732 C C . GLY F 1 149 ? 62.707 24.196 13.608 1.00 41.14 149 GLY F C 1
ATOM 9733 O O . GLY F 1 149 ? 62.176 23.134 13.291 1.00 42.97 149 GLY F O 1
ATOM 9734 N N . ASN F 1 150 ? 62.245 24.991 14.563 1.00 41.57 150 ASN F N 1
ATOM 9735 C CA . ASN F 1 150 ? 61.030 24.692 15.312 1.00 39.96 150 ASN F CA 1
ATOM 9736 C C . ASN F 1 150 ? 59.867 25.437 14.716 1.00 38.40 150 ASN F C 1
ATOM 9737 O O . ASN F 1 150 ? 59.852 26.671 14.765 1.00 38.86 150 ASN F O 1
ATOM 9742 N N . TYR F 1 151 ? 58.903 24.688 14.165 1.00 34.90 151 TYR F N 1
ATOM 9743 C CA . TYR F 1 151 ? 57.737 25.273 13.540 1.00 33.17 151 TYR F CA 1
ATOM 9744 C C . TYR F 1 151 ? 56.453 24.940 14.296 1.00 33.51 151 TYR F C 1
ATOM 9745 O O . TYR F 1 151 ? 56.359 23.897 14.961 1.00 34.44 151 TYR F O 1
ATOM 9754 N N . LEU F 1 152 ? 55.454 25.810 14.181 1.00 31.89 152 LEU F N 1
ATOM 9755 C CA . LEU F 1 152 ? 54.111 25.394 14.519 1.00 32.03 152 LEU F CA 1
ATOM 9756 C C . LEU F 1 152 ? 53.394 25.057 13.233 1.00 30.46 152 LEU F C 1
ATOM 9757 O O . LEU F 1 152 ? 53.627 25.694 12.231 1.00 30.25 152 LEU F O 1
ATOM 9762 N N . VAL F 1 153 ? 52.528 24.053 13.287 1.00 29.01 153 VAL F N 1
ATOM 9763 C CA . VAL F 1 153 ? 51.591 23.767 12.219 1.00 27.90 153 VAL F CA 1
ATOM 9764 C C . VAL F 1 153 ? 50.183 24.026 12.720 1.00 27.41 153 VAL F C 1
ATOM 9765 O O . VAL F 1 153 ? 49.813 23.602 13.798 1.00 26.59 153 VAL F O 1
ATOM 9769 N N . ARG F 1 154 ? 49.399 24.710 11.902 1.00 27.83 154 ARG F N 1
ATOM 9770 C CA . ARG F 1 154 ? 48.054 25.089 12.254 1.00 27.10 154 ARG F CA 1
ATOM 9771 C C . ARG F 1 154 ? 47.098 24.498 11.224 1.00 26.47 154 ARG F C 1
ATOM 9772 O O . ARG F 1 154 ? 47.263 24.685 10.041 1.00 26.57 154 ARG F O 1
ATOM 9780 N N . HIS F 1 155 ? 46.106 23.777 11.705 1.00 26.11 155 HIS F N 1
ATOM 9781 C CA . HIS F 1 155 ? 45.054 23.272 10.888 1.00 26.26 155 HIS F CA 1
ATOM 9782 C C . HIS F 1 155 ? 43.811 24.085 11.172 1.00 27.85 155 HIS F C 1
ATOM 9783 O O . HIS F 1 155 ? 43.474 24.331 12.331 1.00 29.77 155 HIS F O 1
ATOM 9790 N N . GLU F 1 156 ? 43.110 24.470 10.113 1.00 28.70 156 GLU F N 1
ATOM 9791 C CA . GLU F 1 156 ? 41.943 25.330 10.216 1.00 29.07 156 GLU F CA 1
ATOM 9792 C C . GLU F 1 156 ? 40.889 24.866 9.234 1.00 27.80 156 GLU F C 1
ATOM 9793 O O . GLU F 1 156 ? 41.161 24.739 8.051 1.00 25.62 156 GLU F O 1
ATOM 9799 N N . LEU F 1 157 ? 39.696 24.602 9.752 1.00 27.83 157 LEU F N 1
ATOM 9800 C CA . LEU F 1 157 ? 38.504 24.416 8.955 1.00 28.23 157 LEU F CA 1
ATOM 9801 C C . LEU F 1 157 ? 37.629 25.634 9.161 1.00 27.73 157 LEU F C 1
ATOM 9802 O O . LEU F 1 157 ? 37.493 26.105 10.289 1.00 29.49 157 LEU F O 1
ATOM 9807 N N . ILE F 1 158 ? 37.059 26.144 8.071 1.00 26.94 158 ILE F N 1
ATOM 9808 C CA . ILE F 1 158 ? 36.187 27.293 8.105 1.00 27.15 158 ILE F CA 1
ATOM 9809 C C . ILE F 1 158 ? 34.871 26.815 7.557 1.00 28.16 158 ILE F C 1
ATOM 9810 O O . ILE F 1 158 ? 34.762 26.607 6.346 1.00 29.18 158 ILE F O 1
ATOM 9815 N N . ALA F 1 159 ? 33.878 26.628 8.438 1.00 27.88 159 ALA F N 1
ATOM 9816 C CA . ALA F 1 159 ? 32.589 26.111 8.017 1.00 27.78 159 ALA F CA 1
ATOM 9817 C C . ALA F 1 159 ? 31.726 27.277 7.573 1.00 30.16 159 ALA F C 1
ATOM 9818 O O . ALA F 1 159 ? 31.624 28.296 8.270 1.00 29.37 159 ALA F O 1
ATOM 9820 N N . LEU F 1 160 ? 31.105 27.104 6.406 1.00 31.40 160 LEU F N 1
ATOM 9821 C CA . LEU F 1 160 ? 30.411 28.178 5.722 1.00 32.80 160 LEU F CA 1
ATOM 9822 C C . LEU F 1 160 ? 28.907 27.919 5.468 1.00 35.12 160 LEU F C 1
ATOM 9823 O O . LEU F 1 160 ? 28.287 28.700 4.754 1.00 35.92 160 LEU F O 1
ATOM 9828 N N . HIS F 1 161 ? 28.342 26.845 6.042 1.00 36.49 161 HIS F N 1
ATOM 9829 C CA . HIS F 1 161 ? 26.895 26.506 5.895 1.00 38.45 161 HIS F CA 1
ATOM 9830 C C . HIS F 1 161 ? 25.964 27.690 6.146 1.00 39.52 161 HIS F C 1
ATOM 9831 O O . HIS F 1 161 ? 24.946 27.805 5.475 1.00 40.89 161 HIS F O 1
ATOM 9838 N N . GLN F 1 162 ? 26.309 28.556 7.096 1.00 41.99 162 GLN F N 1
ATOM 9839 C CA . GLN F 1 162 ? 25.473 29.682 7.514 1.00 47.75 162 GLN F CA 1
ATOM 9840 C C . GLN F 1 162 ? 25.916 30.943 6.816 1.00 45.84 162 GLN F C 1
ATOM 9841 O O . GLN F 1 162 ? 27.036 31.417 7.014 1.00 47.76 162 GLN F O 1
ATOM 9847 N N . ALA F 1 163 ? 25.019 31.515 6.043 1.00 43.72 163 ALA F N 1
ATOM 9848 C CA . ALA F 1 163 ? 25.313 32.714 5.295 1.00 43.41 163 ALA F CA 1
ATOM 9849 C C . ALA F 1 163 ? 25.691 33.855 6.223 1.00 42.47 163 ALA F C 1
ATOM 9850 O O . ALA F 1 163 ? 25.038 34.087 7.206 1.00 42.76 163 ALA F O 1
ATOM 9852 N N . ASN F 1 164 ? 26.756 34.561 5.883 1.00 44.31 164 ASN F N 1
ATOM 9853 C CA . ASN F 1 164 ? 27.281 35.686 6.675 1.00 47.38 164 ASN F CA 1
ATOM 9854 C C . ASN F 1 164 ? 27.818 35.362 8.095 1.00 45.83 164 ASN F C 1
ATOM 9855 O O . ASN F 1 164 ? 28.108 36.293 8.858 1.00 46.29 164 ASN F O 1
ATOM 9860 N N . ASN F 1 165 ? 27.987 34.070 8.426 1.00 43.52 165 ASN F N 1
ATOM 9861 C CA . ASN F 1 165 ? 28.480 33.639 9.768 1.00 41.22 165 ASN F CA 1
ATOM 9862 C C . ASN F 1 165 ? 29.443 32.486 9.690 1.00 37.38 165 ASN F C 1
ATOM 9863 O O . ASN F 1 165 ? 29.115 31.347 10.013 1.00 35.46 165 ASN F O 1
ATOM 9868 N N . PRO F 1 166 ? 30.655 32.799 9.246 1.00 34.77 166 PRO F N 1
ATOM 9869 C CA . PRO F 1 166 ? 31.709 31.833 9.170 1.00 33.88 166 PRO F CA 1
ATOM 9870 C C . PRO F 1 166 ? 32.097 31.337 10.571 1.00 34.10 166 PRO F C 1
ATOM 9871 O O . PRO F 1 166 ? 31.962 32.061 11.578 1.00 34.45 166 PRO F O 1
ATOM 9875 N N . GLN F 1 167 ? 32.572 30.103 10.616 1.00 33.45 167 GLN F N 1
ATOM 9876 C CA . GLN F 1 167 ? 32.928 29.451 11.857 1.00 33.04 167 GLN F CA 1
ATOM 9877 C C . GLN F 1 167 ? 34.298 28.897 11.695 1.00 31.50 167 GLN F C 1
ATOM 9878 O O . GLN F 1 167 ? 34.521 28.073 10.824 1.00 31.45 167 GLN F O 1
ATOM 9884 N N . PHE F 1 168 ? 35.234 29.330 12.521 1.00 30.73 168 PHE F N 1
ATOM 9885 C CA . PHE F 1 168 ? 36.591 28.861 12.347 1.00 29.20 168 PHE F CA 1
ATOM 9886 C C . PHE F 1 168 ? 36.876 27.812 13.399 1.00 28.76 168 PHE F C 1
ATOM 9887 O O . PHE F 1 168 ? 36.514 27.981 14.570 1.00 29.16 168 PHE F O 1
ATOM 9895 N N . TYR F 1 169 ? 37.545 26.734 12.987 1.00 29.16 169 TYR F N 1
ATOM 9896 C CA . TYR F 1 169 ? 37.967 25.672 13.921 1.00 27.68 169 TYR F CA 1
ATOM 9897 C C . TYR F 1 169 ? 39.463 25.441 13.799 1.00 27.86 169 TYR F C 1
ATOM 9898 O O . TYR F 1 169 ? 39.902 24.760 12.871 1.00 28.24 169 TYR F O 1
ATOM 9907 N N . PRO F 1 170 ? 40.262 26.049 14.699 1.00 27.86 170 PRO F N 1
ATOM 9908 C CA . PRO F 1 170 ? 41.708 25.910 14.583 1.00 28.49 170 PRO F CA 1
ATOM 9909 C C . PRO F 1 170 ? 42.387 25.139 15.729 1.00 30.06 170 PRO F C 1
ATOM 9910 O O . PRO F 1 170 ? 41.883 25.142 16.871 1.00 30.52 170 PRO F O 1
ATOM 9914 N N . GLU F 1 171 ? 43.507 24.479 15.395 1.00 30.01 171 GLU F N 1
ATOM 9915 C CA . GLU F 1 171 ? 44.406 23.818 16.363 1.00 30.31 171 GLU F CA 1
ATOM 9916 C C . GLU F 1 171 ? 45.871 23.884 15.880 1.00 31.19 171 GLU F C 1
ATOM 9917 O O . GLU F 1 171 ? 46.135 23.891 14.668 1.00 32.65 171 GLU F O 1
ATOM 9923 N N . CYS F 1 172 ? 46.812 23.930 16.820 1.00 29.65 172 CYS F N 1
ATOM 9924 C CA . CYS F 1 172 ? 48.212 24.033 16.486 1.00 31.03 172 CYS F CA 1
ATOM 9925 C C . CYS F 1 172 ? 48.997 22.914 17.118 1.00 29.82 172 CYS F C 1
ATOM 9926 O O . CYS F 1 172 ? 48.623 22.408 18.184 1.00 27.59 172 CYS F O 1
ATOM 9929 N N . ALA F 1 173 ? 50.128 22.589 16.489 1.00 28.67 173 ALA F N 1
ATOM 9930 C CA . ALA F 1 173 ? 51.006 21.551 16.986 1.00 29.91 173 ALA F CA 1
ATOM 9931 C C . ALA F 1 173 ? 52.459 21.859 16.646 1.00 31.11 173 ALA F C 1
ATOM 9932 O O . ALA F 1 173 ? 52.752 22.697 15.788 1.00 31.06 173 ALA F O 1
ATOM 9934 N N . GLN F 1 174 ? 53.362 21.162 17.323 1.00 30.90 174 GLN F N 1
ATOM 9935 C CA . GLN F 1 174 ? 54.772 21.476 17.251 1.00 31.80 174 GLN F CA 1
ATOM 9936 C C . GLN F 1 174 ? 55.537 20.458 16.404 1.00 32.52 174 GLN F C 1
ATOM 9937 O O . GLN F 1 174 ? 55.439 19.250 16.629 1.00 31.10 174 GLN F O 1
ATOM 9943 N N . ILE F 1 175 ? 56.276 20.982 15.421 1.00 32.46 175 ILE F N 1
ATOM 9944 C CA . ILE F 1 175 ? 57.033 20.186 14.492 1.00 33.61 175 ILE F CA 1
ATOM 9945 C C . ILE F 1 175 ? 58.470 20.673 14.495 1.00 35.44 175 ILE F C 1
ATOM 9946 O O . ILE F 1 175 ? 58.723 21.858 14.262 1.00 33.85 175 ILE F O 1
ATOM 9951 N N . LYS F 1 176 ? 59.411 19.764 14.729 1.00 37.79 176 LYS F N 1
ATOM 9952 C CA . LYS F 1 176 ? 60.809 20.083 14.486 1.00 42.16 176 LYS F CA 1
ATOM 9953 C C . LYS F 1 176 ? 61.201 19.650 13.080 1.00 40.74 176 LYS F C 1
ATOM 9954 O O . LYS F 1 176 ? 61.285 18.450 12.788 1.00 40.41 176 LYS F O 1
ATOM 9960 N N . VAL F 1 177 ? 61.468 20.635 12.232 1.00 38.09 177 VAL F N 1
ATOM 9961 C CA . VAL F 1 177 ? 61.871 20.385 10.865 1.00 38.33 177 VAL F CA 1
ATOM 9962 C C . VAL F 1 177 ? 63.394 20.217 10.790 1.00 41.24 177 VAL F C 1
ATOM 9963 O O . VAL F 1 177 ? 64.134 21.143 11.098 1.00 42.63 177 VAL F O 1
ATOM 9967 N N . THR F 1 178 ? 63.852 19.033 10.384 1.00 43.58 178 THR F N 1
ATOM 9968 C CA . THR F 1 178 ? 65.293 18.745 10.270 1.00 46.88 178 THR F CA 1
ATOM 9969 C C . THR F 1 178 ? 65.874 19.084 8.879 1.00 47.58 178 THR F C 1
ATOM 9970 O O . THR F 1 178 ? 65.180 19.622 8.009 1.00 45.23 178 THR F O 1
ATOM 9974 N N . GLY F 1 179 ? 67.157 18.782 8.690 1.00 49.85 179 GLY F N 1
ATOM 9975 C CA . GLY F 1 179 ? 67.800 18.823 7.365 1.00 50.56 179 GLY F CA 1
ATOM 9976 C C . GLY F 1 179 ? 68.552 20.112 7.159 1.00 50.82 179 GLY F C 1
ATOM 9977 O O . GLY F 1 179 ? 68.725 20.873 8.100 1.00 52.39 179 GLY F O 1
ATOM 9978 N N . SER F 1 180 ? 68.957 20.373 5.920 1.00 51.29 180 SER F N 1
ATOM 9979 C CA . SER F 1 180 ? 69.874 21.485 5.599 1.00 53.06 180 SER F CA 1
ATOM 9980 C C . SER F 1 180 ? 69.310 22.457 4.545 1.00 49.66 180 SER F C 1
ATOM 9981 O O . SER F 1 180 ? 70.047 23.183 3.880 1.00 49.09 180 SER F O 1
ATOM 9984 N N . GLY F 1 181 ? 67.998 22.493 4.422 1.00 47.89 181 GLY F N 1
ATOM 9985 C CA . GLY F 1 181 ? 67.351 23.462 3.548 1.00 48.70 181 GLY F CA 1
ATOM 9986 C C . GLY F 1 181 ? 67.502 24.904 4.015 1.00 48.85 181 GLY F C 1
ATOM 9987 O O . GLY F 1 181 ? 67.817 25.167 5.180 1.00 48.59 181 GLY F O 1
ATOM 9988 N N . THR F 1 182 ? 67.285 25.834 3.095 1.00 48.40 182 THR F N 1
ATOM 9989 C CA . THR F 1 182 ? 67.394 27.256 3.386 1.00 49.45 182 THR F CA 1
ATOM 9990 C C . THR F 1 182 ? 66.159 28.039 2.955 1.00 49.10 182 THR F C 1
ATOM 9991 O O . THR F 1 182 ? 66.099 29.273 3.089 1.00 47.44 182 THR F O 1
ATOM 9995 N N . ALA F 1 183 ? 65.166 27.313 2.453 1.00 49.42 183 ALA F N 1
ATOM 9996 C CA . ALA F 1 183 ? 64.002 27.921 1.828 1.00 48.71 183 ALA F CA 1
ATOM 9997 C C . ALA F 1 183 ? 63.062 28.531 2.881 1.00 47.87 183 ALA F C 1
ATOM 9998 O O . ALA F 1 183 ? 62.602 27.862 3.815 1.00 42.92 183 ALA F O 1
ATOM 10000 N N . GLU F 1 184 ? 62.813 29.821 2.697 1.00 50.57 184 GLU F N 1
ATOM 10001 C CA . GLU F 1 184 ? 62.023 30.620 3.597 1.00 50.81 184 GLU F CA 1
ATOM 10002 C C . GLU F 1 184 ? 61.066 31.508 2.805 1.00 47.31 184 GLU F C 1
ATOM 10003 O O . GLU F 1 184 ? 61.478 32.235 1.907 1.00 43.37 184 GLU F O 1
ATOM 10009 N N . PRO F 1 185 ? 59.770 31.470 3.163 1.00 45.42 185 PRO F N 1
ATOM 10010 C CA . PRO F 1 185 ? 58.799 32.310 2.463 1.00 42.74 185 PRO F CA 1
ATOM 10011 C C . PRO F 1 185 ? 59.094 33.803 2.594 1.00 41.05 185 PRO F C 1
ATOM 10012 O O . PRO F 1 185 ? 59.421 34.279 3.680 1.00 40.83 185 PRO F O 1
ATOM 10016 N N . ALA F 1 186 ? 58.988 34.523 1.485 1.00 39.45 186 ALA F N 1
ATOM 10017 C CA . ALA F 1 186 ? 59.075 35.975 1.488 1.00 39.51 186 ALA F CA 1
ATOM 10018 C C . ALA F 1 186 ? 57.867 36.578 2.208 1.00 38.91 186 ALA F C 1
ATOM 10019 O O . ALA F 1 186 ? 56.903 35.855 2.547 1.00 39.30 186 ALA F O 1
ATOM 10021 N N . ALA F 1 187 ? 57.907 37.896 2.422 1.00 37.55 187 ALA F N 1
ATOM 10022 C CA . ALA F 1 187 ? 56.796 38.622 3.072 1.00 37.51 187 ALA F CA 1
ATOM 10023 C C . ALA F 1 187 ? 55.396 38.360 2.468 1.00 38.35 187 ALA F C 1
ATOM 10024 O O . ALA F 1 187 ? 54.425 38.111 3.186 1.00 38.71 187 ALA F O 1
ATOM 10026 N N . SER F 1 188 ? 55.316 38.386 1.147 1.00 40.46 188 SER F N 1
ATOM 10027 C CA . SER F 1 188 ? 54.068 38.153 0.413 1.00 42.28 188 SER F CA 1
ATOM 10028 C C . SER F 1 188 ? 53.311 36.830 0.705 1.00 40.75 188 SER F C 1
ATOM 10029 O O . SER F 1 188 ? 52.121 36.754 0.451 1.00 40.62 188 SER F O 1
ATOM 10032 N N . TYR F 1 189 ? 54.003 35.795 1.178 1.00 40.15 189 TYR F N 1
ATOM 10033 C CA . TYR F 1 189 ? 53.393 34.490 1.448 1.00 38.02 189 TYR F CA 1
ATOM 10034 C C . TYR F 1 189 ? 52.998 34.372 2.920 1.00 38.55 189 TYR F C 1
ATOM 10035 O O . TYR F 1 189 ? 52.426 33.345 3.306 1.00 37.93 189 TYR F O 1
ATOM 10044 N N . LYS F 1 190 ? 53.304 35.408 3.721 1.00 38.92 190 LYS F N 1
ATOM 10045 C CA . LYS F 1 190 ? 53.125 35.374 5.181 1.00 39.04 190 LYS F CA 1
ATOM 10046 C C . LYS F 1 190 ? 52.092 36.366 5.722 1.00 37.43 190 LYS F C 1
ATOM 10047 O O . LYS F 1 190 ? 51.962 37.456 5.214 1.00 36.35 190 LYS F O 1
ATOM 10053 N N . ALA F 1 191 ? 51.398 35.972 6.788 1.00 37.53 191 ALA F N 1
ATOM 10054 C CA . ALA F 1 191 ? 50.349 36.782 7.434 1.00 37.57 191 ALA F CA 1
ATOM 10055 C C . ALA F 1 191 ? 50.316 36.595 8.962 1.00 37.21 191 ALA F C 1
ATOM 10056 O O . ALA F 1 191 ? 50.889 35.645 9.504 1.00 37.74 191 ALA F O 1
ATOM 10058 N N . ALA F 1 192 ? 49.645 37.521 9.637 1.00 36.78 192 ALA F N 1
ATOM 10059 C CA . ALA F 1 192 ? 49.416 37.432 11.086 1.00 37.46 192 ALA F CA 1
ATOM 10060 C C . ALA F 1 192 ? 48.074 36.777 11.292 1.00 35.12 192 ALA F C 1
ATOM 10061 O O . ALA F 1 192 ? 47.190 36.946 10.470 1.00 35.50 192 ALA F O 1
ATOM 10063 N N . ILE F 1 193 ? 47.920 36.049 12.393 1.00 33.67 193 ILE F N 1
ATOM 10064 C CA . ILE F 1 193 ? 46.665 35.375 12.705 1.00 32.91 193 ILE F CA 1
ATOM 10065 C C . ILE F 1 193 ? 46.352 35.557 14.176 1.00 32.90 193 ILE F C 1
ATOM 10066 O O . ILE F 1 193 ? 47.116 35.108 15.050 1.00 33.00 193 ILE F O 1
ATOM 10071 N N . PRO F 1 194 ? 45.247 36.221 14.473 1.00 32.20 194 PRO F N 1
ATOM 10072 C CA . PRO F 1 194 ? 44.382 36.873 13.502 1.00 32.20 194 PRO F CA 1
ATOM 10073 C C . PRO F 1 194 ? 45.045 37.980 12.692 1.00 32.36 194 PRO F C 1
ATOM 10074 O O . PRO F 1 194 ? 46.048 38.545 13.111 1.00 33.02 194 PRO F O 1
ATOM 10078 N N . GLY F 1 195 ? 44.451 38.320 11.557 1.00 33.57 195 GLY F N 1
ATOM 10079 C CA . GLY F 1 195 ? 44.948 39.431 10.734 1.00 35.46 195 GLY F CA 1
ATOM 10080 C C . GLY F 1 195 ? 44.871 39.163 9.243 1.00 36.34 195 GLY F C 1
ATOM 10081 O O . GLY F 1 195 ? 44.651 40.077 8.457 1.00 39.49 195 GLY F O 1
ATOM 10082 N N . TYR F 1 196 ? 45.041 37.906 8.848 1.00 36.57 196 TYR F N 1
ATOM 10083 C CA . TYR F 1 196 ? 45.040 37.524 7.432 1.00 37.29 196 TYR F CA 1
ATOM 10084 C C . TYR F 1 196 ? 43.725 37.747 6.680 1.00 38.47 196 TYR F C 1
ATOM 10085 O O . TYR F 1 196 ? 43.730 37.750 5.439 1.00 37.13 196 TYR F O 1
ATOM 10094 N N . CYS F 1 197 ? 42.619 37.882 7.419 1.00 38.55 197 CYS F N 1
ATOM 10095 C CA . CYS F 1 197 ? 41.323 38.245 6.844 1.00 41.00 197 CYS F CA 1
ATOM 10096 C C . CYS F 1 197 ? 40.537 39.175 7.759 1.00 41.88 197 CYS F C 1
ATOM 10097 O O . CYS F 1 197 ? 40.814 39.247 8.938 1.00 40.56 197 CYS F O 1
ATOM 10100 N N . GLN F 1 198 ? 39.572 39.886 7.173 1.00 45.86 198 GLN F N 1
ATOM 10101 C CA . GLN F 1 198 ? 38.592 40.716 7.877 1.00 46.57 198 GLN F CA 1
ATOM 10102 C C . GLN F 1 198 ? 37.237 40.043 7.785 1.00 44.76 198 GLN F C 1
ATOM 10103 O O . GLN F 1 198 ? 36.930 39.375 6.795 1.00 42.22 198 GLN F O 1
ATOM 10109 N N . GLN F 1 199 ? 36.422 40.241 8.812 1.00 44.60 199 GLN F N 1
ATOM 10110 C CA . GLN F 1 199 ? 35.054 39.732 8.840 1.00 45.61 199 GLN F CA 1
ATOM 10111 C C . GLN F 1 199 ? 34.261 40.073 7.563 1.00 45.21 199 GLN F C 1
ATOM 10112 O O . GLN F 1 199 ? 33.585 39.222 6.979 1.00 44.39 199 GLN F O 1
ATOM 10118 N N . SER F 1 200 ? 34.358 41.326 7.134 1.00 43.99 200 SER F N 1
ATOM 10119 C CA . SER F 1 200 ? 33.616 41.815 5.977 1.00 44.13 200 SER F CA 1
ATOM 10120 C C . SER F 1 200 ? 34.087 41.303 4.594 1.00 42.85 200 SER F C 1
ATOM 10121 O O . SER F 1 200 ? 33.438 41.581 3.598 1.00 41.71 200 SER F O 1
ATOM 10124 N N . ASP F 1 201 ? 35.198 40.570 4.530 1.00 42.24 201 ASP F N 1
ATOM 10125 C CA . ASP F 1 201 ? 35.705 40.058 3.262 1.00 42.92 201 ASP F CA 1
ATOM 10126 C C . ASP F 1 201 ? 34.660 39.164 2.612 1.00 41.41 201 ASP F C 1
ATOM 10127 O O . ASP F 1 201 ? 33.965 38.434 3.298 1.00 40.30 201 ASP F O 1
ATOM 10132 N N . PRO F 1 202 ? 34.575 39.204 1.281 1.00 41.21 202 PRO F N 1
ATOM 10133 C CA . PRO F 1 202 ? 33.559 38.460 0.539 1.00 41.51 202 PRO F CA 1
ATOM 10134 C C . PRO F 1 202 ? 33.795 36.961 0.461 1.00 39.85 202 PRO F C 1
ATOM 10135 O O . PRO F 1 202 ? 32.915 36.241 -0.017 1.00 38.68 202 PRO F O 1
ATOM 10139 N N . ASN F 1 203 ? 34.974 36.498 0.884 1.00 39.32 203 ASN F N 1
ATOM 10140 C CA . ASN F 1 203 ? 35.224 35.039 1.057 1.00 37.71 203 ASN F CA 1
ATOM 10141 C C . ASN F 1 203 ? 35.183 34.589 2.526 1.00 38.44 203 ASN F C 1
ATOM 10142 O O . ASN F 1 203 ? 35.606 33.463 2.854 1.00 36.01 203 ASN F O 1
ATOM 10147 N N . ILE F 1 204 ? 34.657 35.478 3.388 1.00 39.54 204 ILE F N 1
ATOM 10148 C CA . ILE F 1 204 ? 34.464 35.234 4.817 1.00 39.42 204 ILE F CA 1
ATOM 10149 C C . ILE F 1 204 ? 32.978 35.399 5.183 1.00 40.24 204 ILE F C 1
ATOM 10150 O O . ILE F 1 204 ? 32.298 34.396 5.435 1.00 40.76 204 ILE F O 1
ATOM 10155 N N . SER F 1 205 ? 32.476 36.640 5.192 1.00 40.04 205 SER F N 1
ATOM 10156 C CA . SER F 1 205 ? 31.029 36.908 5.335 1.00 40.54 205 SER F CA 1
ATOM 10157 C C . SER F 1 205 ? 30.338 37.213 3.998 1.00 39.28 205 SER F C 1
ATOM 10158 O O . SER F 1 205 ? 30.525 38.291 3.413 1.00 38.58 205 SER F O 1
ATOM 10161 N N . PHE F 1 206 ? 29.530 36.260 3.535 1.00 37.80 206 PHE F N 1
ATOM 10162 C CA . PHE F 1 206 ? 28.799 36.396 2.274 1.00 37.29 206 PHE F CA 1
ATOM 10163 C C . PHE F 1 206 ? 27.609 35.433 2.242 1.00 37.39 206 PHE F C 1
ATOM 10164 O O . PHE F 1 206 ? 27.556 34.473 3.014 1.00 39.09 206 PHE F O 1
ATOM 10172 N N . ASN F 1 207 ? 26.668 35.683 1.336 1.00 38.82 207 ASN F N 1
ATOM 10173 C CA . ASN F 1 207 ? 25.500 34.811 1.156 1.00 39.13 207 ASN F CA 1
ATOM 10174 C C . ASN F 1 207 ? 25.816 33.589 0.289 1.00 38.26 207 ASN F C 1
ATOM 10175 O O . ASN F 1 207 ? 25.720 33.634 -0.934 1.00 39.06 207 ASN F O 1
ATOM 10180 N N . ILE F 1 208 ? 26.172 32.499 0.954 1.00 37.39 208 ILE F N 1
ATOM 10181 C CA . ILE F 1 208 ? 26.491 31.246 0.292 1.00 36.70 208 ILE F CA 1
ATOM 10182 C C . ILE F 1 208 ? 25.294 30.600 -0.423 1.00 37.33 208 ILE F C 1
ATOM 10183 O O . ILE F 1 208 ? 25.483 29.738 -1.270 1.00 36.09 208 ILE F O 1
ATOM 10188 N N . ASN F 1 209 ? 24.075 31.007 -0.069 1.00 40.54 209 ASN F N 1
ATOM 10189 C CA . ASN F 1 209 ? 22.832 30.458 -0.671 1.00 43.57 209 ASN F CA 1
ATOM 10190 C C . ASN F 1 209 ? 22.366 31.107 -1.991 1.00 45.17 209 ASN F C 1
ATOM 10191 O O . ASN F 1 209 ? 21.427 30.634 -2.631 1.00 45.35 209 ASN F O 1
ATOM 10196 N N . ASP F 1 210 ? 23.035 32.176 -2.398 1.00 45.62 210 ASP F N 1
ATOM 10197 C CA . ASP F 1 210 ? 22.665 32.900 -3.595 1.00 48.10 210 ASP F CA 1
ATOM 10198 C C . ASP F 1 210 ? 23.233 32.170 -4.819 1.00 48.42 210 ASP F C 1
ATOM 10199 O O . ASP F 1 210 ? 24.432 32.268 -5.143 1.00 45.64 210 ASP F O 1
ATOM 10204 N N . HIS F 1 211 ? 22.348 31.432 -5.481 1.00 48.84 211 HIS F N 1
ATOM 10205 C CA . HIS F 1 211 ? 22.669 30.703 -6.709 1.00 48.72 211 HIS F CA 1
ATOM 10206 C C . HIS F 1 211 ? 22.913 31.612 -7.917 1.00 48.28 211 HIS F C 1
ATOM 10207 O O . HIS F 1 211 ? 23.394 31.169 -8.962 1.00 46.13 211 HIS F O 1
ATOM 10214 N N . SER F 1 212 ? 22.550 32.876 -7.767 1.00 50.66 212 SER F N 1
ATOM 10215 C CA . SER F 1 212 ? 22.720 33.889 -8.805 1.00 53.60 212 SER F CA 1
ATOM 10216 C C . SER F 1 212 ? 24.203 34.264 -9.042 1.00 51.04 212 SER F C 1
ATOM 10217 O O . SER F 1 212 ? 24.623 34.513 -10.158 1.00 52.45 212 SER F O 1
ATOM 10220 N N . LEU F 1 213 ? 24.974 34.308 -7.972 1.00 49.97 213 LEU F N 1
ATOM 10221 C CA . LEU F 1 213 ? 26.386 34.664 -8.021 1.00 49.41 213 LEU F CA 1
ATOM 10222 C C . LEU F 1 213 ? 27.251 33.518 -8.570 1.00 44.51 213 LEU F C 1
ATOM 10223 O O . LEU F 1 213 ? 26.825 32.366 -8.626 1.00 41.67 213 LEU F O 1
ATOM 10228 N N . PRO F 1 214 ? 28.480 33.844 -8.971 1.00 40.75 214 PRO F N 1
ATOM 10229 C CA . PRO F 1 214 ? 29.417 32.840 -9.427 1.00 38.02 214 PRO F CA 1
ATOM 10230 C C . PRO F 1 214 ? 29.714 31.792 -8.366 1.00 36.28 214 PRO F C 1
ATOM 10231 O O . PRO F 1 214 ? 30.137 32.129 -7.266 1.00 36.13 214 PRO F O 1
ATOM 10235 N N . GLN F 1 215 ? 29.499 30.526 -8.705 1.00 35.32 215 GLN F N 1
ATOM 10236 C CA . GLN F 1 215 ? 29.758 29.435 -7.791 1.00 35.31 215 GLN F CA 1
ATOM 10237 C C . GLN F 1 215 ? 31.247 29.082 -7.811 1.00 36.08 215 GLN F C 1
ATOM 10238 O O . GLN F 1 215 ? 31.705 28.147 -8.470 1.00 36.17 215 GLN F O 1
ATOM 10244 N N . GLU F 1 216 ? 31.994 29.887 -7.078 1.00 37.63 216 GLU F N 1
ATOM 10245 C CA . GLU F 1 216 ? 33.424 29.735 -6.947 1.00 39.37 216 GLU F CA 1
ATOM 10246 C C . GLU F 1 216 ? 33.844 30.335 -5.598 1.00 37.25 216 GLU F C 1
ATOM 10247 O O . GLU F 1 216 ? 33.152 31.167 -5.021 1.00 35.94 216 GLU F O 1
ATOM 10253 N N . TYR F 1 217 ? 35.010 29.941 -5.126 1.00 36.94 217 TYR F N 1
ATOM 10254 C CA . TYR F 1 217 ? 35.490 30.403 -3.839 1.00 35.84 217 TYR F CA 1
ATOM 10255 C C . TYR F 1 217 ? 36.992 30.639 -3.913 1.00 37.27 217 TYR F C 1
ATOM 10256 O O . TYR F 1 217 ? 37.785 29.723 -4.175 1.00 34.77 217 TYR F O 1
ATOM 10265 N N . LYS F 1 218 ? 37.367 31.891 -3.718 1.00 41.17 218 LYS F N 1
ATOM 10266 C CA . LYS F 1 218 ? 38.737 32.218 -3.517 1.00 43.24 218 LYS F CA 1
ATOM 10267 C C . LYS F 1 218 ? 39.029 32.008 -2.025 1.00 38.80 218 LYS F C 1
ATOM 10268 O O . LYS F 1 218 ? 38.447 32.639 -1.154 1.00 38.63 218 LYS F O 1
ATOM 10274 N N . ILE F 1 219 ? 39.953 31.105 -1.751 1.00 37.05 219 ILE F N 1
ATOM 10275 C CA . ILE F 1 219 ? 40.349 30.768 -0.394 1.00 35.65 219 ILE F CA 1
ATOM 10276 C C . ILE F 1 219 ? 41.099 31.946 0.233 1.00 35.15 219 ILE F C 1
ATOM 10277 O O . ILE F 1 219 ? 41.949 32.569 -0.413 1.00 36.29 219 ILE F O 1
ATOM 10282 N N . PRO F 1 220 ? 40.797 32.258 1.504 1.00 34.71 220 PRO F N 1
ATOM 10283 C CA . PRO F 1 220 ? 41.461 33.425 2.120 1.00 33.65 220 PRO F CA 1
ATOM 10284 C C . PRO F 1 220 ? 42.939 33.231 2.381 1.00 32.69 220 PRO F C 1
ATOM 10285 O O . PRO F 1 220 ? 43.431 32.113 2.321 1.00 31.13 220 PRO F O 1
ATOM 10289 N N . GLY F 1 221 ? 43.634 34.329 2.650 1.00 32.94 221 GLY F N 1
ATOM 10290 C CA . GLY F 1 221 ? 45.039 34.277 3.000 1.00 33.47 221 GLY F CA 1
ATOM 10291 C C . GLY F 1 221 ? 45.954 34.301 1.797 1.00 34.26 221 GLY F C 1
ATOM 10292 O O . GLY F 1 221 ? 45.500 34.233 0.673 1.00 33.81 221 GLY F O 1
ATOM 10293 N N . PRO F 1 222 ? 47.269 34.376 2.030 1.00 37.60 222 PRO F N 1
ATOM 10294 C CA . PRO F 1 222 ? 48.185 34.507 0.918 1.00 39.29 222 PRO F CA 1
ATOM 10295 C C . PRO F 1 222 ? 48.325 33.203 0.124 1.00 39.51 222 PRO F C 1
ATOM 10296 O O . PRO F 1 222 ? 47.807 32.160 0.521 1.00 36.80 222 PRO F O 1
ATOM 10300 N N . PRO F 1 223 ? 49.021 33.265 -1.006 1.00 41.72 223 PRO F N 1
ATOM 10301 C CA . PRO F 1 223 ? 49.181 32.049 -1.800 1.00 41.77 223 PRO F CA 1
ATOM 10302 C C . PRO F 1 223 ? 49.981 30.969 -1.062 1.00 41.03 223 PRO F C 1
ATOM 10303 O O . PRO F 1 223 ? 50.746 31.275 -0.149 1.00 44.42 223 PRO F O 1
ATOM 10307 N N . VAL F 1 224 ? 49.790 29.721 -1.461 1.00 39.64 224 VAL F N 1
ATOM 10308 C CA . VAL F 1 224 ? 50.468 28.580 -0.850 1.00 40.48 224 VAL F CA 1
ATOM 10309 C C . VAL F 1 224 ? 51.969 28.608 -1.140 1.00 42.29 224 VAL F C 1
ATOM 10310 O O . VAL F 1 224 ? 52.371 28.928 -2.260 1.00 44.23 224 VAL F O 1
ATOM 10314 N N . PHE F 1 225 ? 52.786 28.273 -0.136 1.00 41.78 225 PHE F N 1
ATOM 10315 C CA . PHE F 1 225 ? 54.238 28.265 -0.280 1.00 44.02 225 PHE F CA 1
ATOM 10316 C C . PHE F 1 225 ? 54.692 26.865 -0.637 1.00 46.75 225 PHE F C 1
ATOM 10317 O O . PHE F 1 225 ? 54.340 25.902 0.049 1.00 46.64 225 PHE F O 1
ATOM 10325 N N . LYS F 1 226 ? 55.473 26.759 -1.707 1.00 51.16 226 LYS F N 1
ATOM 10326 C CA . LYS F 1 226 ? 55.893 25.461 -2.252 1.00 56.60 226 LYS F CA 1
ATOM 10327 C C . LYS F 1 226 ? 57.380 25.163 -2.059 1.00 56.47 226 LYS F C 1
ATOM 10328 O O . LYS F 1 226 ? 57.827 24.049 -2.313 1.00 53.04 226 LYS F O 1
ATOM 10334 N N . GLY F 1 227 ? 58.145 26.153 -1.610 1.00 58.95 227 GLY F N 1
ATOM 10335 C CA . GLY F 1 227 ? 59.588 26.008 -1.501 1.00 61.32 227 GLY F CA 1
ATOM 10336 C C . GLY F 1 227 ? 60.245 25.888 -2.863 1.00 63.50 227 GLY F C 1
ATOM 10337 O O . GLY F 1 227 ? 59.883 26.584 -3.801 1.00 65.12 227 GLY F O 1
ATOM 10338 N N . THR F 1 228 ? 61.175 24.954 -2.980 1.00 67.19 228 THR F N 1
ATOM 10339 C CA . THR F 1 228 ? 62.114 24.918 -4.106 1.00 73.91 228 THR F CA 1
ATOM 10340 C C . THR F 1 228 ? 61.578 24.339 -5.428 1.00 73.67 228 THR F C 1
ATOM 10341 O O . THR F 1 228 ? 60.798 23.390 -5.441 1.00 74.69 228 THR F O 1
#

CATH classification: 2.70.50.70

Foldseek 3Di:
DAFAWKAWLRDTFGEADQPDGPPDFGQWFHANDFFFDFFLVDLCQPANPGQATDDAAEHAAQIKMKTWDQADAAQAFKKWKWKFAAPADRNVDRQFDFGIFTQDMWHFQDPLPPEFRQDRVPHRTPCNQNHDGGGMDMTGRAPLDAFAKMKMKIWTWHDNDAQTITIHMIIGIYGYDDGGDDDDDSQRTAGGSGQDHSPDCLHHHGRVDSVDPRDHDHTGGDHDRTD/DAQQWKAWLRRTWGEADQPDGDPDFGQWFHANDFFFDFFLPDPCLPANPGQATDDAAEHAAFIKIKTWDQADAALAFKKWKKKFFAPADRNPDRQFDWGIFTADMWHFDDPLPPAFNQDRVPHRTPCNQNHDGGGMDMTGRAPLDAFHKMKMKIWTWHCNDAQTITIHMIIGIYGYDDHGDDDDDSQRTGGGSPQDHSPDCLRHHGSPPSPDGRDHDDTGGDHDRTD/DAFAWKQWLRRTWGEADQPDGDPDFGFWFHANDQFFDFFLPDPCQQANPGQATDDAAEDAAFIKIKTWDQADAALAFKKWKWKFAAPADRNVRPQFDFGIFTADMWHFDDPLPPEFNQDDPPHRTPCNQRHDGGGMDMTGRAPLDAWHKMKMKIWTWHDNDALTITIHMIIGIYTYDDDGDFDDDSQRTAGRSGQDGSPPCLRHHGRPDSVDPRDHDHTGGDHDRTD/DAFQWKAKLRDTFGEADACDGDPDFGQWFYAHDFFFDWFLPDLCLPANPGAATDDAAEDAFFIKIKTWDQADAAQAFKKWKKKFFAPADRNPRRQFDFGIFTQDMWHFDDDAVPEFRQDVVPHRTPSNQRHDGGGMDMTGRAPLDAWHKMKMKIWTWHDNDAQTITIHMIIGIYGYDDHGDDDDDSQRTGGRPPLDHSPPCLRHHGSPPRPDPRDHDDGGGDHDRTD/DAFQWKQWLRRTFGEADQPDGDPDFGQWFHANDQFFDFFLQDPCLPANPGQATDDAAEHEAQIKIKTWDQADAFQAFKKWKKKFAAPADRNVDPQFDFGIFTADMWHFDDDLPPEFRLRRVPHRTPCNQRHDGGGMDMTGHAPLDAFHKMKMKIWTWHCNDAQTITIHMIIGIYGYDDHGDWGDDSQRTGGGSGQDHSPDCLRHHGSPDSVDRRDHDDTGGDHDRTD/DAFAWKQWLRRTFGEADQVDGDPDFGFWFHANDFFFDWFLLDPCQQANPGAAGRDAAEDAAFIKMKTWDQADAAQAFKKWKKKFFAPADRNPRGQFDQGIFTADMWHFDDDLPPEFRQDRVPHRTPCNQRHDGGGMDMTGHAPLDAWHKMKMKIWTWHCNDAQTITIHMIIGIYGYDDHGDWDDDSQRTGGGSPQDHSPDCLRHHGRPPSPDDRDHDHTGGDHDRTD

Solvent-accessible surface area: 54066 Å² total

Organism: Thermothelomyces thermophilus (strain ATCC 42464 / BCRC 31852 / DSM 1799) (NCBI:txid573729)

InterPro domains:
  IPR005103 Auxiliary Activity family 9, catalytic domain [PF03443] (18-234)
  IPR005103 Auxiliary Activity family 9, catalytic domain [cd21175] (21-242)
  IPR049892 Auxiliary Activity family 9 [PTHR33353] (5-249)

Nearest PDB structures (foldseek):
  5ufv-assembly5_E  TM=1.003E+00  e=6.675E-48  Thermothelomyces thermophilus ATCC 42464
  5nns-assembly2_B  TM=9.156E-01  e=5.946E-23  Heterobasidion irregulare TC 32-1
  7a8v-assembly1_A  TM=8.671E-01  e=2.577E-19  Talaromyces verruculosus
  8b7p-assembly4_DDD  TM=8.542E-01  e=5.481E-17  Aspergillus nidulans FGSC A4
  4qi8-assembly2_B  TM=8.474E-01  e=6.128E-17  Neurospora crassa

Secondary structure (DSSP, 8-state):
--EEEEEETTEEEE---TTS------SBPP---SPPB--TT-THHHHTT----S--EEE-TT-EEEEEES-----SS-EEEEEEE-SS-GGG----SS-EEEEEEE-B---SSSS-TT--TT-SBGGGGGTTSSEEEEEEPPBTBPPEEEEEEEEEEE--STT--EEEEEEEEEEE-S---B---GGGEE-TTTSS-TTSTTTSS-TT-TTS-S--PPSSSPPP-B-/--EEEEEETTEEEEPP-TTS------SBPP---SPPB--TT-GGGTTTT----S--EEE-TTPEEEEEES-----SS-EEEEEEE-SS-STT----SS-EEEEEEE-B---SSSS-TT--TT-SBGGGGGTTSSEEEEEEPPTTBPPEEEEEEEEEEE--STT--EEEEEEEEEEE-S---B---GGGEE-TTTSS-TTSTTTSS-TT-TTS-S----SSSPPP---/--EEEEEETTEEEEPP-TTS------SBPP---SPPB--TT-THHHHTT----S--EEE-TT-EEEEEES-----SS-EEEEEEE-SS-GGG----SS-EEEEEEE-B---SSSS-TT--TT-SBGGGGGTTSSEEEEEEPPBTBPPEEEEEEEEEEE--STT--EEEEEEEEEEE-SS--B---GGGEE-TTTS--TTSTTTSS-TT-TTS-S-----SSPPP-B-/--EEEEEETTEEEEPP-SSS------SBPP---SPPB--TT-GGGTTTT----S--EEE-TTPEEEEEES-----SS-EEEEEEE-SS-GGG----SS-EEEEEEE-B---SSS--TT--TT--BGGGGGTTSSEEEEEEPPBTBPPEEEEEEEEEEE--STT--EEEEEEEEEEE-SS--B---GGGEE-SS-SS-TTSTTTS--TT-TTS-S--PPSSSPPP-B-/--EEEEEETTEEEE---TTS------SBPP---SPPB--TT-GGGTTTT----S--EEE-TT-EEEEEES-----SS-EEEEEEE-SS-GGG----SS-EEEEEEE-B---SSSS-TT--TT-SBGGGGGTTSSEEEEEEPPBTBPPEEEEEEEEEEE--STT--EEEEEEEEEEE-S---B---GGGEE-TTTS--TTSTTTS--TT-TTS-S-----SSPPP-B-/--EEEEEETTEEEE---TTS--S---SBPP---SPPB--TT-GGGTTTT----S--EEE-TT-EEEEEES-----SS-EEEEEEE-SS-GGG----SS-EEEEEEE-B---SSSS-TT--TT-SBGGGGGTTSSEEEEEEPPBTBPPEEEEEEEEEEE-SSTT--EEEEEEEEEEE-SS--B---GGGEE-TTTS--TTSTTTSS-TT-TTS----PPSSSPPP-B-

Radius of gyration: 35.79 Å; Cα contacts (8 Å, |Δi|>4): 3827; chains: 6; bounding box: 79×105×103 Å